Protein AF-0000000074167204 (afdb_homodimer)

Radius of gyration: 28.78 Å; Cα contacts (8 Å, |Δi|>4): 1483; chains: 2; bounding box: 68×88×60 Å

Nearest PDB structures (foldseek):
  7qha-assembly1_B  TM=6.221E-01  e=5.342E-06  Photobacterium profundum SS9
  8ieb-assembly1_B  TM=2.194E-01  e=5.289E-01  Homo sapiens
  4x0j-assembly1_A  TM=1.438E-01  e=1.217E+00  Trypanosoma brucei brucei
  7qha-assembly1_B  TM=6.198E-01  e=5.704E-06  Photobacterium profundum SS9
  4x0j-assembly1_A  TM=1.438E-01  e=1.114E+00  Trypanosoma brucei brucei

InterPro domains:
  IPR004668 Anaerobic c4-dicarboxylate membrane transporter [PF03605] (7-369)
  IPR004668 Anaerobic c4-dicarboxylate membrane transporter [PIRSF004539] (3-430)
  IPR004668 Anaerobic c4-dicarboxylate membrane transporter [PTHR36106] (4-429)

Organism: Staphylococcus epidermidis (strain ATCC 35984 / DSM 28319 / BCRC 17069 / CCUG 31568 / BM 3577 / RP62A) (NCBI:txid176279)

Structure (mmCIF, N/CA/C/O backbone):
data_AF-0000000074167204-model_v1
#
loop_
_entity.id
_entity.type
_entity.pdbx_description
1 polymer 'Anaerobic C4-dicarboxylate membrane transporter'
#
loop_
_atom_site.group_PDB
_atom_site.id
_atom_site.type_symbol
_atom_site.label_atom_id
_atom_site.label_alt_id
_atom_site.label_comp_id
_atom_site.label_asym_id
_atom_site.label_entity_id
_atom_site.label_seq_id
_atom_site.pdbx_PDB_ins_code
_atom_site.Cartn_x
_atom_site.Cartn_y
_atom_site.Cartn_z
_atom_site.occupancy
_atom_site.B_iso_or_equiv
_atom_site.auth_seq_id
_atom_site.auth_comp_id
_atom_site.auth_asym_id
_atom_site.auth_atom_id
_atom_site.pdbx_PDB_model_num
ATOM 1 N N . MET A 1 1 ? 27.266 -20.828 12.906 1 82.94 1 MET A N 1
ATOM 2 C CA . MET A 1 1 ? 26.188 -21.703 12.445 1 82.94 1 MET A CA 1
ATOM 3 C C . MET A 1 1 ? 25.016 -21.719 13.438 1 82.94 1 MET A C 1
ATOM 5 O O . MET A 1 1 ? 23.859 -21.578 13.039 1 82.94 1 MET A O 1
ATOM 9 N N . LEU A 1 2 ? 25.25 -21.797 14.672 1 87.38 2 LEU A N 1
ATOM 10 C CA . LEU A 1 2 ? 24.188 -21.828 15.672 1 87.38 2 LEU A CA 1
ATOM 11 C C . LEU A 1 2 ? 23.391 -20.531 15.656 1 87.38 2 LEU A C 1
ATOM 13 O O . LEU A 1 2 ? 22.156 -20.562 15.703 1 87.38 2 LEU A O 1
ATOM 17 N N . LEU A 1 3 ? 24.156 -19.422 15.68 1 91.25 3 LEU A N 1
ATOM 18 C CA . LEU A 1 3 ? 23.484 -18.141 15.656 1 91.25 3 LEU A CA 1
ATOM 19 C C . LEU A 1 3 ? 22.609 -18 14.414 1 91.25 3 LEU A C 1
ATOM 21 O O . LEU A 1 3 ? 21.516 -17.438 14.477 1 91.25 3 LEU A O 1
ATOM 25 N N . PHE A 1 4 ? 23.141 -18.516 13.352 1 91.94 4 PHE A N 1
ATOM 26 C CA . PHE A 1 4 ? 22.422 -18.484 12.086 1 91.94 4 PHE A CA 1
ATOM 27 C C . PHE A 1 4 ? 21.141 -19.312 12.18 1 91.94 4 PHE A C 1
ATOM 29 O O . PHE A 1 4 ? 20.078 -18.875 11.719 1 91.94 4 PHE A O 1
ATOM 36 N N . ILE A 1 5 ? 21.203 -20.391 12.781 1 90.25 5 ILE A N 1
ATOM 37 C CA . ILE A 1 5 ? 20.047 -21.266 12.945 1 90.25 5 ILE A CA 1
ATOM 38 C C . ILE A 1 5 ? 19.016 -20.609 13.852 1 90.25 5 ILE A C 1
ATOM 40 O O . ILE A 1 5 ? 17.812 -20.703 13.602 1 90.25 5 ILE A O 1
ATOM 44 N N . ILE A 1 6 ? 19.453 -19.984 14.914 1 94.88 6 ILE A N 1
ATOM 45 C CA . ILE A 1 6 ? 18.547 -19.281 15.828 1 94.88 6 ILE A CA 1
ATOM 46 C C . ILE A 1 6 ? 17.812 -18.172 15.078 1 94.88 6 ILE A C 1
ATOM 48 O O . ILE A 1 6 ? 16.609 -17.953 15.289 1 94.88 6 ILE A O 1
ATOM 52 N N . GLU A 1 7 ? 18.578 -17.438 14.25 1 95.25 7 GLU A N 1
ATOM 53 C CA . GLU A 1 7 ? 17.984 -16.391 13.445 1 95.25 7 GLU A CA 1
ATOM 54 C C . GLU A 1 7 ? 16.875 -16.938 12.547 1 95.25 7 GLU A C 1
ATOM 56 O O . GLU A 1 7 ? 15.812 -16.328 12.422 1 95.25 7 GLU A O 1
ATOM 61 N N . ILE A 1 8 ? 17.141 -18.062 11.984 1 88.94 8 ILE A N 1
ATOM 62 C CA . ILE A 1 8 ? 16.172 -18.703 11.094 1 88.94 8 ILE A CA 1
ATOM 63 C C . ILE A 1 8 ? 14.953 -19.156 11.883 1 88.94 8 ILE A C 1
ATOM 65 O O . ILE A 1 8 ? 13.82 -19.016 11.43 1 88.94 8 ILE A O 1
ATOM 69 N N . ILE A 1 9 ? 15.117 -19.688 13 1 92.19 9 ILE A N 1
ATOM 70 C CA . ILE A 1 9 ? 14.023 -20.156 13.844 1 92.19 9 ILE A CA 1
ATOM 71 C C . ILE A 1 9 ? 13.141 -18.984 14.242 1 92.19 9 ILE A C 1
ATOM 73 O O . ILE A 1 9 ? 11.914 -19.078 14.219 1 92.19 9 ILE A O 1
ATOM 77 N N . ILE A 1 10 ? 13.766 -17.891 14.625 1 94.75 10 ILE A N 1
ATOM 78 C CA . ILE A 1 10 ? 13.008 -16.703 14.992 1 94.75 10 ILE A CA 1
ATOM 79 C C . ILE A 1 10 ? 12.188 -16.219 13.797 1 94.75 10 ILE A C 1
ATOM 81 O O . ILE A 1 10 ? 11.023 -15.836 13.945 1 94.75 10 ILE A O 1
ATOM 85 N N . MET A 1 11 ? 12.812 -16.25 12.625 1 92.12 11 MET A N 1
ATOM 86 C CA . MET A 1 11 ? 12.109 -15.859 11.406 1 92.12 11 MET A CA 1
ATOM 87 C C . MET A 1 11 ? 10.875 -16.734 11.18 1 92.12 11 MET A C 1
ATOM 89 O O . MET A 1 11 ? 9.773 -16.219 10.969 1 92.12 11 MET A O 1
ATOM 93 N N . ILE A 1 12 ? 11.039 -18.016 11.312 1 87.44 12 ILE A N 1
ATOM 94 C CA . ILE A 1 12 ? 9.961 -18.969 11.062 1 87.44 12 ILE A CA 1
ATOM 95 C C . ILE A 1 12 ? 8.867 -18.797 12.117 1 87.44 12 ILE A C 1
ATOM 97 O O . ILE A 1 12 ? 7.68 -18.766 11.781 1 87.44 12 ILE A O 1
ATOM 101 N N . LEU A 1 13 ? 9.203 -18.656 13.297 1 92.06 13 LEU A N 1
ATOM 102 C CA . LEU A 1 13 ? 8.242 -18.484 14.383 1 92.06 13 LEU A CA 1
ATOM 103 C C . LEU A 1 13 ? 7.453 -17.188 14.219 1 92.06 13 LEU A C 1
ATOM 105 O O . LEU A 1 13 ? 6.246 -17.156 14.477 1 92.06 13 LEU A O 1
ATOM 109 N N . ALA A 1 14 ? 8.172 -16.156 13.836 1 94 14 ALA A N 1
ATOM 110 C CA . ALA A 1 14 ? 7.496 -14.883 13.625 1 94 14 ALA A CA 1
ATOM 111 C C . ALA A 1 14 ? 6.473 -14.977 12.5 1 94 14 ALA A C 1
ATOM 113 O O . ALA A 1 14 ? 5.359 -14.461 12.617 1 94 14 ALA A O 1
ATOM 114 N N . ILE A 1 15 ? 6.844 -15.625 11.453 1 89.62 15 ILE A N 1
ATOM 115 C CA . ILE A 1 15 ? 5.973 -15.773 10.289 1 89.62 15 ILE A CA 1
ATOM 116 C C . ILE A 1 15 ? 4.762 -16.625 10.656 1 89.62 15 ILE A C 1
ATOM 118 O O . ILE A 1 15 ? 3.621 -16.25 10.367 1 89.62 15 ILE A O 1
ATOM 122 N N . LEU A 1 16 ? 4.961 -17.703 11.359 1 88.25 16 LEU A N 1
ATOM 123 C CA . LEU A 1 16 ? 3.879 -18.594 11.727 1 88.25 16 LEU A CA 1
ATOM 124 C C . LEU A 1 16 ? 2.939 -17.938 12.734 1 88.25 16 LEU A C 1
ATOM 126 O O . LEU A 1 16 ? 1.718 -18.062 12.625 1 88.25 16 LEU A O 1
ATOM 130 N N . LEU A 1 17 ? 3.492 -17.266 13.672 1 92.5 17 LEU A N 1
ATOM 131 C CA . LEU A 1 17 ? 2.67 -16.547 14.648 1 92.5 17 LEU A CA 1
ATOM 132 C C . LEU A 1 17 ? 1.839 -15.469 13.961 1 92.5 17 LEU A C 1
ATOM 134 O O . LEU A 1 17 ? 0.677 -15.258 14.312 1 92.5 17 LEU A O 1
ATOM 138 N N . GLY A 1 18 ? 2.492 -14.781 13.039 1 93.44 18 GLY A N 1
ATOM 139 C CA . GLY A 1 18 ? 1.769 -13.773 12.273 1 93.44 18 GLY A CA 1
ATOM 140 C C . GLY A 1 18 ? 0.617 -14.352 11.469 1 93.44 18 GLY A C 1
ATOM 141 O O . GLY A 1 18 ? -0.484 -13.797 11.469 1 93.44 18 GLY A O 1
ATOM 142 N N . LEU A 1 19 ? 0.89 -15.453 10.836 1 87.06 19 LEU A N 1
ATOM 143 C CA . LEU A 1 19 ? -0.135 -16.109 10.031 1 87.06 19 LEU A CA 1
ATOM 144 C C . LEU A 1 19 ? -1.322 -16.516 10.898 1 87.06 19 LEU A C 1
ATOM 146 O O . LEU A 1 19 ? -2.477 -16.359 10.492 1 87.06 19 LEU A O 1
ATOM 150 N N . ARG A 1 20 ? -1.044 -16.969 12.031 1 88.69 20 ARG A N 1
ATOM 151 C CA . ARG A 1 20 ? -2.088 -17.438 12.938 1 88.69 20 ARG A CA 1
ATOM 152 C C . ARG A 1 20 ? -2.881 -16.25 13.5 1 88.69 20 ARG A C 1
ATOM 154 O O . ARG A 1 20 ? -4.094 -16.359 13.703 1 88.69 20 ARG A O 1
ATOM 161 N N . THR A 1 21 ? -2.209 -15.203 13.703 1 91.31 21 THR A N 1
ATOM 162 C CA . THR A 1 21 ? -2.824 -14.07 14.383 1 91.31 21 THR A CA 1
ATOM 163 C C . THR A 1 21 ? -3.656 -13.242 13.414 1 91.31 21 THR A C 1
ATOM 165 O O . THR A 1 21 ? -4.758 -12.797 13.742 1 91.31 21 THR A O 1
ATOM 168 N N . ALA A 1 22 ? -3.107 -13.023 12.266 1 92.38 22 ALA A N 1
ATOM 169 C CA . ALA A 1 22 ? -3.789 -12.086 11.375 1 92.38 22 ALA A CA 1
ATOM 170 C C . ALA A 1 22 ? -3.57 -12.453 9.914 1 92.38 22 ALA A C 1
ATOM 172 O O . ALA A 1 22 ? -3.471 -11.578 9.047 1 92.38 22 ALA A O 1
ATOM 173 N N . GLY A 1 23 ? -3.404 -13.727 9.57 1 88.12 23 GLY A N 1
ATOM 174 C CA . GLY A 1 23 ? -3.27 -14.164 8.195 1 88.12 23 GLY A CA 1
ATOM 175 C C . GLY A 1 23 ? -2.062 -13.578 7.492 1 88.12 23 GLY A C 1
ATOM 176 O O . GLY A 1 23 ? -0.988 -13.461 8.086 1 88.12 23 GLY A O 1
ATOM 177 N N . ALA A 1 24 ? -2.271 -13.25 6.23 1 87.56 24 ALA A N 1
ATOM 178 C CA . ALA A 1 24 ? -1.168 -12.75 5.41 1 87.56 24 ALA A CA 1
ATOM 179 C C . ALA A 1 24 ? -0.664 -11.406 5.93 1 87.56 24 ALA A C 1
ATOM 181 O O . ALA A 1 24 ? 0.542 -11.148 5.922 1 87.56 24 ALA A O 1
ATOM 182 N N . LEU A 1 25 ? -1.574 -10.547 6.312 1 93.06 25 LEU A N 1
ATOM 183 C CA . LEU A 1 25 ? -1.188 -9.266 6.883 1 93.06 25 LEU A CA 1
ATOM 184 C C . LEU A 1 25 ? -0.322 -9.461 8.125 1 93.06 25 LEU A C 1
ATOM 186 O O . LEU A 1 25 ? 0.717 -8.805 8.266 1 93.06 25 LEU A O 1
ATOM 190 N N . GLY A 1 26 ? -0.737 -10.367 8.961 1 93.94 26 GLY A N 1
ATOM 191 C CA . GLY A 1 26 ? 0.017 -10.656 10.164 1 93.94 26 GLY A CA 1
ATOM 192 C C . GLY A 1 26 ? 1.396 -11.227 9.891 1 93.94 26 GLY A C 1
ATOM 193 O O . GLY A 1 26 ? 2.367 -10.867 10.562 1 93.94 26 GLY A O 1
ATOM 194 N N . CYS A 1 27 ? 1.429 -12.07 8.891 1 91.69 27 CYS A N 1
ATOM 195 C CA . CYS A 1 27 ? 2.701 -12.648 8.469 1 91.69 27 CYS A CA 1
ATOM 196 C C . CYS A 1 27 ? 3.721 -11.555 8.164 1 91.69 27 CYS A C 1
ATOM 198 O O . CYS A 1 27 ? 4.863 -11.617 8.617 1 91.69 27 CYS A O 1
ATOM 200 N N . GLY A 1 28 ? 3.334 -10.602 7.5 1 94.38 28 GLY A N 1
ATOM 201 C CA . GLY A 1 28 ? 4.219 -9.508 7.125 1 94.38 28 GLY A CA 1
ATOM 202 C C . GLY A 1 28 ? 4.625 -8.641 8.305 1 94.38 28 GLY A C 1
ATOM 203 O O . GLY A 1 28 ? 5.816 -8.383 8.508 1 94.38 28 GLY A O 1
ATOM 204 N N . ILE A 1 29 ? 3.662 -8.242 9.109 1 96.56 29 ILE A N 1
ATOM 205 C CA . ILE A 1 29 ? 3.891 -7.316 10.219 1 96.56 29 ILE A CA 1
ATOM 206 C C . ILE A 1 29 ? 4.816 -7.965 11.25 1 96.56 29 ILE A C 1
ATOM 208 O O . ILE A 1 29 ? 5.77 -7.336 11.711 1 96.56 29 ILE A O 1
ATOM 212 N N . PHE A 1 30 ? 4.586 -9.203 11.57 1 96.5 30 PHE A N 1
ATOM 213 C CA . PHE A 1 30 ? 5.391 -9.898 12.562 1 96.5 30 PHE A CA 1
ATOM 214 C C . PHE A 1 30 ? 6.809 -10.125 12.055 1 96.5 30 PHE A C 1
ATOM 216 O O . PHE A 1 30 ? 7.77 -10.062 12.82 1 96.5 30 PHE A O 1
ATOM 223 N N . ALA A 1 31 ? 6.891 -10.398 10.805 1 95.12 31 ALA A N 1
ATOM 224 C CA . ALA A 1 31 ? 8.219 -10.562 10.219 1 95.12 31 ALA A CA 1
ATOM 225 C C . ALA A 1 31 ? 9.016 -9.258 10.297 1 95.12 31 ALA A C 1
ATOM 227 O O . ALA A 1 31 ? 10.219 -9.281 10.547 1 95.12 31 ALA A O 1
ATOM 228 N N . ILE A 1 32 ? 8.391 -8.172 10.047 1 96.25 32 ILE A N 1
ATOM 229 C CA . ILE A 1 32 ? 9.062 -6.879 10.102 1 96.25 32 ILE A CA 1
ATOM 230 C C . ILE A 1 32 ? 9.508 -6.586 11.531 1 96.25 32 ILE A C 1
ATOM 232 O O . ILE A 1 32 ? 10.602 -6.062 11.75 1 96.25 32 ILE A O 1
ATOM 236 N N . VAL A 1 33 ? 8.695 -6.922 12.461 1 96.44 33 VAL A N 1
ATOM 237 C CA . VAL A 1 33 ? 9.055 -6.703 13.852 1 96.44 33 VAL A CA 1
ATOM 238 C C . VAL A 1 33 ? 10.227 -7.602 14.234 1 96.44 33 VAL A C 1
ATOM 240 O O . VAL A 1 33 ? 11.086 -7.211 15.023 1 96.44 33 VAL A O 1
ATOM 243 N N . ALA A 1 34 ? 10.18 -8.82 13.719 1 96.06 34 ALA A N 1
ATOM 244 C CA . ALA A 1 34 ? 11.312 -9.711 13.953 1 96.06 34 ALA A CA 1
ATOM 245 C C . ALA A 1 34 ? 12.609 -9.094 13.43 1 96.06 34 ALA A C 1
ATOM 247 O O . ALA A 1 34 ? 13.695 -9.391 13.938 1 96.06 34 ALA A O 1
ATOM 248 N N . GLN A 1 35 ? 12.508 -8.289 12.422 1 94.38 35 GLN A N 1
ATOM 249 C CA . GLN A 1 35 ? 13.672 -7.574 11.906 1 94.38 35 GLN A CA 1
ATOM 250 C C . GLN A 1 35 ? 14.297 -6.691 12.977 1 94.38 35 GLN A C 1
ATOM 252 O O . GLN A 1 35 ? 15.516 -6.52 13.016 1 94.38 35 GLN A O 1
ATOM 257 N N . LEU A 1 36 ? 13.445 -6.102 13.789 1 94.75 36 LEU A N 1
ATOM 258 C CA . LEU A 1 36 ? 13.953 -5.289 14.891 1 94.75 36 LEU A CA 1
ATOM 259 C C . LEU A 1 36 ? 14.836 -6.117 15.812 1 94.75 36 LEU A C 1
ATOM 261 O O . LEU A 1 36 ? 15.875 -5.637 16.281 1 94.75 36 LEU A O 1
ATOM 265 N N . ILE A 1 37 ? 14.406 -7.309 16.047 1 95.12 37 ILE A N 1
ATOM 266 C CA . ILE A 1 37 ? 15.188 -8.211 16.891 1 95.12 37 ILE A CA 1
ATOM 267 C C . ILE A 1 37 ? 16.516 -8.523 16.219 1 95.12 37 ILE A C 1
ATOM 269 O O . ILE A 1 37 ? 17.562 -8.586 16.875 1 95.12 37 ILE A O 1
ATOM 273 N N . MET A 1 38 ? 16.531 -8.688 14.914 1 96.12 38 MET A N 1
ATOM 274 C CA . MET A 1 38 ? 17.75 -9.016 14.172 1 96.12 38 MET A CA 1
ATOM 275 C C . MET A 1 38 ? 18.719 -7.84 14.18 1 96.12 38 MET A C 1
ATOM 277 O O . MET A 1 38 ? 19.922 -8.031 14.312 1 96.12 38 MET A O 1
ATOM 281 N N . ILE A 1 39 ? 18.188 -6.637 14.039 1 94.75 39 ILE A N 1
ATOM 282 C CA . ILE A 1 39 ? 19.031 -5.449 13.898 1 94.75 39 ILE A CA 1
ATOM 283 C C . ILE A 1 39 ? 19.547 -5.016 15.266 1 94.75 39 ILE A C 1
ATOM 285 O O . ILE A 1 39 ? 20.75 -4.793 15.445 1 94.75 39 ILE A O 1
ATOM 289 N N . PHE A 1 40 ? 18.688 -4.957 16.25 1 93.75 40 PHE A N 1
ATOM 290 C CA . PHE A 1 40 ? 19.062 -4.434 17.562 1 93.75 40 PHE A CA 1
ATOM 291 C C . PHE A 1 40 ? 19.594 -5.543 18.453 1 93.75 40 PHE A C 1
ATOM 293 O O . PHE A 1 40 ? 20.438 -5.297 19.328 1 93.75 40 PHE A O 1
ATOM 300 N N . GLY A 1 41 ? 19.156 -6.73 18.312 1 93.44 41 GLY A N 1
ATOM 301 C CA . GLY A 1 41 ? 19.562 -7.855 19.125 1 93.44 41 GLY A CA 1
ATOM 302 C C . GLY A 1 41 ? 20.797 -8.57 18.578 1 93.44 41 GLY A C 1
ATOM 303 O O . GLY A 1 41 ? 21.844 -8.586 19.234 1 93.44 41 GLY A O 1
ATOM 304 N N . PHE A 1 42 ? 20.688 -9.031 17.359 1 94.94 42 PHE A N 1
ATOM 305 C CA . PHE A 1 42 ? 21.75 -9.812 16.75 1 94.94 42 PHE A CA 1
ATOM 306 C C . PHE A 1 42 ? 22.719 -8.914 16 1 94.94 42 PHE A C 1
ATOM 308 O O . PHE A 1 42 ? 23.766 -9.375 15.539 1 94.94 42 PHE A O 1
ATOM 315 N N . GLN A 1 43 ? 22.375 -7.629 15.852 1 93.38 43 GLN A N 1
ATOM 316 C CA . GLN A 1 43 ? 23.234 -6.617 15.242 1 93.38 43 GLN A CA 1
ATOM 317 C C . GLN A 1 43 ? 23.547 -6.969 13.789 1 93.38 43 GLN A C 1
ATOM 319 O O . GLN A 1 43 ? 24.719 -6.938 13.383 1 93.38 43 GLN A O 1
ATOM 324 N N . LEU A 1 44 ? 22.562 -7.383 13.086 1 94.62 44 LEU A N 1
ATOM 325 C CA . LEU A 1 44 ? 22.688 -7.594 11.648 1 94.62 44 LEU A CA 1
ATOM 326 C C . LEU A 1 44 ? 22.375 -6.312 10.883 1 94.62 44 LEU A C 1
ATOM 328 O O . LEU A 1 44 ? 21.469 -5.562 11.25 1 94.62 44 LEU A O 1
ATOM 332 N N . PRO A 1 45 ? 23.203 -6.023 9.938 1 93.12 45 PRO A N 1
ATOM 333 C CA . PRO A 1 45 ? 22.875 -4.871 9.094 1 93.12 45 PRO A CA 1
ATOM 334 C C . PRO A 1 45 ? 21.531 -5.043 8.375 1 93.12 45 PRO A C 1
ATOM 336 O O . PRO A 1 45 ? 21.219 -6.145 7.918 1 93.12 45 PRO A O 1
ATOM 339 N N . PRO A 1 46 ? 20.812 -3.947 8.32 1 91.44 46 PRO A N 1
ATOM 340 C CA . PRO A 1 46 ? 19.516 -4.051 7.668 1 91.44 46 PRO A CA 1
ATOM 341 C C . PRO A 1 46 ? 19.625 -4.363 6.176 1 91.44 46 PRO A C 1
ATOM 343 O O . PRO A 1 46 ? 20.5 -3.82 5.492 1 91.44 46 PRO A O 1
ATOM 346 N N . GLY A 1 47 ? 18.781 -5.32 5.723 1 89.81 47 GLY A N 1
ATOM 347 C CA . GLY A 1 47 ? 18.703 -5.613 4.301 1 89.81 47 GLY A CA 1
ATOM 348 C C . GLY A 1 47 ? 17.781 -4.676 3.553 1 89.81 47 GLY A C 1
ATOM 349 O O . GLY A 1 47 ? 17.203 -3.758 4.145 1 89.81 47 GLY A O 1
ATOM 350 N N . SER A 1 48 ? 17.641 -4.887 2.27 1 88.81 48 SER A N 1
ATOM 351 C CA . SER A 1 48 ? 16.766 -4.066 1.438 1 88.81 48 SER A CA 1
ATOM 352 C C . SER A 1 48 ? 15.367 -4.668 1.35 1 88.81 48 SER A C 1
ATOM 354 O O . SER A 1 48 ? 15.219 -5.879 1.181 1 88.81 48 SER A O 1
ATOM 356 N N . ALA A 1 49 ? 14.375 -3.846 1.511 1 91.38 49 ALA A N 1
ATOM 357 C CA . ALA A 1 49 ? 12.984 -4.277 1.357 1 91.38 49 ALA A CA 1
ATOM 358 C C . ALA A 1 49 ? 12.656 -4.559 -0.106 1 91.38 49 ALA A C 1
ATOM 360 O O . ALA A 1 49 ? 13.188 -3.9 -1.005 1 91.38 49 ALA A O 1
ATOM 361 N N . PRO A 1 50 ? 11.844 -5.559 -0.325 1 91.81 50 PRO A N 1
ATOM 362 C CA . PRO A 1 50 ? 11.414 -5.848 -1.696 1 91.81 50 PRO A CA 1
ATOM 363 C C . PRO A 1 50 ? 10.383 -4.852 -2.215 1 91.81 50 PRO A C 1
ATOM 365 O O . PRO A 1 50 ? 9.266 -5.238 -2.555 1 91.81 50 PRO A O 1
ATOM 368 N N . VAL A 1 51 ? 10.797 -3.695 -2.438 1 92.38 51 VAL A N 1
ATOM 369 C CA . VAL A 1 51 ? 9.945 -2.547 -2.719 1 92.38 51 VAL A CA 1
ATOM 370 C C . VAL A 1 51 ? 9.305 -2.701 -4.098 1 92.38 51 VAL A C 1
ATOM 372 O O . VAL A 1 51 ? 8.133 -2.357 -4.289 1 92.38 51 VAL A O 1
ATOM 375 N N . THR A 1 52 ? 10.07 -3.164 -5.055 1 91.5 52 THR A N 1
ATOM 376 C CA . THR A 1 52 ? 9.57 -3.326 -6.414 1 91.5 52 THR A CA 1
ATOM 377 C C . THR A 1 52 ? 8.367 -4.27 -6.438 1 91.5 52 THR A C 1
ATOM 379 O O . THR A 1 52 ? 7.34 -3.959 -7.047 1 91.5 52 THR A O 1
ATOM 382 N N . ALA A 1 53 ? 8.539 -5.352 -5.754 1 91.56 53 ALA A N 1
ATOM 383 C CA . ALA A 1 53 ? 7.453 -6.32 -5.684 1 91.56 53 ALA A CA 1
ATOM 384 C C . ALA A 1 53 ? 6.227 -5.719 -5.004 1 91.56 53 ALA A C 1
ATOM 386 O O . ALA A 1 53 ? 5.094 -5.941 -5.441 1 91.56 53 ALA A O 1
ATOM 387 N N . VAL A 1 54 ? 6.438 -4.988 -4 1 94.5 54 VAL A N 1
ATOM 388 C CA . VAL A 1 54 ? 5.363 -4.391 -3.215 1 94.5 54 VAL A CA 1
ATOM 389 C C . VAL A 1 54 ? 4.562 -3.43 -4.086 1 94.5 54 VAL A C 1
ATOM 391 O O . VAL A 1 54 ? 3.328 -3.449 -4.07 1 94.5 54 VAL A O 1
ATOM 394 N N . LEU A 1 55 ? 5.223 -2.646 -4.855 1 95.44 55 LEU A N 1
ATOM 395 C CA . LEU A 1 55 ? 4.555 -1.656 -5.691 1 95.44 55 LEU A CA 1
ATOM 396 C C . LEU A 1 55 ? 3.76 -2.332 -6.805 1 95.44 55 LEU A C 1
ATOM 398 O O . LEU A 1 55 ? 2.678 -1.868 -7.168 1 95.44 55 LEU A O 1
ATOM 402 N N . ILE A 1 56 ? 4.273 -3.373 -7.324 1 94.75 56 ILE A N 1
ATOM 403 C CA . ILE A 1 56 ? 3.574 -4.102 -8.375 1 94.75 56 ILE A CA 1
ATOM 404 C C . ILE A 1 56 ? 2.291 -4.715 -7.82 1 94.75 56 ILE A C 1
ATOM 406 O O . ILE A 1 56 ? 1.228 -4.605 -8.438 1 94.75 56 ILE A O 1
ATOM 410 N N . ILE A 1 57 ? 2.43 -5.293 -6.648 1 95 57 ILE A N 1
ATOM 411 C CA . ILE A 1 57 ? 1.274 -5.941 -6.035 1 95 57 ILE A CA 1
ATOM 412 C C . ILE A 1 57 ? 0.204 -4.898 -5.723 1 95 57 ILE A C 1
ATOM 414 O O . ILE A 1 57 ? -0.989 -5.145 -5.922 1 95 57 ILE A O 1
ATOM 418 N N . LEU A 1 58 ? 0.71 -3.797 -5.297 1 96.19 58 LEU A N 1
ATOM 419 C CA . LEU A 1 58 ? -0.212 -2.699 -5.027 1 96.19 58 LEU A CA 1
ATOM 420 C C . LEU A 1 58 ? -0.97 -2.303 -6.289 1 96.19 58 LEU A C 1
ATOM 422 O O . LEU A 1 58 ? -2.188 -2.113 -6.254 1 96.19 58 LEU A O 1
ATOM 426 N N . SER A 1 59 ? -0.327 -2.168 -7.387 1 96.81 59 SER A N 1
ATOM 427 C CA . SER A 1 59 ? -0.947 -1.769 -8.648 1 96.81 59 SER A CA 1
ATOM 428 C C . SER A 1 59 ? -1.944 -2.816 -9.125 1 96.81 59 SER A C 1
ATOM 430 O O . SER A 1 59 ? -3.033 -2.475 -9.594 1 96.81 59 SER A O 1
ATOM 432 N N . ILE A 1 60 ? -1.564 -4.074 -9.008 1 96.06 60 ILE A N 1
ATOM 433 C CA . ILE A 1 60 ? -2.436 -5.172 -9.422 1 96.06 60 ILE A CA 1
ATOM 434 C C . ILE A 1 60 ? -3.688 -5.195 -8.555 1 96.06 60 ILE A C 1
ATOM 436 O O . ILE A 1 60 ? -4.793 -5.414 -9.055 1 96.06 60 ILE A O 1
ATOM 440 N N . GLY A 1 61 ? -3.488 -5 -7.273 1 95.88 61 GLY A N 1
ATOM 441 C CA . GLY A 1 61 ? -4.613 -4.973 -6.352 1 95.88 61 GLY A CA 1
ATOM 442 C C . GLY A 1 61 ? -5.605 -3.871 -6.656 1 95.88 61 GLY A C 1
ATOM 443 O O . GLY A 1 61 ? -6.82 -4.094 -6.629 1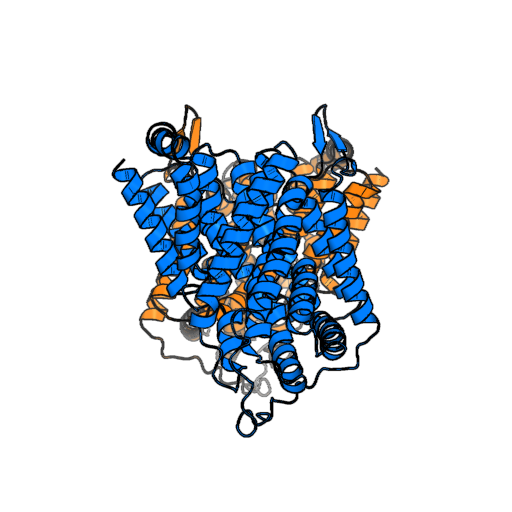 95.88 61 GLY A O 1
ATOM 444 N N . ILE A 1 62 ? -5.078 -2.695 -6.938 1 97.12 62 ILE A N 1
ATOM 445 C CA . ILE A 1 62 ? -5.945 -1.56 -7.23 1 97.12 62 ILE A CA 1
ATOM 446 C C . ILE A 1 62 ? -6.66 -1.787 -8.562 1 97.12 62 ILE A C 1
ATOM 448 O O . ILE A 1 62 ? -7.859 -1.523 -8.68 1 97.12 62 ILE A O 1
ATOM 452 N N . ALA A 1 63 ? -5.934 -2.246 -9.547 1 97.25 63 ALA A N 1
ATOM 453 C CA . ALA A 1 63 ? -6.547 -2.527 -10.844 1 97.25 63 ALA A CA 1
ATOM 454 C C . ALA A 1 63 ? -7.621 -3.604 -10.727 1 97.25 63 ALA A C 1
ATOM 456 O O . ALA A 1 63 ? -8.727 -3.445 -11.242 1 97.25 63 ALA A O 1
ATOM 457 N N . GLY A 1 64 ? -7.262 -4.672 -10.07 1 96.06 64 GLY A N 1
ATOM 458 C CA . GLY A 1 64 ? -8.219 -5.746 -9.859 1 96.06 64 GLY A CA 1
ATOM 459 C C . GLY A 1 64 ? -9.414 -5.324 -9.023 1 96.06 64 GLY A C 1
ATOM 460 O O . GLY A 1 64 ? -10.547 -5.707 -9.312 1 96.06 64 GLY A O 1
ATOM 461 N N . GLY A 1 65 ? -9.117 -4.582 -7.953 1 96.38 65 GLY A N 1
ATOM 462 C CA . GLY A 1 65 ? -10.195 -4.082 -7.117 1 96.38 65 GLY A CA 1
ATOM 463 C C . GLY A 1 65 ? -11.141 -3.156 -7.855 1 96.38 65 GLY A C 1
ATOM 464 O O . GLY A 1 65 ? -12.352 -3.168 -7.613 1 96.38 65 GLY A O 1
ATOM 465 N N . THR A 1 66 ? -10.617 -2.312 -8.711 1 97.25 66 THR A N 1
ATOM 466 C CA . THR A 1 66 ? -11.445 -1.431 -9.523 1 97.25 66 THR A CA 1
ATOM 467 C C . THR A 1 66 ? -12.336 -2.242 -10.461 1 97.25 66 THR A C 1
ATOM 469 O O . THR A 1 66 ? -13.523 -1.941 -10.602 1 97.25 66 THR A O 1
ATOM 472 N N . LEU A 1 67 ? -11.727 -3.223 -11.047 1 96.38 67 LEU A N 1
ATOM 473 C CA . LEU A 1 67 ? -12.492 -4.094 -11.93 1 96.38 67 LEU A CA 1
ATOM 474 C C . LEU A 1 67 ? -13.633 -4.77 -11.172 1 96.38 67 LEU A C 1
ATOM 476 O O . LEU A 1 67 ? -14.742 -4.902 -11.695 1 96.38 67 LEU A O 1
ATOM 480 N N . GLN A 1 68 ? -13.344 -5.184 -9.992 1 95.5 68 GLN A N 1
ATOM 481 C CA . GLN A 1 68 ? -14.375 -5.812 -9.172 1 95.5 68 GLN A CA 1
ATOM 482 C C . GLN A 1 68 ? -15.453 -4.812 -8.781 1 95.5 68 GLN A C 1
ATOM 484 O O . GLN A 1 68 ? -16.641 -5.117 -8.867 1 95.5 68 GLN A O 1
ATOM 489 N N . ALA A 1 69 ? -15.078 -3.656 -8.391 1 95.94 69 ALA A N 1
ATOM 490 C CA . ALA A 1 69 ? -16 -2.645 -7.902 1 95.94 69 ALA A CA 1
ATOM 491 C C . ALA A 1 69 ? -16.906 -2.141 -9.023 1 95.94 69 ALA A C 1
ATOM 493 O O . ALA A 1 69 ? -18.047 -1.747 -8.781 1 95.94 69 ALA A O 1
ATOM 494 N N . THR A 1 70 ? -16.453 -2.18 -10.258 1 96.12 70 THR A N 1
ATOM 495 C CA . THR A 1 70 ? -17.234 -1.67 -11.383 1 96.12 70 THR A CA 1
ATOM 496 C C . THR A 1 70 ? -18.141 -2.756 -11.953 1 96.12 70 THR A C 1
ATOM 498 O O . THR A 1 70 ? -18.938 -2.492 -12.852 1 96.12 70 THR A O 1
ATOM 501 N N . GLY A 1 71 ? -17.969 -3.988 -11.469 1 94.88 71 GLY A N 1
ATOM 502 C CA . GLY A 1 71 ? -18.812 -5.078 -11.938 1 94.88 71 GLY A CA 1
ATOM 503 C C . GLY A 1 71 ? -18.156 -5.902 -13.031 1 94.88 71 GLY A C 1
ATOM 504 O O . GLY A 1 71 ? -18.812 -6.766 -13.633 1 94.88 71 GLY A O 1
ATOM 505 N N . GLY A 1 72 ? -16.969 -5.605 -13.266 1 95.12 72 GLY A N 1
ATOM 506 C CA . GLY A 1 72 ? -16.266 -6.316 -14.328 1 95.12 72 GLY A CA 1
ATOM 507 C C . GLY A 1 72 ? -16.094 -7.793 -14.039 1 95.12 72 GLY A C 1
ATOM 508 O O . GLY A 1 72 ? -16.188 -8.625 -14.945 1 95.12 72 GLY A O 1
ATOM 509 N N . ILE A 1 73 ? -15.812 -8.148 -12.844 1 93.38 73 ILE A N 1
ATOM 510 C CA . ILE A 1 73 ? -15.609 -9.547 -12.469 1 93.38 73 ILE A CA 1
ATOM 511 C C . ILE A 1 73 ? -16.906 -10.336 -12.664 1 93.38 73 ILE A C 1
ATOM 513 O O . ILE A 1 73 ? -16.875 -11.477 -13.125 1 93.38 73 ILE A O 1
ATOM 517 N N . ASP A 1 74 ? -17.984 -9.742 -12.305 1 93.62 74 ASP A N 1
ATOM 518 C CA . ASP A 1 74 ? -19.281 -10.383 -12.508 1 93.62 74 ASP A CA 1
ATOM 519 C C . ASP A 1 74 ? -19.531 -10.672 -13.992 1 93.62 74 ASP A C 1
ATOM 521 O O . ASP A 1 74 ? -20.078 -11.719 -14.336 1 93.62 74 ASP A O 1
ATOM 525 N N . TYR A 1 75 ? -19.172 -9.797 -14.766 1 94.88 75 TYR A N 1
ATOM 526 C CA . TYR A 1 75 ? -19.328 -9.984 -16.203 1 94.88 75 TYR A CA 1
ATOM 527 C C . TYR A 1 75 ? -18.469 -11.148 -16.703 1 94.88 75 TYR A C 1
ATOM 529 O O . TYR A 1 75 ? -18.922 -11.969 -17.5 1 94.88 75 TYR A O 1
ATOM 537 N N . LEU A 1 76 ? -17.297 -11.188 -16.234 1 93.31 76 LEU A N 1
ATOM 538 C CA . LEU A 1 76 ? -16.391 -12.266 -16.625 1 93.31 76 LEU A CA 1
ATOM 539 C C . LEU A 1 76 ? -16.922 -13.617 -16.156 1 93.31 76 LEU A C 1
ATOM 541 O O . LEU A 1 76 ? -16.828 -14.609 -16.891 1 93.31 76 LEU A O 1
ATOM 545 N N . VAL A 1 77 ? -17.438 -13.664 -14.984 1 91.31 77 VAL A N 1
ATOM 546 C CA . VAL A 1 77 ? -18.031 -14.891 -14.453 1 91.31 77 VAL A CA 1
ATOM 547 C C . VAL A 1 77 ? -19.219 -15.312 -15.32 1 91.31 77 VAL A C 1
ATOM 549 O O . VAL A 1 77 ? -19.406 -16.5 -15.578 1 91.31 77 VAL A O 1
ATOM 552 N N . TYR A 1 78 ? -19.938 -14.344 -15.734 1 93.19 78 TYR A N 1
ATOM 553 C CA . TYR A 1 78 ? -21.062 -14.617 -16.625 1 93.19 78 TYR A CA 1
ATOM 554 C C . TYR A 1 78 ? -20.609 -15.258 -17.922 1 93.19 78 TYR A C 1
ATOM 556 O O . TYR A 1 78 ? -21.156 -16.281 -18.344 1 93.19 78 TYR A O 1
ATOM 564 N N . ILE A 1 79 ? -19.641 -14.703 -18.5 1 93 79 ILE A N 1
ATOM 565 C CA . ILE A 1 79 ? -19.109 -15.234 -19.75 1 93 79 ILE A CA 1
ATOM 566 C C . ILE A 1 79 ? -18.609 -16.656 -19.531 1 93 79 ILE A C 1
ATOM 568 O O . ILE A 1 79 ? -18.875 -17.562 -20.328 1 93 79 ILE A O 1
ATOM 572 N N . ALA A 1 80 ? -17.891 -16.891 -18.422 1 92.69 80 ALA A N 1
ATOM 573 C CA . ALA A 1 80 ? -17.328 -18.203 -18.094 1 92.69 80 ALA A CA 1
ATOM 574 C C . ALA A 1 80 ? -18.438 -19.234 -17.906 1 92.69 80 ALA A C 1
ATOM 576 O O . ALA A 1 80 ? -18.312 -20.375 -18.344 1 92.69 80 ALA A O 1
ATOM 577 N N . SER A 1 81 ? -19.453 -18.797 -17.219 1 90.75 81 SER A N 1
ATOM 578 C CA . SER A 1 81 ? -20.562 -19.703 -16.953 1 90.75 81 SER A CA 1
ATOM 579 C C . SER A 1 81 ? -21.219 -20.156 -18.25 1 90.75 81 SER A C 1
ATOM 581 O O . SER A 1 81 ? -21.578 -21.328 -18.391 1 90.75 81 SER A O 1
ATOM 583 N N . ARG A 1 82 ? -21.312 -19.297 -19.141 1 92.25 82 ARG A N 1
ATOM 584 C CA . ARG A 1 82 ? -21.938 -19.625 -20.422 1 92.25 82 ARG A CA 1
ATOM 585 C C . ARG A 1 82 ? -21.109 -20.641 -21.188 1 92.25 82 ARG A C 1
ATOM 587 O O . ARG A 1 82 ? -21.656 -21.562 -21.812 1 92.25 82 ARG A O 1
ATOM 594 N N . VAL A 1 83 ? -19.891 -20.516 -21.125 1 93.12 83 VAL A N 1
ATOM 595 C CA . VAL A 1 83 ? -19.016 -21.422 -21.859 1 93.12 83 VAL A CA 1
ATOM 596 C C . VAL A 1 83 ? -19.016 -22.797 -21.188 1 93.12 83 VAL A C 1
ATOM 598 O O . VAL A 1 83 ? -19.094 -23.828 -21.859 1 93.12 83 VAL A O 1
ATOM 601 N N . ILE A 1 84 ? -18.953 -22.859 -19.906 1 92.56 84 ILE A N 1
ATOM 602 C CA . ILE A 1 84 ? -18.906 -24.109 -19.156 1 92.56 84 ILE A CA 1
ATOM 603 C C . ILE A 1 84 ? -20.203 -24.875 -19.375 1 92.56 84 ILE A C 1
ATOM 605 O O . ILE A 1 84 ? -20.188 -26.094 -19.594 1 92.56 84 ILE A O 1
ATOM 609 N N . GLU A 1 85 ? -21.281 -24.156 -19.359 1 91.75 85 GLU A N 1
ATOM 610 C CA . GLU A 1 85 ? -22.594 -24.781 -19.484 1 91.75 85 GLU A CA 1
ATOM 611 C C . GLU A 1 85 ? -22.828 -25.266 -20.922 1 91.75 85 GLU A C 1
ATOM 613 O O . GLU A 1 85 ? -23.688 -26.125 -21.156 1 91.75 85 GLU A O 1
ATOM 618 N N . ARG A 1 86 ? -22.109 -24.734 -21.766 1 93.31 86 ARG A N 1
ATOM 619 C CA . ARG A 1 86 ? -22.266 -25.125 -23.172 1 93.31 86 ARG A CA 1
ATOM 620 C C . ARG A 1 86 ? -21.656 -26.5 -23.438 1 93.31 86 ARG A C 1
ATOM 622 O O . ARG A 1 86 ? -22.047 -27.188 -24.375 1 93.31 86 ARG A O 1
ATOM 629 N N . PHE A 1 87 ? -20.672 -26.953 -22.609 1 92.38 87 PHE A N 1
ATOM 630 C CA . PHE A 1 87 ? -20 -28.234 -22.828 1 92.38 87 PHE A CA 1
ATOM 631 C C . PHE A 1 87 ? -20.031 -29.078 -21.562 1 92.38 87 PHE A C 1
ATOM 633 O O . PHE A 1 87 ? -18.969 -29.469 -21.047 1 92.38 87 PHE A O 1
ATOM 640 N N . PRO A 1 88 ? -21.172 -29.531 -21.188 1 90.38 88 PRO A N 1
ATOM 641 C CA . PRO A 1 88 ? -21.297 -30.234 -19.922 1 90.38 88 PRO A CA 1
ATOM 642 C C . PRO A 1 88 ? -20.609 -31.609 -19.938 1 90.38 88 PRO A C 1
ATOM 644 O O . PRO A 1 88 ? -20.078 -32.062 -18.922 1 90.38 88 PRO A O 1
ATOM 647 N N . LYS A 1 89 ? -20.5 -32.25 -21.047 1 90.94 89 LYS A N 1
ATOM 648 C CA . LYS A 1 89 ? -19.938 -33.594 -21.141 1 90.94 89 LYS A CA 1
ATOM 649 C C . LYS A 1 89 ? -18.422 -33.562 -21.016 1 90.94 89 LYS A C 1
ATOM 651 O O . LYS A 1 89 ? -17.812 -34.562 -20.625 1 90.94 89 LYS A O 1
ATOM 656 N N . SER A 1 90 ? -17.875 -32.5 -21.391 1 93.94 90 SER A N 1
ATOM 657 C CA . SER A 1 90 ? -16.422 -32.375 -21.312 1 93.94 90 SER A CA 1
ATOM 658 C C . SER A 1 90 ? -16.016 -31.453 -20.156 1 93.94 90 SER A C 1
ATOM 660 O O . SER A 1 90 ? -15.008 -30.75 -20.234 1 93.94 90 SER A O 1
ATOM 662 N N . ILE A 1 91 ? -16.781 -31.469 -19.141 1 94.62 91 ILE A N 1
ATOM 663 C CA . ILE A 1 91 ? -16.641 -30.5 -18.062 1 94.62 91 ILE A CA 1
ATOM 664 C C . ILE A 1 91 ? -15.305 -30.703 -17.359 1 94.62 91 ILE A C 1
ATOM 666 O O . ILE A 1 91 ? -14.703 -29.734 -16.875 1 94.62 91 ILE A O 1
ATOM 670 N N . ILE A 1 92 ? -14.773 -31.906 -17.281 1 95.44 92 ILE A N 1
ATOM 671 C CA . ILE A 1 92 ? -13.531 -32.188 -16.562 1 95.44 92 ILE A CA 1
ATOM 672 C C . ILE A 1 92 ? -12.359 -31.5 -17.281 1 95.44 92 ILE A C 1
ATOM 674 O O . ILE A 1 92 ? -11.352 -31.172 -16.641 1 95.44 92 ILE A O 1
ATOM 678 N N . PHE A 1 93 ? -12.469 -31.25 -18.594 1 96.62 93 PHE A N 1
ATOM 679 C CA . PHE A 1 93 ? -11.438 -30.578 -19.375 1 96.62 93 PHE A CA 1
ATOM 680 C C . PHE A 1 93 ? -11.758 -29.109 -19.562 1 96.62 93 PHE A C 1
ATOM 682 O O . PHE A 1 93 ? -10.875 -28.25 -19.453 1 96.62 93 PHE A O 1
ATOM 689 N N . ILE A 1 94 ? -12.992 -28.797 -19.75 1 96.38 94 ILE A N 1
ATOM 690 C CA . ILE A 1 94 ? -13.398 -27.453 -20.109 1 96.38 94 ILE A CA 1
ATOM 691 C C . ILE A 1 94 ? -13.328 -26.547 -18.875 1 96.38 94 ILE A C 1
ATOM 693 O O . ILE A 1 94 ? -12.883 -25.406 -18.969 1 96.38 94 ILE A O 1
ATOM 697 N N . ALA A 1 95 ? -13.852 -27.047 -17.75 1 96.69 95 ALA A N 1
ATOM 698 C CA . ALA A 1 95 ? -13.891 -26.234 -16.547 1 96.69 95 ALA A CA 1
ATOM 699 C C . ALA A 1 95 ? -12.5 -25.766 -16.141 1 96.69 95 ALA A C 1
ATOM 701 O O . ALA A 1 95 ? -12.266 -24.562 -15.961 1 96.69 95 ALA A O 1
ATOM 702 N N . PRO A 1 96 ? -11.508 -26.656 -16.062 1 97.38 96 PRO A N 1
ATOM 703 C CA . PRO A 1 96 ? -10.156 -26.203 -15.734 1 97.38 96 PRO A CA 1
ATOM 704 C C . PRO A 1 96 ? -9.562 -25.266 -16.781 1 97.38 96 PRO A C 1
ATOM 706 O O . PRO A 1 96 ? -8.828 -24.344 -16.453 1 97.38 96 PRO A O 1
ATOM 709 N N . MET A 1 97 ? -9.852 -25.453 -18 1 97.88 97 MET A N 1
ATOM 710 C CA . MET A 1 97 ? -9.344 -24.594 -19.062 1 97.88 97 MET A CA 1
ATOM 711 C C . MET A 1 97 ? -9.891 -23.172 -18.922 1 97.88 97 MET A C 1
ATOM 713 O O . MET A 1 97 ? -9.148 -22.203 -19.078 1 97.88 97 MET A O 1
ATOM 717 N N . ILE A 1 98 ? -11.117 -23.109 -18.641 1 96.69 98 ILE A N 1
ATOM 718 C CA . ILE A 1 98 ? -11.75 -21.797 -18.453 1 96.69 98 ILE A CA 1
ATOM 719 C C . ILE A 1 98 ? -11.195 -21.141 -17.188 1 96.69 98 ILE A C 1
ATOM 721 O O . ILE A 1 98 ? -10.883 -19.953 -17.188 1 96.69 98 ILE A O 1
ATOM 725 N N . VAL A 1 99 ? -11.094 -21.922 -16.141 1 96.94 99 VAL A N 1
ATOM 726 C CA . VAL A 1 99 ? -10.508 -21.406 -14.914 1 96.94 99 VAL A CA 1
ATOM 727 C C . VAL A 1 99 ? -9.094 -20.891 -15.18 1 96.94 99 VAL A C 1
ATOM 729 O O . VAL A 1 99 ? -8.711 -19.828 -14.711 1 96.94 99 VAL A O 1
ATOM 732 N N . PHE A 1 100 ? -8.328 -21.641 -15.961 1 97.81 100 PHE A N 1
ATOM 733 C CA . PHE A 1 100 ? -6.957 -21.266 -16.281 1 97.81 100 PHE A CA 1
ATOM 734 C C . PHE A 1 100 ? -6.914 -19.922 -17 1 97.81 100 PHE A C 1
ATOM 736 O O . PHE A 1 100 ? -6.16 -19.031 -16.594 1 97.81 100 PHE A O 1
ATOM 743 N N . VAL A 1 101 ? -7.688 -19.734 -17.969 1 96.56 101 VAL A N 1
ATOM 744 C CA . VAL A 1 101 ? -7.672 -18.531 -18.797 1 96.56 101 VAL A CA 1
ATOM 745 C C . VAL A 1 101 ? -8.086 -17.328 -17.938 1 96.56 101 VAL A C 1
ATOM 747 O O . VAL A 1 101 ? -7.477 -16.266 -18.047 1 96.56 101 VAL A O 1
ATOM 750 N N . PHE A 1 102 ? -9.031 -17.516 -17.141 1 95.12 102 PHE A N 1
ATOM 751 C CA . PHE A 1 102 ? -9.547 -16.406 -16.344 1 95.12 102 PHE A CA 1
ATOM 752 C C . PHE A 1 102 ? -8.57 -16.047 -15.227 1 95.12 102 PHE A C 1
ATOM 754 O O . PHE A 1 102 ? -8.328 -14.867 -14.969 1 95.12 102 PHE A O 1
ATOM 761 N N . VAL A 1 103 ? -8.016 -17.047 -14.586 1 95.88 103 VAL A N 1
ATOM 762 C CA . VAL A 1 103 ? -7.023 -16.766 -13.547 1 95.88 103 VAL A CA 1
ATOM 763 C C . VAL A 1 103 ? -5.777 -16.141 -14.18 1 95.88 103 VAL A C 1
ATOM 765 O O . VAL A 1 103 ? -5.199 -15.211 -13.625 1 95.88 103 VAL A O 1
ATOM 768 N N . PHE A 1 104 ? -5.371 -16.656 -15.305 1 96.12 104 PHE A N 1
ATOM 769 C CA . PHE A 1 104 ? -4.227 -16.125 -16.031 1 96.12 104 PHE A CA 1
ATOM 770 C C . PHE A 1 104 ? -4.438 -14.656 -16.359 1 96.12 104 PHE A C 1
ATOM 772 O O . PHE A 1 104 ? -3.514 -13.852 -16.234 1 96.12 104 PHE A O 1
ATOM 779 N N . GLY A 1 105 ? -5.594 -14.297 -16.719 1 93.44 105 GLY A N 1
ATOM 780 C CA . GLY A 1 105 ? -5.906 -12.93 -17.125 1 93.44 105 GLY A CA 1
ATOM 781 C C . GLY A 1 105 ? -6.105 -12 -15.945 1 93.44 105 GLY A C 1
ATOM 782 O O . GLY A 1 105 ? -5.652 -10.852 -15.969 1 93.44 105 GLY A O 1
ATOM 783 N N . ILE A 1 106 ? -6.738 -12.484 -14.914 1 91.88 106 ILE A N 1
ATOM 784 C CA . ILE A 1 106 ? -7.156 -11.617 -13.82 1 91.88 106 ILE A CA 1
ATOM 785 C C . ILE A 1 106 ? -6.094 -11.617 -12.727 1 91.88 106 ILE A C 1
ATOM 787 O O . ILE A 1 106 ? -5.961 -10.641 -11.984 1 91.88 106 ILE A O 1
ATOM 791 N N . GLY A 1 107 ? -5.402 -12.703 -12.531 1 93 107 GLY A N 1
ATOM 792 C CA . GLY A 1 107 ? -4.293 -12.75 -11.594 1 93 107 GLY A CA 1
ATOM 793 C C . GLY A 1 107 ? -4.715 -13.117 -10.188 1 93 107 GLY A C 1
ATOM 794 O O . GLY A 1 107 ? -4.066 -12.727 -9.219 1 93 107 GLY A O 1
ATOM 795 N N . THR A 1 108 ? -5.844 -13.664 -10.047 1 90.81 108 THR A N 1
ATOM 796 C CA . THR A 1 108 ? -6.273 -14.141 -8.734 1 90.81 108 THR A CA 1
ATOM 797 C C . THR A 1 108 ? -6.984 -15.492 -8.859 1 90.81 108 THR A C 1
ATOM 799 O O . THR A 1 108 ? -7.746 -15.711 -9.805 1 90.81 108 THR A O 1
ATOM 802 N N . ALA A 1 109 ? -6.676 -16.297 -7.906 1 91.19 109 ALA A N 1
ATOM 803 C CA . ALA A 1 109 ? -7.305 -17.609 -7.898 1 91.19 109 ALA A CA 1
ATOM 804 C C . ALA A 1 109 ? -8.727 -17.547 -7.352 1 91.19 109 ALA A C 1
ATOM 806 O O . ALA A 1 109 ? -9.523 -18.469 -7.543 1 91.19 109 ALA A O 1
ATOM 807 N N . ASN A 1 110 ? -9.148 -16.5 -6.785 1 86.38 110 ASN A N 1
ATOM 808 C CA . ASN A 1 110 ? -10.438 -16.359 -6.121 1 86.38 110 ASN A CA 1
ATOM 809 C C . ASN A 1 110 ? -11.586 -16.297 -7.133 1 86.38 110 ASN A C 1
ATOM 811 O O . ASN A 1 110 ? -12.742 -16.5 -6.773 1 86.38 110 ASN A O 1
ATOM 815 N N . ILE A 1 111 ? -11.211 -16 -8.305 1 87.56 111 ILE A N 1
ATOM 816 C CA . ILE A 1 111 ? -12.258 -16 -9.32 1 87.56 111 ILE A CA 1
ATOM 817 C C . ILE A 1 111 ? -12.836 -17.406 -9.453 1 87.56 111 ILE A C 1
ATOM 819 O O . ILE A 1 111 ? -13.992 -17.578 -9.836 1 87.56 111 ILE A O 1
ATOM 823 N N . ALA A 1 112 ? -11.992 -18.375 -9.094 1 91.75 112 ALA A N 1
ATOM 824 C CA . ALA A 1 112 ? -12.453 -19.766 -9.156 1 91.75 112 ALA A CA 1
ATOM 825 C C . ALA A 1 112 ? -13.602 -20 -8.18 1 91.75 112 ALA A C 1
ATOM 827 O O . ALA A 1 112 ? -14.477 -20.844 -8.438 1 91.75 112 ALA A O 1
ATOM 828 N N . LEU A 1 113 ? -13.695 -19.266 -7.137 1 90.44 113 LEU A N 1
ATOM 829 C CA . LEU A 1 113 ? -14.758 -19.406 -6.148 1 90.44 113 LEU A CA 1
ATOM 830 C C . LEU A 1 113 ? -16.125 -19.125 -6.781 1 90.44 113 LEU A C 1
ATOM 832 O O . LEU A 1 113 ? -17.109 -19.766 -6.43 1 90.44 113 LEU A O 1
ATOM 836 N N . SER A 1 114 ? -16.078 -18.234 -7.688 1 89.12 114 SER A N 1
ATOM 837 C CA . SER A 1 114 ? -17.328 -17.844 -8.336 1 89.12 114 SER A CA 1
ATOM 838 C C . SER A 1 114 ? -17.734 -18.844 -9.406 1 89.12 114 SER A C 1
ATOM 840 O O . SER A 1 114 ? -18.906 -18.938 -9.766 1 89.12 114 SER A O 1
ATOM 842 N N . LEU A 1 115 ? -16.844 -19.594 -9.844 1 93.38 115 LEU A N 1
ATOM 843 C CA . LEU A 1 115 ? -17.109 -20.516 -10.938 1 93.38 115 LEU A CA 1
ATOM 844 C C . LEU A 1 115 ? -17.438 -21.906 -10.398 1 93.38 115 LEU A C 1
ATOM 846 O O . LEU A 1 115 ? -18.047 -22.719 -11.094 1 93.38 115 LEU A O 1
ATOM 850 N N . GLU A 1 116 ? -17.016 -22.156 -9.188 1 93.69 116 GLU A N 1
ATOM 851 C CA . GLU A 1 116 ? -17.125 -23.5 -8.617 1 93.69 116 GLU A CA 1
ATOM 852 C C . GLU A 1 116 ? -18.578 -23.953 -8.555 1 93.69 116 GLU A C 1
ATOM 854 O O . GLU A 1 116 ? -18.891 -25.094 -8.898 1 93.69 116 GLU A O 1
ATOM 859 N N . PRO A 1 117 ? -19.516 -23.047 -8.109 1 91.19 117 PRO A N 1
ATOM 860 C CA . PRO A 1 117 ? -20.922 -23.484 -8.102 1 91.19 117 PRO A CA 1
ATOM 861 C C . PRO A 1 117 ? -21.438 -23.844 -9.5 1 91.19 117 PRO A C 1
ATOM 863 O O . PRO A 1 117 ? -22.203 -24.797 -9.648 1 91.19 117 PRO A O 1
ATOM 866 N N . ILE A 1 118 ? -21.016 -23.172 -10.406 1 91.62 118 ILE A N 1
ATOM 867 C CA . ILE A 1 118 ? -21.406 -23.422 -11.789 1 91.62 118 ILE A CA 1
ATOM 868 C C . ILE A 1 118 ? -20.812 -24.734 -12.273 1 91.62 118 ILE A C 1
ATOM 870 O O . ILE A 1 118 ? -21.5 -25.516 -12.945 1 91.62 118 ILE A O 1
ATOM 874 N N . ILE A 1 119 ? -19.609 -24.969 -11.922 1 93.5 119 ILE A N 1
ATOM 875 C CA . ILE A 1 119 ? -18.922 -26.203 -12.312 1 93.5 119 ILE A CA 1
ATOM 876 C C . ILE A 1 119 ? -19.609 -27.391 -11.664 1 93.5 119 ILE A C 1
ATOM 878 O O . ILE A 1 119 ? -19.875 -28.406 -12.328 1 93.5 119 ILE A O 1
ATOM 882 N N . ALA A 1 120 ? -19.953 -27.281 -10.422 1 91.25 120 ALA A N 1
ATOM 883 C CA . ALA A 1 120 ? -20.609 -28.359 -9.695 1 91.25 120 ALA A CA 1
ATOM 884 C C . ALA A 1 120 ? -21.969 -28.672 -10.297 1 91.25 120 ALA A C 1
ATOM 886 O O . ALA A 1 120 ? -22.312 -29.828 -10.531 1 91.25 120 ALA A O 1
ATOM 887 N N . LYS A 1 121 ? -22.719 -27.609 -10.539 1 88.44 121 LYS A N 1
ATOM 888 C CA . LYS A 1 121 ? -24.047 -27.766 -11.094 1 88.44 121 LYS A CA 1
ATOM 889 C C . LYS A 1 121 ? -24 -28.375 -12.484 1 88.44 121 LYS A C 1
ATOM 891 O O . LYS A 1 121 ? -24.797 -29.266 -12.812 1 88.44 121 LYS A O 1
ATOM 896 N N . THR A 1 122 ? -23.125 -27.875 -13.25 1 90.38 122 THR A N 1
ATOM 897 C CA . THR A 1 122 ? -23.016 -28.359 -14.617 1 90.38 122 THR A CA 1
ATOM 898 C C . THR A 1 122 ? -22.531 -29.812 -14.641 1 90.38 122 THR A C 1
ATOM 900 O O . THR A 1 122 ? -22.984 -30.609 -15.469 1 90.38 122 THR A O 1
ATOM 903 N N . ALA A 1 123 ? -21.625 -30.172 -13.766 1 90.38 123 ALA A N 1
ATOM 904 C CA . ALA A 1 123 ? -21.172 -31.562 -13.656 1 90.38 123 ALA A CA 1
ATOM 905 C C . ALA A 1 123 ? -22.312 -32.5 -13.258 1 90.38 123 ALA A C 1
ATOM 907 O O . ALA A 1 123 ? -22.453 -33.562 -13.828 1 90.38 123 ALA A O 1
ATOM 908 N N . GLN A 1 124 ? -23.047 -32.062 -12.406 1 86.12 124 GLN A N 1
ATOM 909 C CA . GLN A 1 124 ? -24.172 -32.844 -11.961 1 86.12 124 GLN A CA 1
ATOM 910 C C . GLN A 1 124 ? -25.188 -33.062 -13.094 1 86.12 124 GLN A C 1
ATOM 912 O O . GLN A 1 124 ? -25.703 -34.156 -13.266 1 86.12 124 GLN A O 1
ATOM 917 N N . LYS A 1 125 ? -25.406 -31.969 -13.727 1 84.81 125 LYS A N 1
ATOM 918 C CA . LYS A 1 125 ? -26.344 -32.031 -14.844 1 84.81 125 LYS A CA 1
ATOM 919 C C . LYS A 1 125 ? -25.844 -33 -15.914 1 84.81 125 LYS A C 1
ATOM 921 O O . LYS A 1 125 ? -26.656 -33.656 -16.578 1 84.81 125 LYS A O 1
ATOM 926 N N . ALA A 1 126 ? -24.594 -33.125 -16.062 1 88.88 126 ALA A N 1
ATOM 927 C CA . ALA A 1 126 ? -24 -34 -17.062 1 88.88 126 ALA A CA 1
ATOM 928 C C . ALA A 1 126 ? -23.781 -35.406 -16.516 1 88.88 126 ALA A C 1
ATOM 930 O O . ALA A 1 126 ? -23.203 -36.281 -17.172 1 88.88 126 ALA A O 1
ATOM 931 N N . ARG A 1 127 ? -24.141 -35.656 -15.266 1 85.69 127 ARG A N 1
ATOM 932 C CA . ARG A 1 127 ? -24.016 -36.938 -14.586 1 85.69 127 ARG A CA 1
ATOM 933 C C . ARG A 1 127 ? -22.547 -37.312 -14.406 1 85.69 127 ARG A C 1
ATOM 935 O O . ARG A 1 127 ? -22.156 -38.469 -14.625 1 85.69 127 ARG A O 1
ATOM 942 N N . ILE A 1 128 ? -21.828 -36.375 -14.227 1 88.06 128 ILE A N 1
ATOM 943 C CA . ILE A 1 128 ? -20.422 -36.531 -13.867 1 88.06 128 ILE A CA 1
ATOM 944 C C . ILE A 1 128 ? -20.219 -36.188 -12.391 1 88.06 128 ILE A C 1
ATOM 946 O O . ILE A 1 128 ? -20.859 -35.281 -11.875 1 88.06 128 ILE A O 1
ATOM 950 N N . GLN A 1 129 ? -19.422 -36.969 -11.719 1 88.12 129 GLN A N 1
ATOM 951 C CA . GLN A 1 129 ? -19.125 -36.656 -10.328 1 88.12 129 GLN A CA 1
ATOM 952 C C . GLN A 1 129 ? -18.5 -35.25 -10.195 1 88.12 129 GLN A C 1
ATOM 954 O O . GLN A 1 129 ? -17.438 -35 -10.766 1 88.12 129 GLN A O 1
ATOM 959 N N . PRO A 1 130 ? -19.078 -34.438 -9.477 1 89.94 130 PRO A N 1
ATOM 960 C CA . PRO A 1 130 ? -18.547 -33.062 -9.336 1 89.94 130 PRO A CA 1
ATOM 961 C C . PRO A 1 130 ? -17.125 -33.031 -8.773 1 89.94 130 PRO A C 1
ATOM 963 O O . PRO A 1 130 ? -16.359 -32.125 -9.078 1 89.94 130 PRO A O 1
ATOM 966 N N . LYS A 1 131 ? -16.812 -34 -7.969 1 91.94 131 LYS A N 1
ATOM 967 C CA . LYS A 1 131 ? -15.492 -34.094 -7.355 1 91.94 131 LYS A CA 1
ATOM 968 C C . LYS A 1 131 ? -14.391 -33.969 -8.406 1 91.94 131 LYS A C 1
ATOM 970 O O . LYS A 1 131 ? -13.375 -33.312 -8.188 1 91.94 131 LYS A O 1
ATOM 975 N N . ARG A 1 132 ? -14.562 -34.562 -9.508 1 93.5 132 ARG A N 1
ATOM 976 C CA . ARG A 1 132 ? -13.539 -34.625 -10.547 1 93.5 132 ARG A CA 1
ATOM 977 C C . ARG A 1 132 ? -13.312 -33.25 -11.18 1 93.5 132 ARG A C 1
ATOM 979 O O . ARG A 1 132 ? -12.18 -32.812 -11.273 1 93.5 132 ARG A O 1
ATOM 986 N N . ALA A 1 133 ? -14.391 -32.656 -11.539 1 93.25 133 ALA A N 1
ATOM 987 C CA . ALA A 1 133 ? -14.305 -31.344 -12.195 1 93.25 133 ALA A CA 1
ATOM 988 C C . ALA A 1 133 ? -13.82 -30.281 -11.211 1 93.25 133 ALA A C 1
ATOM 990 O O . ALA A 1 133 ? -13.031 -29.406 -11.578 1 93.25 133 ALA A O 1
ATOM 991 N N . LEU A 1 134 ? -14.258 -30.344 -10.039 1 93.94 134 LEU A N 1
ATOM 992 C CA . LEU A 1 134 ? -13.891 -29.359 -9.023 1 93.94 134 LEU A CA 1
ATOM 993 C C . LEU A 1 134 ? -12.422 -29.484 -8.656 1 93.94 134 LEU A C 1
ATOM 995 O O . LEU A 1 134 ? -11.711 -28.484 -8.555 1 93.94 134 LEU A O 1
ATOM 999 N N . THR A 1 135 ? -11.969 -30.672 -8.438 1 94.69 135 THR A N 1
ATOM 1000 C CA . THR A 1 135 ? -10.578 -30.906 -8.086 1 94.69 135 THR A CA 1
ATOM 1001 C C . THR A 1 135 ? -9.648 -30.391 -9.18 1 94.69 135 THR A C 1
ATOM 1003 O O . THR A 1 135 ? -8.672 -29.688 -8.898 1 94.69 135 THR A O 1
ATOM 1006 N N . ALA A 1 136 ? -9.984 -30.734 -10.406 1 96.31 136 ALA A N 1
ATOM 1007 C CA . ALA A 1 136 ? -9.172 -30.297 -11.539 1 96.31 136 ALA A CA 1
ATOM 1008 C C . ALA A 1 136 ? -9.164 -28.781 -11.648 1 96.31 136 ALA A C 1
ATOM 1010 O O . ALA A 1 136 ? -8.117 -28.172 -11.93 1 96.31 136 ALA A O 1
ATOM 1011 N N . SER A 1 137 ? -10.25 -28.156 -11.375 1 96.38 137 SER A N 1
ATOM 1012 C CA . SER A 1 137 ? -10.375 -26.719 -11.539 1 96.38 137 SER A CA 1
ATOM 1013 C C . SER A 1 137 ? -9.641 -25.969 -10.43 1 96.38 137 SER A C 1
ATOM 1015 O O . SER A 1 137 ? -8.938 -24.984 -10.695 1 96.38 137 SER A O 1
ATOM 1017 N N . VAL A 1 138 ? -9.781 -26.422 -9.211 1 95.5 138 VAL A N 1
ATOM 1018 C CA . VAL A 1 138 ? -9.164 -25.766 -8.062 1 95.5 138 VAL A CA 1
ATOM 1019 C C . VAL A 1 138 ? -7.645 -25.828 -8.188 1 95.5 138 VAL A C 1
ATOM 1021 O O . VAL A 1 138 ? -6.957 -24.828 -8.008 1 95.5 138 VAL A O 1
ATOM 1024 N N . LEU A 1 139 ? -7.129 -26.969 -8.531 1 96.88 139 LEU A N 1
ATOM 1025 C CA . LEU A 1 139 ? -5.684 -27.141 -8.656 1 96.88 139 LEU A CA 1
ATOM 1026 C C . LEU A 1 139 ? -5.148 -26.375 -9.859 1 96.88 139 LEU A C 1
ATOM 1028 O O . LEU A 1 139 ? -4.039 -25.844 -9.82 1 96.88 139 LEU A O 1
ATOM 1032 N N . THR A 1 140 ? -5.941 -26.297 -10.898 1 97.62 140 THR A N 1
ATOM 1033 C CA . THR A 1 140 ? -5.555 -25.562 -12.094 1 97.62 140 THR A CA 1
ATOM 1034 C C . THR A 1 140 ? -5.488 -24.062 -11.812 1 97.62 140 THR A C 1
ATOM 1036 O O . THR A 1 140 ? -4.633 -23.359 -12.359 1 97.62 140 THR A O 1
ATOM 1039 N N . ALA A 1 141 ? -6.352 -23.609 -11 1 96.62 141 ALA A N 1
ATOM 1040 C CA . ALA A 1 141 ? -6.34 -22.188 -10.633 1 96.62 141 ALA A CA 1
ATOM 1041 C C . ALA A 1 141 ? -4.98 -21.781 -10.07 1 96.62 141 ALA A C 1
ATOM 1043 O O . ALA A 1 141 ? -4.465 -20.719 -10.398 1 96.62 141 ALA A O 1
ATOM 1044 N N . ASN A 1 142 ? -4.375 -22.594 -9.32 1 95.81 142 ASN A N 1
ATOM 1045 C CA . ASN A 1 142 ? -3.066 -22.312 -8.727 1 95.81 142 ASN A CA 1
ATOM 1046 C C . ASN A 1 142 ? -1.957 -22.375 -9.773 1 95.81 142 ASN A C 1
ATOM 1048 O O . ASN A 1 142 ? -1.018 -21.578 -9.734 1 95.81 142 ASN A O 1
ATOM 1052 N N . LEU A 1 143 ? -2.076 -23.344 -10.656 1 97.44 143 LEU A N 1
ATOM 1053 C CA . LEU A 1 143 ? -1.109 -23.422 -11.75 1 97.44 143 LEU A CA 1
ATOM 1054 C C . LEU A 1 143 ? -1.103 -22.141 -12.57 1 97.44 143 LEU A C 1
ATOM 1056 O O . LEU A 1 143 ? -0.037 -21.641 -12.922 1 97.44 143 LEU A O 1
ATOM 1060 N N . ALA A 1 144 ? -2.299 -21.688 -12.82 1 97.31 144 ALA A N 1
ATOM 1061 C CA . ALA A 1 144 ? -2.475 -20.531 -13.688 1 97.31 144 ALA A CA 1
ATOM 1062 C C . ALA A 1 144 ? -1.941 -19.266 -13.023 1 97.31 144 ALA A C 1
ATOM 1064 O O . ALA A 1 144 ? -1.453 -18.359 -13.703 1 97.31 144 ALA A O 1
ATOM 1065 N N . LEU A 1 145 ? -2.008 -19.234 -11.766 1 96.06 145 LEU A N 1
ATOM 1066 C CA . LEU A 1 145 ? -1.599 -18.047 -11.008 1 96.06 145 LEU A CA 1
ATOM 1067 C C . LEU A 1 145 ? -0.118 -17.766 -11.219 1 96.06 145 LEU A C 1
ATOM 1069 O O . LEU A 1 145 ? 0.271 -16.594 -11.383 1 96.06 145 LEU A O 1
ATOM 1073 N N . LEU A 1 146 ? 0.721 -18.734 -11.289 1 97.12 146 LEU A N 1
ATOM 1074 C CA . LEU A 1 146 ? 2.164 -18.578 -11.43 1 97.12 146 LEU A CA 1
ATOM 1075 C C . LEU A 1 146 ? 2.543 -18.234 -12.867 1 97.12 146 LEU A C 1
ATOM 1077 O O . LEU A 1 146 ? 3.709 -17.969 -13.156 1 97.12 146 LEU A O 1
ATOM 1081 N N . CYS A 1 147 ? 1.52 -18.188 -13.711 1 95.62 147 CYS A N 1
ATOM 1082 C CA . CYS A 1 147 ? 1.725 -17.812 -15.109 1 95.62 147 CYS A CA 1
ATOM 1083 C C . CYS A 1 147 ? 1.188 -16.422 -15.391 1 95.62 147 CYS A C 1
ATOM 1085 O O . CYS A 1 147 ? 1.462 -15.844 -16.453 1 95.62 147 CYS A O 1
ATOM 1087 N N . SER A 1 148 ? 0.48 -15.891 -14.438 1 95.5 148 SER A N 1
ATOM 1088 C CA . SER A 1 148 ? -0.24 -14.648 -14.695 1 95.5 148 SER A CA 1
ATOM 1089 C C . SER A 1 148 ? 0.638 -13.43 -14.406 1 95.5 148 SER A C 1
ATOM 1091 O O . SER A 1 148 ? 1.146 -13.273 -13.297 1 95.5 148 SER A O 1
ATOM 1093 N N . PRO A 1 149 ? 0.828 -12.555 -15.336 1 91.88 149 PRO A N 1
ATOM 1094 C CA . PRO A 1 149 ? 1.578 -11.32 -15.086 1 91.88 149 PRO A CA 1
ATOM 1095 C C . PRO A 1 149 ? 0.864 -10.383 -14.109 1 91.88 149 PRO A C 1
ATOM 1097 O O . PRO A 1 149 ? 1.47 -9.438 -13.602 1 91.88 149 PRO A O 1
ATOM 1100 N N . ALA A 1 150 ? -0.39 -10.695 -13.844 1 92.31 150 ALA A N 1
ATOM 1101 C CA . ALA A 1 150 ? -1.206 -9.859 -12.961 1 92.31 150 ALA A CA 1
ATOM 1102 C C . ALA A 1 150 ? -1.318 -10.477 -11.57 1 92.31 150 ALA A C 1
ATOM 1104 O O . ALA A 1 150 ? -2.064 -9.984 -10.727 1 92.31 150 ALA A O 1
ATOM 1105 N N . ALA A 1 151 ? -0.602 -11.508 -11.359 1 94.69 151 ALA A N 1
ATOM 1106 C CA . ALA A 1 151 ? -0.656 -12.18 -10.062 1 94.69 151 ALA A CA 1
ATOM 1107 C C . ALA A 1 151 ? 0.494 -11.727 -9.164 1 94.69 151 ALA A C 1
ATOM 1109 O O . ALA A 1 151 ? 1.617 -11.531 -9.633 1 94.69 151 ALA A O 1
ATOM 1110 N N . SER A 1 152 ? 0.209 -11.586 -7.922 1 92.5 152 SER A N 1
ATOM 1111 C CA . SER A 1 152 ? 1.181 -11.086 -6.953 1 92.5 152 SER A CA 1
ATOM 1112 C C . SER A 1 152 ? 2.395 -12 -6.867 1 92.5 152 SER A C 1
ATOM 1114 O O . SER A 1 152 ? 3.533 -11.531 -6.809 1 92.5 152 SER A O 1
ATOM 1116 N N . ALA A 1 153 ? 2.146 -13.312 -6.859 1 93.88 153 ALA A N 1
ATOM 1117 C CA . ALA A 1 153 ? 3.252 -14.258 -6.754 1 93.88 153 ALA A CA 1
ATOM 1118 C C . ALA A 1 153 ? 4.176 -14.164 -7.965 1 93.88 153 ALA A C 1
ATOM 1120 O O . ALA A 1 153 ? 5.398 -14.117 -7.82 1 93.88 153 ALA A O 1
ATOM 1121 N N . THR A 1 154 ? 3.594 -14.125 -9.109 1 94.31 154 THR A N 1
ATOM 1122 C CA . THR A 1 154 ? 4.355 -14.016 -10.344 1 94.31 154 THR A CA 1
ATOM 1123 C C . THR A 1 154 ? 5.113 -12.688 -10.398 1 94.31 154 THR A C 1
ATOM 1125 O O . THR A 1 154 ? 6.285 -12.656 -10.781 1 94.31 154 THR A O 1
ATOM 1128 N N . ALA A 1 155 ? 4.414 -11.727 -10.016 1 89.81 155 ALA A N 1
ATOM 1129 C CA . ALA A 1 155 ? 5.035 -10.406 -10.016 1 89.81 155 ALA A CA 1
ATOM 1130 C C . ALA A 1 155 ? 6.262 -10.375 -9.109 1 89.81 155 ALA A C 1
ATOM 1132 O O . ALA A 1 155 ? 7.289 -9.789 -9.461 1 89.81 155 ALA A O 1
ATOM 1133 N N . TYR A 1 156 ? 6.152 -10.938 -7.988 1 92 156 TYR A N 1
ATOM 1134 C CA . TYR A 1 156 ? 7.27 -10.984 -7.055 1 92 156 TYR A CA 1
ATOM 1135 C C . TYR A 1 156 ? 8.438 -11.766 -7.645 1 92 156 TYR A C 1
ATOM 1137 O O . TYR A 1 156 ? 9.578 -11.297 -7.621 1 92 156 TYR A O 1
ATOM 1145 N N . ILE A 1 157 ? 8.164 -12.906 -8.188 1 94.44 157 ILE A N 1
ATOM 1146 C CA . ILE A 1 157 ? 9.203 -13.781 -8.711 1 94.44 157 ILE A CA 1
ATOM 1147 C C . ILE A 1 157 ? 9.922 -13.102 -9.867 1 94.44 157 ILE A C 1
ATOM 1149 O O . ILE A 1 157 ? 11.148 -13.086 -9.93 1 94.44 157 ILE A O 1
ATOM 1153 N N . ILE A 1 158 ? 9.141 -12.477 -10.664 1 90.75 158 ILE A N 1
ATOM 1154 C CA . ILE A 1 158 ? 9.719 -11.812 -11.828 1 90.75 158 ILE A CA 1
ATOM 1155 C C . ILE A 1 158 ? 10.578 -10.633 -11.367 1 90.75 158 ILE A C 1
ATOM 1157 O O . ILE A 1 158 ? 11.633 -10.367 -11.953 1 90.75 158 ILE A O 1
ATOM 1161 N N . SER A 1 159 ? 10.133 -9.938 -10.391 1 89.38 159 SER A N 1
ATOM 1162 C CA . SER A 1 159 ? 10.891 -8.805 -9.883 1 89.38 159 SER A CA 1
ATOM 1163 C C . SER A 1 159 ? 12.25 -9.242 -9.344 1 89.38 159 SER A C 1
ATOM 1165 O O . SER A 1 159 ? 13.25 -8.547 -9.531 1 89.38 159 SER A O 1
ATOM 1167 N N . VAL A 1 160 ? 12.305 -10.352 -8.68 1 89.56 160 VAL A N 1
ATOM 1168 C CA . VAL A 1 160 ? 13.57 -10.844 -8.141 1 89.56 160 VAL A CA 1
ATOM 1169 C C . VAL A 1 160 ? 14.445 -11.375 -9.273 1 89.56 160 VAL A C 1
ATOM 1171 O O . VAL A 1 160 ? 15.648 -11.109 -9.312 1 89.56 160 VAL A O 1
ATOM 1174 N N . LEU A 1 161 ? 13.852 -12.008 -10.211 1 92 161 LEU A N 1
ATOM 1175 C CA . LEU A 1 161 ? 14.586 -12.648 -11.289 1 92 161 LEU A CA 1
ATOM 1176 C C . LEU A 1 161 ? 15.133 -11.609 -12.266 1 92 161 LEU A C 1
ATOM 1178 O O . LEU A 1 161 ? 16.094 -11.883 -13 1 92 161 LEU A O 1
ATOM 1182 N N . ALA A 1 162 ? 14.453 -10.516 -12.297 1 87.12 162 ALA A N 1
ATOM 1183 C CA . ALA A 1 162 ? 14.961 -9.43 -13.133 1 87.12 162 ALA A CA 1
ATOM 1184 C C . ALA A 1 162 ? 16.391 -9.062 -12.75 1 87.12 162 ALA A C 1
ATOM 1186 O O . ALA A 1 162 ? 17.203 -8.695 -13.602 1 87.12 162 ALA A O 1
ATOM 1187 N N . GLY A 1 163 ? 16.75 -9.25 -11.516 1 86.5 163 GLY A N 1
ATOM 1188 C CA . GLY A 1 163 ? 18.094 -9 -11.039 1 86.5 163 GLY A CA 1
ATOM 1189 C C . GLY A 1 163 ? 19.094 -10.039 -11.523 1 86.5 163 GLY A C 1
ATOM 1190 O O . GLY A 1 163 ? 20.312 -9.797 -11.492 1 86.5 163 GLY A O 1
ATOM 1191 N N . TYR A 1 164 ? 18.562 -11.117 -11.969 1 90.12 164 TYR A N 1
ATOM 1192 C CA . TYR A 1 164 ? 19.406 -12.195 -12.477 1 90.12 164 TYR A CA 1
ATOM 1193 C C . TYR A 1 164 ? 19.297 -12.305 -13.992 1 90.12 164 TYR A C 1
ATOM 1195 O O . TYR A 1 164 ? 19.547 -13.367 -14.562 1 90.12 164 TYR A O 1
ATOM 1203 N N . GLU A 1 165 ? 18.75 -11.281 -14.578 1 87.88 165 GLU A N 1
ATOM 1204 C CA . GLU A 1 165 ? 18.672 -11.117 -16.031 1 87.88 165 GLU A CA 1
ATOM 1205 C C . GLU A 1 165 ? 17.719 -12.148 -16.641 1 87.88 165 GLU A C 1
ATOM 1207 O O . GLU A 1 165 ? 17.969 -12.672 -17.719 1 87.88 165 GLU A O 1
ATOM 1212 N N . ILE A 1 166 ? 16.781 -12.586 -15.93 1 91.94 166 ILE A N 1
ATOM 1213 C CA . ILE A 1 166 ? 15.719 -13.43 -16.469 1 91.94 166 ILE A CA 1
ATOM 1214 C C . ILE A 1 166 ? 14.484 -12.578 -16.766 1 91.94 166 ILE A C 1
ATOM 1216 O O . ILE A 1 166 ? 13.867 -12.023 -15.844 1 91.94 166 ILE A O 1
ATOM 1220 N N . SER A 1 167 ? 14.195 -12.5 -17.969 1 90.5 167 SER A N 1
ATOM 1221 C CA . SER A 1 167 ? 13.055 -11.703 -18.391 1 90.5 167 SER A CA 1
ATOM 1222 C C . SER A 1 167 ? 11.742 -12.445 -18.141 1 90.5 167 SER A C 1
ATOM 1224 O O . SER A 1 167 ? 11.742 -13.656 -17.906 1 90.5 167 SER A O 1
ATOM 1226 N N . MET A 1 168 ? 10.695 -11.68 -18.156 1 92.5 168 MET A N 1
ATOM 1227 C CA . MET A 1 168 ? 9.367 -12.273 -18.031 1 92.5 168 MET A CA 1
ATOM 1228 C C . MET A 1 168 ? 9.117 -13.273 -19.156 1 92.5 168 MET A C 1
ATOM 1230 O O . MET A 1 168 ? 8.523 -14.336 -18.922 1 92.5 168 MET A O 1
ATOM 1234 N N . GLY A 1 169 ? 9.594 -12.898 -20.328 1 93.12 169 GLY A N 1
ATOM 1235 C CA . GLY A 1 169 ? 9.445 -13.805 -21.453 1 93.12 169 GLY A CA 1
ATOM 1236 C C . GLY A 1 169 ? 10.141 -15.141 -21.234 1 93.12 169 GLY A C 1
ATOM 1237 O O . GLY A 1 169 ? 9.578 -16.188 -21.547 1 93.12 169 GLY A O 1
ATOM 1238 N N . LYS A 1 170 ? 11.32 -15.039 -20.75 1 94.31 170 LYS A N 1
ATOM 1239 C CA . LYS A 1 170 ? 12.07 -16.266 -20.469 1 94.31 170 LYS A CA 1
ATOM 1240 C C . LYS A 1 170 ? 11.383 -17.078 -19.391 1 94.31 170 LYS A C 1
ATOM 1242 O O . LYS A 1 170 ? 11.297 -18.312 -19.484 1 94.31 170 LYS A O 1
ATOM 1247 N N . TYR A 1 171 ? 10.914 -16.438 -18.406 1 96.06 171 TYR A N 1
ATOM 1248 C CA . TYR A 1 171 ? 10.172 -17.094 -17.328 1 96.06 171 TYR A CA 1
ATOM 1249 C C . TYR A 1 171 ? 8.945 -17.812 -17.875 1 96.06 171 TYR A C 1
ATOM 1251 O O . TYR A 1 171 ? 8.742 -19 -17.609 1 96.06 171 TYR A O 1
ATOM 1259 N N . LEU A 1 172 ? 8.195 -17.141 -18.688 1 96.25 172 LEU A N 1
ATOM 1260 C CA . LEU A 1 172 ? 6.93 -17.672 -19.188 1 96.25 172 LEU A CA 1
ATOM 1261 C C . LEU A 1 172 ? 7.172 -18.75 -20.234 1 96.25 172 LEU A C 1
ATOM 1263 O O . LEU A 1 172 ? 6.32 -19.609 -20.453 1 96.25 172 LEU A O 1
ATOM 1267 N N . SER A 1 173 ? 8.312 -18.641 -20.891 1 96.38 173 SER A N 1
ATOM 1268 C CA . SER A 1 173 ? 8.609 -19.641 -21.906 1 96.38 173 SER A CA 1
ATOM 1269 C C . SER A 1 173 ? 8.68 -21.047 -21.297 1 96.38 173 SER A C 1
ATOM 1271 O O . SER A 1 173 ? 8.43 -22.031 -21.984 1 96.38 173 SER A O 1
ATOM 1273 N N . ILE A 1 174 ? 8.93 -21.094 -20.016 1 97.75 174 ILE A N 1
ATOM 1274 C CA . ILE A 1 174 ? 9.016 -22.391 -19.344 1 97.75 174 ILE A CA 1
ATOM 1275 C C . ILE A 1 174 ? 7.73 -22.641 -18.547 1 97.75 174 ILE A C 1
ATOM 1277 O O . ILE A 1 174 ? 7.105 -23.703 -18.703 1 97.75 174 ILE A O 1
ATOM 1281 N N . VAL A 1 175 ? 7.301 -21.672 -17.781 1 97.94 175 VAL A N 1
ATOM 1282 C CA . VAL A 1 175 ? 6.27 -21.875 -16.781 1 97.94 175 VAL A CA 1
ATOM 1283 C C . VAL A 1 175 ? 4.91 -22.047 -17.453 1 97.94 175 VAL A C 1
ATOM 1285 O O . VAL A 1 175 ? 4.086 -22.844 -17.016 1 97.94 175 VAL A O 1
ATOM 1288 N N . LEU A 1 176 ? 4.656 -21.297 -18.516 1 97.69 176 LEU A N 1
ATOM 1289 C CA . LEU A 1 176 ? 3.352 -21.328 -19.172 1 97.69 176 LEU A CA 1
ATOM 1290 C C . LEU A 1 176 ? 3.098 -22.672 -19.828 1 97.69 176 LEU A C 1
ATOM 1292 O O . LEU A 1 176 ? 2.094 -23.328 -19.547 1 97.69 176 LEU A O 1
ATOM 1296 N N . PRO A 1 177 ? 4 -23.125 -20.672 1 98.06 177 PRO A N 1
ATOM 1297 C CA . PRO A 1 177 ? 3.764 -24.453 -21.234 1 98.06 177 PRO A CA 1
ATOM 1298 C C . PRO A 1 177 ? 3.713 -25.547 -20.172 1 98.06 177 PRO A C 1
ATOM 1300 O O . PRO A 1 177 ? 2.955 -26.516 -20.312 1 98.06 177 PRO A O 1
ATOM 1303 N N . THR A 1 178 ? 4.504 -25.438 -19.172 1 98.5 178 THR A N 1
ATOM 1304 C CA . THR A 1 178 ? 4.48 -26.391 -18.078 1 98.5 178 THR A CA 1
ATOM 1305 C C . THR A 1 178 ? 3.098 -26.438 -17.438 1 98.5 178 THR A C 1
ATOM 1307 O O . THR A 1 178 ? 2.559 -27.531 -17.203 1 98.5 178 THR A O 1
ATOM 1310 N N . ALA A 1 179 ? 2.551 -25.281 -17.172 1 98.38 179 ALA A N 1
ATOM 1311 C CA . ALA A 1 179 ? 1.241 -25.219 -16.531 1 98.38 179 ALA A CA 1
ATOM 1312 C C . ALA A 1 179 ? 0.155 -25.781 -17.438 1 98.38 179 ALA A C 1
ATOM 1314 O O . ALA A 1 179 ? -0.747 -26.484 -16.969 1 98.38 179 ALA A O 1
ATOM 1315 N N . LEU A 1 180 ? 0.235 -25.516 -18.719 1 98.38 180 LEU A N 1
ATOM 1316 C CA . LEU A 1 180 ? -0.765 -25.984 -19.672 1 98.38 180 LEU A CA 1
ATOM 1317 C C . LEU A 1 180 ? -0.717 -27.5 -19.797 1 98.38 180 LEU A C 1
ATOM 1319 O O . LEU A 1 180 ? -1.758 -28.172 -19.781 1 98.38 180 LEU A O 1
ATOM 1323 N N . ILE A 1 181 ? 0.447 -28.016 -19.922 1 98.5 181 ILE A N 1
ATOM 1324 C CA . ILE A 1 181 ? 0.605 -29.453 -20.016 1 98.5 181 ILE A CA 1
ATOM 1325 C C . ILE A 1 181 ? 0.153 -30.125 -18.719 1 98.5 181 ILE A C 1
ATOM 1327 O O . ILE A 1 181 ? -0.54 -31.141 -18.75 1 98.5 181 ILE A O 1
ATOM 1331 N N . SER A 1 182 ? 0.549 -29.516 -17.594 1 98.56 182 SER A N 1
ATOM 1332 C CA . SER A 1 182 ? 0.162 -30.062 -16.297 1 98.56 182 SER A CA 1
ATOM 1333 C C . SER A 1 182 ? -1.354 -30.047 -16.125 1 98.56 182 SER A C 1
ATOM 1335 O O . SER A 1 182 ? -1.928 -31 -15.586 1 98.56 182 SER A O 1
ATOM 1337 N N . MET A 1 183 ? -1.981 -28.984 -16.562 1 98.12 183 MET A N 1
ATOM 1338 C CA . MET A 1 183 ? -3.436 -28.875 -16.469 1 98.12 183 MET A CA 1
ATOM 1339 C C . MET A 1 183 ? -4.109 -29.984 -17.281 1 98.12 183 MET A C 1
ATOM 1341 O O . MET A 1 183 ? -5.043 -30.625 -16.797 1 98.12 183 MET A O 1
ATOM 1345 N N . LEU A 1 184 ? -3.652 -30.25 -18.469 1 98 184 LEU A N 1
ATOM 1346 C CA . LEU A 1 184 ? -4.227 -31.281 -19.328 1 98 184 LEU A CA 1
ATOM 1347 C C . LEU A 1 184 ? -4.012 -32.656 -18.734 1 98 184 LEU A C 1
ATOM 1349 O O . LEU A 1 184 ? -4.914 -33.5 -18.75 1 98 184 LEU A O 1
ATOM 1353 N N . MET A 1 185 ? -2.844 -32.875 -18.234 1 98.12 185 MET A N 1
ATOM 1354 C CA . MET A 1 185 ? -2.553 -34.188 -17.609 1 98.12 185 MET A CA 1
ATOM 1355 C C . MET A 1 185 ? -3.395 -34.375 -16.359 1 98.12 185 MET A C 1
ATOM 1357 O O . MET A 1 185 ? -3.814 -35.5 -16.047 1 98.12 185 MET A O 1
ATOM 1361 N N . LEU A 1 186 ? -3.561 -33.281 -15.625 1 97.75 186 LEU A N 1
ATOM 1362 C CA . LEU A 1 186 ? -4.391 -33.344 -14.43 1 97.75 186 LEU A CA 1
ATOM 1363 C C . LEU A 1 186 ? -5.832 -33.688 -14.781 1 97.75 186 LEU A C 1
ATOM 1365 O O . LEU A 1 186 ? -6.449 -34.531 -14.117 1 97.75 186 LEU A O 1
ATOM 1369 N N . SER A 1 187 ? -6.363 -33.031 -15.805 1 96.94 187 SER A N 1
ATOM 1370 C CA . SER A 1 187 ? -7.715 -33.344 -16.25 1 96.94 187 SER A CA 1
ATOM 1371 C C . SER A 1 187 ? -7.832 -34.781 -16.719 1 96.94 187 SER A C 1
ATOM 1373 O O . SER A 1 187 ? -8.836 -35.438 -16.438 1 96.94 187 SER A O 1
ATOM 1375 N N . THR A 1 188 ? -6.84 -35.281 -17.406 1 96.31 188 THR A N 1
ATOM 1376 C CA . THR A 1 188 ? -6.82 -36.656 -17.828 1 96.31 188 THR A CA 1
ATOM 1377 C C . THR A 1 188 ? -6.777 -37.594 -16.625 1 96.31 188 THR A C 1
ATOM 1379 O O . THR A 1 188 ? -7.504 -38.594 -16.578 1 96.31 188 THR A O 1
ATOM 1382 N N . PHE A 1 189 ? -5.949 -37.25 -15.711 1 96.31 189 PHE A N 1
ATOM 1383 C CA . PHE A 1 189 ? -5.836 -38.031 -14.492 1 96.31 189 PHE A CA 1
ATOM 1384 C C . PHE A 1 189 ? -7.172 -38.094 -13.758 1 96.31 189 PHE A C 1
ATOM 1386 O O . PHE A 1 189 ? -7.594 -39.188 -13.32 1 96.31 189 PHE A O 1
ATOM 1393 N N . CYS A 1 190 ? -7.887 -36.969 -13.625 1 93.94 190 CYS A N 1
ATOM 1394 C CA . CYS A 1 190 ? -9.156 -36.875 -12.906 1 93.94 190 CYS A CA 1
ATOM 1395 C C . CYS A 1 190 ? -10.258 -37.594 -13.664 1 93.94 190 CYS A C 1
ATOM 1397 O O . CYS A 1 190 ? -11.273 -37.969 -13.078 1 93.94 190 CYS A O 1
ATOM 1399 N N . THR A 1 191 ? -10.055 -37.75 -14.945 1 90.75 191 THR A N 1
ATOM 1400 C CA . THR A 1 191 ? -11.023 -38.5 -15.758 1 90.75 191 THR A CA 1
ATOM 1401 C C . THR A 1 191 ? -10.922 -39.969 -15.477 1 90.75 191 THR A C 1
ATOM 1403 O O . THR A 1 191 ? -11.938 -40.688 -15.414 1 90.75 191 THR A O 1
ATOM 1406 N N . PHE A 1 192 ? -9.742 -40.438 -15.219 1 88.38 192 PHE A N 1
ATOM 1407 C CA . PHE A 1 192 ? -9.539 -41.875 -15.109 1 88.38 192 PHE A CA 1
ATOM 1408 C C . PHE A 1 192 ? -9.617 -42.312 -13.656 1 88.38 192 PHE A C 1
ATOM 1410 O O . PHE A 1 192 ? -10.094 -43.406 -13.359 1 88.38 192 PHE A O 1
ATOM 1417 N N . VAL A 1 193 ? -8.992 -41.5 -12.75 1 75.75 193 VAL A N 1
ATOM 1418 C CA . VAL A 1 193 ? -8.906 -41.875 -11.344 1 75.75 193 VAL A CA 1
ATOM 1419 C C . VAL A 1 193 ? -10.242 -41.625 -10.656 1 75.75 193 VAL A C 1
ATOM 1421 O O . VAL A 1 193 ? -10.695 -40.469 -10.586 1 75.75 193 VAL A O 1
ATOM 1424 N N . GLY A 1 194 ? -11.336 -42.375 -10.875 1 60.5 194 GLY A N 1
ATOM 1425 C CA . GLY A 1 194 ? -12.641 -42.312 -10.227 1 60.5 194 GLY A CA 1
ATOM 1426 C C . GLY A 1 194 ? -13.766 -42.812 -11.117 1 60.5 194 GLY A C 1
ATOM 1427 O O . GLY A 1 194 ? -14.945 -42.625 -10.797 1 60.5 194 GLY A O 1
ATOM 1428 N N . ARG A 1 195 ? -13.375 -43.156 -12.297 1 59.94 195 ARG A N 1
ATOM 1429 C CA . ARG A 1 195 ? -14.344 -43.594 -13.297 1 59.94 195 ARG A CA 1
ATOM 1430 C C . ARG A 1 195 ? -15.219 -44.719 -12.742 1 59.94 195 ARG A C 1
ATOM 1432 O O . ARG A 1 195 ? -16.406 -44.812 -13.07 1 59.94 195 ARG A O 1
ATOM 1439 N N . LYS A 1 196 ? -14.656 -45.594 -11.891 1 54.59 196 LYS A N 1
ATOM 1440 C CA . LYS A 1 196 ? -15.422 -46.781 -11.508 1 54.59 196 LYS A CA 1
ATOM 1441 C C . LYS A 1 196 ? -16.609 -46.406 -10.609 1 54.59 196 LYS A C 1
ATOM 1443 O O . LYS A 1 196 ? -17.469 -47.25 -10.336 1 54.59 196 LYS A O 1
ATOM 1448 N N . GLU A 1 197 ? -16.562 -45.281 -9.977 1 54.22 197 GLU A N 1
ATOM 1449 C CA . GLU A 1 197 ? -17.656 -45.031 -9.047 1 54.22 197 GLU A CA 1
ATOM 1450 C C . GLU A 1 197 ? -18.875 -44.438 -9.758 1 54.22 197 GLU A C 1
ATOM 1452 O O . GLU A 1 197 ? -18.812 -43.312 -10.234 1 54.22 197 GLU A O 1
ATOM 1457 N N . HIS A 1 198 ? -19.625 -45.312 -10.422 1 51.69 198 HIS A N 1
ATOM 1458 C CA . HIS A 1 198 ? -20.859 -44.938 -11.117 1 51.69 198 HIS A CA 1
ATOM 1459 C C . HIS A 1 198 ? -21.719 -44.031 -10.258 1 51.69 198 HIS A C 1
ATOM 1461 O O . HIS A 1 198 ? -21.766 -44.188 -9.031 1 51.69 198 HIS A O 1
ATOM 1467 N N . VAL A 1 199 ? -21.984 -42.688 -10.758 1 54.12 199 VAL A N 1
ATOM 1468 C CA . VAL A 1 199 ? -22.984 -41.812 -10.156 1 54.12 199 VAL A CA 1
ATOM 1469 C C . VAL A 1 199 ? -24.203 -42.625 -9.75 1 54.12 199 VAL A C 1
ATOM 1471 O O . VAL A 1 199 ? -24.828 -43.281 -10.594 1 54.12 199 VAL A O 1
ATOM 1474 N N . ARG A 1 200 ? -24.328 -43.281 -8.609 1 49.41 200 ARG A N 1
ATOM 1475 C CA . ARG A 1 200 ? -25.516 -44 -8.172 1 49.41 200 ARG A CA 1
ATOM 1476 C C . ARG A 1 200 ? -26.781 -43.219 -8.453 1 49.41 200 ARG A C 1
ATOM 1478 O O . ARG A 1 200 ? -26.797 -42 -8.367 1 49.41 200 ARG A O 1
ATOM 1485 N N . ASP A 1 201 ? -27.844 -43.812 -9.094 1 48.41 201 ASP A N 1
ATOM 1486 C CA . ASP A 1 201 ? -29.172 -43.344 -9.516 1 48.41 201 ASP A CA 1
ATOM 1487 C C . ASP A 1 201 ? -29.688 -42.25 -8.586 1 48.41 201 ASP A C 1
ATOM 1489 O O . ASP A 1 201 ? -30.141 -41.188 -9.055 1 48.41 201 ASP A O 1
ATOM 1493 N N . GLU A 1 202 ? -30.469 -42.719 -7.434 1 45.25 202 GLU A N 1
ATOM 1494 C CA . GLU A 1 202 ? -31.469 -42.031 -6.605 1 45.25 202 GLU A CA 1
ATOM 1495 C C . GLU A 1 202 ? -30.859 -40.875 -5.852 1 45.25 202 GLU A C 1
ATOM 1497 O O . GLU A 1 202 ? -31.562 -39.906 -5.512 1 45.25 202 GLU A O 1
ATOM 1502 N N . SER A 1 203 ? -29.938 -41.094 -5.133 1 42.75 203 SER A N 1
ATOM 1503 C CA . SER A 1 203 ? -29.484 -40.219 -4.066 1 42.75 203 SER A CA 1
ATOM 1504 C C . SER A 1 203 ? -28.875 -38.938 -4.629 1 42.75 203 SER A C 1
ATOM 1506 O O . SER A 1 203 ? -28.562 -38 -3.879 1 42.75 203 SER A O 1
ATOM 1508 N N . GLU A 1 204 ? -28.094 -39.062 -5.691 1 42.75 204 GLU A N 1
ATOM 1509 C CA . GLU A 1 204 ? -27.469 -37.781 -5.961 1 42.75 204 GLU A CA 1
ATOM 1510 C C . GLU A 1 204 ? -28.516 -36.75 -6.359 1 42.75 204 GLU A C 1
ATOM 1512 O O . GLU A 1 204 ? -28.844 -36.594 -7.539 1 42.75 204 GLU A O 1
ATOM 1517 N N . ARG A 1 205 ? -29.688 -36.875 -5.797 1 42.91 205 ARG A N 1
ATOM 1518 C CA . ARG A 1 205 ? -30.656 -35.781 -5.719 1 42.91 205 ARG A CA 1
ATOM 1519 C C . ARG A 1 205 ? -29.969 -34.438 -5.957 1 42.91 205 ARG A C 1
ATOM 1521 O O . ARG A 1 205 ? -28.922 -34.156 -5.383 1 42.91 205 ARG A O 1
ATOM 1528 N N . LEU A 1 206 ? -30.188 -33.969 -7.133 1 45.53 206 LEU A N 1
ATOM 1529 C CA . LEU A 1 206 ? -29.984 -32.562 -7.461 1 45.53 206 LEU A CA 1
ATOM 1530 C C . LEU A 1 206 ? -30.109 -31.672 -6.219 1 45.53 206 LEU A C 1
ATOM 1532 O O . LEU A 1 206 ? -31.219 -31.422 -5.738 1 45.53 206 LEU A O 1
ATOM 1536 N N . VAL A 1 207 ? -29.406 -31.953 -5.293 1 47.41 207 VAL A N 1
ATOM 1537 C CA . VAL A 1 207 ? -29.484 -30.969 -4.211 1 47.41 207 VAL A CA 1
ATOM 1538 C C . VAL A 1 207 ? -29.719 -29.578 -4.793 1 47.41 207 VAL A C 1
ATOM 1540 O O . VAL A 1 207 ? -29.172 -29.234 -5.836 1 47.41 207 VAL A O 1
ATOM 1543 N N . GLN A 1 208 ? -30.922 -29.031 -4.621 1 48.56 208 GLN A N 1
ATOM 1544 C CA . GLN A 1 208 ? -31.328 -27.688 -4.992 1 48.56 208 GLN A CA 1
ATOM 1545 C C . GLN A 1 208 ? -30.156 -26.703 -4.852 1 48.56 208 GLN A C 1
ATOM 1547 O O . GLN A 1 208 ? -29.766 -26.359 -3.736 1 48.56 208 GLN A O 1
ATOM 1552 N N . MET A 1 209 ? -29.156 -26.844 -5.641 1 49.16 209 MET A N 1
ATOM 1553 C CA . MET A 1 209 ? -28.109 -25.844 -5.617 1 49.16 209 MET A CA 1
ATOM 1554 C C . MET A 1 209 ? -28.688 -24.438 -5.68 1 49.16 209 MET A C 1
ATOM 1556 O O . MET A 1 209 ? -29.672 -24.203 -6.387 1 49.16 209 MET A O 1
ATOM 1560 N N . PRO A 1 210 ? -28.328 -23.641 -4.75 1 52.12 210 PRO A N 1
ATOM 1561 C CA . PRO A 1 210 ? -28.844 -22.281 -4.816 1 52.12 210 PRO A CA 1
ATOM 1562 C C . PRO A 1 210 ? -28.734 -21.672 -6.215 1 52.12 210 PRO A C 1
ATOM 1564 O O . PRO A 1 210 ? -27.734 -21.891 -6.914 1 52.12 210 PRO A O 1
ATOM 1567 N N . GLU A 1 211 ? -29.844 -21.453 -6.789 1 54.12 211 GLU A N 1
ATOM 1568 C CA . GLU A 1 211 ? -29.875 -20.75 -8.062 1 54.12 211 GLU A CA 1
ATOM 1569 C C . GLU A 1 211 ? -28.906 -19.578 -8.07 1 54.12 211 GLU A C 1
ATOM 1571 O O . GLU A 1 211 ? -28.938 -18.719 -7.176 1 54.12 211 GLU A O 1
ATOM 1576 N N . VAL A 1 212 ? -27.781 -19.875 -8.555 1 60 212 VAL A N 1
ATOM 1577 C CA . VAL A 1 212 ? -26.859 -18.75 -8.719 1 60 212 VAL A CA 1
ATOM 1578 C C . VAL A 1 212 ? -27.438 -17.75 -9.719 1 60 212 VAL A C 1
ATOM 1580 O O . VAL A 1 212 ? -27.656 -18.094 -10.883 1 60 212 VAL A O 1
ATOM 1583 N N . GLU A 1 213 ? -28.172 -16.766 -9.242 1 62.97 213 GLU A N 1
ATOM 1584 C CA . GLU A 1 213 ? -28.672 -15.727 -10.141 1 62.97 213 GLU A CA 1
ATOM 1585 C C . GLU A 1 213 ? -27.531 -14.883 -10.711 1 62.97 213 GLU A C 1
ATOM 1587 O O . GLU A 1 213 ? -26.891 -14.125 -9.984 1 62.97 213 GLU A O 1
ATOM 1592 N N . ILE A 1 214 ? -27.062 -15.391 -11.867 1 69.75 214 ILE A N 1
ATOM 1593 C CA . ILE A 1 214 ? -26.062 -14.602 -12.578 1 69.75 214 ILE A CA 1
ATOM 1594 C C . ILE A 1 214 ? -26.734 -13.43 -13.289 1 69.75 214 ILE A C 1
ATOM 1596 O O . ILE A 1 214 ? -27.672 -13.625 -14.07 1 69.75 214 ILE A O 1
ATOM 1600 N N . LYS A 1 215 ? -26.25 -12.336 -12.938 1 70.25 215 LYS A N 1
ATOM 1601 C CA . LYS A 1 215 ? -26.734 -11.141 -13.625 1 70.25 215 LYS A CA 1
ATOM 1602 C C . LYS A 1 215 ? -26.469 -11.234 -15.125 1 70.25 215 LYS A C 1
ATOM 1604 O O . LYS A 1 215 ? -25.391 -11.672 -15.547 1 70.25 215 LYS A O 1
ATOM 1609 N N . ASN A 1 216 ? -27.5 -11 -15.781 1 77.62 216 ASN A N 1
ATOM 1610 C CA . ASN A 1 216 ? -27.328 -11.172 -17.219 1 77.62 216 ASN A CA 1
ATOM 1611 C C . ASN A 1 216 ? -27.312 -9.828 -17.938 1 77.62 216 ASN A C 1
ATOM 1613 O O . ASN A 1 216 ? -27.078 -9.766 -19.141 1 77.62 216 ASN A O 1
ATOM 1617 N N . ASP A 1 217 ? -27.438 -8.812 -17.219 1 86.38 217 ASP A N 1
ATOM 1618 C CA . ASP A 1 217 ? -27.438 -7.512 -17.875 1 86.38 217 ASP A CA 1
ATOM 1619 C C . ASP A 1 217 ? -26.281 -6.648 -17.391 1 86.38 217 ASP A C 1
ATOM 1621 O O . ASP A 1 217 ? -26.156 -6.363 -16.203 1 86.38 217 ASP A O 1
ATOM 1625 N N . PHE A 1 218 ? -25.422 -6.465 -18.406 1 92.44 218 PHE A N 1
ATOM 1626 C CA . PHE A 1 218 ? -24.266 -5.625 -18.109 1 92.44 218 PHE A CA 1
ATOM 1627 C C . PHE A 1 218 ? -24.203 -4.438 -19.062 1 92.44 218 PHE A C 1
ATOM 1629 O O . PHE A 1 218 ? -24.516 -4.566 -20.25 1 92.44 218 PHE A O 1
ATOM 1636 N N . SER A 1 219 ? -23.922 -3.291 -18.531 1 94.19 219 SER A N 1
ATOM 1637 C CA . SER A 1 219 ? -23.797 -2.084 -19.344 1 94.19 219 SER A CA 1
ATOM 1638 C C . SER A 1 219 ? -22.594 -2.164 -20.266 1 94.19 219 SER A C 1
ATOM 1640 O O . SER A 1 219 ? -21.656 -2.93 -20.031 1 94.19 219 SER A O 1
ATOM 1642 N N . LEU A 1 220 ? -22.625 -1.424 -21.328 1 96.06 220 LEU A N 1
ATOM 1643 C CA . LEU A 1 220 ? -21.531 -1.351 -22.281 1 96.06 220 LEU A CA 1
ATOM 1644 C C . LEU A 1 220 ? -20.25 -0.839 -21.594 1 96.06 220 LEU A C 1
ATOM 1646 O O . LEU A 1 220 ? -19.156 -1.263 -21.953 1 96.06 220 LEU A O 1
ATOM 1650 N N . LYS A 1 221 ? -20.422 0.008 -20.656 1 97.06 221 LYS A N 1
ATOM 1651 C CA . LYS A 1 221 ? -19.281 0.576 -19.938 1 97.06 221 LYS A CA 1
ATOM 1652 C C . LYS A 1 221 ? -18.516 -0.503 -19.172 1 97.06 221 LYS A C 1
ATOM 1654 O O . LYS A 1 221 ? -17.281 -0.491 -19.141 1 97.06 221 LYS A O 1
ATOM 1659 N N . VAL A 1 222 ? -19.25 -1.412 -18.609 1 97.06 222 VAL A N 1
ATOM 1660 C CA . VAL A 1 222 ? -18.641 -2.512 -17.875 1 97.06 222 VAL A CA 1
ATOM 1661 C C . VAL A 1 222 ? -17.859 -3.406 -18.828 1 97.06 222 VAL A C 1
ATOM 1663 O O . VAL A 1 222 ? -16.734 -3.816 -18.531 1 97.06 222 VAL A O 1
ATOM 1666 N N . LYS A 1 223 ? -18.438 -3.678 -20 1 97.12 223 LYS A N 1
ATOM 1667 C CA . LYS A 1 223 ? -17.797 -4.523 -21 1 97.12 223 LYS A CA 1
ATOM 1668 C C . LYS A 1 223 ? -16.516 -3.885 -21.516 1 97.12 223 LYS A C 1
ATOM 1670 O O . LYS A 1 223 ? -15.492 -4.562 -21.672 1 97.12 223 LYS A O 1
ATOM 1675 N N . ILE A 1 224 ? -16.578 -2.623 -21.719 1 97.75 224 ILE A N 1
ATOM 1676 C CA . ILE A 1 224 ? -15.406 -1.901 -22.203 1 97.75 224 ILE A CA 1
ATOM 1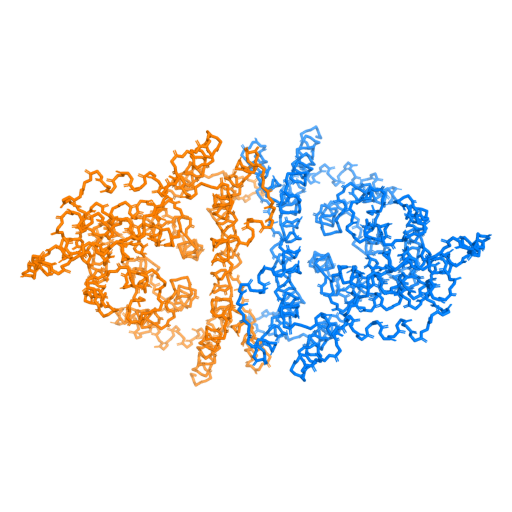677 C C . ILE A 1 224 ? -14.328 -1.901 -21.125 1 97.75 224 ILE A C 1
ATOM 1679 O O . ILE A 1 224 ? -13.141 -2.004 -21.422 1 97.75 224 ILE A O 1
ATOM 1683 N N . GLY A 1 225 ? -14.75 -1.742 -19.859 1 97.62 225 GLY A N 1
ATOM 1684 C CA . GLY A 1 225 ? -13.805 -1.796 -18.75 1 97.62 225 GLY A CA 1
ATOM 1685 C C . GLY A 1 225 ? -13.047 -3.109 -18.672 1 97.62 225 GLY A C 1
ATOM 1686 O O . GLY A 1 225 ? -11.836 -3.125 -18.453 1 97.62 225 GLY A O 1
ATOM 1687 N N . VAL A 1 226 ? -13.797 -4.16 -18.875 1 96.94 226 VAL A N 1
ATOM 1688 C CA . VAL A 1 226 ? -13.188 -5.488 -18.844 1 96.94 226 VAL A CA 1
ATOM 1689 C C . VAL A 1 226 ? -12.211 -5.641 -20 1 96.94 226 VAL A C 1
ATOM 1691 O O . VAL A 1 226 ? -11.094 -6.129 -19.812 1 96.94 226 VAL A O 1
ATOM 1694 N N . ILE A 1 227 ? -12.562 -5.203 -21.141 1 97.5 227 ILE A N 1
ATOM 1695 C CA . ILE A 1 227 ? -11.711 -5.305 -22.328 1 97.5 227 ILE A CA 1
ATOM 1696 C C . ILE A 1 227 ? -10.445 -4.473 -22.125 1 97.5 227 ILE A C 1
ATOM 1698 O O . ILE A 1 227 ? -9.359 -4.883 -22.516 1 97.5 227 ILE A O 1
ATOM 1702 N N . SER A 1 228 ? -10.648 -3.326 -21.578 1 97.69 228 SER A N 1
ATOM 1703 C CA . SER A 1 228 ? -9.492 -2.471 -21.297 1 97.69 228 SER A CA 1
ATOM 1704 C C . SER A 1 228 ? -8.516 -3.145 -20.344 1 97.69 228 SER A C 1
ATOM 1706 O O . SER A 1 228 ? -7.301 -3.061 -20.531 1 97.69 228 SER A O 1
ATOM 1708 N N . PHE A 1 229 ? -9.047 -3.77 -19.359 1 97.56 229 PHE A N 1
ATOM 1709 C CA . PHE A 1 229 ? -8.203 -4.48 -18.406 1 97.56 229 PHE A CA 1
ATOM 1710 C C . PHE A 1 229 ? -7.414 -5.586 -19.109 1 97.56 229 PHE A C 1
ATOM 1712 O O . PHE A 1 229 ? -6.199 -5.695 -18.922 1 97.56 229 PHE A O 1
ATOM 1719 N N . LEU A 1 230 ? -8.086 -6.344 -19.875 1 97 230 LEU A N 1
ATOM 1720 C CA . LEU A 1 230 ? -7.453 -7.461 -20.562 1 97 230 LEU A CA 1
ATOM 1721 C C . LEU A 1 230 ? -6.434 -6.965 -21.578 1 97 230 LEU A C 1
ATOM 1723 O O . LEU A 1 230 ? -5.395 -7.594 -21.781 1 97 230 LEU A O 1
ATOM 1727 N N . LEU A 1 231 ? -6.711 -5.891 -22.188 1 97.56 231 LEU A N 1
ATOM 1728 C CA . LEU A 1 231 ? -5.77 -5.309 -23.141 1 97.56 231 LEU A CA 1
ATOM 1729 C C . LEU A 1 231 ? -4.504 -4.836 -22.422 1 97.56 231 LEU A C 1
ATOM 1731 O O . LEU A 1 231 ? -3.406 -4.934 -22.984 1 97.56 231 LEU A O 1
ATOM 1735 N N . CYS A 1 232 ? -4.676 -4.262 -21.266 1 97.38 232 CYS A N 1
ATOM 1736 C CA . CYS A 1 232 ? -3.518 -3.838 -20.484 1 97.38 232 CYS A CA 1
ATOM 1737 C C . CYS A 1 232 ? -2.67 -5.035 -20.078 1 97.38 232 CYS A C 1
ATOM 1739 O O . CYS A 1 232 ? -1.44 -4.973 -20.109 1 97.38 232 CYS A O 1
ATOM 1741 N N . VAL A 1 233 ? -3.35 -6.109 -19.688 1 95.81 233 VAL A N 1
ATOM 1742 C CA . VAL A 1 233 ? -2.625 -7.332 -19.359 1 95.81 233 VAL A CA 1
ATOM 1743 C C . VAL A 1 233 ? -1.869 -7.832 -20.578 1 95.81 233 VAL A C 1
ATOM 1745 O O . VAL A 1 233 ? -0.703 -8.219 -20.484 1 95.81 233 VAL A O 1
ATOM 1748 N N . MET A 1 234 ? -2.463 -7.773 -21.719 1 96.25 234 MET A N 1
ATOM 1749 C CA . MET A 1 234 ? -1.817 -8.172 -22.969 1 96.25 234 MET A CA 1
ATOM 1750 C C . MET A 1 234 ? -0.636 -7.262 -23.281 1 96.25 234 MET A C 1
ATOM 1752 O O . MET A 1 234 ? 0.372 -7.711 -23.828 1 96.25 234 MET A O 1
ATOM 1756 N N . GLY A 1 235 ? -0.84 -6.012 -23.016 1 95.94 235 GLY A N 1
ATOM 1757 C CA . GLY A 1 235 ? 0.266 -5.082 -23.172 1 95.94 235 GLY A CA 1
ATOM 1758 C C . GLY A 1 235 ? 1.472 -5.438 -22.328 1 95.94 235 GLY A C 1
ATOM 1759 O O . GLY A 1 235 ? 2.607 -5.402 -22.812 1 95.94 235 GLY A O 1
ATOM 1760 N N . ILE A 1 236 ? 1.206 -5.805 -21.078 1 94.81 236 ILE A N 1
ATOM 1761 C CA . ILE A 1 236 ? 2.277 -6.215 -20.172 1 94.81 236 ILE A CA 1
ATOM 1762 C C . ILE A 1 236 ? 3.008 -7.422 -20.75 1 94.81 236 ILE A C 1
ATOM 1764 O O . ILE A 1 236 ? 4.242 -7.457 -20.781 1 94.81 236 ILE A O 1
ATOM 1768 N N . LEU A 1 237 ? 2.25 -8.375 -21.266 1 94 237 LEU A N 1
ATOM 1769 C CA . LEU A 1 237 ? 2.822 -9.586 -21.859 1 94 237 LEU A CA 1
ATOM 1770 C C . LEU A 1 237 ? 3.646 -9.258 -23.094 1 94 237 LEU A C 1
ATOM 1772 O O . LEU A 1 237 ? 4.711 -9.844 -23.312 1 94 237 LEU A O 1
ATOM 1776 N N . THR A 1 238 ? 3.178 -8.344 -23.812 1 95.06 238 THR A N 1
ATOM 1777 C CA . THR A 1 238 ? 3.869 -7.965 -25.047 1 95.06 238 THR A CA 1
ATOM 1778 C C . THR A 1 238 ? 5.238 -7.363 -24.734 1 95.06 238 THR A C 1
ATOM 1780 O O . THR A 1 238 ? 6.246 -7.762 -25.328 1 95.06 238 THR A O 1
ATOM 1783 N N . PHE A 1 239 ? 5.277 -6.465 -23.781 1 92.69 239 PHE A N 1
ATOM 1784 C CA . PHE A 1 239 ? 6.547 -5.852 -23.406 1 92.69 239 PHE A CA 1
ATOM 1785 C C . PHE A 1 239 ? 7.457 -6.863 -22.719 1 92.69 239 PHE A C 1
ATOM 1787 O O . PHE A 1 239 ? 8.68 -6.762 -22.812 1 92.69 239 PHE A O 1
ATOM 1794 N N . GLY A 1 240 ? 6.848 -7.824 -22.047 1 88.94 240 GLY A N 1
ATOM 1795 C CA . GLY A 1 240 ? 7.625 -8.844 -21.359 1 88.94 240 GLY A CA 1
ATOM 1796 C C . GLY A 1 240 ? 8.273 -9.836 -22.312 1 88.94 240 GLY A C 1
ATOM 1797 O O . GLY A 1 240 ? 9.398 -10.281 -22.094 1 88.94 240 GLY A O 1
ATOM 1798 N N . ILE A 1 241 ? 7.609 -10.164 -23.344 1 88.69 241 ILE A N 1
ATOM 1799 C CA . ILE A 1 241 ? 8.086 -11.141 -24.328 1 88.69 241 ILE A CA 1
ATOM 1800 C C . ILE A 1 241 ? 9.062 -10.477 -25.297 1 88.69 241 ILE A C 1
ATOM 1802 O O . ILE A 1 241 ? 10.031 -11.102 -25.719 1 88.69 241 ILE A O 1
ATOM 1806 N N . PHE A 1 242 ? 8.812 -9.188 -25.562 1 91.25 242 PHE A N 1
ATOM 1807 C CA . PHE A 1 242 ? 9.664 -8.438 -26.484 1 91.25 242 PHE A CA 1
ATOM 1808 C C . PHE A 1 242 ? 10.32 -7.262 -25.766 1 91.25 242 PHE A C 1
ATOM 1810 O O . PHE A 1 242 ? 9.953 -6.105 -26 1 91.25 242 PHE A O 1
ATOM 1817 N N . PRO A 1 243 ? 11.406 -7.559 -25.125 1 85.62 243 PRO A N 1
ATOM 1818 C CA . PRO A 1 243 ? 12.062 -6.504 -24.344 1 85.62 243 PRO A CA 1
ATOM 1819 C C . PRO A 1 243 ? 12.617 -5.383 -25.234 1 85.62 243 PRO A C 1
ATOM 1821 O O . PRO A 1 243 ? 12.852 -4.273 -24.75 1 85.62 243 PRO A O 1
ATOM 1824 N N . ASN A 1 244 ? 12.781 -5.629 -26.5 1 86.75 244 ASN A N 1
ATOM 1825 C CA . ASN A 1 244 ? 13.312 -4.625 -27.406 1 86.75 244 ASN A CA 1
ATOM 1826 C C . ASN A 1 244 ? 12.328 -3.475 -27.609 1 86.75 244 ASN A C 1
ATOM 1828 O O . ASN A 1 244 ? 12.719 -2.398 -28.062 1 86.75 244 ASN A O 1
ATOM 1832 N N . LEU A 1 245 ? 11.102 -3.662 -27.203 1 89.19 245 LEU A N 1
ATOM 1833 C CA . LEU A 1 245 ? 10.086 -2.629 -27.359 1 89.19 245 LEU A CA 1
ATOM 1834 C C . LEU A 1 245 ? 10.156 -1.621 -26.219 1 89.19 245 LEU A C 1
ATOM 1836 O O . LEU A 1 245 ? 9.547 -0.553 -26.297 1 89.19 245 LEU A O 1
ATOM 1840 N N . MET A 1 246 ? 10.969 -1.875 -25.25 1 89.81 246 MET A N 1
ATOM 1841 C CA . MET A 1 246 ? 11.078 -0.993 -24.094 1 89.81 246 MET A CA 1
ATOM 1842 C C . MET A 1 246 ? 11.797 0.301 -24.469 1 89.81 246 MET A C 1
ATOM 1844 O O . MET A 1 246 ? 12.828 0.274 -25.125 1 89.81 246 MET A O 1
ATOM 1848 N N . PRO A 1 247 ? 11.156 1.451 -24.062 1 90.12 247 PRO A N 1
ATOM 1849 C CA . PRO A 1 247 ? 11.82 2.723 -24.359 1 90.12 247 PRO A CA 1
ATOM 1850 C C . PRO A 1 247 ? 13.188 2.836 -23.672 1 90.12 247 PRO A C 1
ATOM 1852 O O . PRO A 1 247 ? 13.352 2.4 -22.531 1 90.12 247 PRO A O 1
ATOM 1855 N N . GLN A 1 248 ? 14.125 3.379 -24.453 1 91.25 248 GLN A N 1
ATOM 1856 C CA . GLN A 1 248 ? 15.484 3.611 -23.969 1 91.25 248 GLN A CA 1
ATOM 1857 C C . GLN A 1 248 ? 15.867 5.082 -24.094 1 91.25 248 GLN A C 1
ATOM 1859 O O . GLN A 1 248 ? 15.516 5.742 -25.062 1 91.25 248 GLN A O 1
ATOM 1864 N N . PHE A 1 249 ? 16.484 5.574 -23.062 1 91.75 249 PHE A N 1
ATOM 1865 C CA . PHE A 1 249 ? 16.875 6.98 -23.016 1 91.75 249 PHE A CA 1
ATOM 1866 C C . PHE A 1 249 ? 18.359 7.121 -22.703 1 91.75 249 PHE A C 1
ATOM 1868 O O . PHE A 1 249 ? 18.922 6.324 -21.953 1 91.75 249 PHE A O 1
ATOM 1875 N N . ASN A 1 250 ? 19 8.039 -23.344 1 88.19 250 ASN A N 1
ATOM 1876 C CA . ASN A 1 250 ? 20.391 8.367 -23.031 1 88.19 250 ASN A CA 1
ATOM 1877 C C . ASN A 1 250 ? 20.484 9.539 -22.062 1 88.19 250 ASN A C 1
ATOM 1879 O O . ASN A 1 250 ? 20.125 10.672 -22.406 1 88.19 250 ASN A O 1
ATOM 1883 N N . VAL A 1 251 ? 20.812 9.227 -20.875 1 87.12 251 VAL A N 1
ATOM 1884 C CA . VAL A 1 251 ? 20.938 10.266 -19.859 1 87.12 251 VAL A CA 1
ATOM 1885 C C . VAL A 1 251 ? 22.406 10.414 -19.469 1 87.12 251 VAL A C 1
ATOM 1887 O O . VAL A 1 251 ? 22.953 9.57 -18.75 1 87.12 251 VAL A O 1
ATOM 1890 N N . ASN A 1 252 ? 23 11.5 -19.797 1 83.75 252 ASN A N 1
ATOM 1891 C CA . ASN A 1 252 ? 24.391 11.812 -19.453 1 83.75 252 ASN A CA 1
ATOM 1892 C C . ASN A 1 252 ? 25.328 10.664 -19.828 1 83.75 252 ASN A C 1
ATOM 1894 O O . ASN A 1 252 ? 26.188 10.273 -19.031 1 83.75 252 ASN A O 1
ATOM 1898 N N . GLY A 1 253 ? 25.078 9.938 -20.844 1 83.69 253 GLY A N 1
ATOM 1899 C CA . GLY A 1 253 ? 25.969 8.898 -21.328 1 83.69 253 GLY A CA 1
ATOM 1900 C C . GLY A 1 253 ? 25.531 7.504 -20.938 1 83.69 253 GLY A C 1
ATOM 1901 O O . GLY A 1 253 ? 26.047 6.512 -21.438 1 83.69 253 GLY A O 1
ATOM 1902 N N . ASP A 1 254 ? 24.656 7.441 -20.016 1 87.31 254 ASP A N 1
ATOM 1903 C CA . ASP A 1 254 ? 24.172 6.137 -19.578 1 87.31 254 ASP A CA 1
ATOM 1904 C C . ASP A 1 254 ? 22.812 5.828 -20.188 1 87.31 254 ASP A C 1
ATOM 1906 O O . ASP A 1 254 ? 21.969 6.723 -20.328 1 87.31 254 ASP A O 1
ATOM 1910 N N . VAL A 1 255 ? 22.703 4.594 -20.562 1 87.94 255 VAL A N 1
ATOM 1911 C CA . VAL A 1 255 ? 21.438 4.168 -21.141 1 87.94 255 VAL A CA 1
ATOM 1912 C C . VAL A 1 255 ? 20.484 3.754 -20.016 1 87.94 255 VAL A C 1
ATOM 1914 O O . VAL A 1 255 ? 20.781 2.852 -19.234 1 87.94 255 VAL A O 1
ATOM 1917 N N . VAL A 1 256 ? 19.484 4.492 -19.953 1 87.81 256 VAL A N 1
ATOM 1918 C CA . VAL A 1 256 ? 18.438 4.188 -18.984 1 87.81 256 VAL A CA 1
ATOM 1919 C C . VAL A 1 256 ? 17.219 3.609 -19.688 1 87.81 256 VAL A C 1
ATOM 1921 O O . VAL A 1 256 ? 16.734 4.176 -20.672 1 87.81 256 VAL A O 1
ATOM 1924 N N . LYS A 1 257 ? 16.797 2.404 -19.234 1 87.19 257 LYS A N 1
ATOM 1925 C CA . LYS A 1 257 ? 15.633 1.752 -19.812 1 87.19 257 LYS A CA 1
ATOM 1926 C C . LYS A 1 257 ? 14.492 1.65 -18.797 1 87.19 257 LYS A C 1
ATOM 1928 O O . LYS A 1 257 ? 14.734 1.604 -17.594 1 87.19 257 LYS A O 1
ATOM 1933 N N . VAL A 1 258 ? 13.305 1.698 -19.359 1 90.69 258 VAL A N 1
ATOM 1934 C CA . VAL A 1 258 ? 12.148 1.409 -18.531 1 90.69 258 VAL A CA 1
ATOM 1935 C C . VAL A 1 258 ? 12.133 -0.073 -18.156 1 90.69 258 VAL A C 1
ATOM 1937 O O . VAL A 1 258 ? 12.344 -0.934 -19.016 1 90.69 258 VAL A O 1
ATOM 1940 N N . GLU A 1 259 ? 11.992 -0.301 -16.906 1 88.5 259 GLU A N 1
ATOM 1941 C CA . GLU A 1 259 ? 12 -1.68 -16.422 1 88.5 259 GLU A CA 1
ATOM 1942 C C . GLU A 1 259 ? 10.625 -2.324 -16.562 1 88.5 259 GLU A C 1
ATOM 1944 O O . GLU A 1 259 ? 9.609 -1.633 -16.562 1 88.5 259 GLU A O 1
ATOM 1949 N N . MET A 1 260 ? 10.609 -3.639 -16.703 1 88.12 260 MET A N 1
ATOM 1950 C CA . MET A 1 260 ? 9.359 -4.387 -16.812 1 88.12 260 MET A CA 1
ATOM 1951 C C . MET A 1 260 ? 8.484 -4.176 -15.586 1 88.12 260 MET A C 1
ATOM 1953 O O . MET A 1 260 ? 7.258 -4.18 -15.688 1 88.12 260 MET A O 1
ATOM 1957 N N . THR A 1 261 ? 9.133 -4.039 -14.492 1 88.06 261 THR A N 1
ATOM 1958 C CA . THR A 1 261 ? 8.422 -3.859 -13.227 1 88.06 261 THR A CA 1
ATOM 1959 C C . THR A 1 261 ? 7.648 -2.545 -13.227 1 88.06 261 THR A C 1
ATOM 1961 O O . THR A 1 261 ? 6.57 -2.453 -12.641 1 88.06 261 THR A O 1
ATOM 1964 N N . GLU A 1 262 ? 8.117 -1.574 -13.914 1 92.75 262 GLU A N 1
ATOM 1965 C CA . GLU A 1 262 ? 7.414 -0.302 -14.047 1 92.75 262 GLU A CA 1
ATOM 1966 C C . GLU A 1 262 ? 6.258 -0.416 -15.039 1 92.75 262 GLU A C 1
ATOM 1968 O O . GLU A 1 262 ? 5.184 0.147 -14.812 1 92.75 262 GLU A O 1
ATOM 1973 N N . ILE A 1 263 ? 6.523 -1.182 -16.07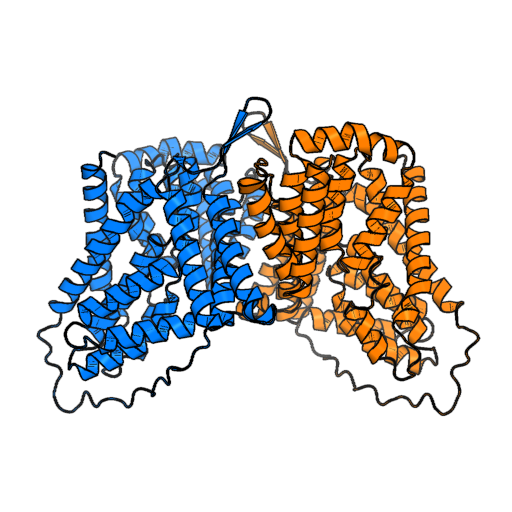8 1 93.31 263 ILE A N 1
ATOM 1974 C CA . ILE A 1 263 ? 5.512 -1.354 -17.125 1 93.31 263 ILE A CA 1
ATOM 1975 C C . ILE A 1 263 ? 4.262 -1.997 -16.516 1 93.31 263 ILE A C 1
ATOM 1977 O O . ILE A 1 263 ? 3.139 -1.587 -16.828 1 93.31 263 ILE A O 1
ATOM 1981 N N . VAL A 1 264 ? 4.457 -2.984 -15.703 1 93.75 264 VAL A N 1
ATOM 1982 C CA . VAL A 1 264 ? 3.328 -3.666 -15.078 1 93.75 264 VAL A CA 1
ATOM 1983 C C . VAL A 1 264 ? 2.496 -2.666 -14.273 1 93.75 264 VAL A C 1
ATOM 1985 O O . VAL A 1 264 ? 1.267 -2.65 -14.375 1 93.75 264 VAL A O 1
ATOM 1988 N N . GLN A 1 265 ? 3.18 -1.828 -13.555 1 95.75 265 GLN A N 1
ATOM 1989 C CA . GLN A 1 265 ? 2.48 -0.842 -12.742 1 95.75 265 GLN A CA 1
ATOM 1990 C C . GLN A 1 265 ? 1.719 0.154 -13.609 1 95.75 265 GLN A C 1
ATOM 1992 O O . GLN A 1 265 ? 0.548 0.442 -13.352 1 95.75 265 GLN A O 1
ATOM 1997 N N . PHE A 1 266 ? 2.355 0.647 -14.664 1 96.44 266 PHE A N 1
ATOM 1998 C CA . PHE A 1 266 ? 1.756 1.646 -15.539 1 96.44 266 PHE A CA 1
ATOM 1999 C C . PHE A 1 266 ? 0.482 1.11 -16.172 1 96.44 266 PHE A C 1
ATOM 2001 O O . PHE A 1 266 ? -0.554 1.779 -16.172 1 96.44 266 PHE A O 1
ATOM 2008 N N . PHE A 1 267 ? 0.556 -0.073 -16.641 1 97 267 PHE A N 1
ATOM 2009 C CA . PHE A 1 267 ? -0.574 -0.625 -17.391 1 97 267 PHE A CA 1
ATOM 2010 C C . PHE A 1 267 ? -1.708 -0.999 -16.438 1 97 267 PHE A C 1
ATOM 2012 O O . PHE A 1 267 ? -2.883 -0.892 -16.797 1 97 267 PHE A O 1
ATOM 2019 N N . MET A 1 268 ? -1.382 -1.468 -15.266 1 97.25 268 MET A N 1
ATOM 2020 C CA . MET A 1 268 ? -2.426 -1.773 -14.289 1 97.25 268 MET A CA 1
ATOM 2021 C C . MET A 1 268 ? -3.156 -0.505 -13.859 1 97.25 268 MET A C 1
ATOM 2023 O O . MET A 1 268 ? -4.387 -0.476 -13.82 1 97.25 268 MET A O 1
ATOM 2027 N N . TYR A 1 269 ? -2.395 0.57 -13.617 1 97.88 269 TYR A N 1
ATOM 2028 C CA . TYR A 1 269 ? -3.033 1.825 -13.234 1 97.88 269 TYR A CA 1
ATOM 2029 C C . TYR A 1 269 ? -3.801 2.426 -14.406 1 97.88 269 TYR A C 1
ATOM 2031 O O . TYR A 1 269 ? -4.836 3.066 -14.211 1 97.88 269 TYR A O 1
ATOM 2039 N N . LEU A 1 270 ? -3.287 2.199 -15.602 1 97.94 270 LEU A N 1
ATOM 2040 C CA . LEU A 1 270 ? -4.02 2.639 -16.781 1 97.94 270 LEU A CA 1
ATOM 2041 C C . LEU A 1 270 ? -5.387 1.973 -16.859 1 97.94 270 LEU A C 1
ATOM 2043 O O . LEU A 1 270 ? -6.395 2.635 -17.125 1 97.94 270 LEU A O 1
ATOM 2047 N N . SER A 1 271 ? -5.371 0.692 -16.625 1 97.81 271 SER A N 1
ATOM 2048 C CA . SER A 1 271 ? -6.637 -0.032 -16.609 1 97.81 271 SER A CA 1
ATOM 2049 C C . SER A 1 271 ? -7.59 0.529 -15.562 1 97.81 271 SER A C 1
ATOM 2051 O O . SER A 1 271 ? -8.781 0.704 -15.828 1 97.81 271 SER A O 1
ATOM 2053 N N . ALA A 1 272 ? -7.109 0.811 -14.406 1 97.69 272 ALA A N 1
ATOM 2054 C CA . ALA A 1 272 ? -7.926 1.376 -13.336 1 97.69 272 ALA A CA 1
ATOM 2055 C C . ALA A 1 272 ? -8.484 2.738 -13.734 1 97.69 272 ALA A C 1
ATOM 2057 O O . ALA A 1 272 ? -9.656 3.033 -13.484 1 97.69 272 ALA A O 1
ATOM 2058 N N . THR A 1 273 ? -7.664 3.549 -14.359 1 97.62 273 THR A N 1
ATOM 2059 C CA . THR A 1 273 ? -8.062 4.891 -14.773 1 97.62 273 THR A CA 1
ATOM 2060 C C . THR A 1 273 ? -9.195 4.828 -15.789 1 97.62 273 THR A C 1
ATOM 2062 O O . THR A 1 273 ? -10.18 5.566 -15.688 1 97.62 273 THR A O 1
ATOM 2065 N N . ILE A 1 274 ? -9.055 3.967 -16.75 1 97.69 274 ILE A N 1
ATOM 2066 C CA . ILE A 1 274 ? -10.078 3.832 -17.781 1 97.69 274 ILE A CA 1
ATOM 2067 C C . ILE A 1 274 ? -11.398 3.408 -17.141 1 97.69 274 ILE A C 1
ATOM 2069 O O . ILE A 1 274 ? -12.453 3.963 -17.469 1 97.69 274 ILE A O 1
ATOM 2073 N N . ASN A 1 275 ? -11.352 2.467 -16.266 1 97.81 275 ASN A N 1
ATOM 2074 C CA . ASN A 1 275 ? -12.562 2.014 -15.586 1 97.81 275 ASN A CA 1
ATOM 2075 C C . ASN A 1 275 ? -13.195 3.127 -14.758 1 97.81 275 ASN A C 1
ATOM 2077 O O . ASN A 1 275 ? -14.422 3.279 -14.734 1 97.81 275 ASN A O 1
ATOM 2081 N N . LEU A 1 276 ? -12.367 3.916 -14.102 1 96.5 276 LEU A N 1
ATOM 2082 C CA . LEU A 1 276 ? -12.859 4.984 -13.25 1 96.5 276 LEU A CA 1
ATOM 2083 C C . LEU A 1 276 ? -13.484 6.105 -14.078 1 96.5 276 LEU A C 1
ATOM 2085 O O . LEU A 1 276 ? -14.391 6.797 -13.617 1 96.5 276 LEU A O 1
ATOM 2089 N N . LEU A 1 277 ? -12.984 6.285 -15.266 1 96.25 277 LEU A N 1
ATOM 2090 C CA . LEU A 1 277 ? -13.523 7.312 -16.141 1 96.25 277 LEU A CA 1
ATOM 2091 C C . LEU A 1 277 ? -14.859 6.871 -16.734 1 96.25 277 LEU A C 1
ATOM 2093 O O . LEU A 1 277 ? -15.711 7.707 -17.047 1 96.25 277 LEU A O 1
ATOM 2097 N N . LEU A 1 278 ? -15.07 5.555 -16.875 1 96.38 278 LEU A N 1
ATOM 2098 C CA . LEU A 1 278 ? -16.281 5.012 -17.5 1 96.38 278 LEU A CA 1
ATOM 2099 C C . LEU A 1 278 ? -17.406 4.871 -16.469 1 96.38 278 LEU A C 1
ATOM 2101 O O . LEU A 1 278 ? -18.562 5.086 -16.781 1 96.38 278 LEU A O 1
ATOM 2105 N N . ILE A 1 279 ? -17.047 4.445 -15.273 1 94.44 279 ILE A N 1
ATOM 2106 C CA . ILE A 1 279 ? -18.047 4.141 -14.258 1 94.44 279 ILE A CA 1
ATOM 2107 C C . ILE A 1 279 ? -17.719 4.891 -12.969 1 94.44 279 ILE A C 1
ATOM 2109 O O . ILE A 1 279 ? -16.625 4.734 -12.414 1 94.44 279 ILE A O 1
ATOM 2113 N N . LYS A 1 280 ? -18.594 5.621 -12.453 1 92.62 280 LYS A N 1
ATOM 2114 C CA . LYS A 1 280 ? -18.406 6.375 -11.219 1 92.62 280 LYS A CA 1
ATOM 2115 C C . LYS A 1 280 ? -18.594 5.48 -9.992 1 92.62 280 LYS A C 1
ATOM 2117 O O . LYS A 1 280 ? -19.672 4.91 -9.805 1 92.62 280 LYS A O 1
ATOM 2122 N N . ILE A 1 281 ? -17.547 5.367 -9.289 1 92.56 281 ILE A N 1
ATOM 2123 C CA . ILE A 1 281 ? -17.625 4.586 -8.062 1 92.56 281 ILE A CA 1
ATOM 2124 C C . ILE A 1 281 ? -16.875 5.301 -6.941 1 92.56 281 ILE A C 1
ATOM 2126 O O . ILE A 1 281 ? -16.141 6.254 -7.191 1 92.56 281 ILE A O 1
ATOM 2130 N N . ASN A 1 282 ? -17.172 4.855 -5.711 1 90.69 282 ASN A N 1
ATOM 2131 C CA . ASN A 1 282 ? -16.453 5.398 -4.559 1 90.69 282 ASN A CA 1
ATOM 2132 C C . ASN A 1 282 ? -15.117 4.703 -4.355 1 90.69 282 ASN A C 1
ATOM 2134 O O . ASN A 1 282 ? -15.008 3.488 -4.539 1 90.69 282 ASN A O 1
ATOM 2138 N N . THR A 1 283 ? -14.195 5.5 -3.934 1 89.69 283 THR A N 1
ATOM 2139 C CA . THR A 1 283 ? -12.852 4.98 -3.697 1 89.69 283 THR A CA 1
ATOM 2140 C C . THR A 1 283 ? -12.867 3.9 -2.621 1 89.69 283 THR A C 1
ATOM 2142 O O . THR A 1 283 ? -12.109 2.936 -2.691 1 89.69 283 THR A O 1
ATOM 2145 N N . SER A 1 284 ? -13.641 4.082 -1.716 1 90.31 284 SER A N 1
ATOM 2146 C CA . SER A 1 284 ? -13.734 3.123 -0.62 1 90.31 284 SER A CA 1
ATOM 2147 C C . SER A 1 284 ? -14.148 1.745 -1.124 1 90.31 284 SER A C 1
ATOM 2149 O O . SER A 1 284 ? -13.75 0.726 -0.554 1 90.31 284 SER A O 1
ATOM 2151 N N . ASP A 1 285 ? -14.891 1.712 -2.209 1 94.31 285 ASP A N 1
ATOM 2152 C CA . ASP A 1 285 ? -15.336 0.441 -2.775 1 94.31 285 ASP A CA 1
ATOM 2153 C C . ASP A 1 285 ? -14.164 -0.311 -3.41 1 94.31 285 ASP A C 1
ATOM 2155 O O . ASP A 1 285 ? -14.141 -1.543 -3.402 1 94.31 285 ASP A O 1
ATOM 2159 N N . ILE A 1 286 ? -13.297 0.404 -3.906 1 96 286 ILE A N 1
ATOM 2160 C CA . ILE A 1 286 ? -12.117 -0.203 -4.508 1 96 286 ILE A CA 1
ATOM 2161 C C . ILE A 1 286 ? -11.227 -0.795 -3.412 1 96 286 ILE A C 1
ATOM 2163 O O . ILE A 1 286 ? -10.844 -1.963 -3.486 1 96 286 ILE A O 1
ATOM 2167 N N . LEU A 1 287 ? -11 -0.04 -2.41 1 94.38 287 LEU A N 1
ATOM 2168 C CA . LEU A 1 287 ? -10.07 -0.421 -1.354 1 94.38 287 LEU A CA 1
ATOM 2169 C C . LEU A 1 287 ? -10.648 -1.539 -0.495 1 94.38 287 LEU A C 1
ATOM 2171 O O . LEU A 1 287 ? -9.906 -2.35 0.061 1 94.38 287 LEU A O 1
ATOM 2175 N N . SER A 1 288 ? -11.992 -1.628 -0.477 1 93 288 SER A N 1
ATOM 2176 C CA . SER A 1 288 ? -12.641 -2.633 0.362 1 93 288 SER A CA 1
ATOM 2177 C C . SER A 1 288 ? -12.992 -3.877 -0.443 1 93 288 SER A C 1
ATOM 2179 O O . SER A 1 288 ? -13.578 -4.824 0.093 1 93 288 SER A O 1
ATOM 2181 N N . SER A 1 289 ? -12.688 -3.805 -1.731 1 93.44 289 SER A N 1
ATOM 2182 C CA . SER A 1 289 ? -12.961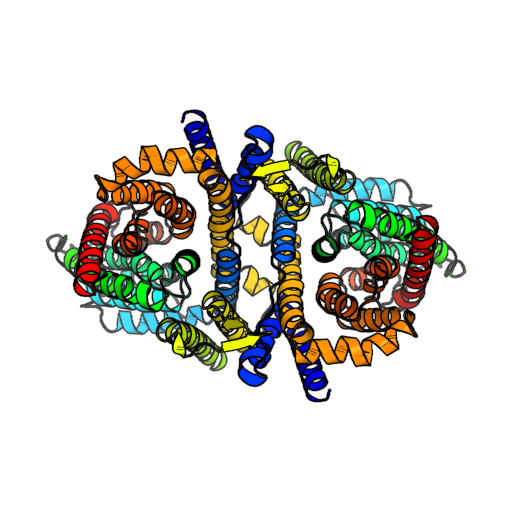 -4.984 -2.543 1 93.44 289 SER A CA 1
ATOM 2183 C C . SER A 1 289 ? -12.141 -6.184 -2.076 1 93.44 289 SER A C 1
ATOM 2185 O O . SER A 1 289 ? -11.055 -6.02 -1.516 1 93.44 289 SER A O 1
ATOM 2187 N N . ASN A 1 290 ? -12.648 -7.395 -2.307 1 91.19 290 ASN A N 1
ATOM 2188 C CA . ASN A 1 290 ? -11.945 -8.609 -1.908 1 91.19 290 ASN A CA 1
ATOM 2189 C C . ASN A 1 290 ? -10.602 -8.742 -2.609 1 91.19 290 ASN A C 1
ATOM 2191 O O . ASN A 1 290 ? -9.633 -9.219 -2.02 1 91.19 290 ASN A O 1
ATOM 2195 N N . ILE A 1 291 ? -10.562 -8.352 -3.803 1 92.81 291 ILE A N 1
ATOM 2196 C CA . ILE A 1 291 ? -9.336 -8.469 -4.59 1 92.81 291 ILE A CA 1
ATOM 2197 C C . ILE A 1 291 ? -8.266 -7.539 -4.02 1 92.81 291 ILE A C 1
ATOM 2199 O O . ILE A 1 291 ? -7.121 -7.945 -3.826 1 92.81 291 ILE A O 1
ATOM 2203 N N . THR A 1 292 ? -8.68 -6.277 -3.738 1 94.56 292 THR A N 1
ATOM 2204 C CA . THR A 1 292 ? -7.715 -5.332 -3.184 1 94.56 292 THR A CA 1
ATOM 2205 C C . THR A 1 292 ? -7.262 -5.773 -1.796 1 94.56 292 THR A C 1
ATOM 2207 O O . THR A 1 292 ? -6.082 -5.676 -1.463 1 94.56 292 THR A O 1
ATOM 2210 N N . GLN A 1 293 ? -8.18 -6.293 -1.01 1 92.62 293 GLN A N 1
ATOM 2211 C CA . GLN A 1 293 ? -7.836 -6.773 0.325 1 92.62 293 GLN A CA 1
ATOM 2212 C C . GLN A 1 293 ? -6.863 -7.945 0.257 1 92.62 293 GLN A C 1
ATOM 2214 O O . GLN A 1 293 ? -5.91 -8.016 1.038 1 92.62 293 GLN A O 1
ATOM 2219 N N . SER A 1 294 ? -7.145 -8.797 -0.66 1 90.38 294 SER A N 1
ATOM 2220 C CA . SER A 1 294 ? -6.246 -9.93 -0.855 1 90.38 294 SER A CA 1
ATOM 2221 C C . SER A 1 294 ? -4.863 -9.469 -1.31 1 90.38 294 SER A C 1
ATOM 2223 O O . SER A 1 294 ? -3.85 -10.039 -0.908 1 90.38 294 SER A O 1
ATOM 2225 N N . ALA A 1 295 ? -4.879 -8.539 -2.164 1 93.25 295 ALA A N 1
ATOM 2226 C CA . ALA A 1 295 ? -3.609 -8 -2.643 1 93.25 295 ALA A CA 1
ATOM 2227 C C . ALA A 1 295 ? -2.824 -7.348 -1.507 1 93.25 295 ALA A C 1
ATOM 2229 O O . ALA A 1 295 ? -1.598 -7.457 -1.451 1 93.25 295 ALA A O 1
ATOM 2230 N N . MET A 1 296 ? -3.496 -6.656 -0.622 1 94.25 296 MET A N 1
ATOM 2231 C CA . MET A 1 296 ? -2.832 -6.043 0.525 1 94.25 296 MET A CA 1
ATOM 2232 C C . MET A 1 296 ? -2.205 -7.102 1.423 1 94.25 296 MET A C 1
ATOM 2234 O O . MET A 1 296 ? -1.085 -6.93 1.907 1 94.25 296 MET A O 1
ATOM 2238 N N . GLY A 1 297 ? -2.975 -8.164 1.612 1 92 297 GLY A N 1
ATOM 2239 C CA . GLY A 1 297 ? -2.402 -9.273 2.355 1 92 297 GLY A CA 1
ATOM 2240 C C . GLY A 1 297 ? -1.146 -9.836 1.714 1 92 297 GLY A C 1
ATOM 2241 O O . GLY A 1 297 ? -0.147 -10.078 2.395 1 92 297 GLY A O 1
ATOM 2242 N N . ALA A 1 298 ? -1.23 -9.984 0.437 1 91.5 298 ALA A N 1
ATOM 2243 C CA . ALA A 1 298 ? -0.096 -10.516 -0.31 1 91.5 298 ALA A CA 1
ATOM 2244 C C . ALA A 1 298 ? 1.101 -9.578 -0.244 1 91.5 298 ALA A C 1
ATOM 2246 O O . ALA A 1 298 ? 2.248 -10.023 -0.157 1 91.5 298 ALA A O 1
ATOM 2247 N N . LEU A 1 299 ? 0.798 -8.32 -0.344 1 95.12 299 LEU A N 1
ATOM 2248 C CA . LEU A 1 299 ? 1.834 -7.297 -0.275 1 95.12 299 LEU A CA 1
ATOM 2249 C C . LEU A 1 299 ? 2.627 -7.414 1.021 1 95.12 299 LEU A C 1
ATOM 2251 O O . LEU A 1 299 ? 3.859 -7.363 1.008 1 95.12 299 LEU A O 1
ATOM 2255 N N . PHE A 1 300 ? 1.982 -7.617 2.066 1 95.38 300 PHE A N 1
ATOM 2256 C CA . PHE A 1 300 ? 2.648 -7.719 3.359 1 95.38 300 PHE A CA 1
ATOM 2257 C C . PHE A 1 300 ? 3.365 -9.055 3.5 1 95.38 300 PHE A C 1
ATOM 2259 O O . PHE A 1 300 ? 4.418 -9.141 4.133 1 95.38 300 PHE A O 1
ATOM 2266 N N . ALA A 1 301 ? 2.779 -10.055 2.898 1 92.12 301 ALA A N 1
ATOM 2267 C CA . ALA A 1 301 ? 3.418 -11.367 2.932 1 92.12 301 ALA A CA 1
ATOM 2268 C C . ALA A 1 301 ? 4.742 -11.352 2.174 1 92.12 301 ALA A C 1
ATOM 2270 O O . ALA A 1 301 ? 5.621 -12.18 2.428 1 92.12 301 ALA A O 1
ATOM 2271 N N . VAL A 1 302 ? 4.84 -10.414 1.304 1 92.94 302 VAL A N 1
ATOM 2272 C CA . VAL A 1 302 ? 6.086 -10.266 0.557 1 92.94 302 VAL A CA 1
ATOM 2273 C C . VAL A 1 302 ? 7.004 -9.281 1.271 1 92.94 302 VAL A C 1
ATOM 2275 O O . VAL A 1 302 ? 8.203 -9.539 1.425 1 92.94 302 VAL A O 1
ATOM 2278 N N . LEU A 1 303 ? 6.492 -8.211 1.725 1 95.12 303 LEU A N 1
ATOM 2279 C CA . LEU A 1 303 ? 7.27 -7.133 2.33 1 95.12 303 LEU A CA 1
ATOM 2280 C C . LEU A 1 303 ? 7.98 -7.617 3.588 1 95.12 303 LEU A C 1
ATOM 2282 O O . LEU A 1 303 ? 9.195 -7.43 3.734 1 95.12 303 LEU A O 1
ATOM 2286 N N . GLY A 1 304 ? 7.293 -8.266 4.449 1 94.88 304 GLY A N 1
ATOM 2287 C CA . GLY A 1 304 ? 7.844 -8.68 5.73 1 94.88 304 GLY A CA 1
ATOM 2288 C C . GLY A 1 304 ? 8.906 -9.75 5.609 1 94.88 304 GLY A C 1
ATOM 2289 O O . GLY A 1 304 ? 10.086 -9.492 5.875 1 94.88 304 GLY A O 1
ATOM 2290 N N . PRO A 1 305 ? 8.484 -10.914 5.199 1 91.69 305 PRO A N 1
ATOM 2291 C CA . PRO A 1 305 ? 9.445 -12.016 5.078 1 91.69 305 PRO A CA 1
ATOM 2292 C C . PRO A 1 305 ? 10.578 -11.703 4.098 1 91.69 305 PRO A C 1
ATOM 2294 O O . PRO A 1 305 ? 11.719 -12.109 4.32 1 91.69 305 PRO A O 1
ATOM 2297 N N . GLY A 1 306 ? 10.234 -11.023 3.016 1 90.69 306 GLY A N 1
ATOM 2298 C CA . GLY A 1 306 ? 11.273 -10.641 2.08 1 90.69 306 GLY A CA 1
ATOM 2299 C C . GLY A 1 306 ? 12.32 -9.719 2.691 1 90.69 306 GLY A C 1
ATOM 2300 O O . GLY A 1 306 ? 13.516 -9.906 2.475 1 90.69 306 GLY A O 1
ATOM 2301 N N . TRP A 1 307 ? 11.812 -8.734 3.375 1 93.69 307 TRP A N 1
ATOM 2302 C CA . TRP A 1 307 ? 12.703 -7.793 4.047 1 93.69 307 TRP A CA 1
ATOM 2303 C C . TRP A 1 307 ? 13.531 -8.492 5.117 1 93.69 307 TRP A C 1
ATOM 2305 O O . TRP A 1 307 ? 14.75 -8.32 5.18 1 93.69 307 TRP A O 1
ATOM 2315 N N . LEU A 1 308 ? 12.891 -9.305 5.941 1 93.94 308 LEU A N 1
ATOM 2316 C CA . LEU A 1 308 ? 13.562 -10.047 6.996 1 93.94 308 LEU A CA 1
ATOM 2317 C C . LEU A 1 308 ? 14.586 -11.016 6.41 1 93.94 308 LEU A C 1
ATOM 2319 O O . LEU A 1 308 ? 15.695 -11.141 6.93 1 93.94 308 LEU A O 1
ATOM 2323 N N . GLY A 1 309 ? 14.219 -11.711 5.363 1 89.94 309 GLY A N 1
ATOM 2324 C CA . GLY A 1 309 ? 15.148 -12.609 4.691 1 89.94 309 GLY A CA 1
ATOM 2325 C C . GLY A 1 309 ? 16.391 -11.914 4.184 1 89.94 309 GLY A C 1
ATOM 2326 O O . GLY A 1 309 ? 17.5 -12.414 4.352 1 89.94 309 GLY A O 1
ATOM 2327 N N . ALA A 1 310 ? 16.188 -10.758 3.562 1 89.56 310 ALA A N 1
ATOM 2328 C CA . ALA A 1 310 ? 17.328 -10 3.064 1 89.56 310 ALA A CA 1
ATOM 2329 C C . ALA A 1 310 ? 18.281 -9.617 4.203 1 89.56 310 ALA A C 1
ATOM 2331 O O . ALA A 1 310 ? 19.5 -9.57 4.02 1 89.56 310 ALA A O 1
ATOM 2332 N N . THR A 1 311 ? 17.734 -9.32 5.316 1 92.62 311 THR A N 1
ATOM 2333 C CA . THR A 1 311 ? 18.547 -8.953 6.48 1 92.62 311 THR A CA 1
ATOM 2334 C C . THR A 1 311 ? 19.344 -10.148 6.992 1 92.62 311 THR A C 1
ATOM 2336 O O . THR A 1 311 ? 20.531 -10.031 7.281 1 92.62 311 THR A O 1
ATOM 2339 N N . ILE A 1 312 ? 18.719 -11.281 7.02 1 92.88 312 ILE A N 1
ATOM 2340 C CA . ILE A 1 312 ? 19.344 -12.469 7.605 1 92.88 312 ILE A CA 1
ATOM 2341 C C . ILE A 1 312 ? 20.312 -13.086 6.609 1 92.88 312 ILE A C 1
ATOM 2343 O O . ILE A 1 312 ? 21.469 -13.367 6.953 1 92.88 312 ILE A O 1
ATOM 2347 N N . PHE A 1 313 ? 19.969 -13.172 5.371 1 88.44 313 PHE A N 1
ATOM 2348 C CA . PHE A 1 313 ? 20.734 -13.992 4.426 1 88.44 313 PHE A CA 1
ATOM 2349 C C . PHE A 1 313 ? 21.812 -13.164 3.736 1 88.44 313 PHE A C 1
ATOM 2351 O O . PHE A 1 313 ? 22.766 -13.719 3.207 1 88.44 313 PHE A O 1
ATOM 2358 N N . ASN A 1 314 ? 21.625 -11.859 3.758 1 86.25 314 ASN A N 1
ATOM 2359 C CA . ASN A 1 314 ? 22.656 -11.016 3.145 1 86.25 314 ASN A CA 1
ATOM 2360 C C . ASN A 1 314 ? 23.672 -10.539 4.172 1 86.25 314 ASN A C 1
ATOM 2362 O O . ASN A 1 314 ? 24.672 -9.898 3.814 1 86.25 314 ASN A O 1
ATOM 2366 N N . ALA A 1 315 ? 23.422 -10.891 5.398 1 90 315 ALA A N 1
ATOM 2367 C CA . ALA A 1 315 ? 24.438 -10.555 6.402 1 90 315 ALA A CA 1
ATOM 2368 C C . ALA A 1 315 ? 25.766 -11.234 6.098 1 90 315 ALA A C 1
ATOM 2370 O O . ALA A 1 315 ? 25.797 -12.422 5.762 1 90 315 ALA A O 1
ATOM 2371 N N . PRO A 1 316 ? 26.859 -10.492 6.203 1 87.5 316 PRO A N 1
ATOM 2372 C CA . PRO A 1 316 ? 28.172 -11.008 5.773 1 87.5 316 PRO A CA 1
ATOM 2373 C C . PRO A 1 316 ? 28.5 -12.359 6.402 1 87.5 316 PRO A C 1
ATOM 2375 O O . PRO A 1 316 ? 28.938 -13.281 5.703 1 87.5 316 PRO A O 1
ATOM 2378 N N . HIS A 1 317 ? 28.281 -12.484 7.672 1 88.75 317 HIS A N 1
ATOM 2379 C CA . HIS A 1 317 ? 28.594 -13.734 8.352 1 88.75 317 HIS A CA 1
ATOM 2380 C C . HIS A 1 317 ? 27.688 -14.859 7.883 1 88.75 317 HIS A C 1
ATOM 2382 O O . HIS A 1 317 ? 28.156 -15.984 7.668 1 88.75 317 HIS A O 1
ATOM 2388 N N . ASN A 1 318 ? 26.422 -14.617 7.695 1 90.31 318 ASN A N 1
ATOM 2389 C CA . ASN A 1 318 ? 25.453 -15.617 7.246 1 90.31 318 ASN A CA 1
ATOM 2390 C C . ASN A 1 318 ? 25.719 -16.031 5.797 1 90.31 318 ASN A C 1
ATOM 2392 O O . ASN A 1 318 ? 25.562 -17.188 5.441 1 90.31 318 ASN A O 1
ATOM 2396 N N . LEU A 1 319 ? 26.094 -15.07 5.055 1 84.62 319 LEU A N 1
ATOM 2397 C CA . LEU A 1 319 ? 26.359 -15.336 3.646 1 84.62 319 LEU A CA 1
ATOM 2398 C C . LEU A 1 319 ? 27.547 -16.281 3.492 1 84.62 319 LEU A C 1
ATOM 2400 O O . LEU A 1 319 ? 27.547 -17.141 2.602 1 84.62 319 LEU A O 1
ATOM 2404 N N . LYS A 1 320 ? 28.531 -16.156 4.301 1 85.19 320 LYS A N 1
ATOM 2405 C CA . LYS A 1 320 ? 29.688 -17.047 4.281 1 85.19 320 LYS A CA 1
ATOM 2406 C C . LYS A 1 320 ? 29.297 -18.469 4.625 1 85.19 320 LYS A C 1
ATOM 2408 O O . LYS A 1 320 ? 29.766 -19.422 4.004 1 85.19 320 LYS A O 1
ATOM 2413 N N . ILE A 1 321 ? 28.422 -18.594 5.598 1 85.44 321 ILE A N 1
ATOM 2414 C CA . ILE A 1 321 ? 27.953 -19.906 6.008 1 85.44 321 ILE A CA 1
ATOM 2415 C C . ILE A 1 321 ? 27.141 -20.547 4.875 1 85.44 321 ILE A C 1
ATOM 2417 O O . ILE A 1 321 ? 27.281 -21.75 4.605 1 85.44 321 ILE A O 1
ATOM 2421 N N . LEU A 1 322 ? 26.312 -19.781 4.242 1 83 322 LEU A N 1
ATOM 2422 C CA . LEU A 1 322 ? 25.438 -20.266 3.17 1 83 322 LEU A CA 1
ATOM 2423 C C . LEU A 1 322 ? 26.266 -20.719 1.971 1 83 322 LEU A C 1
ATOM 2425 O O . LEU A 1 322 ? 26 -21.766 1.383 1 83 322 LEU A O 1
ATOM 2429 N N . LYS A 1 323 ? 27.234 -19.969 1.618 1 77.62 323 LYS A N 1
ATOM 2430 C CA . LYS A 1 323 ? 28.031 -20.25 0.43 1 77.62 323 LYS A CA 1
ATOM 2431 C C . LYS A 1 323 ? 29 -21.406 0.675 1 77.62 323 LYS A C 1
ATOM 2433 O O . LYS A 1 323 ? 29.203 -22.25 -0.204 1 77.62 323 LYS A O 1
ATOM 2438 N N . ASN A 1 324 ? 29.5 -21.5 1.821 1 79.56 324 ASN A N 1
ATOM 2439 C CA . ASN A 1 324 ? 30.547 -22.469 2.084 1 79.56 324 ASN A CA 1
ATOM 2440 C C . ASN A 1 324 ? 29.969 -23.797 2.598 1 79.56 324 ASN A C 1
ATOM 2442 O O . ASN A 1 324 ? 30.406 -24.875 2.188 1 79.56 324 ASN A O 1
ATOM 2446 N N . ASP A 1 325 ? 28.969 -23.75 3.445 1 77.75 325 ASP A N 1
ATOM 2447 C CA . ASP A 1 325 ? 28.484 -24.969 4.109 1 77.75 325 ASP A CA 1
ATOM 2448 C C . ASP A 1 325 ? 27.234 -25.516 3.426 1 77.75 325 ASP A C 1
ATOM 2450 O O . ASP A 1 325 ? 27.188 -26.688 3.066 1 77.75 325 ASP A O 1
ATOM 2454 N N . ILE A 1 326 ? 26.375 -24.766 3.113 1 77.25 326 ILE A N 1
ATOM 2455 C CA . ILE A 1 326 ? 25.094 -25.234 2.621 1 77.25 326 ILE A CA 1
ATOM 2456 C C . ILE A 1 326 ? 25.125 -25.328 1.098 1 77.25 326 ILE A C 1
ATOM 2458 O O . ILE A 1 326 ? 24.562 -26.266 0.516 1 77.25 326 ILE A O 1
ATOM 2462 N N . GLY A 1 327 ? 25.781 -24.359 0.576 1 73.31 327 GLY A N 1
ATOM 2463 C CA . GLY A 1 327 ? 25.906 -24.359 -0.873 1 73.31 327 GLY A CA 1
ATOM 2464 C C . GLY A 1 327 ? 26.531 -25.625 -1.417 1 73.31 327 GLY A C 1
ATOM 2465 O O . GLY A 1 327 ? 26.094 -26.172 -2.434 1 73.31 327 GLY A O 1
ATOM 2466 N N . SER A 1 328 ? 27.406 -26.156 -0.752 1 76.06 328 SER A N 1
ATOM 2467 C CA . SER A 1 328 ? 28.094 -27.375 -1.18 1 76.06 328 SER A CA 1
ATOM 2468 C C . SER A 1 328 ? 27.156 -28.578 -1.123 1 76.06 328 SER A C 1
ATOM 2470 O O . SER A 1 328 ? 27.172 -29.438 -2.006 1 76.06 328 SER A O 1
ATOM 2472 N N . ILE A 1 329 ? 26.281 -28.625 -0.191 1 77.44 329 ILE A N 1
ATOM 2473 C CA . ILE A 1 329 ? 25.344 -29.719 -0.035 1 77.44 329 ILE A CA 1
ATOM 2474 C C . ILE A 1 329 ? 24.297 -29.672 -1.154 1 77.44 329 ILE A C 1
ATOM 2476 O O . ILE A 1 329 ? 23.984 -30.703 -1.76 1 77.44 329 ILE A O 1
ATOM 2480 N N . ILE A 1 330 ? 23.922 -28.516 -1.458 1 77.62 330 ILE A N 1
ATOM 2481 C CA . ILE A 1 330 ? 22.875 -28.344 -2.455 1 77.62 330 ILE A CA 1
ATOM 2482 C C . ILE A 1 330 ? 23.438 -28.609 -3.85 1 77.62 330 ILE A C 1
ATOM 2484 O O . ILE A 1 330 ? 22.734 -29.156 -4.707 1 77.62 330 ILE A O 1
ATOM 2488 N N . SER A 1 331 ? 24.656 -28.188 -4.004 1 75.69 331 SER A N 1
ATOM 2489 C CA . SER A 1 331 ? 25.297 -28.453 -5.289 1 75.69 331 SER A CA 1
ATOM 2490 C C . SER A 1 331 ? 25.406 -29.938 -5.562 1 75.69 331 SER A C 1
ATOM 2492 O O . SER A 1 331 ? 25.359 -30.375 -6.715 1 75.69 331 SER A O 1
ATOM 2494 N N . GLU A 1 332 ? 25.359 -30.625 -4.496 1 77.69 332 GLU A N 1
ATOM 2495 C CA . GLU A 1 332 ? 25.484 -32.094 -4.637 1 77.69 332 GLU A CA 1
ATOM 2496 C C . GLU A 1 332 ? 24.109 -32.719 -4.828 1 77.69 332 GLU A C 1
ATOM 2498 O O . GLU A 1 332 ? 24 -33.75 -5.52 1 77.69 332 GLU A O 1
ATOM 2503 N N . VAL A 1 333 ? 23.125 -32.156 -4.238 1 81 333 VAL A N 1
ATOM 2504 C CA . VAL A 1 333 ? 21.797 -32.719 -4.312 1 81 333 VAL A CA 1
ATOM 2505 C C . VAL A 1 333 ? 20.781 -31.609 -4.609 1 81 333 VAL A C 1
ATOM 2507 O O . VAL A 1 333 ? 19.938 -31.281 -3.766 1 81 333 VAL A O 1
ATOM 2510 N N . PRO A 1 334 ? 20.719 -31.219 -5.84 1 80.19 334 PRO A N 1
ATOM 2511 C CA . PRO A 1 334 ? 19.875 -30.062 -6.176 1 80.19 334 PRO A CA 1
ATOM 2512 C C . PRO A 1 334 ? 18.391 -30.344 -5.953 1 80.19 334 PRO A C 1
ATOM 2514 O O . PRO A 1 334 ? 17.609 -29.422 -5.68 1 80.19 334 PRO A O 1
ATOM 2517 N N . TRP A 1 335 ? 18 -31.672 -5.945 1 86.75 335 TRP A N 1
ATOM 2518 C CA . TRP A 1 335 ? 16.594 -32.031 -5.781 1 86.75 335 TRP A CA 1
ATOM 2519 C C . TRP A 1 335 ? 16.125 -31.734 -4.359 1 86.75 335 TRP A C 1
ATOM 2521 O O . TRP A 1 335 ? 14.922 -31.641 -4.105 1 86.75 335 TRP A O 1
ATOM 2531 N N . LEU A 1 336 ? 17.016 -31.5 -3.488 1 88.12 336 LEU A N 1
ATOM 2532 C CA . LEU A 1 336 ? 16.672 -31.188 -2.105 1 88.12 336 LEU A CA 1
ATOM 2533 C C . LEU A 1 336 ? 15.93 -29.844 -2.02 1 88.12 336 LEU A C 1
ATOM 2535 O O . LEU A 1 336 ? 15.094 -29.656 -1.135 1 88.12 336 LEU A O 1
ATOM 2539 N N . VAL A 1 337 ? 16.234 -29.047 -2.922 1 89.81 337 VAL A N 1
ATOM 2540 C CA . VAL A 1 337 ? 15.594 -27.734 -2.936 1 89.81 337 VAL A CA 1
ATOM 2541 C C . VAL A 1 337 ? 14.109 -27.891 -3.236 1 89.81 337 VAL A C 1
ATOM 2543 O O . VAL A 1 337 ? 13.281 -27.156 -2.693 1 89.81 337 VAL A O 1
ATOM 2546 N N . ILE A 1 338 ? 13.758 -28.828 -4.07 1 93.94 338 ILE A N 1
ATOM 2547 C CA . ILE A 1 338 ? 12.367 -29.094 -4.418 1 93.94 338 ILE A CA 1
ATOM 2548 C C . ILE A 1 338 ? 11.594 -29.516 -3.17 1 93.94 338 ILE A C 1
ATOM 2550 O O . ILE A 1 338 ? 10.484 -29.047 -2.93 1 93.94 338 ILE A O 1
ATOM 2554 N N . ILE A 1 339 ? 12.195 -30.281 -2.391 1 92.44 339 ILE A N 1
ATOM 2555 C CA . ILE A 1 339 ? 11.57 -30.781 -1.173 1 92.44 339 ILE A CA 1
ATOM 2556 C C . ILE A 1 339 ? 11.43 -29.656 -0.159 1 92.44 339 ILE A C 1
ATOM 2558 O O . ILE A 1 339 ? 10.391 -29.5 0.48 1 92.44 339 ILE A O 1
ATOM 2562 N N . LEU A 1 340 ? 12.469 -28.922 -0.043 1 88.94 340 LEU A N 1
ATOM 2563 C CA . LEU A 1 340 ? 12.453 -27.812 0.906 1 88.94 340 LEU A CA 1
ATOM 2564 C C . LEU A 1 340 ? 11.359 -26.812 0.56 1 88.94 340 LEU A C 1
ATOM 2566 O O . LEU A 1 340 ? 10.594 -26.391 1.432 1 88.94 340 LEU A O 1
ATOM 2570 N N . VAL A 1 341 ? 11.273 -26.422 -0.656 1 92.94 341 VAL A N 1
ATOM 2571 C CA . VAL A 1 341 ? 10.258 -25.469 -1.099 1 92.94 341 VAL A CA 1
ATOM 2572 C C . VAL A 1 341 ? 8.867 -26.062 -0.903 1 92.94 341 VAL A C 1
ATOM 2574 O O . VAL A 1 341 ? 7.941 -25.375 -0.472 1 92.94 341 VAL A O 1
ATOM 2577 N N . SER A 1 342 ? 8.719 -27.359 -1.143 1 94.94 342 SER A N 1
ATOM 2578 C CA . SER A 1 342 ? 7.438 -28.031 -1 1 94.94 342 SER A CA 1
ATOM 2579 C C . SER A 1 342 ? 6.969 -28.031 0.451 1 94.94 342 SER A C 1
ATOM 2581 O O . SER A 1 342 ? 5.797 -27.766 0.73 1 94.94 342 SER A O 1
ATOM 2583 N N . VAL A 1 343 ? 7.852 -28.25 1.3 1 91.81 343 VAL A N 1
ATOM 2584 C CA . VAL A 1 343 ? 7.508 -28.328 2.717 1 91.81 343 VAL A CA 1
ATOM 2585 C C . VAL A 1 343 ? 7.078 -26.953 3.213 1 91.81 343 VAL A C 1
ATOM 2587 O O . VAL A 1 343 ? 6.09 -26.828 3.938 1 91.81 343 VAL A O 1
ATOM 2590 N N . VAL A 1 344 ? 7.801 -25.969 2.809 1 89.25 344 VAL A N 1
ATOM 2591 C CA . VAL A 1 344 ? 7.457 -24.625 3.221 1 89.25 344 VAL A CA 1
ATOM 2592 C C . VAL A 1 344 ? 6.113 -24.219 2.617 1 89.25 344 VAL A C 1
ATOM 2594 O O . VAL A 1 344 ? 5.281 -23.609 3.289 1 89.25 344 VAL A O 1
ATOM 2597 N N . ALA A 1 345 ? 5.902 -24.594 1.387 1 93.19 345 ALA A N 1
ATOM 2598 C CA . ALA A 1 345 ? 4.648 -24.266 0.714 1 93.19 345 ALA A CA 1
ATOM 2599 C C . ALA A 1 345 ? 3.467 -24.938 1.413 1 93.19 345 ALA A C 1
ATOM 2601 O O . ALA A 1 345 ? 2.381 -24.359 1.503 1 93.19 345 ALA A O 1
ATOM 2602 N N . MET A 1 346 ? 3.717 -26.141 1.942 1 91.38 346 MET A N 1
ATOM 2603 C CA . MET A 1 346 ? 2.68 -26.906 2.639 1 91.38 346 MET A CA 1
ATOM 2604 C C . MET A 1 346 ? 2.248 -26.188 3.914 1 91.38 346 MET A C 1
ATOM 2606 O O . MET A 1 346 ? 1.068 -26.203 4.27 1 91.38 346 MET A O 1
ATOM 2610 N N . ILE A 1 347 ? 3.141 -25.5 4.465 1 84.06 347 ILE A N 1
ATOM 2611 C CA . ILE A 1 347 ? 2.896 -24.906 5.773 1 84.06 347 ILE A CA 1
ATOM 2612 C C . ILE A 1 347 ? 2.373 -23.484 5.605 1 84.06 347 ILE A C 1
ATOM 2614 O O . ILE A 1 347 ? 1.445 -23.062 6.305 1 84.06 347 ILE A O 1
ATOM 2618 N N . VAL A 1 348 ? 2.91 -22.766 4.703 1 83.69 348 VAL A N 1
ATOM 2619 C CA . VAL A 1 348 ? 2.609 -21.344 4.555 1 83.69 348 VAL A CA 1
ATOM 2620 C C . VAL A 1 348 ? 1.298 -21.172 3.791 1 83.69 348 VAL A C 1
ATOM 2622 O O . VAL A 1 348 ? 0.572 -20.203 4.008 1 83.69 348 VAL A O 1
ATOM 2625 N N . ILE A 1 349 ? 0.933 -22.078 2.945 1 86.75 349 ILE A N 1
ATOM 2626 C CA . ILE A 1 349 ? -0.326 -22.156 2.215 1 86.75 349 ILE A CA 1
ATOM 2627 C C . ILE A 1 349 ? -0.547 -20.875 1.416 1 86.75 349 ILE A C 1
ATOM 2629 O O . ILE A 1 349 ? -1.648 -20.328 1.411 1 86.75 349 ILE A O 1
ATOM 2633 N N . SER A 1 350 ? 0.423 -20.156 0.995 1 87.06 350 SER A N 1
ATOM 2634 C CA . SER A 1 350 ? 0.394 -18.984 0.142 1 87.06 350 SER A CA 1
ATOM 2635 C C . SER A 1 350 ? 1.573 -18.969 -0.826 1 87.06 350 SER A C 1
ATOM 2637 O O . SER A 1 350 ? 2.729 -19.047 -0.405 1 87.06 350 SER A O 1
ATOM 2639 N N . GLN A 1 351 ? 1.242 -18.875 -2.051 1 92.94 351 GLN A N 1
ATOM 2640 C CA . GLN A 1 351 ? 2.285 -18.859 -3.072 1 92.94 351 GLN A CA 1
ATOM 2641 C C . GLN A 1 351 ? 3.188 -17.641 -2.908 1 92.94 351 GLN A C 1
ATOM 2643 O O . GLN A 1 351 ? 4.41 -17.75 -3.018 1 92.94 351 GLN A O 1
ATOM 2648 N N . THR A 1 352 ? 2.564 -16.547 -2.645 1 90.31 352 THR A N 1
ATOM 2649 C CA . THR A 1 352 ? 3.293 -15.281 -2.541 1 90.31 352 THR A CA 1
ATOM 2650 C C . THR A 1 352 ? 4.207 -15.289 -1.318 1 90.31 352 THR A C 1
ATOM 2652 O O . THR A 1 352 ? 5.387 -14.938 -1.417 1 90.31 352 THR A O 1
ATOM 2655 N N . ALA A 1 353 ? 3.684 -15.68 -0.262 1 87 353 ALA A N 1
ATOM 2656 C CA . ALA A 1 353 ? 4.469 -15.727 0.968 1 87 353 ALA A CA 1
ATOM 2657 C C . ALA A 1 353 ? 5.605 -16.734 0.853 1 87 353 ALA A C 1
ATOM 2659 O O . ALA A 1 353 ? 6.73 -16.469 1.277 1 87 353 ALA A O 1
ATOM 2660 N N . THR A 1 354 ? 5.293 -17.859 0.293 1 91.38 354 THR A N 1
ATOM 2661 C CA . THR A 1 354 ? 6.309 -18.891 0.13 1 91.38 354 THR A CA 1
ATOM 2662 C C . THR A 1 354 ? 7.434 -18.406 -0.778 1 91.38 354 THR A C 1
ATOM 2664 O O . THR A 1 354 ? 8.609 -18.609 -0.482 1 91.38 354 THR A O 1
ATOM 2667 N N . ALA A 1 355 ? 7.047 -17.797 -1.846 1 92.94 355 ALA A N 1
ATOM 2668 C CA . ALA A 1 355 ? 8.047 -17.266 -2.771 1 92.94 355 ALA A CA 1
ATOM 2669 C C . ALA A 1 355 ? 8.938 -16.234 -2.084 1 92.94 355 ALA A C 1
ATOM 2671 O O . ALA A 1 355 ? 10.148 -16.219 -2.289 1 92.94 355 ALA A O 1
ATOM 2672 N N . SER A 1 356 ? 8.391 -15.406 -1.297 1 88.12 356 SER A N 1
ATOM 2673 C CA . SER A 1 356 ? 9.141 -14.344 -0.643 1 88.12 356 SER A CA 1
ATOM 2674 C C . SER A 1 356 ? 10.141 -14.906 0.364 1 88.12 356 SER A C 1
ATOM 2676 O O . SER A 1 356 ? 11.164 -14.281 0.646 1 88.12 356 SER A O 1
ATOM 2678 N N . ILE A 1 357 ? 9.828 -16.062 0.859 1 84.06 357 ILE A N 1
ATOM 2679 C CA . ILE A 1 357 ? 10.719 -16.734 1.802 1 84.06 357 ILE A CA 1
ATOM 2680 C C . ILE A 1 357 ? 11.781 -17.531 1.038 1 84.06 357 ILE A C 1
ATOM 2682 O O . ILE A 1 357 ? 12.977 -17.406 1.316 1 84.06 357 ILE A O 1
ATOM 2686 N N . MET A 1 358 ? 11.367 -18.203 0.048 1 87.94 358 MET A N 1
ATOM 2687 C CA . MET A 1 358 ? 12.203 -19.266 -0.523 1 87.94 358 MET A CA 1
ATOM 2688 C C . MET A 1 358 ? 13.078 -18.719 -1.644 1 87.94 358 MET A C 1
ATOM 2690 O O . MET A 1 358 ? 14.195 -19.188 -1.847 1 87.94 358 MET A O 1
ATOM 2694 N N . VAL A 1 359 ? 12.609 -17.766 -2.385 1 89.38 359 VAL A N 1
ATOM 2695 C CA . VAL A 1 359 ? 13.352 -17.297 -3.549 1 89.38 359 VAL A CA 1
ATOM 2696 C C . VAL A 1 359 ? 14.695 -16.719 -3.102 1 89.38 359 VAL A C 1
ATOM 2698 O O . VAL A 1 359 ? 15.742 -17.078 -3.635 1 89.38 359 VAL A O 1
ATOM 2701 N N . PRO A 1 360 ? 14.711 -15.859 -2.117 1 81.88 360 PRO A N 1
ATOM 2702 C CA . PRO A 1 360 ? 16.016 -15.359 -1.66 1 81.88 360 PRO A CA 1
ATOM 2703 C C . PRO A 1 360 ? 16.906 -16.453 -1.115 1 81.88 360 PRO A C 1
ATOM 2705 O O . PRO A 1 360 ? 18.125 -16.422 -1.307 1 81.88 360 PRO A O 1
ATOM 2708 N N . ILE A 1 361 ? 16.312 -17.375 -0.424 1 80.69 361 ILE A N 1
ATOM 2709 C CA . ILE A 1 361 ? 17.062 -18.484 0.127 1 80.69 361 ILE A CA 1
ATOM 2710 C C . ILE A 1 361 ? 17.703 -19.281 -1.007 1 80.69 361 ILE A C 1
ATOM 2712 O O . ILE A 1 361 ? 18.906 -19.531 -1.001 1 80.69 361 ILE A O 1
ATOM 2716 N N . VAL A 1 362 ? 16.953 -19.594 -1.967 1 86.31 362 VAL A N 1
ATOM 2717 C CA . VAL A 1 362 ? 17.422 -20.406 -3.08 1 86.31 362 VAL A CA 1
ATOM 2718 C C . VAL A 1 362 ? 18.484 -19.656 -3.871 1 86.31 362 VAL A C 1
ATOM 2720 O O . VAL A 1 362 ? 19.484 -20.25 -4.285 1 86.31 362 VAL A O 1
ATOM 2723 N N . MET A 1 363 ? 18.328 -18.359 -4.059 1 85.06 363 MET A N 1
ATOM 2724 C CA . MET A 1 363 ? 19.312 -17.562 -4.789 1 85.06 363 MET A CA 1
ATOM 2725 C C . MET A 1 363 ? 20.609 -17.453 -4.004 1 85.06 363 MET A C 1
ATOM 2727 O O . MET A 1 363 ? 21.703 -17.453 -4.59 1 85.06 363 MET A O 1
ATOM 2731 N N . SER A 1 364 ? 20.484 -17.359 -2.744 1 79.94 364 SER A N 1
ATOM 2732 C CA . SER A 1 364 ? 21.656 -17.203 -1.898 1 79.94 364 SER A CA 1
ATOM 2733 C C . SER A 1 364 ? 22.453 -18.5 -1.824 1 79.94 364 SER A C 1
ATOM 2735 O O . SER A 1 364 ? 23.656 -18.484 -1.518 1 79.94 364 SER A O 1
ATOM 2737 N N . LEU A 1 365 ? 21.828 -19.625 -2.094 1 81.19 365 LEU A N 1
ATOM 2738 C CA . LEU A 1 365 ? 22.484 -20.938 -2.061 1 81.19 365 LEU A CA 1
ATOM 2739 C C . LEU A 1 365 ? 23.312 -21.156 -3.324 1 81.19 365 LEU A C 1
ATOM 2741 O O . LEU A 1 365 ? 24.047 -22.141 -3.42 1 81.19 365 LEU A O 1
ATOM 2745 N N . GLY A 1 366 ? 23.172 -20.266 -4.27 1 79.44 366 GLY A N 1
ATOM 2746 C CA . GLY A 1 366 ? 23.938 -20.375 -5.504 1 79.44 366 GLY A CA 1
ATOM 2747 C C . GLY A 1 366 ? 23.234 -21.188 -6.57 1 79.44 366 GLY A C 1
ATOM 2748 O O . GLY A 1 366 ? 23.859 -21.562 -7.574 1 79.44 366 GLY A O 1
ATOM 2749 N N . ILE A 1 367 ? 22.062 -21.5 -6.363 1 84 367 ILE A N 1
ATOM 2750 C CA . ILE A 1 367 ? 21.281 -22.234 -7.359 1 84 367 ILE A CA 1
ATOM 2751 C C . ILE A 1 367 ? 20.984 -21.328 -8.547 1 84 367 ILE A C 1
ATOM 2753 O O . ILE A 1 367 ? 20.547 -20.188 -8.375 1 84 367 ILE A O 1
ATOM 2757 N N . PRO A 1 368 ? 21.297 -21.922 -9.695 1 89.19 368 PRO A N 1
ATOM 2758 C CA . PRO A 1 368 ? 20.953 -21.094 -10.859 1 89.19 368 PRO A CA 1
ATOM 2759 C C . PRO A 1 368 ? 19.484 -20.688 -10.891 1 89.19 368 PRO A C 1
ATOM 2761 O O . PRO A 1 368 ? 18.609 -21.531 -10.68 1 89.19 368 PRO A O 1
ATOM 2764 N N . PRO A 1 369 ? 19.188 -19.484 -11.164 1 93.12 369 PRO A N 1
ATOM 2765 C CA . PRO A 1 369 ? 17.812 -18.984 -11.148 1 93.12 369 PRO A CA 1
ATOM 2766 C C . PRO A 1 369 ? 16.891 -19.734 -12.102 1 93.12 369 PRO A C 1
ATOM 2768 O O . PRO A 1 369 ? 15.711 -19.953 -11.797 1 93.12 369 PRO A O 1
ATOM 2771 N N . ILE A 1 370 ? 17.438 -20.203 -13.219 1 94.44 370 ILE A N 1
ATOM 2772 C CA . ILE A 1 370 ? 16.625 -20.891 -14.211 1 94.44 370 ILE A CA 1
ATOM 2773 C C . ILE A 1 370 ? 16.172 -22.25 -13.648 1 94.44 370 ILE A C 1
ATOM 2775 O O . ILE A 1 370 ? 15.133 -22.781 -14.055 1 94.44 370 ILE A O 1
ATOM 2779 N N . TYR A 1 371 ? 16.984 -22.812 -12.75 1 93.56 371 TYR A N 1
ATOM 2780 C CA . TYR A 1 371 ? 16.609 -24.047 -12.062 1 93.56 371 TYR A CA 1
ATOM 2781 C C . TYR A 1 371 ? 15.352 -23.844 -11.234 1 93.56 371 TYR A C 1
ATOM 2783 O O . TYR A 1 371 ? 14.453 -24.688 -11.227 1 93.56 371 TYR A O 1
ATOM 2791 N N . PHE A 1 372 ? 15.273 -22.75 -10.57 1 94.19 372 PHE A N 1
ATOM 2792 C CA . PHE A 1 372 ? 14.102 -22.438 -9.773 1 94.19 372 PHE A CA 1
ATOM 2793 C C . PHE A 1 372 ? 12.875 -22.25 -10.656 1 94.19 372 PHE A C 1
ATOM 2795 O O . PHE A 1 372 ? 11.773 -22.672 -10.305 1 94.19 372 PHE A O 1
ATOM 2802 N N . VAL A 1 373 ? 13.062 -21.609 -11.797 1 96.5 373 VAL A N 1
ATOM 2803 C CA . VAL A 1 373 ? 11.969 -21.375 -12.734 1 96.5 373 VAL A CA 1
ATOM 2804 C C . VAL A 1 373 ? 11.359 -22.703 -13.164 1 96.5 373 VAL A C 1
ATOM 2806 O O . VAL A 1 373 ? 10.141 -22.828 -13.266 1 96.5 373 VAL A O 1
ATOM 2809 N N . ALA A 1 374 ? 12.227 -23.703 -13.32 1 96.88 374 ALA A N 1
ATOM 2810 C CA . ALA A 1 374 ? 11.781 -25.016 -13.773 1 96.88 374 ALA A CA 1
ATOM 2811 C C . ALA A 1 374 ? 10.945 -25.703 -12.703 1 96.88 374 ALA A C 1
ATOM 2813 O O . ALA A 1 374 ? 10.047 -26.484 -13.023 1 96.88 374 ALA A O 1
ATOM 2814 N N . MET A 1 375 ? 11.188 -25.359 -11.492 1 96.31 375 MET A N 1
ATOM 2815 C CA . MET A 1 375 ? 10.492 -26.047 -10.414 1 96.31 375 MET A CA 1
ATOM 2816 C C . MET A 1 375 ? 9.5 -25.125 -9.719 1 96.31 375 MET A C 1
ATOM 2818 O O . MET A 1 375 ? 9.047 -25.406 -8.609 1 96.31 375 MET A O 1
ATOM 2822 N N . VAL A 1 376 ? 9.141 -24.031 -10.297 1 97.25 376 VAL A N 1
ATOM 2823 C CA . VAL A 1 376 ? 8.414 -22.953 -9.641 1 97.25 376 VAL A CA 1
ATOM 2824 C C . VAL A 1 376 ? 7.047 -23.453 -9.18 1 97.25 376 VAL A C 1
ATOM 2826 O O . VAL A 1 376 ? 6.527 -22.984 -8.164 1 97.25 376 VAL A O 1
ATOM 2829 N N . GLN A 1 377 ? 6.488 -24.453 -9.82 1 97.75 377 GLN A N 1
ATOM 2830 C CA . GLN A 1 377 ? 5.16 -24.969 -9.508 1 97.75 377 GLN A CA 1
ATOM 2831 C C . GLN A 1 377 ? 5.164 -25.734 -8.18 1 97.75 377 GLN A C 1
ATOM 2833 O O . GLN A 1 377 ? 4.105 -26.031 -7.629 1 97.75 377 GLN A O 1
ATOM 2838 N N . THR A 1 378 ? 6.363 -25.953 -7.613 1 96.88 378 THR A N 1
ATOM 2839 C CA . THR A 1 378 ? 6.461 -26.562 -6.293 1 96.88 378 THR A CA 1
ATOM 2840 C C . THR A 1 378 ? 5.84 -25.656 -5.23 1 96.88 378 THR A C 1
ATOM 2842 O O . THR A 1 378 ? 5.445 -26.125 -4.164 1 96.88 378 THR A O 1
ATOM 2845 N N . LEU A 1 379 ? 5.684 -24.391 -5.578 1 96.31 379 LEU A N 1
ATOM 2846 C CA . LEU A 1 379 ? 5.051 -23.438 -4.684 1 96.31 379 LEU A CA 1
ATOM 2847 C C . LEU A 1 379 ? 3.578 -23.766 -4.484 1 96.31 379 LEU A C 1
ATOM 2849 O O . LEU A 1 379 ? 2.936 -23.234 -3.574 1 96.31 379 LEU A O 1
ATOM 2853 N N . ASN A 1 380 ? 3.027 -24.672 -5.281 1 96.12 380 ASN A N 1
ATOM 2854 C CA . ASN A 1 380 ? 1.602 -24.984 -5.277 1 96.12 380 ASN A CA 1
ATOM 2855 C C . ASN A 1 380 ? 1.291 -26.172 -4.375 1 96.12 380 ASN A C 1
ATOM 2857 O O . ASN A 1 380 ? 0.179 -26.703 -4.398 1 96.12 380 ASN A O 1
ATOM 2861 N N . VAL A 1 381 ? 2.303 -26.625 -3.602 1 95.31 381 VAL A N 1
ATOM 2862 C CA . VAL A 1 381 ? 2.025 -27.688 -2.639 1 95.31 381 VAL A CA 1
ATOM 2863 C C . VAL A 1 381 ? 1.299 -27.109 -1.426 1 95.31 381 VAL A C 1
ATOM 2865 O O . VAL A 1 381 ? 1.79 -27.203 -0.298 1 95.31 381 VAL A O 1
ATOM 2868 N N . ASN A 1 382 ? 0.217 -26.531 -1.656 1 89.56 382 ASN A N 1
ATOM 2869 C CA . ASN A 1 382 ? -0.551 -25.891 -0.596 1 89.56 382 ASN A CA 1
ATOM 2870 C C . ASN A 1 382 ? -1.895 -26.578 -0.378 1 89.56 382 ASN A C 1
ATOM 2872 O O . ASN A 1 382 ? -2.805 -26 0.215 1 89.56 382 ASN A O 1
ATOM 2876 N N . PHE A 1 383 ? -2.033 -27.781 -0.854 1 92.06 383 PHE A N 1
ATOM 2877 C CA . PHE A 1 383 ? -3.289 -28.516 -0.761 1 92.06 383 PHE A CA 1
ATOM 2878 C C . PHE A 1 383 ? -3.229 -29.562 0.354 1 92.06 383 PHE A C 1
ATOM 2880 O O . PHE A 1 383 ? -4.23 -30.203 0.655 1 92.06 383 PHE A O 1
ATOM 2887 N N . VAL A 1 384 ? -2.059 -29.719 0.981 1 90.75 384 VAL A N 1
ATOM 2888 C CA . VAL A 1 384 ? -1.884 -30.734 2.01 1 90.75 384 VAL A CA 1
ATOM 2889 C C . VAL A 1 384 ? -2.646 -30.328 3.27 1 90.75 384 VAL A C 1
ATOM 2891 O O . VAL A 1 384 ? -3.34 -31.156 3.873 1 90.75 384 VAL A O 1
ATOM 2894 N N . ILE A 1 385 ? -2.504 -29.141 3.637 1 86.31 385 ILE A N 1
ATOM 2895 C CA . ILE A 1 385 ? -3.334 -28.562 4.691 1 86.31 385 ILE A CA 1
ATOM 2896 C C . ILE A 1 385 ? -4.492 -27.781 4.07 1 86.31 385 ILE A C 1
ATOM 2898 O O . ILE A 1 385 ? -4.289 -26.734 3.463 1 86.31 385 ILE A O 1
ATOM 2902 N N . PRO A 1 386 ? -5.648 -28.391 4.266 1 82.81 386 PRO A N 1
ATOM 2903 C CA . PRO A 1 386 ? -6.789 -27.781 3.57 1 82.81 386 PRO A CA 1
ATOM 2904 C C . PRO A 1 386 ? -7.246 -26.469 4.207 1 82.81 386 PRO A C 1
ATOM 2906 O O . PRO A 1 386 ? -8.234 -26.453 4.949 1 82.81 386 PRO A O 1
ATOM 2909 N N . ALA A 1 387 ? -6.598 -25.406 3.814 1 80.5 387 ALA A N 1
ATOM 2910 C CA . ALA A 1 387 ? -6.93 -24.109 4.398 1 80.5 387 ALA A CA 1
ATOM 2911 C C . ALA A 1 387 ? -7.258 -23.094 3.312 1 80.5 387 ALA A C 1
ATOM 2913 O O . ALA A 1 387 ? -7.812 -22.031 3.6 1 80.5 387 ALA A O 1
ATOM 2914 N N . GLN A 1 388 ? -7.082 -23.484 2.105 1 86.19 388 GLN A N 1
ATOM 2915 C CA . GLN A 1 388 ? -7.371 -22.562 1.007 1 86.19 388 GLN A CA 1
ATOM 2916 C C . GLN A 1 388 ? -8.875 -22.422 0.789 1 86.19 388 GLN A C 1
ATOM 2918 O O . GLN A 1 388 ? -9.602 -23.422 0.76 1 86.19 388 GLN A O 1
ATOM 2923 N N . PRO A 1 389 ? -9.305 -21.281 0.628 1 85.62 389 PRO A N 1
ATOM 2924 C CA . PRO A 1 389 ? -10.742 -21.047 0.454 1 85.62 389 PRO A CA 1
ATOM 2925 C C . PRO A 1 389 ? -11.312 -21.781 -0.756 1 85.62 389 PRO A C 1
ATOM 2927 O O . PRO A 1 389 ? -12.414 -22.328 -0.687 1 85.62 389 PRO A O 1
ATOM 2930 N N . THR A 1 390 ? -10.578 -21.781 -1.775 1 89.94 390 THR A N 1
ATOM 2931 C CA . THR A 1 390 ? -11.078 -22.438 -2.979 1 89.94 390 THR A CA 1
ATOM 2932 C C . THR A 1 390 ? -11.242 -23.938 -2.746 1 89.94 390 THR A C 1
ATOM 2934 O O . THR A 1 390 ? -12.203 -24.547 -3.229 1 89.94 390 THR A O 1
ATOM 2937 N N . LEU A 1 391 ? -10.344 -24.484 -1.956 1 91.25 391 LEU A N 1
ATOM 2938 C CA . LEU A 1 391 ? -10.406 -25.906 -1.647 1 91.25 391 LEU A CA 1
ATOM 2939 C C . LEU A 1 391 ? -11.562 -26.219 -0.705 1 91.25 391 LEU A C 1
ATOM 2941 O O . LEU A 1 391 ? -12.344 -27.141 -0.952 1 91.25 391 LEU A O 1
ATOM 2945 N N . LEU A 1 392 ? -11.75 -25.438 0.269 1 88.88 392 LEU A N 1
ATOM 2946 C CA . LEU A 1 392 ? -12.789 -25.656 1.271 1 88.88 392 LEU A CA 1
ATOM 2947 C C . LEU A 1 392 ? -14.172 -25.422 0.675 1 88.88 392 LEU A C 1
ATOM 2949 O O . LEU A 1 392 ? -15.125 -26.125 1.014 1 88.88 392 LEU A O 1
ATOM 2953 N N . PHE A 1 393 ? -14.25 -24.516 -0.19 1 90.19 393 PHE A N 1
ATOM 2954 C CA . PHE A 1 393 ? -15.531 -24.219 -0.811 1 90.19 393 PHE A CA 1
ATOM 2955 C C . PHE A 1 393 ? -15.945 -25.328 -1.762 1 90.19 393 PHE A C 1
ATOM 2957 O O . PHE A 1 393 ? -17.125 -25.688 -1.847 1 90.19 393 PHE A O 1
ATOM 2964 N N . ALA A 1 394 ? -15.016 -25.797 -2.439 1 90.62 394 ALA A N 1
ATOM 2965 C CA . ALA A 1 394 ? -15.297 -26.938 -3.316 1 90.62 394 ALA A CA 1
ATOM 2966 C C . ALA A 1 394 ? -15.859 -28.109 -2.523 1 90.62 394 ALA A C 1
ATOM 2968 O O . ALA A 1 394 ? -16.766 -28.812 -2.988 1 90.62 394 ALA A O 1
ATOM 2969 N N . VAL A 1 395 ? -15.352 -28.328 -1.335 1 89.19 395 VAL A N 1
ATOM 2970 C CA . VAL A 1 395 ? -15.812 -29.406 -0.464 1 89.19 395 VAL A CA 1
ATOM 2971 C C . VAL A 1 395 ? -17.25 -29.141 -0.018 1 89.19 395 VAL A C 1
ATOM 2973 O O . VAL A 1 395 ? -18.078 -30.062 0.006 1 89.19 395 VAL A O 1
ATOM 2976 N N . GLU A 1 396 ? -17.516 -27.906 0.18 1 87.12 396 GLU A N 1
ATOM 2977 C CA . GLU A 1 396 ? -18.828 -27.531 0.662 1 87.12 396 GLU A CA 1
ATOM 2978 C C . GLU A 1 396 ? -19.875 -27.609 -0.455 1 87.12 396 GLU A C 1
ATOM 2980 O O . GLU A 1 396 ? -21.047 -27.906 -0.203 1 87.12 396 GLU A O 1
ATOM 2985 N N . LEU A 1 397 ? -19.469 -27.375 -1.597 1 85.44 397 LEU A N 1
ATOM 2986 C CA . LEU A 1 397 ? -20.391 -27.266 -2.725 1 85.44 397 LEU A CA 1
ATOM 2987 C C . LEU A 1 397 ? -20.812 -28.656 -3.203 1 85.44 397 LEU A C 1
ATOM 2989 O O . LEU A 1 397 ? -21.875 -28.797 -3.803 1 85.44 397 LEU A O 1
ATOM 2993 N N . ASP A 1 398 ? -19.969 -29.562 -2.957 1 83.38 398 ASP A N 1
ATOM 2994 C CA . ASP A 1 398 ? -20.297 -30.906 -3.416 1 83.38 398 ASP A CA 1
ATOM 2995 C C . ASP A 1 398 ? -21.328 -31.562 -2.498 1 83.38 398 ASP A C 1
ATOM 2997 O O . ASP A 1 398 ? -20.969 -32.188 -1.497 1 83.38 398 ASP A O 1
ATOM 3001 N N . GLU A 1 399 ? -22.422 -31.547 -2.953 1 74.38 399 GLU A N 1
ATOM 3002 C CA . GLU A 1 399 ? -23.531 -32.062 -2.152 1 74.38 399 GLU A CA 1
ATOM 3003 C C . GLU A 1 399 ? -23.484 -33.562 -2.059 1 74.38 399 GLU A C 1
ATOM 3005 O O . GLU A 1 399 ? -24.109 -34.156 -1.174 1 74.38 399 GLU A O 1
ATOM 3010 N N . THR A 1 400 ? -22.812 -34.188 -2.875 1 74.38 400 THR A N 1
ATOM 3011 C CA . THR A 1 400 ? -22.719 -35.625 -2.832 1 74.38 400 THR A CA 1
ATOM 3012 C C . THR A 1 400 ? -21.859 -36.094 -1.659 1 74.38 400 THR A C 1
ATOM 3014 O O . THR A 1 400 ? -21.875 -37.25 -1.276 1 74.38 400 THR A O 1
ATOM 3017 N N . GLY A 1 401 ? -21.109 -35.062 -1.1 1 75.88 401 GLY A N 1
ATOM 3018 C CA . GLY A 1 401 ? -20.25 -35.344 0.034 1 75.88 401 GLY A CA 1
ATOM 3019 C C . GLY A 1 401 ? -18.984 -36.125 -0.351 1 75.88 401 GLY A C 1
ATOM 3020 O O . GLY A 1 401 ? -18.219 -36.531 0.516 1 75.88 401 GLY A O 1
ATOM 3021 N N . ARG A 1 402 ? -18.766 -36.281 -1.587 1 80.19 402 ARG A N 1
ATOM 3022 C CA . ARG A 1 402 ? -17.625 -37.094 -2.029 1 80.19 402 ARG A CA 1
ATOM 3023 C C . ARG A 1 402 ? -16.359 -36.25 -2.078 1 80.19 402 ARG A C 1
ATOM 3025 O O . ARG A 1 402 ? -15.242 -36.781 -2.043 1 80.19 402 ARG A O 1
ATOM 3032 N N . THR A 1 403 ? -16.516 -35.031 -2.236 1 84.75 403 THR A N 1
ATOM 3033 C CA . THR A 1 403 ? -15.359 -34.156 -2.229 1 84.75 403 THR A CA 1
ATOM 3034 C C . THR A 1 403 ? -14.906 -33.875 -0.8 1 84.75 403 THR A C 1
ATOM 3036 O O . THR A 1 403 ? -15.602 -33.188 -0.044 1 84.75 403 THR A O 1
ATOM 3039 N N . ARG A 1 404 ? -13.852 -34.469 -0.375 1 86.81 404 ARG A N 1
ATOM 3040 C CA . ARG A 1 404 ? -13.242 -34.25 0.928 1 86.81 404 ARG A CA 1
ATOM 3041 C C . ARG A 1 404 ? -11.922 -33.5 0.785 1 86.81 404 ARG A C 1
ATOM 3043 O O . ARG A 1 404 ? -11.336 -33.438 -0.301 1 86.81 404 ARG A O 1
ATOM 3050 N N . PRO A 1 405 ? -11.445 -32.875 1.799 1 88 405 PRO A N 1
ATOM 3051 C CA . PRO A 1 405 ? -10.156 -32.188 1.728 1 88 405 PRO A CA 1
ATOM 3052 C C . PRO A 1 405 ? -9.016 -33.094 1.289 1 88 405 PRO A C 1
ATOM 3054 O O . PRO A 1 405 ? -8.078 -32.625 0.622 1 88 405 PRO A O 1
ATOM 3057 N N . THR A 1 406 ? -9.086 -34.25 1.575 1 88.75 406 THR A N 1
ATOM 3058 C CA . THR A 1 406 ? -8.031 -35.188 1.233 1 88.75 406 THR A CA 1
ATOM 3059 C C . THR A 1 406 ? -8.109 -35.562 -0.242 1 88.75 406 THR A C 1
ATOM 3061 O O . THR A 1 406 ? -7.16 -36.125 -0.792 1 88.75 406 THR A O 1
ATOM 3064 N N . SER A 1 407 ? -9.234 -35.281 -0.825 1 88.75 407 SER A N 1
ATOM 3065 C CA . SER A 1 407 ? -9.43 -35.625 -2.23 1 88.75 407 SER A CA 1
ATOM 3066 C C . SER A 1 407 ? -8.461 -34.844 -3.125 1 88.75 407 SER A C 1
ATOM 3068 O O . SER A 1 407 ? -8.219 -35.25 -4.266 1 88.75 407 SER A O 1
ATOM 3070 N N . PHE A 1 408 ? -7.836 -33.844 -2.605 1 93.56 408 PHE A N 1
ATOM 3071 C CA . PHE A 1 408 ? -6.961 -33 -3.4 1 93.56 408 PHE A CA 1
ATOM 3072 C C . PHE A 1 408 ? -5.508 -33.438 -3.285 1 93.56 408 PHE A C 1
ATOM 3074 O O . PHE A 1 408 ? -4.652 -33 -4.059 1 93.56 408 PHE A O 1
ATOM 3081 N N . MET A 1 409 ? -5.195 -34.375 -2.43 1 94.06 409 MET A N 1
ATOM 3082 C CA . MET A 1 409 ? -3.814 -34.719 -2.131 1 94.06 409 MET A CA 1
ATOM 3083 C C . MET A 1 409 ? -3.191 -35.5 -3.291 1 94.06 409 MET A C 1
ATOM 3085 O O . MET A 1 409 ? -2.164 -35.094 -3.832 1 94.06 409 MET A O 1
ATOM 3089 N N . ILE A 1 410 ? -3.857 -36.531 -3.691 1 94.62 410 ILE A N 1
ATOM 3090 C CA . ILE A 1 410 ? -3.291 -37.375 -4.727 1 94.62 410 ILE A CA 1
ATOM 3091 C C . ILE A 1 410 ? -3.223 -36.625 -6.047 1 94.62 410 ILE A C 1
ATOM 3093 O O . ILE A 1 410 ? -2.158 -36.531 -6.668 1 94.62 410 ILE A O 1
ATOM 3097 N N . PRO A 1 411 ? -4.359 -36.062 -6.492 1 95.62 411 PRO A N 1
ATOM 3098 C CA . PRO A 1 411 ? -4.258 -35.25 -7.715 1 95.62 411 PRO A CA 1
ATOM 3099 C C . PRO A 1 411 ? -3.264 -34.125 -7.586 1 95.62 411 PRO A C 1
ATOM 3101 O O . PRO A 1 411 ? -2.604 -33.75 -8.562 1 95.62 411 PRO A O 1
ATOM 3104 N N . GLY A 1 412 ? -3.178 -33.5 -6.445 1 96.62 412 GLY A N 1
ATOM 3105 C CA . GLY A 1 412 ? -2.248 -32.406 -6.203 1 96.62 412 GLY A CA 1
ATOM 3106 C C . GLY A 1 412 ? -0.795 -32.812 -6.375 1 96.62 412 GLY A C 1
ATOM 3107 O O . GLY A 1 412 ? -0.042 -32.156 -7.09 1 96.62 412 GLY A O 1
ATOM 3108 N N . PHE A 1 413 ? -0.416 -33.875 -5.707 1 97.06 413 PHE A N 1
ATOM 3109 C CA . PHE A 1 413 ? 0.958 -34.344 -5.832 1 97.06 413 PHE A CA 1
ATOM 3110 C C . PHE A 1 413 ? 1.246 -34.812 -7.258 1 97.06 413 PHE A C 1
ATOM 3112 O O . PHE A 1 413 ? 2.365 -34.656 -7.75 1 97.06 413 PHE A O 1
ATOM 3119 N N . PHE A 1 414 ? 0.268 -35.406 -7.852 1 97.31 414 PHE A N 1
ATOM 3120 C CA . PHE A 1 414 ? 0.421 -35.812 -9.25 1 97.31 414 PHE A CA 1
ATOM 3121 C C . PHE A 1 414 ? 0.754 -34.625 -10.125 1 97.31 414 PHE A C 1
ATOM 3123 O O . PHE A 1 414 ? 1.725 -34.625 -10.883 1 97.31 414 PHE A O 1
ATOM 3130 N N . VAL A 1 415 ? -0.051 -33.594 -10.023 1 97.75 415 VAL A N 1
ATOM 3131 C CA . VAL A 1 415 ? 0.109 -32.438 -10.906 1 97.75 415 VAL A CA 1
ATOM 3132 C C . VAL A 1 415 ? 1.437 -31.734 -10.617 1 97.75 415 VAL A C 1
ATOM 3134 O O . VAL A 1 415 ? 2.086 -31.219 -11.523 1 97.75 415 VAL A O 1
ATOM 3137 N N . ILE A 1 416 ? 1.894 -31.688 -9.367 1 97.75 416 ILE A N 1
ATOM 3138 C CA . ILE A 1 416 ? 3.16 -31.062 -9 1 97.75 416 ILE A CA 1
ATOM 3139 C C . ILE A 1 416 ? 4.32 -31.875 -9.594 1 97.75 416 ILE A C 1
ATOM 3141 O O . ILE A 1 416 ? 5.266 -31.297 -10.141 1 97.75 416 ILE A O 1
ATOM 3145 N N . THR A 1 417 ? 4.227 -33.156 -9.461 1 97.75 417 THR A N 1
ATOM 3146 C CA . THR A 1 417 ? 5.266 -34.031 -10.016 1 97.75 417 THR A CA 1
ATOM 3147 C C . THR A 1 417 ? 5.363 -33.844 -11.523 1 97.75 417 THR A C 1
ATOM 3149 O O . THR A 1 417 ? 6.457 -33.688 -12.07 1 97.75 417 THR A O 1
ATOM 3152 N N . VAL A 1 418 ? 4.215 -33.875 -12.141 1 98.12 418 VAL A N 1
ATOM 3153 C CA . VAL A 1 418 ? 4.168 -33.688 -13.586 1 98.12 418 VAL A CA 1
ATOM 3154 C C . VAL A 1 418 ? 4.734 -32.312 -13.953 1 98.12 418 VAL A C 1
ATOM 3156 O O . VAL A 1 418 ? 5.477 -32.188 -14.93 1 98.12 418 VAL A O 1
ATOM 3159 N N . SER A 1 419 ? 4.398 -31.312 -13.203 1 98.31 419 SER A N 1
ATOM 3160 C CA . SER A 1 419 ? 4.844 -29.953 -13.477 1 98.31 419 SER A CA 1
ATOM 3161 C C . SER A 1 419 ? 6.355 -29.828 -13.344 1 98.31 419 SER A C 1
ATOM 3163 O O . SER A 1 419 ? 7.004 -29.188 -14.172 1 98.31 419 SER A O 1
ATOM 3165 N N . VAL A 1 420 ? 6.93 -30.422 -12.305 1 97.56 420 VAL A N 1
ATOM 3166 C CA . VAL A 1 420 ? 8.367 -30.344 -12.086 1 97.56 420 VAL A CA 1
ATOM 3167 C C . VAL A 1 420 ? 9.109 -31.062 -13.211 1 97.56 420 VAL A C 1
ATOM 3169 O O . VAL A 1 420 ? 10.078 -30.531 -13.766 1 97.56 420 VAL A O 1
ATOM 3172 N N . ILE A 1 421 ? 8.641 -32.219 -13.562 1 97.94 421 ILE A N 1
ATOM 3173 C CA . ILE A 1 421 ? 9.266 -33 -14.633 1 97.94 421 ILE A CA 1
ATOM 3174 C C . ILE A 1 421 ? 9.164 -32.219 -15.945 1 97.94 421 ILE A C 1
ATOM 3176 O O . ILE A 1 421 ? 10.156 -32.062 -16.672 1 97.94 421 ILE A O 1
ATOM 3180 N N . THR A 1 422 ? 7.973 -31.781 -16.234 1 98.31 422 THR A N 1
ATOM 3181 C CA . THR A 1 422 ? 7.75 -31.031 -17.469 1 98.31 422 THR A CA 1
ATOM 3182 C C . THR A 1 422 ? 8.602 -29.766 -17.484 1 98.31 422 THR A C 1
ATOM 3184 O O . THR A 1 422 ? 9.164 -29.406 -18.531 1 98.31 422 THR A O 1
ATOM 3187 N N . GLY A 1 423 ? 8.688 -29.062 -16.359 1 97.94 423 GLY A N 1
ATOM 3188 C CA . GLY A 1 423 ? 9.5 -27.844 -16.266 1 97.94 423 GLY A CA 1
ATOM 3189 C C . GLY A 1 423 ? 10.961 -28.078 -16.594 1 97.94 423 GLY A C 1
ATOM 3190 O O . GLY A 1 423 ? 11.555 -27.328 -17.375 1 97.94 423 GLY A O 1
ATOM 3191 N N . PHE A 1 424 ? 11.531 -29.125 -16.062 1 97.12 424 PHE A N 1
ATOM 3192 C CA . PHE A 1 424 ? 12.938 -29.422 -16.312 1 97.12 424 PHE A CA 1
ATOM 3193 C C . PHE A 1 424 ? 13.148 -29.906 -17.734 1 97.12 424 PHE A C 1
ATOM 3195 O O . PHE A 1 424 ? 14.188 -29.625 -18.344 1 97.12 424 PHE A O 1
ATOM 3202 N N . VAL A 1 425 ? 12.18 -30.594 -18.281 1 98 425 VAL A N 1
ATOM 3203 C CA . VAL A 1 425 ? 12.273 -31.047 -19.672 1 98 425 VAL A CA 1
ATOM 3204 C C . VAL A 1 425 ? 12.273 -29.859 -20.609 1 98 425 VAL A C 1
ATOM 3206 O O . VAL A 1 425 ? 13.086 -29.781 -21.531 1 98 425 VAL A O 1
ATOM 3209 N N . ILE A 1 426 ? 11.383 -28.938 -20.344 1 98 426 ILE A N 1
ATOM 3210 C CA . ILE A 1 426 ? 11.297 -27.75 -21.188 1 98 426 ILE A CA 1
ATOM 3211 C C . ILE A 1 426 ? 12.57 -26.922 -21.047 1 98 426 ILE A C 1
ATOM 3213 O O . ILE A 1 426 ? 13.078 -26.391 -22.047 1 98 426 ILE A O 1
ATOM 3217 N N . LYS A 1 427 ? 13.016 -26.781 -19.828 1 96.44 427 LYS A N 1
ATOM 3218 C CA . LYS A 1 427 ? 14.281 -26.078 -19.594 1 96.44 427 LYS A CA 1
ATOM 3219 C C . LYS A 1 427 ? 15.398 -26.672 -20.453 1 96.44 427 LYS A C 1
ATOM 3221 O O . LYS A 1 427 ? 16.172 -25.938 -21.062 1 96.44 427 LYS A O 1
ATOM 3226 N N . THR A 1 428 ? 15.516 -27.984 -20.547 1 96.19 428 THR A N 1
ATOM 3227 C CA . THR A 1 428 ? 16.547 -28.688 -21.297 1 96.19 428 THR A CA 1
ATOM 3228 C C . THR A 1 428 ? 16.328 -28.5 -22.797 1 96.19 428 THR A C 1
ATOM 3230 O O . THR A 1 428 ? 17.281 -28.281 -23.547 1 96.19 428 THR A O 1
ATOM 3233 N N . ILE A 1 429 ? 15.086 -28.578 -23.219 1 97.06 429 ILE A N 1
ATOM 3234 C CA . ILE A 1 429 ? 14.742 -28.453 -24.641 1 97.06 429 ILE A CA 1
ATOM 3235 C C . ILE A 1 429 ? 15.109 -27.047 -25.125 1 97.06 429 ILE A C 1
ATOM 3237 O O . ILE A 1 429 ? 15.594 -26.891 -26.25 1 97.06 429 ILE A O 1
ATOM 3241 N N . LEU A 1 430 ? 14.898 -26.047 -24.25 1 95.38 430 LEU A N 1
ATOM 3242 C CA . LEU A 1 430 ? 15.164 -24.656 -24.641 1 95.38 430 LEU A CA 1
ATOM 3243 C C . LEU A 1 430 ? 16.641 -24.328 -24.484 1 95.38 430 LEU A C 1
ATOM 3245 O O . LEU A 1 430 ? 17.078 -23.234 -24.875 1 95.38 430 LEU A O 1
ATOM 3249 N N . GLY A 1 431 ? 17.484 -25.094 -23.875 1 89.75 431 GLY A N 1
ATOM 3250 C CA . GLY A 1 431 ? 18.922 -24.922 -23.781 1 89.75 431 GLY A CA 1
ATOM 3251 C C . GLY A 1 431 ? 19.344 -24.047 -22.625 1 89.75 431 GLY A C 1
ATOM 3252 O O . GLY A 1 431 ? 20.391 -23.375 -22.688 1 89.75 431 GLY A O 1
ATOM 3253 N N . TYR A 1 432 ? 18.453 -23.969 -21.797 1 86.38 432 TYR A N 1
ATOM 3254 C CA . TYR A 1 432 ? 18.828 -23.172 -20.641 1 86.38 432 TYR A CA 1
ATOM 3255 C C . TYR A 1 432 ? 19.656 -23.984 -19.656 1 86.38 432 TYR A C 1
ATOM 3257 O O . TYR A 1 432 ? 19.391 -25.172 -19.438 1 86.38 432 TYR A O 1
ATOM 3265 N N . MET B 1 1 ? 11.266 25.453 -23.25 1 83.06 1 MET B N 1
ATOM 3266 C CA . MET B 1 1 ? 10.383 26.062 -22.266 1 83.06 1 MET B CA 1
ATOM 3267 C C . MET B 1 1 ? 8.922 25.719 -22.547 1 83.06 1 MET B C 1
ATOM 3269 O O . MET B 1 1 ? 8.18 25.344 -21.641 1 83.06 1 MET B O 1
ATOM 3273 N N . LEU B 1 2 ? 8.477 25.781 -23.734 1 87.12 2 LEU B N 1
ATOM 3274 C CA . LEU B 1 2 ? 7.09 25.484 -24.078 1 87.12 2 LEU B CA 1
ATOM 3275 C C . LEU B 1 2 ? 6.746 24.031 -23.75 1 87.12 2 LEU B C 1
ATOM 3277 O O . LEU B 1 2 ? 5.691 23.75 -23.172 1 87.12 2 LEU B O 1
ATOM 3281 N N . LEU B 1 3 ? 7.652 23.141 -24.219 1 91.25 3 LEU B N 1
ATOM 3282 C CA . LEU B 1 3 ? 7.41 21.734 -23.953 1 91.25 3 LEU B CA 1
ATOM 3283 C C . LEU B 1 3 ? 7.34 21.469 -22.453 1 91.25 3 LEU B C 1
ATOM 3285 O O . LEU B 1 3 ? 6.531 20.656 -22 1 91.25 3 LEU B O 1
ATOM 3289 N N . PHE B 1 4 ? 8.188 22.172 -21.766 1 91.94 4 PHE B N 1
ATOM 3290 C CA . PHE B 1 4 ? 8.219 22.047 -20.312 1 91.94 4 PHE B CA 1
ATOM 3291 C C . PHE B 1 4 ? 6.906 22.531 -19.703 1 91.94 4 PHE B C 1
ATOM 3293 O O . PHE B 1 4 ? 6.355 21.875 -18.812 1 91.94 4 PHE B O 1
ATOM 3300 N N . ILE B 1 5 ? 6.395 23.531 -20.188 1 90.25 5 ILE B N 1
ATOM 3301 C CA . ILE B 1 5 ? 5.141 24.094 -19.703 1 90.25 5 ILE B CA 1
ATOM 3302 C C . ILE B 1 5 ? 3.99 23.141 -20.016 1 90.25 5 ILE B C 1
ATOM 3304 O O . ILE B 1 5 ? 3.084 22.969 -19.203 1 90.25 5 ILE B O 1
ATOM 3308 N N . ILE B 1 6 ? 3.977 22.562 -21.188 1 94.88 6 ILE B N 1
ATOM 3309 C CA . ILE B 1 6 ? 2.939 21.609 -21.578 1 94.88 6 ILE B CA 1
ATOM 3310 C C . ILE B 1 6 ? 2.979 20.406 -20.641 1 94.88 6 ILE B C 1
ATOM 3312 O O . ILE B 1 6 ? 1.931 19.891 -20.25 1 94.88 6 ILE B O 1
ATOM 3316 N N . GLU B 1 7 ? 4.215 19.953 -20.359 1 95.25 7 GLU B N 1
ATOM 3317 C CA . GLU B 1 7 ? 4.367 18.828 -19.438 1 95.25 7 GLU B CA 1
ATOM 3318 C C . GLU B 1 7 ? 3.764 19.156 -18.062 1 95.25 7 GLU B C 1
ATOM 3320 O O . GLU B 1 7 ? 3.082 18.312 -17.469 1 95.25 7 GLU B O 1
ATOM 3325 N N . ILE B 1 8 ? 3.971 20.344 -17.641 1 88.94 8 ILE B N 1
ATOM 3326 C CA . ILE B 1 8 ? 3.457 20.781 -16.344 1 88.94 8 ILE B CA 1
ATOM 3327 C C . ILE B 1 8 ? 1.934 20.859 -16.406 1 88.94 8 ILE B C 1
ATOM 3329 O O . ILE B 1 8 ? 1.249 20.484 -15.445 1 88.94 8 ILE B O 1
ATOM 3333 N N . ILE B 1 9 ? 1.392 21.344 -17.406 1 92.12 9 ILE B N 1
ATOM 3334 C CA . ILE B 1 9 ? -0.053 21.484 -17.562 1 92.12 9 ILE B CA 1
ATOM 3335 C C . ILE B 1 9 ? -0.698 20.094 -17.562 1 92.12 9 ILE B C 1
ATOM 3337 O O . ILE B 1 9 ? -1.733 19.891 -16.922 1 92.12 9 ILE B O 1
ATOM 3341 N N . ILE B 1 10 ? -0.098 19.172 -18.266 1 94.69 10 ILE B N 1
ATOM 3342 C CA . ILE B 1 10 ? -0.612 17.797 -18.297 1 94.69 10 ILE B CA 1
ATOM 3343 C C . ILE B 1 10 ? -0.587 17.219 -16.875 1 94.69 10 ILE B C 1
ATOM 3345 O O . ILE B 1 10 ? -1.534 16.547 -16.453 1 94.69 10 ILE B O 1
ATOM 3349 N N . MET B 1 11 ? 0.502 17.484 -16.172 1 92.12 11 MET B N 1
ATOM 3350 C CA . MET B 1 11 ? 0.618 17.016 -14.797 1 92.12 11 MET B CA 1
ATOM 3351 C C . MET B 1 11 ? -0.513 17.562 -13.938 1 92.12 11 MET B C 1
ATOM 3353 O O . MET B 1 11 ? -1.197 16.812 -13.242 1 92.12 11 MET B O 1
ATOM 3357 N N . ILE B 1 12 ? -0.764 18.844 -14.047 1 87.5 12 ILE B N 1
ATOM 3358 C CA . ILE B 1 12 ? -1.775 19.516 -13.234 1 87.5 12 ILE B CA 1
ATOM 3359 C C . ILE B 1 12 ? -3.162 19 -13.609 1 87.5 12 ILE B C 1
ATOM 3361 O O . ILE B 1 12 ? -3.982 18.703 -12.742 1 87.5 12 ILE B O 1
ATOM 3365 N N . LEU B 1 13 ? -3.428 18.859 -14.82 1 92.06 13 LEU B N 1
ATOM 3366 C CA . LEU B 1 13 ? -4.727 18.391 -15.289 1 92.06 13 LEU B CA 1
ATOM 3367 C C . LEU B 1 13 ? -4.984 16.953 -14.844 1 92.06 13 LEU B C 1
ATOM 3369 O O . LEU B 1 13 ? -6.105 16.609 -14.484 1 92.06 13 LEU B O 1
ATOM 3373 N N . ALA B 1 14 ? -3.943 16.156 -14.938 1 93.94 14 ALA B N 1
ATOM 3374 C CA . ALA B 1 14 ? -4.086 14.773 -14.508 1 93.94 14 ALA B CA 1
ATOM 3375 C C . ALA B 1 14 ? -4.402 14.688 -13.016 1 93.94 14 ALA B C 1
ATOM 3377 O O . ALA B 1 14 ? -5.266 13.906 -12.602 1 93.94 14 ALA B O 1
ATOM 3378 N N . ILE B 1 15 ? -3.74 15.477 -12.25 1 89.62 15 ILE B N 1
ATOM 3379 C CA . ILE B 1 15 ? -3.926 15.484 -10.805 1 89.62 15 ILE B CA 1
ATOM 3380 C C . ILE B 1 15 ? -5.328 15.984 -10.469 1 89.62 15 ILE B C 1
ATOM 3382 O O . ILE B 1 15 ? -6.039 15.367 -9.672 1 89.62 15 ILE B O 1
ATOM 3386 N N . LEU B 1 16 ? -5.773 17.016 -11.102 1 88.19 16 LEU B N 1
ATOM 3387 C CA . LEU B 1 16 ? -7.086 17.594 -10.828 1 88.19 16 LEU B CA 1
ATOM 3388 C C . LEU B 1 16 ? -8.195 16.656 -11.273 1 88.19 16 LEU B C 1
ATOM 3390 O O . LEU B 1 16 ? -9.195 16.5 -10.57 1 88.19 16 LEU B O 1
ATOM 3394 N N . LEU B 1 17 ? -8.039 16.078 -12.414 1 92.44 17 LEU B N 1
ATOM 3395 C CA . LEU B 1 17 ? -9.023 15.125 -12.898 1 92.44 17 LEU B CA 1
ATOM 3396 C C . LEU B 1 17 ? -9.109 13.922 -11.969 1 92.44 17 LEU B C 1
ATOM 3398 O O . LEU B 1 17 ? -10.203 13.406 -11.711 1 92.44 17 LEU B O 1
ATOM 3402 N N . GLY B 1 18 ? -7.938 13.477 -11.523 1 93.44 18 GLY B N 1
ATOM 3403 C CA . GLY B 1 18 ? -7.914 12.383 -10.57 1 93.44 18 GLY B CA 1
ATOM 3404 C C . GLY B 1 18 ? -8.625 12.703 -9.266 1 93.44 18 GLY B C 1
ATOM 3405 O O . GLY B 1 18 ? -9.398 11.898 -8.758 1 93.44 18 GLY B O 1
ATOM 3406 N N . LEU B 1 19 ? -8.344 13.875 -8.781 1 87.06 19 LEU B N 1
ATOM 3407 C CA . LEU B 1 19 ? -8.969 14.312 -7.535 1 87.06 19 LEU B CA 1
ATOM 3408 C C . LEU B 1 19 ? -10.484 14.359 -7.668 1 87.06 19 LEU B C 1
ATOM 3410 O O . LEU B 1 19 ? -11.211 13.945 -6.762 1 87.06 19 LEU B O 1
ATOM 3414 N N . ARG B 1 20 ? -10.922 14.789 -8.758 1 88.62 20 ARG B N 1
ATOM 3415 C CA . ARG B 1 20 ? -12.359 14.922 -9 1 88.62 20 ARG B CA 1
ATOM 3416 C C . ARG B 1 20 ? -13.008 13.547 -9.172 1 88.62 20 ARG B C 1
ATOM 3418 O O . ARG B 1 20 ? -14.141 13.336 -8.734 1 88.62 20 ARG B O 1
ATOM 3425 N N . THR B 1 21 ? -12.297 12.68 -9.758 1 91.38 21 THR B N 1
ATOM 3426 C CA . THR B 1 21 ? -12.867 11.383 -10.117 1 91.38 21 THR B CA 1
ATOM 3427 C C . THR B 1 21 ? -12.867 10.445 -8.914 1 91.38 21 THR B C 1
ATOM 3429 O O . THR B 1 21 ? -13.844 9.719 -8.688 1 91.38 21 THR B O 1
ATOM 3432 N N . ALA B 1 22 ? -11.789 10.438 -8.203 1 92.44 22 ALA B N 1
ATOM 3433 C CA . ALA B 1 22 ? -11.68 9.422 -7.16 1 92.44 22 ALA B CA 1
ATOM 3434 C C . ALA B 1 22 ? -10.867 9.938 -5.977 1 92.44 22 ALA B C 1
ATOM 3436 O O . ALA B 1 22 ? -10.141 9.18 -5.336 1 92.44 22 ALA B O 1
ATOM 3437 N N . GLY B 1 23 ? -10.875 11.227 -5.684 1 88.19 23 GLY B N 1
ATOM 3438 C CA . GLY B 1 23 ? -10.188 11.781 -4.523 1 88.19 23 GLY B CA 1
ATOM 3439 C C . GLY B 1 23 ? -8.688 11.555 -4.555 1 88.19 23 GLY B C 1
ATOM 3440 O O . GLY B 1 23 ? -8.055 11.664 -5.605 1 88.19 23 GLY B O 1
ATOM 3441 N N . ALA B 1 24 ? -8.164 11.273 -3.375 1 87.5 24 ALA B N 1
ATOM 3442 C CA . ALA B 1 24 ? -6.719 11.117 -3.242 1 87.5 24 ALA B CA 1
ATOM 3443 C C . ALA B 1 24 ? -6.219 9.906 -4.027 1 87.5 24 ALA B C 1
ATOM 3445 O O . ALA B 1 24 ? -5.148 9.953 -4.637 1 87.5 24 ALA B O 1
ATOM 3446 N N . LEU B 1 25 ? -6.961 8.836 -3.973 1 93.06 25 LEU B N 1
ATOM 3447 C CA . LEU B 1 25 ? -6.602 7.648 -4.742 1 93.06 25 LEU B CA 1
ATOM 3448 C C . LEU B 1 25 ? -6.535 7.965 -6.234 1 93.06 25 LEU B C 1
ATOM 3450 O O . LEU B 1 25 ? -5.582 7.586 -6.914 1 93.06 25 LEU B O 1
ATOM 3454 N N . GLY B 1 26 ? -7.52 8.68 -6.691 1 93.94 26 GLY B N 1
ATOM 3455 C CA . GLY B 1 26 ? -7.562 9.07 -8.094 1 93.94 26 GLY B CA 1
ATOM 3456 C C . GLY B 1 26 ? -6.414 9.977 -8.492 1 93.94 26 GLY B C 1
ATOM 3457 O O . GLY B 1 26 ? -5.852 9.828 -9.578 1 93.94 26 GLY B O 1
ATOM 3458 N N . CYS B 1 27 ? -6.102 10.867 -7.586 1 91.69 27 CYS B N 1
ATOM 3459 C CA . CYS B 1 27 ? -4.977 11.766 -7.809 1 91.69 27 CYS B CA 1
ATOM 3460 C C . CYS B 1 27 ? -3.707 10.984 -8.125 1 91.69 27 CYS B C 1
ATOM 3462 O O . CYS B 1 27 ? -3 11.297 -9.086 1 91.69 27 CYS B O 1
ATOM 3464 N N . GLY B 1 28 ? -3.467 10.008 -7.422 1 94.44 28 GLY B N 1
ATOM 3465 C CA . GLY B 1 28 ? -2.277 9.195 -7.609 1 94.44 28 GLY B CA 1
ATOM 3466 C C . GLY B 1 28 ? -2.307 8.383 -8.891 1 94.44 28 GLY B C 1
ATOM 3467 O O . GLY B 1 28 ? -1.354 8.414 -9.672 1 94.44 28 GLY B O 1
ATOM 3468 N N . ILE B 1 29 ? -3.408 7.711 -9.141 1 96.56 29 ILE B N 1
ATOM 3469 C CA . ILE B 1 29 ? -3.535 6.801 -10.273 1 96.56 29 ILE B CA 1
ATOM 3470 C C . ILE B 1 29 ? -3.438 7.582 -11.578 1 96.56 29 ILE B C 1
ATOM 3472 O O . ILE B 1 29 ? -2.717 7.184 -12.5 1 96.56 29 ILE B O 1
ATOM 3476 N N . PHE B 1 30 ? -4.09 8.703 -11.664 1 96.56 30 PHE B N 1
ATOM 3477 C CA . PHE B 1 30 ? -4.082 9.508 -12.883 1 96.56 30 PHE B CA 1
ATOM 3478 C C . PHE B 1 30 ? -2.701 10.109 -13.125 1 96.56 30 PHE B C 1
ATOM 3480 O O . PHE B 1 30 ? -2.266 10.234 -14.266 1 96.56 30 PHE B O 1
ATOM 3487 N N . ALA B 1 31 ? -2.088 10.477 -12.062 1 95.12 31 ALA B N 1
ATOM 3488 C CA . ALA B 1 31 ? -0.73 11 -12.195 1 95.12 31 ALA B CA 1
ATOM 3489 C C . ALA B 1 31 ? 0.216 9.93 -12.742 1 95.12 31 ALA B C 1
ATOM 3491 O O . ALA B 1 31 ? 1.091 10.227 -13.562 1 95.12 31 ALA B O 1
ATOM 3492 N N . ILE B 1 32 ? 0.085 8.75 -12.297 1 96.31 32 ILE B N 1
ATOM 3493 C CA . ILE B 1 32 ? 0.938 7.66 -12.766 1 96.31 32 ILE B CA 1
ATOM 3494 C C . ILE B 1 32 ? 0.675 7.395 -14.242 1 96.31 32 ILE B C 1
ATOM 3496 O O . ILE B 1 32 ? 1.607 7.145 -15.016 1 96.31 32 ILE B O 1
ATOM 3500 N N . VAL B 1 33 ? -0.544 7.453 -14.625 1 96.44 33 VAL B N 1
ATOM 3501 C CA . VAL B 1 33 ? -0.885 7.238 -16.031 1 96.44 33 VAL B CA 1
ATOM 3502 C C . VAL B 1 33 ? -0.319 8.375 -16.875 1 96.44 33 VAL B C 1
ATOM 3504 O O . VAL B 1 33 ? 0.108 8.156 -18.016 1 96.44 33 VAL B O 1
ATOM 3507 N N . ALA B 1 34 ? -0.395 9.578 -16.328 1 96.12 34 ALA B N 1
ATOM 3508 C CA . ALA B 1 34 ? 0.216 10.703 -17.016 1 96.12 34 ALA B CA 1
ATOM 3509 C C . ALA B 1 34 ? 1.706 10.469 -17.25 1 96.12 34 ALA B C 1
ATOM 3511 O O . ALA B 1 34 ? 2.285 10.984 -18.203 1 96.12 34 ALA B O 1
ATOM 3512 N N . GLN B 1 35 ? 2.316 9.727 -16.375 1 94.44 35 GLN B N 1
ATOM 3513 C CA . GLN B 1 35 ? 3.717 9.359 -16.547 1 94.44 35 GLN B CA 1
ATOM 3514 C C . GLN B 1 35 ? 3.926 8.578 -17.844 1 94.44 35 GLN B C 1
ATOM 3516 O O . GLN B 1 35 ? 4.965 8.719 -18.5 1 94.44 35 GLN B O 1
ATOM 3521 N N . LEU B 1 36 ? 2.965 7.754 -18.172 1 94.75 36 LEU B N 1
ATOM 3522 C CA . LEU B 1 36 ? 3.047 7.02 -19.422 1 94.75 36 LEU B CA 1
ATOM 3523 C C . LEU B 1 36 ? 3.123 7.98 -20.609 1 94.75 36 LEU B C 1
ATOM 3525 O O . LEU B 1 36 ? 3.877 7.742 -21.562 1 94.75 36 LEU B O 1
ATOM 3529 N N . ILE B 1 37 ? 2.352 9 -20.531 1 95.12 37 ILE B N 1
ATOM 3530 C CA . ILE B 1 37 ? 2.359 10.008 -21.578 1 95.12 37 ILE B CA 1
ATOM 3531 C C . ILE B 1 37 ? 3.727 10.688 -21.625 1 95.12 37 ILE B C 1
ATOM 3533 O O . ILE B 1 37 ? 4.25 10.953 -22.719 1 95.12 37 ILE B O 1
ATOM 3537 N N . MET B 1 38 ? 4.34 10.938 -20.5 1 96.12 38 MET B N 1
ATOM 3538 C CA . MET B 1 38 ? 5.641 11.602 -20.438 1 96.12 38 MET B CA 1
ATOM 3539 C C . MET B 1 38 ? 6.738 10.703 -21 1 96.12 38 MET B C 1
ATOM 3541 O O . MET B 1 38 ? 7.633 11.18 -21.703 1 96.12 38 MET B O 1
ATOM 3545 N N . ILE B 1 39 ? 6.668 9.422 -20.703 1 94.81 39 ILE B N 1
ATOM 3546 C CA . ILE B 1 39 ? 7.727 8.492 -21.078 1 94.81 39 ILE B CA 1
ATOM 3547 C C . ILE B 1 39 ? 7.586 8.109 -22.547 1 94.81 39 ILE B C 1
ATOM 3549 O O . ILE B 1 39 ? 8.555 8.18 -23.312 1 94.81 39 ILE B O 1
ATOM 3553 N N . PHE B 1 40 ? 6.391 7.777 -22.969 1 93.75 40 PHE B N 1
ATOM 3554 C CA . PHE B 1 40 ? 6.188 7.277 -24.328 1 93.75 40 PHE B CA 1
ATOM 3555 C C . PHE B 1 40 ? 5.914 8.422 -25.297 1 93.75 40 PHE B C 1
ATOM 3557 O O . PHE B 1 40 ? 6.246 8.336 -26.484 1 93.75 40 PHE B O 1
ATOM 3564 N N . GLY B 1 41 ? 5.328 9.461 -24.859 1 93.5 41 GLY B N 1
ATOM 3565 C CA . GLY B 1 41 ? 4.996 10.602 -25.703 1 93.5 41 GLY B CA 1
ATOM 3566 C C . GLY B 1 41 ? 6.113 11.625 -25.797 1 93.5 41 GLY B C 1
ATOM 3567 O O . GLY B 1 41 ? 6.672 11.852 -26.875 1 93.5 41 GLY B O 1
ATOM 3568 N N . PHE B 1 42 ? 6.504 12.133 -24.656 1 94.94 42 PHE B N 1
ATOM 3569 C CA . PHE B 1 42 ? 7.504 13.188 -24.594 1 94.94 42 PHE B CA 1
ATOM 3570 C C . PHE B 1 42 ? 8.906 12.602 -24.484 1 94.94 42 PHE B C 1
ATOM 3572 O O . PHE B 1 42 ? 9.898 13.336 -24.578 1 94.94 42 PHE B O 1
ATOM 3579 N N . GLN B 1 43 ? 9.008 11.289 -24.281 1 93.38 43 GLN B N 1
ATOM 3580 C CA . GLN B 1 43 ? 10.273 10.562 -24.25 1 93.38 43 GLN B CA 1
ATOM 3581 C C . GLN B 1 43 ? 11.172 11.07 -23.125 1 93.38 43 GLN B C 1
ATOM 3583 O O . GLN B 1 43 ? 12.344 11.359 -23.344 1 93.38 43 GLN B O 1
ATOM 3588 N N . LEU B 1 44 ? 10.602 11.273 -22 1 94.62 44 LEU B N 1
ATOM 3589 C CA . LEU B 1 44 ? 11.359 11.602 -20.797 1 94.62 44 LEU B CA 1
ATOM 3590 C C . LEU B 1 44 ? 11.805 10.336 -20.062 1 94.62 44 LEU B C 1
ATOM 3592 O O . LEU B 1 44 ? 11.047 9.367 -19.984 1 94.62 44 LEU B O 1
ATOM 3596 N N . PRO B 1 45 ? 13.023 10.328 -19.672 1 93.19 45 PRO B N 1
ATOM 3597 C CA . PRO B 1 45 ? 13.438 9.195 -18.844 1 93.19 45 PRO B CA 1
ATOM 3598 C C . PRO B 1 45 ? 12.641 9.078 -17.547 1 93.19 45 PRO B C 1
ATOM 3600 O O . PRO B 1 45 ? 12.32 10.094 -16.922 1 93.19 45 PRO B O 1
ATOM 3603 N N . PRO B 1 46 ? 12.336 7.836 -17.219 1 91.44 46 PRO B N 1
ATOM 3604 C CA . PRO B 1 46 ? 11.547 7.66 -16 1 91.44 46 PRO B CA 1
ATOM 3605 C C . PRO B 1 46 ? 12.297 8.094 -14.742 1 91.44 46 PRO B C 1
ATOM 3607 O O . PRO B 1 46 ? 13.5 7.828 -14.617 1 91.44 46 PRO B O 1
ATOM 3610 N N . GLY B 1 47 ? 11.594 8.844 -13.883 1 89.88 47 GLY B N 1
ATOM 3611 C CA . GLY B 1 47 ? 12.148 9.203 -12.586 1 89.88 47 GLY B CA 1
ATOM 3612 C C . GLY B 1 47 ? 11.977 8.117 -11.539 1 89.88 47 GLY B C 1
ATOM 3613 O O . GLY B 1 47 ? 11.43 7.051 -11.828 1 89.88 47 GLY B O 1
ATOM 3614 N N . SER B 1 48 ? 12.461 8.375 -10.352 1 88.94 48 SER B N 1
ATOM 3615 C CA . SER B 1 48 ? 12.344 7.426 -9.25 1 88.94 48 SER B CA 1
ATOM 3616 C C . SER B 1 48 ? 11.07 7.664 -8.445 1 88.94 48 SER B C 1
ATOM 3618 O O . SER B 1 48 ? 10.719 8.812 -8.148 1 88.94 48 SER B O 1
ATOM 3620 N N . ALA B 1 49 ? 10.359 6.613 -8.141 1 91.38 49 ALA B N 1
ATOM 3621 C CA . ALA B 1 49 ? 9.172 6.695 -7.293 1 91.38 49 ALA B CA 1
ATOM 3622 C C . ALA B 1 49 ? 9.555 6.984 -5.844 1 91.38 49 ALA B C 1
ATOM 3624 O O . ALA B 1 49 ? 10.602 6.539 -5.371 1 91.38 49 ALA B O 1
ATOM 3625 N N . PRO B 1 50 ? 8.734 7.77 -5.188 1 91.81 50 PRO B N 1
ATOM 3626 C CA . PRO B 1 50 ? 8.992 8.031 -3.77 1 91.81 50 PRO B CA 1
ATOM 3627 C C . PRO B 1 50 ? 8.633 6.848 -2.875 1 91.81 50 PRO B C 1
ATOM 3629 O O . PRO B 1 50 ? 7.77 6.969 -2.002 1 91.81 50 PRO B O 1
ATOM 3632 N N . VAL B 1 51 ? 9.375 5.848 -2.963 1 92.44 51 VAL B N 1
ATOM 3633 C CA . VAL B 1 51 ? 9.078 4.543 -2.377 1 92.44 51 VAL B CA 1
ATOM 3634 C C . VAL B 1 51 ? 9.195 4.621 -0.856 1 92.44 51 VAL B C 1
ATOM 3636 O O . VAL B 1 51 ? 8.406 4.012 -0.135 1 92.44 51 VAL B O 1
ATOM 3639 N N . THR B 1 52 ? 10.203 5.32 -0.373 1 91.56 52 THR B N 1
ATOM 3640 C CA . THR B 1 52 ? 10.422 5.438 1.064 1 91.56 52 THR B CA 1
ATOM 3641 C C . THR B 1 52 ? 9.203 6.059 1.744 1 91.56 52 THR B C 1
ATOM 3643 O O . THR B 1 52 ? 8.719 5.543 2.758 1 91.56 52 THR B O 1
ATOM 3646 N N . ALA B 1 53 ? 8.742 7.109 1.134 1 91.62 53 ALA B N 1
ATOM 3647 C CA . ALA B 1 53 ? 7.562 7.773 1.678 1 91.62 53 ALA B CA 1
ATOM 3648 C C . ALA B 1 53 ? 6.352 6.848 1.653 1 91.62 53 ALA B C 1
ATOM 3650 O O . ALA B 1 53 ? 5.57 6.812 2.607 1 91.62 53 ALA B O 1
ATOM 3651 N N . VAL B 1 54 ? 6.211 6.125 0.63 1 94.56 54 VAL B N 1
ATOM 3652 C CA . VAL B 1 54 ? 5.07 5.234 0.438 1 94.56 54 VAL B CA 1
ATOM 3653 C C . VAL B 1 54 ? 5.066 4.16 1.523 1 94.56 54 VAL B C 1
ATOM 3655 O O . VAL B 1 54 ? 4.023 3.875 2.119 1 94.56 54 VAL B O 1
ATOM 3658 N N . LEU B 1 55 ? 6.188 3.619 1.809 1 95.44 55 LEU B N 1
ATOM 3659 C CA . LEU B 1 55 ? 6.289 2.553 2.799 1 95.44 55 LEU B CA 1
ATOM 3660 C C . LEU B 1 55 ? 6.008 3.084 4.199 1 95.44 55 LEU B C 1
ATOM 3662 O O . LEU B 1 55 ? 5.398 2.391 5.02 1 95.44 55 LEU B O 1
ATOM 3666 N N . ILE B 1 56 ? 6.441 4.254 4.465 1 94.81 56 ILE B N 1
ATOM 3667 C CA . ILE B 1 56 ? 6.199 4.855 5.773 1 94.81 56 ILE B CA 1
ATOM 3668 C C . ILE B 1 56 ? 4.703 5.09 5.965 1 94.81 56 ILE B C 1
ATOM 3670 O O . ILE B 1 56 ? 4.148 4.766 7.016 1 94.81 56 ILE B O 1
ATOM 3674 N N . ILE B 1 57 ? 4.09 5.605 4.918 1 95.06 57 ILE B N 1
ATOM 3675 C CA . ILE B 1 57 ? 2.662 5.902 5 1 95.06 57 ILE B CA 1
ATOM 3676 C C . ILE B 1 57 ? 1.875 4.605 5.191 1 95.06 57 ILE B C 1
ATOM 3678 O O . ILE B 1 57 ? 0.915 4.562 5.961 1 95.06 57 ILE B O 1
ATOM 3682 N N . LEU B 1 58 ? 2.365 3.639 4.504 1 96.19 58 LEU B N 1
ATOM 3683 C CA . LEU B 1 58 ? 1.735 2.332 4.652 1 96.19 58 LEU B CA 1
ATOM 3684 C C . LEU B 1 58 ? 1.825 1.846 6.094 1 96.19 58 LEU B C 1
ATOM 3686 O O . LEU B 1 58 ? 0.841 1.355 6.652 1 96.19 58 LEU B O 1
ATOM 3690 N N . SER B 1 59 ? 2.934 1.952 6.719 1 96.81 59 SER B N 1
ATOM 3691 C CA . SER B 1 59 ? 3.139 1.497 8.086 1 96.81 59 SER B CA 1
ATOM 3692 C C . SER B 1 59 ? 2.285 2.295 9.07 1 96.81 59 SER B C 1
ATOM 3694 O O . SER B 1 59 ? 1.694 1.726 9.992 1 96.81 59 SER B O 1
ATOM 3696 N N . ILE B 1 60 ? 2.225 3.596 8.859 1 96.06 60 ILE B N 1
ATOM 3697 C CA . ILE B 1 60 ? 1.436 4.465 9.727 1 96.06 60 ILE B CA 1
ATOM 3698 C C . ILE B 1 60 ? -0.046 4.121 9.594 1 96.06 60 ILE B C 1
ATOM 3700 O O . ILE B 1 60 ? -0.777 4.094 10.586 1 96.06 60 ILE B O 1
ATOM 3704 N N . GLY B 1 61 ? -0.464 3.895 8.367 1 95.94 61 GLY B N 1
ATOM 3705 C CA . GLY B 1 61 ? -1.85 3.527 8.117 1 95.94 61 GLY B CA 1
ATOM 3706 C C . GLY B 1 61 ? -2.254 2.234 8.805 1 95.94 61 GLY B C 1
ATOM 3707 O O . GLY B 1 61 ? -3.332 2.148 9.391 1 95.94 61 GLY B O 1
ATOM 3708 N N . ILE B 1 62 ? -1.378 1.251 8.711 1 97.12 62 ILE B N 1
ATOM 3709 C CA . ILE B 1 62 ? -1.672 -0.042 9.32 1 97.12 62 ILE B CA 1
ATOM 3710 C C . ILE B 1 62 ? -1.669 0.089 10.836 1 97.12 62 ILE B C 1
ATOM 3712 O O . ILE B 1 62 ? -2.545 -0.454 11.516 1 97.12 62 ILE B O 1
ATOM 3716 N N . ALA B 1 63 ? -0.692 0.782 11.367 1 97.31 63 ALA B N 1
ATOM 3717 C CA . ALA B 1 63 ? -0.632 0.991 12.812 1 97.31 63 ALA B CA 1
ATOM 3718 C C . ALA B 1 63 ? -1.855 1.756 13.312 1 97.31 63 ALA B C 1
ATOM 3720 O O . ALA B 1 63 ? -2.486 1.362 14.297 1 97.31 63 ALA B O 1
ATOM 3721 N N . GLY B 1 64 ? -2.143 2.834 12.641 1 96.06 64 GLY B N 1
ATOM 3722 C CA . GLY B 1 64 ? -3.311 3.619 13 1 96.06 64 GLY B CA 1
ATOM 3723 C C . GLY B 1 64 ? -4.613 2.861 12.836 1 96.06 64 GLY B C 1
ATOM 3724 O O . GLY B 1 64 ? -5.512 2.971 13.672 1 96.06 64 GLY B O 1
ATOM 3725 N N . GLY B 1 65 ? -4.711 2.143 11.711 1 96.44 65 GLY B N 1
ATOM 3726 C CA . GLY B 1 65 ? -5.902 1.337 11.492 1 96.44 65 GLY B CA 1
ATOM 3727 C C . GLY B 1 65 ? -6.094 0.256 12.539 1 96.44 65 GLY B C 1
ATOM 3728 O O . GLY B 1 65 ? -7.227 -0.047 12.922 1 96.44 65 GLY B O 1
ATOM 3729 N N . THR B 1 66 ? -5.023 -0.372 12.961 1 97.25 66 THR B N 1
ATOM 3730 C CA . THR B 1 66 ? -5.09 -1.374 14.023 1 97.25 66 THR B CA 1
ATOM 3731 C C . THR B 1 66 ? -5.578 -0.75 15.328 1 97.25 66 THR B C 1
ATOM 3733 O O . THR B 1 66 ? -6.418 -1.324 16.016 1 97.25 66 THR B O 1
ATOM 3736 N N . LEU B 1 67 ? -5.02 0.386 15.594 1 96.44 67 LEU B N 1
ATOM 3737 C CA . LEU B 1 67 ? -5.434 1.097 16.797 1 96.44 67 LEU B CA 1
ATOM 3738 C C . LEU B 1 67 ? -6.922 1.42 16.75 1 96.44 67 LEU B C 1
ATOM 3740 O O . LEU B 1 67 ? -7.621 1.309 17.766 1 96.44 67 LEU B O 1
ATOM 3744 N N . GLN B 1 68 ? -7.375 1.816 15.617 1 95.5 68 GLN B N 1
ATOM 3745 C CA . GLN B 1 68 ? -8.797 2.117 15.453 1 95.5 68 GLN B CA 1
ATOM 3746 C C . GLN B 1 68 ? -9.641 0.856 15.586 1 95.5 68 GLN B C 1
ATOM 3748 O O . GLN B 1 68 ? -10.664 0.859 16.266 1 95.5 68 GLN B O 1
ATOM 3753 N N . ALA B 1 69 ? -9.227 -0.195 14.977 1 95.94 69 ALA B N 1
ATOM 3754 C CA . ALA B 1 69 ? -10 -1.437 14.945 1 95.94 69 ALA B CA 1
ATOM 3755 C C . ALA B 1 69 ? -10.07 -2.072 16.328 1 95.94 69 ALA B C 1
ATOM 3757 O O . ALA B 1 69 ? -11.039 -2.75 16.656 1 95.94 69 ALA B O 1
ATOM 3758 N N . THR B 1 70 ? -9.094 -1.847 17.172 1 96.12 70 THR B N 1
ATOM 3759 C CA . THR B 1 70 ? -9.055 -2.457 18.5 1 96.12 70 THR B CA 1
ATOM 3760 C C . THR B 1 70 ? -9.797 -1.591 19.516 1 96.12 70 THR B C 1
ATOM 3762 O O . THR B 1 70 ? -9.961 -1.984 20.672 1 96.12 70 THR B O 1
ATOM 3765 N N . GLY B 1 71 ? -10.211 -0.392 19.094 1 94.88 71 GLY B N 1
ATOM 3766 C CA . GLY B 1 71 ? -10.945 0.487 19.984 1 94.88 71 GLY B CA 1
ATOM 3767 C C . GLY B 1 71 ? -10.07 1.519 20.672 1 94.88 71 GLY B C 1
ATOM 3768 O O . GLY B 1 71 ? -10.523 2.234 21.562 1 94.88 71 GLY B O 1
ATOM 3769 N N . GLY B 1 72 ? -8.883 1.545 20.266 1 95.19 72 GLY B N 1
ATOM 3770 C CA . GLY B 1 72 ? -7.953 2.473 20.891 1 95.19 72 GLY B CA 1
ATOM 3771 C C . GLY B 1 72 ? -8.312 3.928 20.656 1 95.19 72 GLY B C 1
ATOM 3772 O O . GLY B 1 72 ? -8.141 4.77 21.531 1 95.19 72 GLY B O 1
ATOM 3773 N N . ILE B 1 73 ? -8.758 4.254 19.5 1 93.44 73 ILE B N 1
ATOM 3774 C CA . ILE B 1 73 ? -9.117 5.629 19.172 1 93.44 73 ILE B CA 1
ATOM 3775 C C . ILE B 1 73 ? -10.297 6.082 20.031 1 93.44 73 ILE B C 1
ATOM 3777 O O . ILE B 1 73 ? -10.328 7.223 20.5 1 93.44 73 ILE B O 1
ATOM 3781 N N . ASP B 1 74 ? -11.234 5.227 20.219 1 93.69 74 ASP B N 1
ATOM 3782 C CA . ASP B 1 74 ? -12.375 5.535 21.078 1 93.69 74 ASP B CA 1
ATOM 3783 C C . ASP B 1 74 ? -11.914 5.859 22.5 1 93.69 74 ASP B C 1
ATOM 3785 O O . ASP B 1 74 ? -12.461 6.754 23.141 1 93.69 74 ASP B O 1
ATOM 3789 N N . TYR B 1 75 ? -11.023 5.141 22.938 1 95 75 TYR B N 1
ATOM 3790 C CA . TYR B 1 75 ? -10.484 5.379 24.266 1 95 75 TYR B CA 1
ATOM 3791 C C . TYR B 1 75 ? -9.812 6.746 24.344 1 95 75 TYR B C 1
ATOM 3793 O O . TYR B 1 75 ? -10.008 7.48 25.328 1 95 75 TYR B O 1
ATOM 3801 N N . LEU B 1 76 ? -9.07 7.051 23.375 1 93.5 76 LEU B N 1
ATOM 3802 C CA . LEU B 1 76 ? -8.391 8.344 23.344 1 93.5 76 LEU B CA 1
ATOM 3803 C C . LEU B 1 76 ? -9.406 9.484 23.297 1 93.5 76 LEU B C 1
ATOM 3805 O O . LEU B 1 76 ? -9.203 10.516 23.938 1 93.5 76 LEU B O 1
ATOM 3809 N N . VAL B 1 77 ? -10.43 9.32 22.547 1 91.44 77 VAL B N 1
ATOM 3810 C CA . VAL B 1 77 ? -11.484 10.328 22.453 1 91.44 77 VAL B CA 1
ATOM 3811 C C . VAL B 1 77 ? -12.148 10.5 23.812 1 91.44 77 VAL B C 1
ATOM 3813 O O . VAL B 1 77 ? -12.469 11.625 24.219 1 91.44 77 VAL B O 1
ATOM 3816 N N . TYR B 1 78 ? -12.305 9.422 24.469 1 93.25 78 TYR B N 1
ATOM 3817 C CA . TYR B 1 78 ? -12.875 9.453 25.797 1 93.25 78 TYR B CA 1
ATOM 3818 C C . TYR B 1 78 ? -12.008 10.281 26.75 1 93.25 78 TYR B C 1
ATOM 3820 O O . TYR B 1 78 ? -12.516 11.148 27.469 1 93.25 78 TYR B O 1
ATOM 3828 N N . ILE B 1 79 ? -10.781 10.016 26.75 1 93.06 79 ILE B N 1
ATOM 3829 C CA . ILE B 1 79 ? -9.859 10.75 27.594 1 93.06 79 ILE B CA 1
ATOM 3830 C C . ILE B 1 79 ? -9.898 12.234 27.25 1 93.06 79 ILE B C 1
ATOM 3832 O O . ILE B 1 79 ? -9.938 13.086 28.141 1 93.06 79 ILE B O 1
ATOM 3836 N N . ALA B 1 80 ? -9.898 12.562 25.953 1 92.75 80 ALA B N 1
ATOM 3837 C CA . ALA B 1 80 ? -9.922 13.945 25.484 1 92.75 80 ALA B CA 1
ATOM 3838 C C . ALA B 1 80 ? -11.203 14.648 25.922 1 92.75 80 ALA B C 1
ATOM 3840 O O . ALA B 1 80 ? -11.164 15.82 26.328 1 92.75 80 ALA B O 1
ATOM 3841 N N . SER B 1 81 ? -12.273 13.93 25.812 1 90.81 81 SER B N 1
ATOM 3842 C CA . SER B 1 81 ? -13.555 14.508 26.188 1 90.81 81 SER B CA 1
ATOM 3843 C C . SER B 1 81 ? -13.578 14.875 27.672 1 90.81 81 SER B C 1
ATOM 3845 O O . SER B 1 81 ? -14.102 15.922 28.047 1 90.81 81 SER B O 1
ATOM 3847 N N . ARG B 1 82 ? -12.992 14.086 28.438 1 92.31 82 ARG B N 1
ATOM 3848 C CA . ARG B 1 82 ? -12.961 14.336 29.875 1 92.31 82 ARG B CA 1
ATOM 3849 C C . ARG B 1 82 ? -12.148 15.578 30.203 1 92.31 82 ARG B C 1
ATOM 3851 O O . ARG B 1 82 ? -12.523 16.359 31.078 1 92.31 82 ARG B O 1
ATOM 3858 N N . VAL B 1 83 ? -11.133 15.758 29.531 1 93.19 83 VAL B N 1
ATOM 3859 C CA . VAL B 1 83 ? -10.266 16.906 29.797 1 93.19 83 VAL B CA 1
ATOM 3860 C C . VAL B 1 83 ? -10.938 18.188 29.297 1 93.19 83 VAL B C 1
ATOM 3862 O O . VAL B 1 83 ? -10.922 19.203 29.984 1 93.19 83 VAL B O 1
ATOM 3865 N N . ILE B 1 84 ? -11.539 18.156 28.156 1 92.56 84 ILE B N 1
ATOM 3866 C CA . ILE B 1 84 ? -12.188 19.328 27.562 1 92.56 84 ILE B CA 1
ATOM 3867 C C . ILE B 1 84 ? -13.352 19.766 28.453 1 92.56 84 ILE B C 1
ATOM 3869 O O . ILE B 1 84 ? -13.531 20.953 28.703 1 92.56 84 ILE B O 1
ATOM 3873 N N . GLU B 1 85 ? -14.07 18.781 28.922 1 91.81 85 GLU B N 1
ATOM 3874 C CA . GLU B 1 85 ? -15.25 19.078 29.719 1 91.81 85 GLU B CA 1
ATOM 3875 C C . GLU B 1 85 ? -14.859 19.594 31.109 1 91.81 85 GLU B C 1
ATOM 3877 O O . GLU B 1 85 ? -15.672 20.219 31.797 1 91.81 85 GLU B O 1
ATOM 3882 N N . ARG B 1 86 ? -13.711 19.328 31.453 1 93.31 86 ARG B N 1
ATOM 3883 C CA . ARG B 1 86 ? -13.242 19.75 32.781 1 93.31 86 ARG B CA 1
ATOM 3884 C C . ARG B 1 86 ? -12.953 21.25 32.781 1 93.31 86 ARG B C 1
ATOM 3886 O O . ARG B 1 86 ? -12.984 21.891 33.844 1 93.31 86 ARG B O 1
ATOM 3893 N N . PHE B 1 87 ? -12.641 21.875 31.625 1 92.44 87 PHE B N 1
ATOM 3894 C CA . PHE B 1 87 ? -12.297 23.297 31.562 1 92.44 87 PHE B CA 1
ATOM 3895 C C . PHE B 1 87 ? -13.148 24.016 30.531 1 92.44 87 PHE B C 1
ATOM 3897 O O . PHE B 1 87 ? -12.625 24.625 29.594 1 92.44 87 PHE B O 1
ATOM 3904 N N . PRO B 1 88 ? -14.398 24.141 30.797 1 90.38 88 PRO B N 1
ATOM 3905 C CA . PRO B 1 88 ? -15.312 24.719 29.812 1 90.38 88 PRO B CA 1
ATOM 3906 C C . PRO B 1 88 ? -15.078 26.203 29.594 1 90.38 88 PRO B C 1
ATOM 3908 O O . PRO B 1 88 ? -15.25 26.703 28.469 1 90.38 88 PRO B O 1
ATOM 3911 N N . LYS B 1 89 ? -14.594 26.922 30.531 1 90.94 89 LYS B N 1
ATOM 3912 C CA . LYS B 1 89 ? -14.422 28.359 30.422 1 90.94 89 LYS B CA 1
ATOM 3913 C C . LYS B 1 89 ? -13.211 28.719 29.562 1 90.94 89 LYS B C 1
ATOM 3915 O O . LYS B 1 89 ? -13.141 29.812 29 1 90.94 89 LYS B O 1
ATOM 3920 N N . SER B 1 90 ? -12.305 27.844 29.547 1 93.88 90 SER B N 1
ATOM 3921 C CA . SER B 1 90 ? -11.094 28.062 28.766 1 93.88 90 SER B CA 1
ATOM 3922 C C . SER B 1 90 ? -11.102 27.203 27.5 1 93.88 90 SER B C 1
ATOM 3924 O O . SER B 1 90 ? -10.047 26.781 27.016 1 93.88 90 SER B O 1
ATOM 3926 N N . ILE B 1 91 ? -12.234 26.969 26.984 1 94.56 91 ILE B N 1
ATOM 3927 C CA . ILE B 1 91 ? -12.422 26 25.922 1 94.56 91 ILE B CA 1
ATOM 3928 C C . ILE B 1 91 ? -11.703 26.469 24.656 1 94.56 91 ILE B C 1
ATOM 3930 O O . ILE B 1 91 ? -11.195 25.656 23.891 1 94.56 91 ILE B O 1
ATOM 3934 N N . ILE B 1 92 ? -11.586 27.75 24.422 1 95.5 92 ILE B N 1
ATOM 3935 C CA . ILE B 1 92 ? -10.977 28.297 23.203 1 95.5 92 ILE B CA 1
ATOM 3936 C C . ILE B 1 92 ? -9.484 27.969 23.203 1 95.5 92 ILE B C 1
ATOM 3938 O O . ILE B 1 92 ? -8.867 27.859 22.141 1 95.5 92 ILE B O 1
ATOM 3942 N N . PHE B 1 93 ? -8.859 27.781 24.391 1 96.62 93 PHE B N 1
ATOM 3943 C CA . PHE B 1 93 ? -7.441 27.453 24.516 1 96.62 93 PHE B CA 1
ATOM 3944 C C . PHE B 1 93 ? -7.258 25.953 24.734 1 96.62 93 PHE B C 1
ATOM 3946 O O . PHE B 1 93 ? -6.363 25.344 24.141 1 96.62 93 PHE B O 1
ATOM 3953 N N . ILE B 1 94 ? -8.117 25.375 25.484 1 96.38 94 ILE B N 1
ATOM 3954 C CA . ILE B 1 94 ? -7.941 23.984 25.906 1 96.38 94 ILE B CA 1
ATOM 3955 C C . ILE B 1 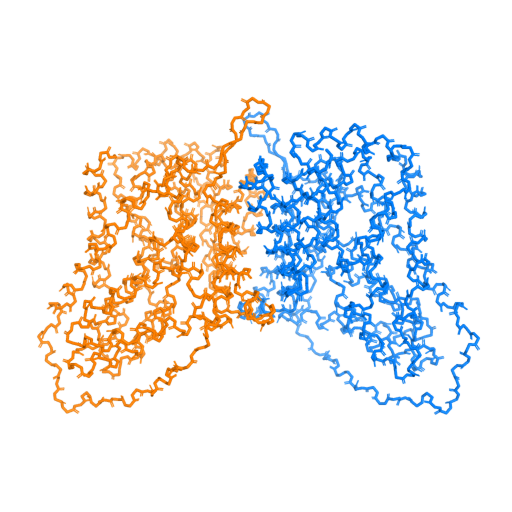94 ? -8.273 23.047 24.75 1 96.38 94 ILE B C 1
ATOM 3957 O O . ILE B 1 94 ? -7.574 22.047 24.516 1 96.38 94 ILE B O 1
ATOM 3961 N N . ALA B 1 95 ? -9.383 23.328 24.047 1 96.75 95 ALA B N 1
ATOM 3962 C CA . ALA B 1 95 ? -9.812 22.438 22.969 1 96.75 95 ALA B CA 1
ATOM 3963 C C . ALA B 1 95 ? -8.734 22.312 21.906 1 96.75 95 ALA B C 1
ATOM 3965 O O . ALA B 1 95 ? -8.328 21.203 21.547 1 96.75 95 ALA B O 1
ATOM 3966 N N . PRO B 1 96 ? -8.164 23.406 21.422 1 97.38 96 PRO B N 1
ATOM 3967 C CA . PRO B 1 96 ? -7.086 23.297 20.422 1 97.38 96 PRO B CA 1
ATOM 3968 C C . PRO B 1 96 ? -5.844 22.609 20.984 1 97.38 96 PRO B C 1
ATOM 3970 O O . PRO B 1 96 ? -5.168 21.859 20.266 1 97.38 96 PRO B O 1
ATOM 3973 N N . MET B 1 97 ? -5.535 22.797 22.188 1 97.88 97 MET B N 1
ATOM 3974 C CA . MET B 1 97 ? -4.371 22.156 22.797 1 97.88 97 MET B CA 1
ATOM 3975 C C . MET B 1 97 ? -4.547 20.656 22.859 1 97.88 97 MET B C 1
ATOM 3977 O O . MET B 1 97 ? -3.611 19.906 22.562 1 97.88 97 MET B O 1
ATOM 3981 N N . ILE B 1 98 ? -5.695 20.25 23.219 1 96.75 98 ILE B N 1
ATOM 3982 C CA . ILE B 1 98 ? -5.988 18.828 23.266 1 96.75 98 ILE B CA 1
ATOM 3983 C C . ILE B 1 98 ? -5.984 18.234 21.859 1 96.75 98 ILE B C 1
ATOM 3985 O O . ILE B 1 98 ? -5.426 17.172 21.625 1 96.75 98 ILE B O 1
ATOM 3989 N N . VAL B 1 99 ? -6.605 18.953 20.953 1 97 99 VAL B N 1
ATOM 3990 C CA . VAL B 1 99 ? -6.598 18.516 19.562 1 97 99 VAL B CA 1
ATOM 3991 C C . VAL B 1 99 ? -5.16 18.391 19.062 1 97 99 VAL B C 1
ATOM 3993 O O . VAL B 1 99 ? -4.809 17.406 18.391 1 97 99 VAL B O 1
ATOM 3996 N N . PHE B 1 100 ? -4.324 19.344 19.406 1 97.81 100 PHE B N 1
ATOM 3997 C CA . PHE B 1 100 ? -2.93 19.344 18.984 1 97.81 100 PHE B CA 1
ATOM 3998 C C . PHE B 1 100 ? -2.209 18.109 19.5 1 97.81 100 PHE B C 1
ATOM 4000 O O . PHE B 1 100 ? -1.555 17.406 18.719 1 97.81 100 PHE B O 1
ATOM 4007 N N . VAL B 1 101 ? -2.326 17.812 20.719 1 96.56 101 VAL B N 1
ATOM 4008 C CA . VAL B 1 101 ? -1.611 16.703 21.328 1 96.56 101 VAL B CA 1
ATOM 4009 C C . VAL B 1 101 ? -2.076 15.383 20.719 1 96.56 101 VAL B C 1
ATOM 4011 O O . VAL B 1 101 ? -1.259 14.508 20.438 1 96.56 101 VAL B O 1
ATOM 4014 N N . PHE B 1 102 ? -3.309 15.281 20.5 1 95.19 102 PHE B N 1
ATOM 4015 C CA . PHE B 1 102 ? -3.855 14.031 19.984 1 95.19 102 PHE B CA 1
ATOM 4016 C C . PHE B 1 102 ? -3.5 13.844 18.516 1 95.19 102 PHE B C 1
ATOM 4018 O O . PHE B 1 102 ? -3.135 12.742 18.094 1 95.19 102 PHE B O 1
ATOM 4025 N N . VAL B 1 103 ? -3.598 14.891 17.75 1 95.94 103 VAL B N 1
ATOM 4026 C CA . VAL B 1 103 ? -3.213 14.797 16.344 1 95.94 103 VAL B CA 1
ATOM 4027 C C . VAL B 1 103 ? -1.711 14.547 16.234 1 95.94 103 VAL B C 1
ATOM 4029 O O . VAL B 1 103 ? -1.269 13.75 15.414 1 95.94 103 VAL B O 1
ATOM 4032 N N . PHE B 1 104 ? -0.944 15.234 17.047 1 96.25 104 PHE B N 1
ATOM 4033 C CA . PHE B 1 104 ? 0.501 15.047 17.078 1 96.25 104 PHE B CA 1
ATOM 4034 C C . PHE B 1 104 ? 0.855 13.594 17.375 1 96.25 104 PHE B C 1
ATOM 4036 O O . PHE B 1 104 ? 1.762 13.031 16.75 1 96.25 104 PHE B O 1
ATOM 4043 N N . GLY B 1 105 ? 0.147 12.984 18.219 1 93.56 105 GLY B N 1
ATOM 4044 C CA . GLY B 1 105 ? 0.423 11.617 18.641 1 93.56 105 GLY B CA 1
ATOM 4045 C C . GLY B 1 105 ? -0.095 10.586 17.656 1 93.56 105 GLY B C 1
ATOM 4046 O O . GLY B 1 105 ? 0.581 9.594 17.375 1 93.56 105 GLY B O 1
ATOM 4047 N N . ILE B 1 106 ? -1.259 10.828 17.109 1 91.94 106 ILE B N 1
ATOM 4048 C CA . ILE B 1 106 ? -1.933 9.812 16.312 1 91.94 106 ILE B CA 1
ATOM 4049 C C . ILE B 1 106 ? -1.581 10.008 14.836 1 91.94 106 ILE B C 1
ATOM 4051 O O . ILE B 1 106 ? -1.594 9.047 14.055 1 91.94 106 ILE B O 1
ATOM 4055 N N . GLY B 1 107 ? -1.378 11.219 14.391 1 93.12 107 GLY B N 1
ATOM 4056 C CA . GLY B 1 107 ? -0.922 11.477 13.039 1 93.12 107 GLY B CA 1
ATOM 4057 C C . GLY B 1 107 ? -2.061 11.641 12.047 1 93.12 107 GLY B C 1
ATOM 4058 O O . GLY B 1 107 ? -1.897 11.367 10.859 1 93.12 107 GLY B O 1
ATOM 4059 N N . THR B 1 108 ? -3.219 11.875 12.523 1 90.88 108 THR B N 1
ATOM 4060 C CA . THR B 1 108 ? -4.34 12.148 11.625 1 90.88 108 THR B CA 1
ATOM 4061 C C . THR B 1 108 ? -5.207 13.281 12.172 1 90.88 108 THR B C 1
ATOM 4063 O O . THR B 1 108 ? -5.434 13.367 13.383 1 90.88 108 THR B O 1
ATOM 4066 N N . ALA B 1 109 ? -5.605 14.078 11.25 1 91.38 109 ALA B N 1
ATOM 4067 C CA . ALA B 1 109 ? -6.461 15.195 11.641 1 91.38 109 ALA B CA 1
ATOM 4068 C C . ALA B 1 109 ? -7.898 14.734 11.859 1 91.38 109 ALA B C 1
ATOM 4070 O O . ALA B 1 109 ? -8.695 15.438 12.484 1 91.38 109 ALA B O 1
ATOM 4071 N N . ASN B 1 110 ? -8.266 13.578 11.508 1 86.5 110 ASN B N 1
ATOM 4072 C CA . ASN B 1 110 ? -9.633 13.078 11.57 1 86.5 110 ASN B CA 1
ATOM 4073 C C . ASN B 1 110 ? -10.07 12.797 13 1 86.5 110 ASN B C 1
ATOM 4075 O O . ASN B 1 110 ? -11.266 12.672 13.281 1 86.5 110 ASN B O 1
ATOM 4079 N N . ILE B 1 111 ? -9.109 12.688 13.82 1 87.88 111 ILE B N 1
ATOM 4080 C CA . ILE B 1 111 ? -9.484 12.5 15.219 1 87.88 111 ILE B CA 1
ATOM 4081 C C . ILE B 1 111 ? -10.25 13.719 15.711 1 87.88 111 ILE B C 1
ATOM 4083 O O . ILE B 1 111 ? -11.07 13.617 16.625 1 87.88 111 ILE B O 1
ATOM 4087 N N . ALA B 1 112 ? -9.961 14.844 15.055 1 91.88 112 ALA B N 1
ATOM 4088 C CA . ALA B 1 112 ? -10.664 16.078 15.422 1 91.88 112 ALA B CA 1
ATOM 4089 C C . ALA B 1 112 ? -12.164 15.945 15.164 1 91.88 112 ALA B C 1
ATOM 4091 O O . ALA B 1 112 ? -12.977 16.547 15.867 1 91.88 112 ALA B O 1
ATOM 4092 N N . LEU B 1 113 ? -12.57 15.133 14.258 1 90.5 113 LEU B N 1
ATOM 4093 C CA . LEU B 1 113 ? -13.984 14.922 13.938 1 90.5 113 LEU B CA 1
ATOM 4094 C C . LEU B 1 113 ? -14.734 14.367 15.141 1 90.5 113 LEU B C 1
ATOM 4096 O O . LEU B 1 113 ? -15.891 14.711 15.367 1 90.5 113 LEU B O 1
ATOM 4100 N N . SER B 1 114 ? -14.031 13.578 15.844 1 89.19 114 SER B N 1
ATOM 4101 C CA . SER B 1 114 ? -14.656 12.938 17 1 89.19 114 SER B CA 1
ATOM 4102 C C . SER B 1 114 ? -14.711 13.875 18.203 1 89.19 114 SER B C 1
ATOM 4104 O O . SER B 1 114 ? -15.539 13.703 19.094 1 89.19 114 SER B O 1
ATOM 4106 N N . LEU B 1 115 ? -13.938 14.859 18.172 1 93.5 115 LEU B N 1
ATOM 4107 C CA . LEU B 1 115 ? -13.852 15.766 19.312 1 93.5 115 LEU B CA 1
ATOM 4108 C C . LEU B 1 115 ? -14.734 16.984 19.109 1 93.5 115 LEU B C 1
ATOM 4110 O O . LEU B 1 115 ? -15.102 17.672 20.062 1 93.5 115 LEU B O 1
ATOM 4114 N N . GLU B 1 116 ? -15.039 17.25 17.859 1 93.88 116 GLU B N 1
ATOM 4115 C CA . GLU B 1 116 ? -1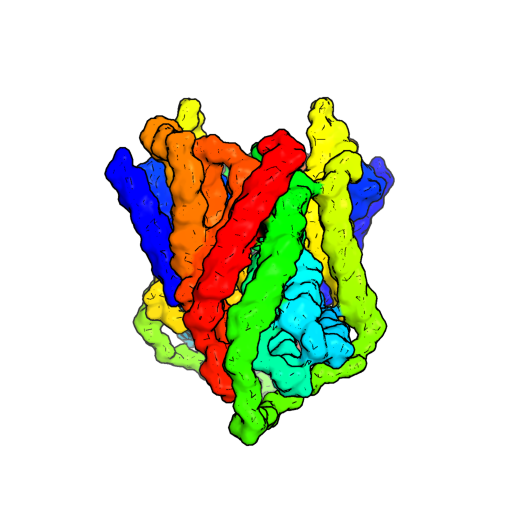5.742 18.469 17.5 1 93.88 116 GLU B CA 1
ATOM 4116 C C . GLU B 1 116 ? -17.094 18.547 18.203 1 93.88 116 GLU B C 1
ATOM 4118 O O . GLU B 1 116 ? -17.469 19.594 18.734 1 93.88 116 GLU B O 1
ATOM 4123 N N . PRO B 1 117 ? -17.891 17.422 18.219 1 91.25 117 PRO B N 1
ATOM 4124 C CA . PRO B 1 117 ? -19.156 17.484 18.938 1 91.25 117 PRO B CA 1
ATOM 4125 C C . PRO B 1 117 ? -18.984 17.812 20.422 1 91.25 117 PRO B C 1
ATOM 4127 O O . PRO B 1 117 ? -19.797 18.547 20.984 1 91.25 117 PRO B O 1
ATOM 4130 N N . ILE B 1 118 ? -18.016 17.328 20.969 1 91.75 118 ILE B N 1
ATOM 4131 C CA . ILE B 1 118 ? -17.734 17.547 22.375 1 91.75 118 ILE B CA 1
ATOM 4132 C C . ILE B 1 118 ? -17.328 19 22.594 1 91.75 118 ILE B C 1
ATOM 4134 O O . ILE B 1 118 ? -17.75 19.641 23.562 1 91.75 118 ILE B O 1
ATOM 4138 N N . ILE B 1 119 ? -16.547 19.5 21.703 1 93.5 119 ILE B N 1
ATOM 4139 C CA . ILE B 1 119 ? -16.094 20.875 21.781 1 93.5 119 ILE B CA 1
ATOM 4140 C C . ILE B 1 119 ? -17.281 21.828 21.641 1 93.5 119 ILE B C 1
ATOM 4142 O O . ILE B 1 119 ? -17.422 22.781 22.406 1 93.5 119 ILE B O 1
ATOM 4146 N N . ALA B 1 120 ? -18.141 21.531 20.719 1 91.25 120 ALA B N 1
ATOM 4147 C CA . ALA B 1 120 ? -19.312 22.375 20.484 1 91.25 120 ALA B CA 1
ATOM 4148 C C . ALA B 1 120 ? -20.234 22.375 21.703 1 91.25 120 ALA B C 1
ATOM 4150 O O . ALA B 1 120 ? -20.688 23.422 22.141 1 91.25 120 ALA B O 1
ATOM 4151 N N . LYS B 1 121 ? -20.469 21.188 22.203 1 88.44 121 LYS B N 1
ATOM 4152 C CA . LYS B 1 121 ? -21.359 21.047 23.344 1 88.44 121 LYS B CA 1
ATOM 4153 C C . LYS B 1 121 ? -20.781 21.734 24.578 1 88.44 121 LYS B C 1
ATOM 4155 O O . LYS B 1 121 ? -21.5 22.422 25.297 1 88.44 121 LYS B O 1
ATOM 4160 N N . THR B 1 122 ? -19.547 21.516 24.781 1 90.5 122 THR B N 1
ATOM 4161 C CA . THR B 1 122 ? -18.891 22.109 25.938 1 90.5 122 THR B CA 1
ATOM 4162 C C . THR B 1 122 ? -18.844 23.625 25.828 1 90.5 122 THR B C 1
ATOM 4164 O O . THR B 1 122 ? -19.016 24.344 26.812 1 90.5 122 THR B O 1
ATOM 4167 N N . ALA B 1 123 ? -18.609 24.156 24.641 1 90.44 123 ALA B N 1
ATOM 4168 C CA . ALA B 1 123 ? -18.625 25.594 24.406 1 90.44 123 ALA B CA 1
ATOM 4169 C C . ALA B 1 123 ? -20 26.188 24.688 1 90.44 123 ALA B C 1
ATOM 4171 O O . ALA B 1 123 ? -20.109 27.234 25.328 1 90.44 123 ALA B O 1
ATOM 4172 N N . GLN B 1 124 ? -20.922 25.516 24.281 1 86.25 124 GLN B N 1
ATOM 4173 C CA . GLN B 1 124 ? -22.297 25.984 24.516 1 86.25 124 GLN B CA 1
ATOM 4174 C C . GLN B 1 124 ? -22.625 26 26 1 86.25 124 GLN B C 1
ATOM 4176 O O . GLN B 1 124 ? -23.25 26.938 26.484 1 86.25 124 GLN B O 1
ATOM 4181 N N . LYS B 1 125 ? -22.234 24.938 26.578 1 84.88 125 LYS B N 1
ATOM 4182 C CA . LYS B 1 125 ? -22.469 24.844 28.016 1 84.88 125 LYS B CA 1
ATOM 4183 C C . LYS B 1 125 ? -21.766 25.984 28.766 1 84.88 125 LYS B C 1
ATOM 4185 O O . LYS B 1 125 ? -22.281 26.469 29.781 1 84.88 125 LYS B O 1
ATOM 4190 N N . ALA B 1 126 ? -20.688 26.422 28.281 1 88.94 126 ALA B N 1
ATOM 4191 C CA . ALA B 1 126 ? -19.906 27.484 28.922 1 88.94 126 ALA B CA 1
ATOM 4192 C C . ALA B 1 126 ? -20.344 28.859 28.422 1 88.94 126 ALA B C 1
ATOM 4194 O O . ALA B 1 126 ? -19.75 29.875 28.781 1 88.94 126 ALA B O 1
ATOM 4195 N N . ARG B 1 127 ? -21.328 28.922 27.547 1 85.81 127 ARG B N 1
ATOM 4196 C CA . ARG B 1 127 ? -21.875 30.141 26.984 1 85.81 127 ARG B CA 1
ATOM 4197 C C . ARG B 1 127 ? -20.828 30.859 26.125 1 85.81 127 ARG B C 1
ATOM 4199 O O . ARG B 1 127 ? -20.688 32.094 26.188 1 85.81 127 ARG B O 1
ATOM 4206 N N . ILE B 1 128 ? -20.094 30.141 25.547 1 88.12 128 ILE B N 1
ATOM 4207 C CA . ILE B 1 128 ? -19.125 30.609 24.547 1 88.12 128 ILE B CA 1
ATOM 4208 C C . ILE B 1 128 ? -19.609 30.219 23.156 1 88.12 128 ILE B C 1
ATOM 4210 O O . ILE B 1 128 ? -20.156 29.141 22.953 1 88.12 128 ILE B O 1
ATOM 4214 N N . GLN B 1 129 ? -19.469 31.109 22.234 1 88.12 129 GLN B N 1
ATOM 4215 C CA . GLN B 1 129 ? -19.844 30.781 20.859 1 88.12 129 GLN B CA 1
ATOM 4216 C C . GLN B 1 129 ? -19.031 29.594 20.344 1 88.12 129 GLN B C 1
ATOM 4218 O O . GLN B 1 129 ? -17.797 29.656 20.281 1 88.12 129 GLN B O 1
ATOM 4223 N N . PRO B 1 130 ? -19.656 28.594 19.938 1 89.94 130 PRO B N 1
ATOM 4224 C CA . PRO B 1 130 ? -18.953 27.391 19.469 1 89.94 130 PRO B CA 1
ATOM 4225 C C . PRO B 1 130 ? -18.047 27.672 18.281 1 89.94 130 PRO B C 1
ATOM 4227 O O . PRO B 1 130 ? -17.031 27 18.109 1 89.94 130 PRO B O 1
ATOM 4230 N N . LYS B 1 131 ? -18.406 28.641 17.484 1 92 131 LYS B N 1
ATOM 4231 C CA . LYS B 1 131 ? -17.625 29.016 16.312 1 92 131 LYS B CA 1
ATOM 4232 C C . LYS B 1 131 ? -16.172 29.266 16.672 1 92 131 LYS B C 1
ATOM 4234 O O . LYS B 1 131 ? -15.266 28.844 15.938 1 92 131 LYS B O 1
ATOM 4239 N N . ARG B 1 132 ? -15.922 29.859 17.75 1 93.5 132 ARG B N 1
ATOM 4240 C CA . ARG B 1 132 ? -14.57 30.25 18.156 1 93.5 132 ARG B CA 1
ATOM 4241 C C . ARG B 1 132 ? -13.727 29.031 18.5 1 93.5 132 ARG B C 1
ATOM 4243 O O . ARG B 1 132 ? -12.617 28.875 17.984 1 93.5 132 ARG B O 1
ATOM 4250 N N . ALA B 1 133 ? -14.297 28.188 19.297 1 93.31 133 ALA B N 1
ATOM 4251 C CA . ALA B 1 133 ? -13.578 26.984 19.734 1 93.31 133 ALA B CA 1
ATOM 4252 C C . ALA B 1 133 ? -13.391 26.016 18.578 1 93.31 133 ALA B C 1
ATOM 4254 O O . ALA B 1 133 ? -12.336 25.391 18.438 1 93.31 133 ALA B O 1
ATOM 4255 N N . LEU B 1 134 ? -14.352 25.891 17.781 1 94 134 LEU B N 1
ATOM 4256 C CA . LEU B 1 134 ? -14.305 24.969 16.656 1 94 134 LEU B CA 1
ATOM 4257 C C . LEU B 1 134 ? -13.289 25.422 15.617 1 94 134 LEU B C 1
ATOM 4259 O O . LEU B 1 134 ? -12.5 24.625 15.117 1 94 134 LEU B O 1
ATOM 4263 N N . THR B 1 135 ? -13.32 26.672 15.281 1 94.81 135 THR B N 1
ATOM 4264 C CA . THR B 1 135 ? -12.391 27.219 14.305 1 94.81 135 THR B CA 1
ATOM 4265 C C . THR B 1 135 ? -10.953 27.031 14.758 1 94.81 135 THR B C 1
ATOM 4267 O O . THR B 1 135 ? -10.102 26.562 13.992 1 94.81 135 THR B O 1
ATOM 4270 N N . ALA B 1 136 ? -10.703 27.344 16.016 1 96.38 136 ALA B N 1
ATOM 4271 C CA . ALA B 1 136 ? -9.359 27.203 16.562 1 96.38 136 ALA B CA 1
ATOM 4272 C C . ALA B 1 136 ? -8.914 25.75 16.562 1 96.38 136 ALA B C 1
ATOM 4274 O O . ALA B 1 136 ? -7.762 25.453 16.234 1 96.38 136 ALA B O 1
ATOM 4275 N N . SER B 1 137 ? -9.805 24.875 16.812 1 96.44 137 SER B N 1
ATOM 4276 C CA . SER B 1 137 ? -9.469 23.453 16.922 1 96.44 137 SER B CA 1
ATOM 4277 C C . SER B 1 137 ? -9.219 22.844 15.547 1 96.44 137 SER B C 1
ATOM 4279 O O . SER B 1 137 ? -8.258 22.094 15.367 1 96.44 137 SER B O 1
ATOM 4281 N N . VAL B 1 138 ? -10.055 23.156 14.594 1 95.62 138 VAL B N 1
ATOM 4282 C CA . VAL B 1 138 ? -9.945 22.609 13.25 1 95.62 138 VAL B CA 1
ATOM 4283 C C . VAL B 1 138 ? -8.633 23.047 12.609 1 95.62 138 VAL B C 1
ATOM 4285 O O . VAL B 1 138 ? -7.898 22.234 12.047 1 95.62 138 VAL B O 1
ATOM 4288 N N . LEU B 1 139 ? -8.312 24.297 12.719 1 96.94 139 LEU B N 1
ATOM 4289 C CA . LEU B 1 139 ? -7.094 24.828 12.125 1 96.94 139 LEU B CA 1
ATOM 4290 C C . LEU B 1 139 ? -5.859 24.312 12.859 1 96.94 139 LEU B C 1
ATOM 4292 O O . LEU B 1 139 ? -4.824 24.062 12.234 1 96.94 139 LEU B O 1
ATOM 4296 N N . THR B 1 140 ? -5.988 24.109 14.141 1 97.69 140 THR B N 1
ATOM 4297 C CA . THR B 1 140 ? -4.891 23.578 14.945 1 97.69 140 THR B CA 1
ATOM 4298 C C . THR B 1 140 ? -4.602 22.125 14.57 1 97.69 140 THR B C 1
ATOM 4300 O O . THR B 1 140 ? -3.447 21.703 14.57 1 97.69 140 THR B O 1
ATOM 4303 N N . ALA B 1 141 ? -5.613 21.406 14.258 1 96.69 141 ALA B N 1
ATOM 4304 C CA . ALA B 1 141 ? -5.43 20.016 13.844 1 96.69 141 ALA B CA 1
ATOM 4305 C C . ALA B 1 141 ? -4.477 19.922 12.656 1 96.69 141 ALA B C 1
ATOM 4307 O O . ALA B 1 141 ? -3.617 19.047 12.609 1 96.69 141 ALA B O 1
ATOM 4308 N N . ASN B 1 142 ? -4.547 20.812 11.758 1 95.88 142 ASN B N 1
ATOM 4309 C CA . ASN B 1 142 ? -3.68 20.828 10.586 1 95.88 142 ASN B CA 1
ATOM 4310 C C . ASN B 1 142 ? -2.252 21.234 10.945 1 95.88 142 ASN B C 1
ATOM 4312 O O . ASN B 1 142 ? -1.292 20.688 10.398 1 95.88 142 ASN B O 1
ATOM 4316 N N . LEU B 1 143 ? -2.152 22.188 11.836 1 97.44 143 LEU B N 1
ATOM 4317 C CA . LEU B 1 143 ? -0.832 22.594 12.305 1 97.44 143 LEU B CA 1
ATOM 4318 C C . LEU B 1 143 ? -0.1 21.406 12.938 1 97.44 143 LEU B C 1
ATOM 4320 O O . LEU B 1 143 ? 1.089 21.203 12.68 1 97.44 143 LEU B O 1
ATOM 4324 N N . ALA B 1 144 ? -0.867 20.703 13.711 1 97.31 144 ALA B N 1
ATOM 4325 C CA . ALA B 1 144 ? -0.297 19.594 14.469 1 97.31 144 ALA B CA 1
ATOM 4326 C C . ALA B 1 144 ? 0.133 18.453 13.547 1 97.31 144 ALA B C 1
ATOM 4328 O O . ALA B 1 144 ? 1.103 17.75 13.836 1 97.31 144 ALA B O 1
ATOM 4329 N N . LEU B 1 145 ? -0.533 18.312 12.492 1 96.12 145 LEU B N 1
ATOM 4330 C CA . LEU B 1 145 ? -0.274 17.234 11.555 1 96.12 145 LEU B CA 1
ATOM 4331 C C . LEU B 1 145 ? 1.14 17.328 10.984 1 96.12 145 LEU B C 1
ATOM 4333 O O . LEU B 1 145 ? 1.828 16.312 10.852 1 96.12 145 LEU B O 1
ATOM 4337 N N . LEU B 1 146 ? 1.628 18.484 10.695 1 97.19 146 LEU B N 1
ATOM 4338 C CA . LEU B 1 146 ? 2.938 18.688 10.086 1 97.19 146 LEU B CA 1
ATOM 4339 C C . LEU B 1 146 ? 4.047 18.562 11.133 1 97.19 146 LEU B C 1
ATOM 4341 O O . LEU B 1 146 ? 5.23 18.625 10.789 1 97.19 146 LEU B O 1
ATOM 4345 N N . CYS B 1 147 ? 3.625 18.312 12.367 1 95.69 147 CYS B N 1
ATOM 4346 C CA . CYS B 1 147 ? 4.578 18.094 13.453 1 95.69 147 CYS B CA 1
ATOM 4347 C C . CYS B 1 147 ? 4.613 16.625 13.867 1 95.69 147 CYS B C 1
ATOM 4349 O O . CYS B 1 147 ? 5.504 16.219 14.609 1 95.69 147 CYS B O 1
ATOM 4351 N N . SER B 1 148 ? 3.693 15.875 13.352 1 95.56 148 SER B N 1
ATOM 4352 C CA . SER B 1 148 ? 3.525 14.508 13.844 1 95.56 148 SER B CA 1
ATOM 4353 C C . SER B 1 148 ? 4.418 13.531 13.078 1 95.56 148 SER B C 1
ATOM 4355 O O . SER B 1 148 ? 4.32 13.43 11.852 1 95.56 148 SER B O 1
ATOM 4357 N N . PRO B 1 149 ? 5.254 12.797 13.727 1 91.88 149 PRO B N 1
ATOM 4358 C CA . PRO B 1 149 ? 6.059 11.773 13.055 1 91.88 149 PRO B CA 1
ATOM 4359 C C . PRO B 1 149 ? 5.211 10.625 12.508 1 91.88 149 PRO B C 1
ATOM 4361 O O . PRO B 1 149 ? 5.695 9.828 11.703 1 91.88 149 PRO B O 1
ATOM 4364 N N . ALA B 1 150 ? 3.953 10.602 12.914 1 92.38 150 ALA B N 1
ATOM 4365 C CA . ALA B 1 150 ? 3.043 9.539 12.508 1 92.38 150 ALA B CA 1
ATOM 4366 C C . ALA B 1 150 ? 2.105 10.016 11.398 1 92.38 150 ALA B C 1
ATOM 4368 O O . ALA B 1 150 ? 1.187 9.297 11 1 92.38 150 ALA B O 1
ATOM 4369 N N . ALA B 1 151 ? 2.348 11.172 10.93 1 94.75 151 ALA B N 1
ATOM 4370 C CA . ALA B 1 151 ? 1.495 11.719 9.875 1 94.75 151 ALA B CA 1
ATOM 4371 C C . ALA B 1 151 ? 2.119 11.508 8.5 1 94.75 151 ALA B C 1
ATOM 4373 O O . ALA B 1 151 ? 3.336 11.633 8.344 1 94.75 151 ALA B O 1
ATOM 4374 N N . SER B 1 152 ? 1.3 11.219 7.559 1 92.5 152 SER B N 1
ATOM 4375 C CA . SER B 1 152 ? 1.753 10.914 6.207 1 92.5 152 SER B CA 1
ATOM 4376 C C . SER B 1 152 ? 2.494 12.094 5.59 1 92.5 152 SER B C 1
ATOM 4378 O O . SER B 1 152 ? 3.533 11.914 4.949 1 92.5 152 SER B O 1
ATOM 4380 N N . ALA B 1 153 ? 1.961 13.297 5.793 1 93.88 153 ALA B N 1
ATOM 4381 C CA . ALA B 1 153 ? 2.594 14.477 5.215 1 93.88 153 ALA B CA 1
ATOM 4382 C C . ALA B 1 153 ? 3.984 14.703 5.805 1 93.88 153 ALA B C 1
ATOM 4384 O O . ALA B 1 153 ? 4.945 14.945 5.07 1 93.88 153 ALA B O 1
ATOM 4385 N N . THR B 1 154 ? 4.074 14.594 7.082 1 94.38 154 THR B N 1
ATOM 4386 C CA . THR B 1 154 ? 5.348 14.766 7.773 1 94.38 154 THR B CA 1
ATOM 4387 C C . THR B 1 154 ? 6.336 13.68 7.359 1 94.38 154 THR B C 1
ATOM 4389 O O . THR B 1 154 ? 7.508 13.961 7.105 1 94.38 154 THR B O 1
ATOM 4392 N N . ALA B 1 155 ? 5.805 12.547 7.309 1 89.88 155 ALA B N 1
ATOM 4393 C CA . ALA B 1 155 ? 6.656 11.422 6.922 1 89.88 155 ALA B CA 1
ATOM 4394 C C . ALA B 1 155 ? 7.23 11.633 5.523 1 89.88 155 ALA B C 1
ATOM 4396 O O . ALA B 1 155 ? 8.406 11.344 5.281 1 89.88 155 ALA B O 1
ATOM 4397 N N . TYR B 1 156 ? 6.445 12.07 4.637 1 92.06 156 TYR B N 1
ATOM 4398 C CA . TYR B 1 156 ? 6.906 12.328 3.275 1 92.06 156 TYR B CA 1
ATOM 4399 C C . TYR B 1 156 ? 7.977 13.414 3.258 1 92.06 156 TYR B C 1
ATOM 4401 O O . TYR B 1 156 ? 9.031 13.234 2.646 1 92.06 156 TYR B O 1
ATOM 4409 N N . ILE B 1 157 ? 7.734 14.492 3.938 1 94.56 157 ILE B N 1
ATOM 4410 C CA . ILE B 1 157 ? 8.641 15.633 3.938 1 94.56 157 ILE B CA 1
ATOM 4411 C C . ILE B 1 157 ? 9.984 15.227 4.543 1 94.56 157 ILE B C 1
ATOM 4413 O O . ILE B 1 157 ? 11.039 15.523 3.982 1 94.56 157 ILE B O 1
ATOM 4417 N N . ILE B 1 158 ? 9.875 14.492 5.574 1 90.94 158 ILE B N 1
ATOM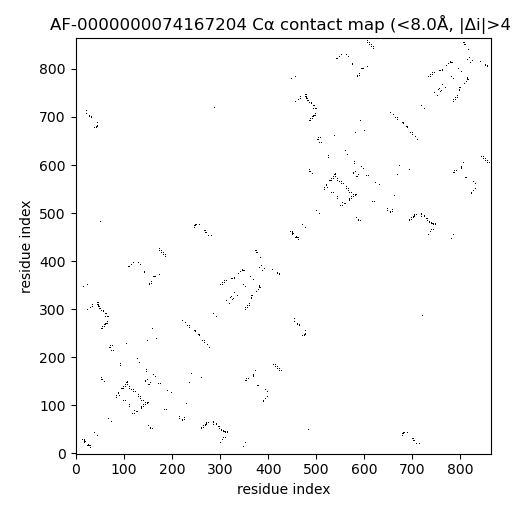 4418 C CA . ILE B 1 158 ? 11.094 14.07 6.254 1 90.94 158 ILE B CA 1
ATOM 4419 C C . ILE B 1 158 ? 11.875 13.109 5.359 1 90.94 158 ILE B C 1
ATOM 4421 O O . ILE B 1 158 ? 13.109 13.156 5.324 1 90.94 158 ILE B O 1
ATOM 4425 N N . SER B 1 159 ? 11.195 12.25 4.691 1 89.5 159 SER B N 1
ATOM 4426 C CA . SER B 1 159 ? 11.859 11.305 3.807 1 89.5 159 SER B CA 1
ATOM 4427 C C . SER B 1 159 ? 12.625 12.023 2.697 1 89.5 159 SER B C 1
ATOM 4429 O O . SER B 1 159 ? 13.719 11.609 2.32 1 89.5 159 SER B O 1
ATOM 4431 N N . VAL B 1 160 ? 12.062 13.062 2.156 1 89.69 160 VAL B N 1
ATOM 4432 C CA . VAL B 1 160 ? 12.719 13.82 1.097 1 89.69 160 VAL B CA 1
ATOM 4433 C C . VAL B 1 160 ? 13.883 14.625 1.681 1 89.69 160 VAL B C 1
ATOM 4435 O O . VAL B 1 160 ? 14.969 14.664 1.104 1 89.69 160 VAL B O 1
ATOM 4438 N N . LEU B 1 161 ? 13.695 15.156 2.836 1 92.12 161 LEU B N 1
ATOM 4439 C CA . LEU B 1 161 ? 14.688 16.031 3.449 1 92.12 161 LEU B CA 1
ATOM 4440 C C . LEU B 1 161 ? 15.875 15.227 3.959 1 92.12 161 LEU B C 1
ATOM 4442 O O . LEU B 1 161 ? 16.969 15.773 4.129 1 92.12 161 LEU B O 1
ATOM 4446 N N . ALA B 1 162 ? 15.594 14 4.25 1 87.25 162 ALA B N 1
ATOM 4447 C CA . ALA B 1 162 ? 16.703 13.125 4.652 1 87.25 162 ALA B CA 1
ATOM 4448 C C . ALA B 1 162 ? 17.781 13.102 3.582 1 87.25 162 ALA B C 1
ATOM 4450 O O . ALA B 1 162 ? 18.969 12.992 3.9 1 87.25 162 ALA B O 1
ATOM 4451 N N . GLY B 1 163 ? 17.422 13.281 2.352 1 86.62 163 GLY B N 1
ATOM 4452 C CA . GLY B 1 163 ? 18.375 13.336 1.253 1 86.62 163 GLY B CA 1
ATOM 4453 C C . GLY B 1 163 ? 19.203 14.609 1.239 1 86.62 163 GLY B C 1
ATOM 4454 O O . GLY B 1 163 ? 20.25 14.68 0.595 1 86.62 163 GLY B O 1
ATOM 4455 N N . TYR B 1 164 ? 18.719 15.562 1.967 1 90.25 164 TYR B N 1
ATOM 4456 C CA . TYR B 1 164 ? 19.406 16.844 2.059 1 90.25 164 TYR B CA 1
ATOM 4457 C C . TYR B 1 164 ? 20.031 17.031 3.438 1 90.25 164 TYR B C 1
ATOM 4459 O O . TYR B 1 164 ? 20.266 18.156 3.875 1 90.25 164 TYR B O 1
ATOM 4467 N N . GLU B 1 165 ? 20.125 15.945 4.145 1 87.94 165 GLU B N 1
ATOM 4468 C CA . GLU B 1 165 ? 20.812 15.867 5.434 1 87.94 165 GLU B CA 1
ATOM 4469 C C . GLU B 1 165 ? 20.062 16.672 6.496 1 87.94 165 GLU B C 1
ATOM 4471 O O . GLU B 1 165 ? 20.688 17.312 7.344 1 87.94 165 GLU B O 1
ATOM 4476 N N . ILE B 1 166 ? 18.812 16.812 6.371 1 92 166 ILE B N 1
ATOM 4477 C CA . ILE B 1 166 ? 17.984 17.391 7.414 1 92 166 ILE B CA 1
ATOM 4478 C C . ILE B 1 166 ? 17.312 16.297 8.227 1 92 166 ILE B C 1
ATOM 4480 O O . ILE B 1 166 ? 16.484 15.539 7.699 1 92 166 ILE B O 1
ATOM 4484 N N . SER B 1 167 ? 17.688 16.234 9.406 1 90.62 167 SER B N 1
ATOM 4485 C CA . SER B 1 167 ? 17.141 15.203 10.281 1 90.62 167 SER B CA 1
ATOM 4486 C C . SER B 1 167 ? 15.742 15.578 10.766 1 90.62 167 SER B C 1
ATOM 4488 O O . SER B 1 167 ? 15.336 16.734 10.656 1 90.62 167 SER B O 1
ATOM 4490 N N . MET B 1 168 ? 15.07 14.578 11.242 1 92.62 168 MET B N 1
ATOM 4491 C CA . MET B 1 168 ? 13.758 14.82 11.836 1 92.62 168 MET B CA 1
ATOM 4492 C C . MET B 1 168 ? 13.859 15.805 13 1 92.62 168 MET B C 1
ATOM 4494 O O . MET B 1 168 ? 12.992 16.656 13.164 1 92.62 168 MET B O 1
ATOM 4498 N N . GLY B 1 169 ? 14.93 15.633 13.758 1 93.19 169 GLY B N 1
ATOM 4499 C CA . GLY B 1 169 ? 15.141 16.547 14.867 1 93.19 169 GLY B CA 1
ATOM 4500 C C . GLY B 1 169 ? 15.281 17.984 14.43 1 93.19 169 GLY B C 1
ATOM 4501 O O . GLY B 1 169 ? 14.703 18.891 15.039 1 93.19 169 GLY B O 1
ATOM 4502 N N . LYS B 1 170 ? 16.047 18.156 13.414 1 94.38 170 LYS B N 1
ATOM 4503 C CA . LYS B 1 170 ? 16.234 19.5 12.883 1 94.38 170 LYS B CA 1
ATOM 4504 C C . LYS B 1 170 ? 14.914 20.062 12.328 1 94.38 170 LYS B C 1
ATOM 4506 O O . LYS B 1 170 ? 14.594 21.234 12.539 1 94.38 170 LYS B O 1
ATOM 4511 N N . TYR B 1 171 ? 14.203 19.25 11.664 1 96.12 171 TYR B N 1
ATOM 4512 C CA . TYR B 1 171 ? 12.891 19.625 11.141 1 96.12 171 TYR B CA 1
ATOM 4513 C C . TYR B 1 171 ? 11.961 20.062 12.273 1 96.12 171 TYR B C 1
ATOM 4515 O O . TYR B 1 171 ? 11.367 21.141 12.219 1 96.12 171 TYR B O 1
ATOM 4523 N N . LEU B 1 172 ? 11.898 19.281 13.297 1 96.31 172 LEU B N 1
ATOM 4524 C CA . LEU B 1 172 ? 10.961 19.516 14.391 1 96.31 172 LEU B CA 1
ATOM 4525 C C . LEU B 1 172 ? 11.422 20.688 15.258 1 96.31 172 LEU B C 1
ATOM 4527 O O . LEU B 1 172 ? 10.609 21.312 15.93 1 96.31 172 LEU B O 1
ATOM 4531 N N . SER B 1 173 ? 12.719 20.906 15.266 1 96.38 173 SER B N 1
ATOM 4532 C CA . SER B 1 173 ? 13.227 22.016 16.062 1 96.38 173 SER B CA 1
ATOM 4533 C C . SER B 1 173 ? 12.641 23.344 15.594 1 96.38 173 SER B C 1
ATOM 4535 O O . SER B 1 173 ? 12.531 24.281 16.375 1 96.38 173 SER B O 1
ATOM 4537 N N . ILE B 1 174 ? 12.188 23.375 14.359 1 97.81 174 ILE B N 1
ATOM 4538 C CA . ILE B 1 174 ? 11.609 24.594 13.812 1 97.81 174 ILE B CA 1
ATOM 4539 C C . ILE B 1 174 ? 10.086 24.484 13.781 1 97.81 174 ILE B C 1
ATOM 4541 O O . ILE B 1 174 ? 9.383 25.359 14.297 1 97.81 174 ILE B O 1
ATOM 4545 N N . VAL B 1 175 ? 9.594 23.375 13.273 1 97.94 175 VAL B N 1
ATOM 4546 C CA . VAL B 1 175 ? 8.18 23.25 12.922 1 97.94 175 VAL B CA 1
ATOM 4547 C C . VAL B 1 175 ? 7.34 23.109 14.188 1 97.94 175 VAL B C 1
ATOM 4549 O O . VAL B 1 175 ? 6.238 23.656 14.273 1 97.94 175 VAL B O 1
ATOM 4552 N N . LEU B 1 176 ? 7.848 22.406 15.188 1 97.69 176 LEU B N 1
ATOM 4553 C CA . LEU B 1 176 ? 7.074 22.156 16.406 1 97.69 176 LEU B CA 1
ATOM 4554 C C . LEU B 1 176 ? 6.852 23.438 17.188 1 97.69 176 LEU B C 1
ATOM 4556 O O . LEU B 1 176 ? 5.707 23.812 17.484 1 97.69 176 LEU B O 1
ATOM 4560 N N . PRO B 1 177 ? 7.906 24.156 17.5 1 98.06 177 PRO B N 1
ATOM 4561 C CA . PRO B 1 177 ? 7.656 25.422 18.203 1 98.06 177 PRO B CA 1
ATOM 4562 C C . PRO B 1 177 ? 6.816 26.391 17.375 1 98.06 177 PRO B C 1
ATOM 4564 O O . PRO B 1 177 ? 6.012 27.141 17.922 1 98.06 177 PRO B O 1
ATOM 4567 N N . THR B 1 178 ? 7.012 26.406 16.109 1 98.5 178 THR B N 1
ATOM 4568 C CA . THR B 1 178 ? 6.215 27.25 15.219 1 98.5 178 THR B CA 1
ATOM 4569 C C . THR B 1 178 ? 4.73 26.922 15.352 1 98.5 178 THR B C 1
ATOM 4571 O O . THR B 1 178 ? 3.896 27.812 15.484 1 98.5 178 THR B O 1
ATOM 4574 N N . ALA B 1 179 ? 4.438 25.641 15.328 1 98.38 179 ALA B N 1
ATOM 4575 C CA . ALA B 1 179 ? 3.049 25.203 15.414 1 98.38 179 ALA B CA 1
ATOM 4576 C C . ALA B 1 179 ? 2.447 25.547 16.766 1 98.38 179 ALA B C 1
ATOM 4578 O O . ALA B 1 179 ? 1.291 25.969 16.859 1 98.38 179 ALA B O 1
ATOM 4579 N N . LEU B 1 180 ? 3.215 25.391 17.828 1 98.38 180 LEU B N 1
ATOM 4580 C CA . LEU B 1 180 ? 2.732 25.672 19.172 1 98.38 180 LEU B CA 1
ATOM 4581 C C . LEU B 1 180 ? 2.459 27.156 19.359 1 98.38 180 LEU B C 1
ATOM 4583 O O . LEU B 1 180 ? 1.416 27.531 19.906 1 98.38 180 LEU B O 1
ATOM 4587 N N . ILE B 1 181 ? 3.352 27.938 18.922 1 98.5 181 ILE B N 1
ATOM 4588 C CA . ILE B 1 181 ? 3.178 29.391 19.031 1 98.5 181 ILE B CA 1
ATOM 4589 C C . ILE B 1 181 ? 1.995 29.828 18.172 1 98.5 181 ILE B C 1
ATOM 4591 O O . ILE B 1 181 ? 1.177 30.641 18.609 1 98.5 181 ILE B O 1
ATOM 4595 N N . SER B 1 182 ? 1.927 29.266 16.969 1 98.56 182 SER B N 1
ATOM 4596 C CA . SER B 1 182 ? 0.828 29.609 16.062 1 98.56 182 SER B CA 1
ATOM 4597 C C . SER B 1 182 ? -0.518 29.219 16.672 1 98.56 182 SER B C 1
ATOM 4599 O O . SER B 1 182 ? -1.5 29.953 16.531 1 98.56 182 SER B O 1
ATOM 4601 N N . MET B 1 183 ? -0.564 28.047 17.281 1 98.12 183 MET B N 1
ATOM 4602 C CA . MET B 1 183 ? -1.792 27.578 17.922 1 98.12 183 MET B CA 1
ATOM 4603 C C . MET B 1 183 ? -2.232 28.547 19.016 1 98.12 183 MET B C 1
ATOM 4605 O O . MET B 1 183 ? -3.41 28.891 19.109 1 98.12 183 MET B O 1
ATOM 4609 N N . LEU B 1 184 ? -1.325 29 19.844 1 98.06 184 LEU B N 1
ATOM 4610 C CA . LEU B 1 184 ? -1.64 29.906 20.938 1 98.06 184 LEU B CA 1
ATOM 4611 C C . LEU B 1 184 ? -2.098 31.266 20.406 1 98.06 184 LEU B C 1
ATOM 4613 O O . LEU B 1 184 ? -3.051 31.844 20.922 1 98.06 184 LEU B O 1
ATOM 4617 N N . MET B 1 185 ? -1.426 31.734 19.422 1 98.12 185 MET B N 1
ATOM 4618 C CA . MET B 1 185 ? -1.81 33 18.812 1 98.12 185 MET B CA 1
ATOM 4619 C C . MET B 1 185 ? -3.18 32.906 18.156 1 98.12 185 MET B C 1
ATOM 4621 O O . MET B 1 185 ? -3.957 33.844 18.172 1 98.12 185 MET B O 1
ATOM 4625 N N . LEU B 1 186 ? -3.408 31.766 17.531 1 97.75 186 LEU B N 1
ATOM 4626 C CA . LEU B 1 186 ? -4.707 31.547 16.906 1 97.75 186 LEU B CA 1
ATOM 4627 C C . LEU B 1 186 ? -5.82 31.547 17.953 1 97.75 186 LEU B C 1
ATOM 4629 O O . LEU B 1 186 ? -6.871 32.156 17.734 1 97.75 186 LEU B O 1
ATOM 4633 N N . SER B 1 187 ? -5.594 30.828 19.062 1 97 187 SER B N 1
ATOM 4634 C CA . SER B 1 187 ? -6.574 30.828 20.141 1 97 187 SER B CA 1
ATOM 4635 C C . SER B 1 187 ? -6.805 32.219 20.688 1 97 187 SER B C 1
ATOM 4637 O O . SER B 1 187 ? -7.938 32.594 21 1 97 187 SER B O 1
ATOM 4639 N N . THR B 1 188 ? -5.758 33 20.828 1 96.38 188 THR B N 1
ATOM 4640 C CA . THR B 1 188 ? -5.875 34.375 21.281 1 96.38 188 THR B CA 1
ATOM 4641 C C . THR B 1 188 ? -6.668 35.219 20.281 1 96.38 188 THR B C 1
ATOM 4643 O O . THR B 1 188 ? -7.543 35.969 20.672 1 96.38 188 THR B O 1
ATOM 4646 N N . PHE B 1 189 ? -6.344 35.031 19.047 1 96.38 189 PHE B N 1
ATOM 4647 C CA . PHE B 1 189 ? -7.047 35.719 17.984 1 96.38 189 PHE B CA 1
ATOM 4648 C C . PHE B 1 189 ? -8.539 35.406 18.016 1 96.38 189 PHE B C 1
ATOM 4650 O O . PHE B 1 189 ? -9.375 36.312 17.922 1 96.38 189 PHE B O 1
ATOM 4657 N N . CYS B 1 190 ? -8.922 34.094 18.188 1 94 190 CYS B N 1
ATOM 4658 C CA . CYS B 1 190 ? -10.312 33.656 18.188 1 94 190 CYS B CA 1
ATOM 4659 C C . CYS B 1 190 ? -11.039 34.125 19.438 1 94 190 CYS B C 1
ATOM 4661 O O . CYS B 1 190 ? -12.266 34.219 19.453 1 94 190 CYS B O 1
ATOM 4663 N N . THR B 1 191 ? -10.258 34.406 20.453 1 90.75 191 THR B N 1
ATOM 4664 C CA . THR B 1 191 ? -10.844 34.938 21.688 1 90.75 191 THR B CA 1
ATOM 4665 C C . THR B 1 191 ? -11.266 36.406 21.5 1 90.75 191 THR B C 1
ATOM 4667 O O . THR B 1 191 ? -12.32 36.812 22 1 90.75 191 THR B O 1
ATOM 4670 N N . PHE B 1 192 ? -10.516 37.094 20.75 1 88.44 192 PHE B N 1
ATOM 4671 C CA . PHE B 1 192 ? -10.758 38.531 20.656 1 88.44 192 PHE B CA 1
ATOM 4672 C C . PHE B 1 192 ? -11.648 38.844 19.453 1 88.44 192 PHE B C 1
ATOM 4674 O O . PHE B 1 192 ? -12.469 39.781 19.516 1 88.44 192 PHE B O 1
ATOM 4681 N N . VAL B 1 193 ? -11.359 38.125 18.344 1 75.94 193 VAL B N 1
ATOM 4682 C CA . VAL B 1 193 ? -12.102 38.406 17.125 1 75.94 193 VAL B CA 1
ATOM 4683 C C . VAL B 1 193 ? -13.484 37.781 17.203 1 75.94 193 VAL B C 1
ATOM 4685 O O . VAL B 1 193 ? -13.594 36.562 17.328 1 75.94 193 VAL B O 1
ATOM 4688 N N . GLY B 1 194 ? -14.531 38.375 17.797 1 60.72 194 GLY B N 1
ATOM 4689 C CA . GLY B 1 194 ? -15.922 37.938 17.891 1 60.72 194 GLY B CA 1
ATOM 4690 C C . GLY B 1 194 ? -16.531 38.156 19.25 1 60.72 194 GLY B C 1
ATOM 4691 O O . GLY B 1 194 ? -17.625 37.656 19.547 1 60.72 194 GLY B O 1
ATOM 4692 N N . ARG B 1 195 ? -15.664 38.625 20.156 1 60 195 ARG B N 1
ATOM 4693 C CA . ARG B 1 195 ? -16.078 38.844 21.531 1 60 195 ARG B CA 1
ATOM 4694 C C . ARG B 1 195 ? -17.375 39.688 21.578 1 60 195 ARG B C 1
ATOM 4696 O O . ARG B 1 195 ? -18.219 39.469 22.453 1 60 195 ARG B O 1
ATOM 4703 N N . LYS B 1 196 ? -17.547 40.625 20.625 1 54.59 196 LYS B N 1
ATOM 4704 C CA . LYS B 1 196 ? -18.672 41.562 20.781 1 54.59 196 LYS B CA 1
ATOM 4705 C C . LYS B 1 196 ? -20 40.844 20.547 1 54.59 196 LYS B C 1
ATOM 4707 O O . LYS B 1 196 ? -21.078 41.406 20.797 1 54.59 196 LYS B O 1
ATOM 4712 N N . GLU B 1 197 ? -20 39.719 19.891 1 54 197 GLU B N 1
ATOM 4713 C CA . GLU B 1 197 ? -21.312 39.156 19.594 1 54 197 GLU B CA 1
ATOM 4714 C C . GLU B 1 197 ? -21.828 38.312 20.766 1 54 197 GLU B C 1
ATOM 4716 O O . GLU B 1 197 ? -21.281 37.25 21.078 1 54 197 GLU B O 1
ATOM 4721 N N . HIS B 1 198 ? -22.328 39 21.766 1 51.16 198 HIS B N 1
ATOM 4722 C CA . HIS B 1 198 ? -22.938 38.406 22.953 1 51.16 198 HIS B CA 1
ATOM 4723 C C . HIS B 1 198 ? -23.859 37.25 22.578 1 51.16 198 HIS B C 1
ATOM 4725 O O . HIS B 1 198 ? -24.531 37.281 21.547 1 51.16 198 HIS B O 1
ATOM 4731 N N . VAL B 1 199 ? -23.469 35.938 23.047 1 53.88 199 VAL B N 1
ATOM 4732 C CA . VAL B 1 199 ? -24.391 34.812 22.984 1 53.88 199 VAL B CA 1
ATOM 4733 C C . VAL B 1 199 ? -25.812 35.281 23.297 1 53.88 199 VAL B C 1
ATOM 4735 O O . VAL B 1 199 ? -26.062 35.812 24.375 1 53.88 199 VAL B O 1
ATOM 4738 N N . ARG B 1 200 ? -26.641 35.781 22.406 1 49.09 200 ARG B N 1
ATOM 4739 C CA . ARG B 1 200 ? -28.031 36.188 22.656 1 49.09 200 ARG B CA 1
ATOM 4740 C C . ARG B 1 200 ? -28.75 35.125 23.5 1 49.09 200 ARG B C 1
ATOM 4742 O O . ARG B 1 200 ? -28.516 33.938 23.344 1 49.09 200 ARG B O 1
ATOM 4749 N N . ASP B 1 201 ? -29.453 35.5 24.625 1 48.06 201 ASP B N 1
ATOM 4750 C CA . ASP B 1 201 ? -30.219 34.75 25.609 1 48.06 201 ASP B CA 1
ATOM 4751 C C . ASP B 1 201 ? -30.828 33.5 25.016 1 48.06 201 ASP B C 1
ATOM 4753 O O . ASP B 1 201 ? -30.703 32.406 25.562 1 48.06 201 ASP B O 1
ATOM 4757 N N . GLU B 1 202 ? -32.219 33.656 24.531 1 45.12 202 GLU B N 1
ATOM 4758 C CA . GLU B 1 202 ? -33.312 32.688 24.312 1 45.12 202 GLU B CA 1
ATOM 4759 C C . GLU B 1 202 ? -32.938 31.672 23.234 1 45.12 202 GLU B C 1
ATOM 4761 O O . GLU B 1 202 ? -33.438 30.562 23.219 1 45.12 202 GLU B O 1
ATOM 4766 N N . SER B 1 203 ? -32.625 32.094 22.172 1 42.25 203 SER B N 1
ATOM 4767 C CA . SER B 1 203 ? -32.625 31.281 20.953 1 42.25 203 SER B CA 1
ATOM 4768 C C . SER B 1 203 ? -31.516 30.234 20.984 1 42.25 203 SER B C 1
ATOM 4770 O O . SER B 1 203 ? -31.406 29.391 20.078 1 42.25 203 SER B O 1
ATOM 4772 N N . GLU B 1 204 ? -30.344 30.625 21.5 1 42.47 204 GLU B N 1
ATOM 4773 C CA . GLU B 1 204 ? -29.375 29.547 21.266 1 42.47 204 GLU B CA 1
ATOM 4774 C C . GLU B 1 204 ? -29.766 28.281 22.031 1 42.47 204 GLU B C 1
ATOM 4776 O O . GLU B 1 204 ? -29.453 28.125 23.203 1 42.47 204 GLU B O 1
ATOM 4781 N N . ARG B 1 205 ? -31.047 28 22.031 1 42.59 205 ARG B N 1
ATOM 4782 C CA . ARG B 1 205 ? -31.578 26.672 22.328 1 42.59 205 ARG B CA 1
ATOM 4783 C C . ARG B 1 205 ? -30.5 25.609 22.172 1 42.59 205 ARG B C 1
ATOM 4785 O O . ARG B 1 205 ? -29.797 25.562 21.156 1 42.59 205 ARG B O 1
ATOM 4792 N N . LEU B 1 206 ? -29.984 25.266 23.297 1 45.16 206 LEU B N 1
ATOM 4793 C CA . LEU B 1 206 ? -29.266 24 23.391 1 45.16 206 LEU B CA 1
ATOM 4794 C C . LEU B 1 206 ? -29.75 23 22.344 1 45.16 206 LEU B C 1
ATOM 4796 O O . LEU B 1 206 ? -30.844 22.438 22.469 1 45.16 206 LEU B O 1
ATOM 4800 N N . VAL B 1 207 ? -29.734 23.359 21.203 1 47 207 VAL B N 1
ATOM 4801 C CA . VAL B 1 207 ? -30.062 22.328 20.234 1 47 207 VAL B CA 1
ATOM 4802 C C . VAL B 1 207 ? -29.609 20.969 20.781 1 47 207 VAL B C 1
ATOM 4804 O O . VAL B 1 207 ? -28.547 20.844 21.375 1 47 207 VAL B O 1
ATOM 4807 N N . GLN B 1 208 ? -30.562 20.156 21.234 1 48.47 208 GLN B N 1
ATOM 4808 C CA . GLN B 1 208 ? -30.375 18.781 21.672 1 48.47 208 GLN B CA 1
ATOM 4809 C C . GLN B 1 208 ? -29.25 18.094 20.906 1 48.47 208 GLN B C 1
ATOM 4811 O O . GLN B 1 208 ? -29.422 17.75 19.734 1 48.47 208 GLN B O 1
ATOM 4816 N N . MET B 1 209 ? -28.047 18.547 21.062 1 49.5 209 MET B N 1
ATOM 4817 C CA . MET B 1 209 ? -26.938 17.812 20.453 1 49.5 209 MET B CA 1
ATOM 4818 C C . MET B 1 209 ? -27.062 16.328 20.719 1 49.5 209 MET B C 1
ATOM 4820 O O . MET B 1 209 ? -27.469 15.914 21.812 1 49.5 209 MET B O 1
ATOM 4824 N N . PRO B 1 210 ? -27.047 15.578 19.703 1 52.06 210 PRO B N 1
ATOM 4825 C CA . PRO B 1 210 ? -27.109 14.133 19.938 1 52.06 210 PRO B CA 1
ATOM 4826 C C . PRO B 1 210 ? -26.156 13.68 21.047 1 52.06 210 PRO B C 1
ATOM 4828 O O . PRO B 1 210 ? -25.047 14.188 21.156 1 52.06 210 PRO B O 1
ATOM 4831 N N . GLU B 1 211 ? -26.766 13.242 22.078 1 54.06 211 GLU B N 1
ATOM 4832 C CA . GLU B 1 211 ? -25.969 12.648 23.156 1 54.06 211 GLU B CA 1
ATOM 4833 C C . GLU B 1 211 ? -24.859 11.75 22.594 1 54.06 211 GLU B C 1
ATOM 4835 O O . GLU B 1 211 ? -25.125 10.867 21.781 1 54.06 211 GLU B O 1
ATOM 4840 N N . VAL B 1 212 ? -23.766 12.352 22.484 1 60.31 212 VAL B N 1
ATOM 4841 C CA . VAL B 1 212 ? -22.641 11.508 22.094 1 60.31 212 VAL B CA 1
ATOM 4842 C C . VAL B 1 212 ? -22.375 10.469 23.188 1 60.31 212 VAL B C 1
ATOM 4844 O O . VAL B 1 212 ? -22.062 10.82 24.328 1 60.31 212 VAL B O 1
ATOM 4847 N N . GLU B 1 213 ? -22.969 9.297 23.062 1 63.28 213 GLU B N 1
ATOM 4848 C CA . GLU B 1 213 ? -22.688 8.227 24.016 1 63.28 213 GLU B CA 1
ATOM 4849 C C . GLU B 1 213 ? -21.25 7.742 23.891 1 63.28 213 GLU B C 1
ATOM 4851 O O . GLU B 1 213 ? -20.891 7.117 22.906 1 63.28 213 GLU B O 1
ATOM 4856 N N . ILE B 1 214 ? -20.422 8.43 24.703 1 70.25 214 ILE B N 1
ATOM 4857 C CA . ILE B 1 214 ? -19.031 7.961 24.766 1 70.25 214 ILE B CA 1
ATOM 4858 C C . ILE B 1 214 ? -18.953 6.715 25.641 1 70.25 214 ILE B C 1
ATOM 4860 O O . ILE B 1 214 ? -19.391 6.723 26.797 1 70.25 214 ILE B O 1
ATOM 4864 N N . LYS B 1 215 ? -18.453 5.742 25.031 1 70.44 215 LYS B N 1
ATOM 4865 C CA . LYS B 1 215 ? -18.219 4.516 25.797 1 70.44 215 LYS B CA 1
ATOM 4866 C C . LYS B 1 215 ? -17.281 4.77 26.969 1 70.44 215 LYS B C 1
ATOM 4868 O O . LYS B 1 215 ? -16.281 5.484 26.828 1 70.44 215 LYS B O 1
ATOM 4873 N N . ASN B 1 216 ? -17.75 4.34 28.016 1 77.75 216 ASN B N 1
ATOM 4874 C CA . ASN B 1 216 ? -16.938 4.637 29.188 1 77.75 216 ASN B CA 1
ATOM 4875 C C . ASN B 1 216 ? -16.25 3.389 29.719 1 77.75 216 ASN B C 1
ATOM 4877 O O . ASN B 1 216 ? -15.43 3.473 30.641 1 77.75 216 ASN B O 1
ATOM 4881 N N . ASP B 1 217 ? -16.453 2.338 29.078 1 86.44 217 ASP B N 1
ATOM 4882 C CA . ASP B 1 217 ? -15.805 1.121 29.578 1 86.44 217 ASP B CA 1
ATOM 4883 C C . ASP B 1 217 ? -14.859 0.54 28.531 1 86.44 217 ASP B C 1
ATOM 4885 O O . ASP B 1 217 ? -15.281 0.217 27.406 1 86.44 217 ASP B O 1
ATOM 4889 N N . PHE B 1 218 ? -13.602 0.624 28.969 1 92.44 218 PHE B N 1
ATOM 4890 C CA . PHE B 1 218 ? -12.578 0.077 28.078 1 92.44 218 PHE B CA 1
ATOM 4891 C C . PHE B 1 218 ? -11.758 -0.993 28.797 1 92.44 218 PHE B C 1
ATOM 4893 O O . PHE B 1 218 ? -11.469 -0.867 29.984 1 92.44 218 PHE B O 1
ATOM 4900 N N . SER B 1 219 ? -11.5 -2.055 28.125 1 94.25 219 SER B N 1
ATOM 4901 C CA . SER B 1 219 ? -10.695 -3.137 28.688 1 94.25 219 SER B CA 1
ATOM 4902 C C . SER B 1 219 ? -9.25 -2.699 28.891 1 94.25 219 SER B C 1
ATOM 4904 O O . SER B 1 219 ? -8.789 -1.746 28.266 1 94.25 219 SER B O 1
ATOM 4906 N N . LEU B 1 220 ? -8.586 -3.359 29.766 1 96.12 220 LEU B N 1
ATOM 4907 C CA . LEU B 1 220 ? -7.176 -3.092 30.047 1 96.12 220 LEU B CA 1
ATOM 4908 C C . LEU B 1 220 ? -6.328 -3.316 28.797 1 96.12 220 LEU B C 1
ATOM 4910 O O . LEU B 1 220 ? -5.34 -2.611 28.578 1 96.12 220 LEU B O 1
ATOM 4914 N N . LYS B 1 221 ? -6.715 -4.234 28.016 1 97.12 221 LYS B N 1
ATOM 4915 C CA . LYS B 1 221 ? -5.984 -4.551 26.797 1 97.12 221 LYS B CA 1
ATOM 4916 C C . LYS B 1 221 ? -5.996 -3.369 25.828 1 97.12 221 LYS B C 1
ATOM 4918 O O . LYS B 1 221 ? -4.984 -3.078 25.188 1 97.12 221 LYS B O 1
ATOM 4923 N N . VAL B 1 222 ? -7.117 -2.717 25.75 1 97.06 222 VAL B N 1
ATOM 4924 C CA . VAL B 1 222 ? -7.242 -1.551 24.875 1 97.06 222 VAL B CA 1
ATOM 4925 C C . VAL B 1 222 ? -6.34 -0.429 25.391 1 97.06 222 VAL B C 1
ATOM 4927 O O . VAL B 1 222 ? -5.648 0.226 24.609 1 97.06 222 VAL B O 1
ATOM 4930 N N . LYS B 1 223 ? -6.305 -0.229 26.719 1 97.19 223 LYS B N 1
ATOM 4931 C CA . LYS B 1 223 ? -5.484 0.816 27.328 1 97.19 223 LYS B CA 1
ATOM 4932 C C . LYS B 1 223 ? -4 0.552 27.094 1 97.19 223 LYS B C 1
ATOM 4934 O O . LYS B 1 223 ? -3.244 1.47 26.766 1 97.19 223 LYS B O 1
ATOM 4939 N N . ILE B 1 224 ? -3.648 -0.681 27.203 1 97.81 224 ILE B N 1
ATOM 4940 C CA . ILE B 1 224 ? -2.256 -1.057 27 1 97.81 224 ILE B CA 1
ATOM 4941 C C . ILE B 1 224 ? -1.886 -0.861 25.531 1 97.81 224 ILE B C 1
ATOM 4943 O O . ILE B 1 224 ? -0.768 -0.446 25.219 1 97.81 224 ILE B O 1
ATOM 4947 N N . GLY B 1 225 ? -2.824 -1.207 24.625 1 97.62 225 GLY B N 1
ATOM 4948 C CA . GLY B 1 225 ? -2.594 -0.994 23.203 1 97.62 225 GLY B CA 1
ATOM 4949 C C . GLY B 1 225 ? -2.33 0.458 22.859 1 97.62 225 GLY B C 1
ATOM 4950 O O . GLY B 1 225 ? -1.431 0.758 22.078 1 97.62 225 GLY B O 1
ATOM 4951 N N . VAL B 1 226 ? -3.115 1.303 23.469 1 96.94 226 VAL B N 1
ATOM 4952 C CA . VAL B 1 226 ? -2.957 2.732 23.219 1 96.94 226 VAL B CA 1
ATOM 4953 C C . VAL B 1 226 ? -1.604 3.201 23.75 1 96.94 226 VAL B C 1
ATOM 4955 O O . VAL B 1 226 ? -0.885 3.938 23.078 1 96.94 226 VAL B O 1
ATOM 4958 N N . ILE B 1 227 ? -1.217 2.77 24.891 1 97.5 227 ILE B N 1
ATOM 4959 C CA . ILE B 1 227 ? 0.05 3.158 25.5 1 97.5 227 ILE B CA 1
ATOM 4960 C C . ILE B 1 227 ? 1.211 2.652 24.656 1 97.5 227 ILE B C 1
ATOM 4962 O O . ILE B 1 227 ? 2.215 3.348 24.484 1 97.5 227 ILE B O 1
ATOM 4966 N N . SER B 1 228 ? 1.053 1.459 24.203 1 97.69 228 SER B N 1
ATOM 4967 C CA . SER B 1 228 ? 2.09 0.899 23.344 1 97.69 228 SER B CA 1
ATOM 4968 C C . SER B 1 228 ? 2.266 1.731 22.078 1 97.69 228 SER B C 1
ATOM 4970 O O . SER B 1 228 ? 3.393 1.963 21.625 1 97.69 228 SER B O 1
ATOM 4972 N N . PHE B 1 229 ? 1.187 2.137 21.516 1 97.62 229 PHE B N 1
ATOM 4973 C CA . PHE B 1 229 ? 1.24 2.971 20.328 1 97.62 229 PHE B CA 1
ATOM 4974 C C . PHE B 1 229 ? 1.966 4.281 20.609 1 97.62 229 PHE B C 1
ATOM 4976 O O . PHE B 1 229 ? 2.861 4.676 19.859 1 97.62 229 PHE B O 1
ATOM 4983 N N . LEU B 1 230 ? 1.598 4.898 21.656 1 97.06 230 LEU B N 1
ATOM 4984 C CA . LEU B 1 230 ? 2.189 6.184 22.016 1 97.06 230 LEU B CA 1
ATOM 4985 C C . LEU B 1 230 ? 3.666 6.02 22.359 1 97.06 230 LEU B C 1
ATOM 4987 O O . LEU B 1 230 ? 4.477 6.902 22.078 1 97.06 230 LEU B O 1
ATOM 4991 N N . LEU B 1 231 ? 3.994 4.957 22.953 1 97.56 231 LEU B N 1
ATOM 4992 C CA . LEU B 1 231 ? 5.395 4.688 23.281 1 97.56 231 LEU B CA 1
ATOM 4993 C C . LEU B 1 231 ? 6.215 4.5 22 1 97.56 231 LEU B C 1
ATOM 4995 O O . LEU B 1 231 ? 7.379 4.902 21.953 1 97.56 231 LEU B O 1
ATOM 4999 N N . CYS B 1 232 ? 5.637 3.822 21.031 1 97.38 232 CYS B N 1
ATOM 5000 C CA . CYS B 1 232 ? 6.324 3.646 19.766 1 97.38 232 CYS B CA 1
ATOM 5001 C C . CYS B 1 232 ? 6.531 4.988 19.062 1 97.38 232 CYS B C 1
ATOM 5003 O O . CYS B 1 232 ? 7.586 5.234 18.484 1 97.38 232 CYS B O 1
ATOM 5005 N N . VAL B 1 233 ? 5.508 5.828 19.141 1 95.88 233 VAL B N 1
ATOM 5006 C CA . VAL B 1 233 ? 5.645 7.168 18.578 1 95.88 233 VAL B CA 1
ATOM 5007 C C . VAL B 1 233 ? 6.758 7.922 19.297 1 95.88 233 VAL B C 1
ATOM 5009 O O . VAL B 1 233 ? 7.586 8.578 18.672 1 95.88 233 VAL B O 1
ATOM 5012 N N . MET B 1 234 ? 6.84 7.793 20.578 1 96.31 234 MET B N 1
ATOM 5013 C CA . MET B 1 234 ? 7.895 8.414 21.359 1 96.31 234 MET B CA 1
ATOM 5014 C C . MET B 1 234 ? 9.266 7.848 21 1 96.31 234 MET B C 1
ATOM 5016 O O . MET B 1 234 ? 10.258 8.57 21 1 96.31 234 MET B O 1
ATOM 5020 N N . GLY B 1 235 ? 9.273 6.574 20.781 1 96 235 GLY B N 1
ATOM 5021 C CA . GLY B 1 235 ? 10.508 5.957 20.312 1 96 235 GLY B CA 1
ATOM 5022 C C . GLY B 1 235 ? 11.008 6.543 19 1 96 235 GLY B C 1
ATOM 5023 O O . GLY B 1 235 ? 12.195 6.816 18.859 1 96 235 GLY B O 1
ATOM 5024 N N . ILE B 1 236 ? 10.07 6.754 18.078 1 94.88 236 ILE B N 1
ATOM 5025 C CA . ILE B 1 236 ? 10.414 7.355 16.797 1 94.88 236 ILE B CA 1
ATOM 5026 C C . ILE B 1 236 ? 11.016 8.742 17.016 1 94.88 236 ILE B C 1
ATOM 5028 O O . ILE B 1 236 ? 12.047 9.078 16.438 1 94.88 236 ILE B O 1
ATOM 5032 N N . LEU B 1 237 ? 10.406 9.508 17.906 1 94.06 237 LEU B N 1
ATOM 5033 C CA . LEU B 1 237 ? 10.867 10.859 18.203 1 94.06 237 LEU B CA 1
ATOM 5034 C C . LEU B 1 237 ? 12.25 10.828 18.844 1 94.06 237 LEU B C 1
ATOM 5036 O O . LEU B 1 237 ? 13.094 11.672 18.547 1 94.06 237 LEU B O 1
ATOM 5040 N N . THR B 1 238 ? 12.445 9.883 19.656 1 95.12 238 THR B N 1
ATOM 5041 C CA . THR B 1 238 ? 13.719 9.766 20.344 1 95.12 238 THR B CA 1
ATOM 5042 C C . THR B 1 238 ? 14.852 9.5 19.359 1 95.12 238 THR B C 1
ATOM 5044 O O . THR B 1 238 ? 15.883 10.172 19.391 1 95.12 238 THR B O 1
ATOM 5047 N N . PHE B 1 239 ? 14.641 8.578 18.453 1 92.81 239 PHE B N 1
ATOM 5048 C CA . PHE B 1 239 ? 15.664 8.273 17.469 1 92.81 239 PHE B CA 1
ATOM 5049 C C . PHE B 1 239 ? 15.836 9.43 16.484 1 92.81 239 PHE B C 1
ATOM 5051 O O . PHE B 1 239 ? 16.922 9.641 15.953 1 92.81 239 PHE B O 1
ATOM 5058 N N . GLY B 1 240 ? 14.766 10.156 16.266 1 89 240 GLY B N 1
ATOM 5059 C CA . GLY B 1 240 ? 14.82 11.297 15.352 1 89 240 GLY B CA 1
ATOM 5060 C C . GLY B 1 240 ? 15.586 12.477 15.93 1 89 240 GLY B C 1
ATOM 5061 O O . GLY B 1 240 ? 16.297 13.172 15.203 1 89 240 GLY B O 1
ATOM 5062 N N . ILE B 1 241 ? 15.461 12.703 17.172 1 88.75 241 ILE B N 1
ATOM 5063 C CA . ILE B 1 241 ? 16.094 13.828 17.859 1 88.75 241 ILE B CA 1
ATOM 5064 C C . ILE B 1 241 ? 17.547 13.492 18.156 1 88.75 241 ILE B C 1
ATOM 5066 O O . ILE B 1 241 ? 18.422 14.359 18.094 1 88.75 241 ILE B O 1
ATOM 5070 N N . PHE B 1 242 ? 17.797 12.188 18.438 1 91.31 242 PHE B N 1
ATOM 5071 C CA . PHE B 1 242 ? 19.141 11.742 18.766 1 91.31 242 PHE B CA 1
ATOM 5072 C C . PHE B 1 242 ? 19.625 10.711 17.75 1 91.31 242 PHE B C 1
ATOM 5074 O O . PHE B 1 242 ? 19.719 9.523 18.047 1 91.31 242 PHE B O 1
ATOM 5081 N N . PRO B 1 243 ? 20.141 11.219 16.672 1 85.75 243 PRO B N 1
ATOM 5082 C CA . PRO B 1 243 ? 20.562 10.305 15.602 1 85.75 243 PRO B CA 1
ATOM 5083 C C . PRO B 1 243 ? 21.734 9.414 16.016 1 85.75 243 PRO B C 1
ATOM 5085 O O . PRO B 1 243 ? 21.953 8.367 15.414 1 85.75 243 PRO B O 1
ATOM 5088 N N . ASN B 1 244 ? 22.438 9.789 17.047 1 86.94 244 ASN B N 1
ATOM 5089 C CA . ASN B 1 244 ? 23.578 9.008 17.516 1 86.94 244 ASN B CA 1
ATOM 5090 C C . ASN B 1 244 ? 23.141 7.668 18.094 1 86.94 244 ASN B C 1
ATOM 5092 O O . ASN B 1 244 ? 23.953 6.754 18.234 1 86.94 244 ASN B O 1
ATOM 5096 N N . LEU B 1 245 ? 21.875 7.523 18.359 1 89.38 245 LEU B N 1
ATOM 5097 C CA . LEU B 1 245 ? 21.359 6.285 18.938 1 89.38 245 LEU B CA 1
ATOM 5098 C C . LEU B 1 245 ? 21.094 5.254 17.844 1 89.38 245 LEU B C 1
ATOM 5100 O O . LEU B 1 245 ? 20.891 4.074 18.141 1 89.38 245 LEU B O 1
ATOM 5104 N N . MET B 1 246 ? 21.234 5.629 16.609 1 90 246 MET B N 1
ATOM 5105 C CA . MET B 1 246 ? 20.969 4.723 15.5 1 90 246 MET B CA 1
ATOM 5106 C C . MET B 1 246 ? 22.062 3.674 15.375 1 90 246 MET B C 1
ATOM 5108 O O . MET B 1 246 ? 23.25 4 15.445 1 90 246 MET B O 1
ATOM 5112 N N . PRO B 1 247 ? 21.625 2.389 15.266 1 90.19 247 PRO B N 1
ATOM 5113 C CA . PRO B 1 247 ? 22.641 1.345 15.102 1 90.19 247 PRO B CA 1
ATOM 5114 C C . PRO B 1 247 ? 23.469 1.529 13.828 1 90.19 247 PRO B C 1
ATOM 5116 O O . PRO B 1 247 ? 22.938 1.919 12.789 1 90.19 247 PRO B O 1
ATOM 5119 N N . GLN B 1 248 ? 24.766 1.285 14.016 1 91.31 248 GLN B N 1
ATOM 5120 C CA . GLN B 1 248 ? 25.719 1.366 12.906 1 91.31 248 GLN B CA 1
ATOM 5121 C C . GLN B 1 248 ? 26.469 0.047 12.719 1 91.31 248 GLN B C 1
ATOM 5123 O O . GLN B 1 248 ? 26.812 -0.616 13.703 1 91.31 248 GLN B O 1
ATOM 5128 N N . PHE B 1 249 ? 26.594 -0.346 11.484 1 91.81 249 PHE B N 1
ATOM 5129 C CA . PHE B 1 249 ? 27.25 -1.609 11.164 1 91.81 249 PHE B CA 1
ATOM 5130 C C . PHE B 1 249 ? 28.359 -1.397 10.148 1 91.81 249 PHE B C 1
ATOM 5132 O O . PHE B 1 249 ? 28.266 -0.531 9.281 1 91.81 249 PHE B O 1
ATOM 5139 N N . ASN B 1 250 ? 29.438 -2.086 10.32 1 88.19 250 ASN B N 1
ATOM 5140 C CA . ASN B 1 250 ? 30.516 -2.082 9.344 1 88.19 250 ASN B CA 1
ATOM 5141 C C . ASN B 1 250 ? 30.406 -3.26 8.375 1 88.19 250 ASN B C 1
ATOM 5143 O O . ASN B 1 250 ? 30.562 -4.414 8.781 1 88.19 250 ASN B O 1
ATOM 5147 N N . VAL B 1 251 ? 30.016 -2.951 7.207 1 87.12 251 VAL B N 1
ATOM 5148 C CA . VAL B 1 251 ? 29.891 -3.99 6.191 1 87.12 251 VAL B CA 1
ATOM 5149 C C . VAL B 1 251 ? 30.953 -3.799 5.113 1 87.12 251 VAL B C 1
ATOM 5151 O O . VAL B 1 251 ? 30.844 -2.891 4.285 1 87.12 251 VAL B O 1
ATOM 5154 N N . ASN B 1 252 ? 31.875 -4.676 5.031 1 83.69 252 ASN B N 1
ATOM 5155 C CA . ASN B 1 252 ? 32.938 -4.652 4.031 1 83.69 252 ASN B CA 1
ATOM 5156 C C . ASN B 1 252 ? 33.625 -3.293 3.975 1 83.69 252 ASN B C 1
ATOM 5158 O O . ASN B 1 252 ? 33.844 -2.752 2.889 1 83.69 252 ASN B O 1
ATOM 5162 N N . GLY B 1 253 ? 33.75 -2.594 5.016 1 83.69 253 GLY B N 1
ATOM 5163 C CA . GLY B 1 253 ? 34.469 -1.337 5.074 1 83.69 253 GLY B CA 1
ATOM 5164 C C . GLY B 1 253 ? 33.562 -0.12 5.043 1 83.69 253 GLY B C 1
ATOM 5165 O O . GLY B 1 253 ? 34.031 1 5.297 1 83.69 253 GLY B O 1
ATOM 5166 N N . ASP B 1 254 ? 32.375 -0.326 4.691 1 87.31 254 ASP B N 1
ATOM 5167 C CA . ASP B 1 254 ? 31.438 0.789 4.637 1 87.31 254 ASP B CA 1
ATOM 5168 C C . ASP B 1 254 ? 30.516 0.791 5.855 1 87.31 254 ASP B C 1
ATOM 5170 O O . ASP B 1 254 ? 30.125 -0.271 6.34 1 87.31 254 ASP B O 1
ATOM 5174 N N . VAL B 1 255 ? 30.328 1.988 6.328 1 88 255 VAL B N 1
ATOM 5175 C CA . VAL B 1 255 ? 29.438 2.125 7.477 1 88 255 VAL B CA 1
ATOM 5176 C C . VAL B 1 255 ? 27.984 2.215 7.004 1 88 255 VAL B C 1
ATOM 5178 O O . VAL B 1 255 ? 27.641 3.107 6.227 1 88 255 VAL B O 1
ATOM 5181 N N . VAL B 1 256 ? 27.297 1.253 7.402 1 87.81 256 VAL B N 1
ATOM 5182 C CA . VAL B 1 256 ? 25.875 1.226 7.094 1 87.81 256 VAL B CA 1
ATOM 5183 C C . VAL B 1 256 ? 25.062 1.525 8.352 1 87.81 256 VAL B C 1
ATOM 5185 O O . VAL B 1 256 ? 25.297 0.922 9.406 1 87.81 256 VAL B O 1
ATOM 5188 N N . LYS B 1 257 ? 24.188 2.561 8.234 1 87.19 257 LYS B N 1
ATOM 5189 C CA . LYS B 1 257 ? 23.344 2.936 9.359 1 87.19 257 LYS B CA 1
ATOM 5190 C C . LYS B 1 257 ? 21.859 2.689 9.047 1 87.19 257 LYS B C 1
ATOM 5192 O O . LYS B 1 257 ? 21.453 2.723 7.883 1 87.19 257 LYS B O 1
ATOM 5197 N N . VAL B 1 258 ? 21.156 2.375 10.125 1 90.75 258 VAL B N 1
ATOM 5198 C CA . VAL B 1 258 ? 19.703 2.312 9.984 1 90.75 258 VAL B CA 1
ATOM 5199 C C . VAL B 1 258 ? 19.156 3.717 9.773 1 90.75 258 VAL B C 1
ATOM 5201 O O . VAL B 1 258 ? 19.531 4.656 10.469 1 90.75 258 VAL B O 1
ATOM 5204 N N . GLU B 1 259 ? 18.359 3.83 8.766 1 88.5 259 GLU B N 1
ATOM 5205 C CA . GLU B 1 259 ? 17.781 5.133 8.438 1 88.5 259 GLU B CA 1
ATOM 5206 C C . GLU B 1 259 ? 16.547 5.426 9.281 1 88.5 259 GLU B C 1
ATOM 5208 O O . GLU B 1 259 ? 15.859 4.504 9.727 1 88.5 259 GLU B O 1
ATOM 5213 N N . MET B 1 260 ? 16.281 6.691 9.508 1 88.19 260 MET B N 1
ATOM 5214 C CA . MET B 1 260 ? 15.109 7.117 10.266 1 88.19 260 MET B CA 1
ATOM 5215 C C . MET B 1 260 ? 13.828 6.613 9.617 1 88.19 260 MET B C 1
ATOM 5217 O O . MET B 1 260 ? 12.852 6.32 10.305 1 88.19 260 MET B O 1
ATOM 5221 N N . THR B 1 261 ? 13.867 6.566 8.336 1 88.19 261 THR B N 1
ATOM 5222 C CA . THR B 1 261 ? 12.703 6.133 7.578 1 88.19 261 THR B CA 1
ATOM 5223 C C . THR B 1 261 ? 12.375 4.672 7.871 1 88.19 261 THR B C 1
ATOM 5225 O O . THR B 1 261 ? 11.211 4.277 7.879 1 88.19 261 THR B O 1
ATOM 5228 N N . GLU B 1 262 ? 13.344 3.895 8.164 1 92.75 262 GLU B N 1
ATOM 5229 C CA . GLU B 1 262 ? 13.141 2.5 8.547 1 92.75 262 GLU B CA 1
ATOM 5230 C C . GLU B 1 262 ? 12.633 2.391 9.984 1 92.75 262 GLU B C 1
ATOM 5232 O O . GLU B 1 262 ? 11.766 1.563 10.281 1 92.75 262 GLU B O 1
ATOM 5237 N N . ILE B 1 263 ? 13.18 3.264 10.812 1 93.38 263 ILE B N 1
ATOM 5238 C CA . ILE B 1 263 ? 12.805 3.25 12.227 1 93.38 263 ILE B CA 1
ATOM 5239 C C . ILE B 1 263 ? 11.305 3.521 12.359 1 93.38 263 ILE B C 1
ATOM 5241 O O . ILE B 1 263 ? 10.625 2.867 13.148 1 93.38 263 ILE B O 1
ATOM 5245 N N . VAL B 1 264 ? 10.82 4.473 11.625 1 93.81 264 VAL B N 1
ATOM 5246 C CA . VAL B 1 264 ? 9.406 4.812 11.688 1 93.81 264 VAL B CA 1
ATOM 5247 C C . VAL B 1 264 ? 8.562 3.586 11.336 1 93.81 264 VAL B C 1
ATOM 5249 O O . VAL B 1 264 ? 7.594 3.275 12.031 1 93.81 264 VAL B O 1
ATOM 5252 N N . GLN B 1 265 ? 8.977 2.896 10.32 1 95.75 265 GLN B N 1
ATOM 5253 C CA . GLN B 1 265 ? 8.234 1.716 9.891 1 95.75 265 GLN B CA 1
ATOM 5254 C C . GLN B 1 265 ? 8.281 0.623 10.953 1 95.75 265 GLN B C 1
ATOM 5256 O O . GLN B 1 265 ? 7.246 0.04 11.297 1 95.75 265 GLN B O 1
ATOM 5261 N N . PHE B 1 266 ? 9.453 0.372 11.516 1 96.44 266 PHE B N 1
ATOM 5262 C CA . PHE B 1 266 ? 9.633 -0.685 12.5 1 96.44 266 PHE B CA 1
ATOM 5263 C C . PHE B 1 266 ? 8.758 -0.438 13.727 1 96.44 266 PHE B C 1
ATOM 5265 O O . PHE B 1 266 ? 8.055 -1.34 14.18 1 96.44 266 PHE B O 1
ATOM 5272 N N . PHE B 1 267 ? 8.758 0.754 14.172 1 97 267 PHE B N 1
ATOM 5273 C CA . PHE B 1 267 ? 8.047 1.059 15.406 1 97 267 PHE B CA 1
ATOM 5274 C C . PHE B 1 267 ? 6.539 1.077 15.172 1 97 267 PHE B C 1
ATOM 5276 O O . PHE B 1 267 ? 5.762 0.708 16.047 1 97 267 PHE B O 1
ATOM 5283 N N . MET B 1 268 ? 6.113 1.527 14.023 1 97.31 268 MET B N 1
ATOM 5284 C CA . MET B 1 268 ? 4.688 1.501 13.719 1 97.31 268 MET B CA 1
ATOM 5285 C C . MET B 1 268 ? 4.176 0.066 13.617 1 97.31 268 MET B C 1
ATOM 5287 O O . MET B 1 268 ? 3.139 -0.269 14.195 1 97.31 268 MET B O 1
ATOM 5291 N N . TYR B 1 269 ? 4.961 -0.794 12.961 1 97.88 269 TYR B N 1
ATOM 5292 C CA . TYR B 1 269 ? 4.551 -2.191 12.859 1 97.88 269 TYR B CA 1
ATOM 5293 C C . TYR B 1 269 ? 4.637 -2.881 14.219 1 97.88 269 TYR B C 1
ATOM 5295 O O . TYR B 1 269 ? 3.836 -3.77 14.516 1 97.88 269 TYR B O 1
ATOM 5303 N N . LEU B 1 270 ? 5.602 -2.455 15.008 1 97.94 270 LEU B N 1
ATOM 5304 C CA . LEU B 1 270 ? 5.688 -2.982 16.359 1 97.94 270 LEU B CA 1
ATOM 5305 C C . LEU B 1 270 ? 4.414 -2.67 17.156 1 97.94 270 LEU B C 1
ATOM 5307 O O . LEU B 1 270 ? 3.877 -3.539 17.844 1 97.94 270 LEU B O 1
ATOM 5311 N N . SER B 1 271 ? 3.998 -1.446 17.031 1 97.81 271 SER B N 1
ATOM 5312 C CA . SER B 1 271 ? 2.76 -1.062 17.703 1 97.81 271 SER B CA 1
ATOM 5313 C C . SER B 1 271 ? 1.585 -1.908 17.219 1 97.81 271 SER B C 1
ATOM 5315 O O . SER B 1 271 ? 0.765 -2.354 18.031 1 97.81 271 SER B O 1
ATOM 5317 N N . ALA B 1 272 ? 1.479 -2.141 15.961 1 97.75 272 ALA B N 1
ATOM 5318 C CA . ALA B 1 272 ? 0.408 -2.961 15.398 1 97.75 272 ALA B CA 1
ATOM 5319 C C . ALA B 1 272 ? 0.477 -4.391 15.93 1 97.75 272 ALA B C 1
ATOM 5321 O O . ALA B 1 272 ? -0.55 -4.98 16.281 1 97.75 272 ALA B O 1
ATOM 5322 N N . THR B 1 273 ? 1.675 -4.926 16.016 1 97.62 273 THR B N 1
ATOM 5323 C CA . THR B 1 273 ? 1.879 -6.293 16.469 1 97.62 273 THR B CA 1
ATOM 5324 C C . THR B 1 273 ? 1.425 -6.445 17.922 1 97.62 273 THR B C 1
ATOM 5326 O O . THR B 1 273 ? 0.74 -7.41 18.266 1 97.62 273 THR B O 1
ATOM 5329 N N . ILE B 1 274 ? 1.799 -5.508 18.734 1 97.75 274 ILE B N 1
ATOM 5330 C CA . ILE B 1 274 ? 1.427 -5.562 20.156 1 97.75 274 ILE B CA 1
ATOM 5331 C C . ILE B 1 274 ? -0.094 -5.523 20.281 1 97.75 274 ILE B C 1
ATOM 5333 O O . ILE B 1 274 ? -0.676 -6.301 21.047 1 97.75 274 ILE B O 1
ATOM 5337 N N . ASN B 1 275 ? -0.731 -4.664 19.562 1 97.88 275 ASN B N 1
ATOM 5338 C CA . ASN B 1 275 ? -2.188 -4.57 19.594 1 97.88 275 ASN B CA 1
ATOM 5339 C C . ASN B 1 275 ? -2.846 -5.859 19.109 1 97.88 275 ASN B C 1
ATOM 5341 O O . ASN B 1 275 ? -3.836 -6.309 19.688 1 97.88 275 ASN B O 1
ATOM 5345 N N . LEU B 1 276 ? -2.281 -6.453 18.094 1 96.56 276 LEU B N 1
ATOM 5346 C CA . LEU B 1 276 ? -2.852 -7.672 17.516 1 96.56 276 LEU B CA 1
ATOM 5347 C C . LEU B 1 276 ? -2.684 -8.852 18.469 1 96.56 276 LEU B C 1
ATOM 5349 O O . LEU B 1 276 ? -3.502 -9.773 18.484 1 96.56 276 LEU B O 1
ATOM 5353 N N . LEU B 1 277 ? -1.625 -8.82 19.25 1 96.31 277 LEU B N 1
ATOM 5354 C CA . LEU B 1 277 ? -1.391 -9.891 20.219 1 96.31 277 LEU B CA 1
ATOM 5355 C C . LEU B 1 277 ? -2.322 -9.758 21.406 1 96.31 277 LEU B C 1
ATOM 5357 O O . LEU B 1 277 ? -2.678 -10.75 22.047 1 96.31 277 LEU B O 1
ATOM 5361 N N . LEU B 1 278 ? -2.764 -8.523 21.719 1 96.44 278 LEU B N 1
ATOM 5362 C CA . LEU B 1 278 ? -3.598 -8.258 22.891 1 96.44 278 LEU B CA 1
ATOM 5363 C C . LEU B 1 278 ? -5.07 -8.461 22.562 1 96.44 278 LEU B C 1
ATOM 5365 O O . LEU B 1 278 ? -5.836 -8.938 23.406 1 96.44 278 LEU B O 1
ATOM 5369 N N . ILE B 1 279 ? -5.477 -8.047 21.391 1 94.5 279 ILE B N 1
ATOM 5370 C CA . ILE B 1 279 ? -6.887 -8.062 21.016 1 94.5 279 ILE B CA 1
ATOM 5371 C C . ILE B 1 279 ? -7.059 -8.797 19.688 1 94.5 279 ILE B C 1
ATOM 5373 O O . ILE B 1 279 ? -6.465 -8.422 18.672 1 94.5 279 ILE B O 1
ATOM 5377 N N . LYS B 1 280 ? -7.875 -9.758 19.625 1 92.62 280 LYS B N 1
ATOM 5378 C CA . LYS B 1 280 ? -8.133 -10.523 18.406 1 92.62 280 LYS B CA 1
ATOM 5379 C C . LYS B 1 280 ? -9.125 -9.789 17.5 1 92.62 280 LYS B C 1
ATOM 5381 O O . LYS B 1 280 ? -10.258 -9.516 17.906 1 92.62 280 LYS B O 1
ATOM 5386 N N . ILE B 1 281 ? -8.617 -9.477 16.391 1 92.56 281 ILE B N 1
ATOM 5387 C CA . ILE B 1 281 ? -9.492 -8.82 15.414 1 92.56 281 ILE B CA 1
ATOM 5388 C C . ILE B 1 281 ? -9.242 -9.398 14.023 1 92.56 281 ILE B C 1
ATOM 5390 O O . ILE B 1 281 ? -8.266 -10.117 13.812 1 92.56 281 ILE B O 1
ATOM 5394 N N . ASN B 1 282 ? -10.211 -9.117 13.125 1 90.56 282 ASN B N 1
ATOM 5395 C CA . ASN B 1 282 ? -10.047 -9.539 11.742 1 90.56 282 ASN B CA 1
ATOM 5396 C C . ASN B 1 282 ? -9.203 -8.547 10.945 1 90.56 282 ASN B C 1
ATOM 5398 O O . ASN B 1 282 ? -9.32 -7.336 11.133 1 90.56 282 ASN B O 1
ATOM 5402 N N . THR B 1 283 ? -8.445 -9.125 10.078 1 89.56 283 THR B N 1
ATOM 5403 C CA . THR B 1 283 ? -7.57 -8.305 9.242 1 89.56 283 THR B CA 1
ATOM 5404 C C . THR B 1 283 ? -8.383 -7.336 8.398 1 89.56 283 THR B C 1
ATOM 5406 O O . THR B 1 283 ? -7.953 -6.211 8.141 1 89.56 283 THR B O 1
ATOM 5409 N N . SER B 1 284 ? -9.43 -7.766 7.973 1 90.25 284 SER B N 1
ATOM 5410 C CA . SER B 1 284 ? -10.289 -6.93 7.129 1 90.25 284 SER B CA 1
ATOM 5411 C C . SER B 1 284 ? -10.719 -5.668 7.863 1 90.25 284 SER B C 1
ATOM 5413 O O . SER B 1 284 ? -10.93 -4.625 7.246 1 90.25 284 SER B O 1
ATOM 5415 N N . ASP B 1 285 ? -10.812 -5.75 9.18 1 94.38 285 ASP B N 1
ATOM 5416 C CA . ASP B 1 285 ? -11.211 -4.594 9.969 1 94.38 285 ASP B CA 1
ATOM 5417 C C . ASP B 1 285 ? -10.117 -3.535 10 1 94.38 285 ASP B C 1
ATOM 5419 O O . ASP B 1 285 ? -10.398 -2.338 10.07 1 94.38 285 ASP B O 1
ATOM 5423 N N . ILE B 1 286 ? -8.969 -3.984 9.945 1 96 286 ILE B N 1
ATOM 5424 C CA . ILE B 1 286 ? -7.836 -3.062 9.922 1 96 286 ILE B CA 1
ATOM 5425 C C . ILE B 1 286 ? -7.785 -2.344 8.578 1 96 286 ILE B C 1
ATOM 5427 O O . ILE B 1 286 ? -7.719 -1.113 8.523 1 96 286 ILE B O 1
ATOM 5431 N N . LEU B 1 287 ? -7.898 -3.084 7.539 1 94.44 287 LEU B N 1
ATOM 5432 C CA . LEU B 1 287 ? -7.742 -2.555 6.188 1 94.44 287 LEU B CA 1
ATOM 5433 C C . LEU B 1 287 ? -8.93 -1.675 5.805 1 94.44 287 LEU B C 1
ATOM 5435 O O . LEU B 1 287 ? -8.781 -0.742 5.012 1 94.44 287 LEU B O 1
ATOM 5439 N N . SER B 1 288 ? -10.07 -1.923 6.457 1 93.06 288 SER B N 1
ATOM 5440 C CA . SER B 1 288 ? -11.273 -1.169 6.117 1 93.06 288 SER B CA 1
ATOM 5441 C C . SER B 1 288 ? -11.484 -0.001 7.074 1 93.06 288 SER B C 1
ATOM 5443 O O . SER B 1 288 ? -12.469 0.734 6.961 1 93.06 288 SER B O 1
ATOM 5445 N N . SER B 1 289 ? -10.578 0.094 8.039 1 93.5 289 SER B N 1
ATOM 5446 C CA . SER B 1 289 ? -10.695 1.22 8.953 1 93.5 289 SER B CA 1
ATOM 5447 C C . SER B 1 289 ? -10.539 2.549 8.227 1 93.5 289 SER B C 1
ATOM 5449 O O . SER B 1 289 ? -9.867 2.623 7.195 1 93.5 289 SER B O 1
ATOM 5451 N N . ASN B 1 290 ? -11.148 3.613 8.758 1 91.19 290 ASN B N 1
ATOM 5452 C CA . ASN B 1 290 ? -11.07 4.934 8.148 1 91.19 290 ASN B CA 1
ATOM 5453 C C . ASN B 1 290 ? -9.625 5.438 8.102 1 91.19 290 ASN B C 1
ATOM 5455 O O . ASN B 1 290 ? -9.234 6.105 7.145 1 91.19 290 ASN B O 1
ATOM 5459 N N . ILE B 1 291 ? -8.906 5.152 9.086 1 92.88 291 ILE B N 1
ATOM 5460 C CA . ILE B 1 291 ? -7.531 5.621 9.172 1 92.88 291 ILE B CA 1
ATOM 5461 C C . ILE B 1 291 ? -6.688 4.945 8.086 1 92.88 291 ILE B C 1
ATOM 5463 O O . ILE B 1 291 ? -5.926 5.609 7.383 1 92.88 291 ILE B O 1
ATOM 5467 N N . THR B 1 292 ? -6.855 3.605 7.961 1 94.62 292 THR B N 1
ATOM 5468 C CA . THR B 1 292 ? -6.09 2.895 6.945 1 94.62 292 THR B CA 1
ATOM 5469 C C . THR B 1 292 ? -6.508 3.336 5.547 1 94.62 292 THR B C 1
ATOM 5471 O O . THR B 1 292 ? -5.664 3.51 4.664 1 94.62 292 THR B O 1
ATOM 5474 N N . GLN B 1 293 ? -7.793 3.562 5.352 1 92.69 293 GLN B N 1
ATOM 5475 C CA . GLN B 1 293 ? -8.289 4.02 4.055 1 92.69 293 GLN B CA 1
ATOM 5476 C C . GLN B 1 293 ? -7.73 5.395 3.709 1 92.69 293 GLN B C 1
ATOM 5478 O O . GLN B 1 293 ? -7.34 5.645 2.566 1 92.69 293 GLN B O 1
ATOM 5483 N N . SER B 1 294 ? -7.715 6.211 4.695 1 90.44 294 SER B N 1
ATOM 5484 C CA . SER B 1 294 ? -7.152 7.543 4.496 1 90.44 294 SER B CA 1
ATOM 5485 C C . SER B 1 294 ? -5.664 7.469 4.18 1 90.44 294 SER B C 1
ATOM 5487 O O . SER B 1 294 ? -5.16 8.242 3.363 1 90.44 294 SER B O 1
ATOM 5489 N N . ALA B 1 295 ? -5.027 6.625 4.867 1 93.25 295 ALA B N 1
ATOM 5490 C CA . ALA B 1 295 ? -3.598 6.449 4.621 1 93.25 295 ALA B CA 1
ATOM 5491 C C . ALA B 1 295 ? -3.344 5.938 3.207 1 93.25 295 ALA B C 1
ATOM 5493 O O . ALA B 1 295 ? -2.375 6.34 2.559 1 93.25 295 ALA B O 1
ATOM 5494 N N . MET B 1 296 ? -4.168 5.039 2.725 1 94.25 296 MET B N 1
ATOM 5495 C CA . MET B 1 296 ? -4.027 4.531 1.362 1 94.25 296 MET B CA 1
ATOM 5496 C C . MET B 1 296 ? -4.215 5.648 0.343 1 94.25 296 MET B C 1
ATOM 5498 O O . MET B 1 296 ? -3.479 5.727 -0.643 1 94.25 296 MET B O 1
ATOM 5502 N N . GLY B 1 297 ? -5.215 6.477 0.623 1 92.06 297 GLY B N 1
ATOM 5503 C CA . GLY B 1 297 ? -5.379 7.641 -0.231 1 92.06 297 GLY B CA 1
ATOM 5504 C C . GLY B 1 297 ? -4.156 8.539 -0.257 1 92.06 297 GLY B C 1
ATOM 5505 O O . GLY B 1 297 ? -3.719 8.969 -1.326 1 92.06 297 GLY B O 1
ATOM 5506 N N . ALA B 1 298 ? -3.629 8.742 0.901 1 91.56 298 ALA B N 1
ATOM 5507 C CA . ALA B 1 298 ? -2.449 9.594 1.024 1 91.56 298 ALA B CA 1
ATOM 5508 C C . ALA B 1 298 ? -1.249 8.977 0.314 1 91.56 298 ALA B C 1
ATOM 5510 O O . ALA B 1 298 ? -0.447 9.688 -0.296 1 91.56 298 ALA B O 1
ATOM 5511 N N . LEU B 1 299 ? -1.148 7.699 0.465 1 95.19 299 LEU B N 1
ATOM 5512 C CA . LEU B 1 299 ? -0.063 6.961 -0.174 1 95.19 299 LEU B CA 1
ATOM 5513 C C . LEU B 1 299 ? -0.069 7.184 -1.683 1 95.19 299 LEU B C 1
ATOM 5515 O O . LEU B 1 299 ? 0.979 7.441 -2.279 1 95.19 299 LEU B O 1
ATOM 5519 N N . PHE B 1 300 ? -1.174 7.152 -2.258 1 95.44 300 PHE B N 1
ATOM 5520 C CA . PHE B 1 300 ? -1.281 7.332 -3.701 1 95.44 300 PHE B CA 1
ATOM 5521 C C . PHE B 1 300 ? -1.084 8.797 -4.082 1 95.44 300 PHE B C 1
ATOM 5523 O O . PHE B 1 300 ? -0.539 9.094 -5.145 1 95.44 300 PHE B O 1
ATOM 5530 N N . ALA B 1 301 ? -1.524 9.656 -3.205 1 92.12 301 ALA B N 1
ATOM 5531 C CA . ALA B 1 301 ? -1.334 11.078 -3.457 1 92.12 301 ALA B CA 1
ATOM 5532 C C . ALA B 1 301 ? 0.148 11.445 -3.455 1 92.12 301 ALA B C 1
ATOM 5534 O O . ALA B 1 301 ? 0.548 12.445 -4.051 1 92.12 301 ALA B O 1
ATOM 5535 N N . VAL B 1 302 ? 0.89 10.609 -2.816 1 93 302 VAL B N 1
ATOM 5536 C CA . VAL B 1 302 ? 2.332 10.828 -2.791 1 93 302 VAL B CA 1
ATOM 5537 C C . VAL B 1 302 ? 2.992 10.055 -3.932 1 93 302 VAL B C 1
ATOM 5539 O O . VAL B 1 302 ? 3.85 10.594 -4.637 1 93 302 VAL B O 1
ATOM 5542 N N . LEU B 1 303 ? 2.611 8.867 -4.148 1 95.06 303 LEU B N 1
ATOM 5543 C CA . LEU B 1 303 ? 3.232 7.984 -5.129 1 95.06 303 LEU B CA 1
ATOM 5544 C C . LEU B 1 303 ? 3.084 8.539 -6.539 1 95.06 303 LEU B C 1
ATOM 5546 O O . LEU B 1 303 ? 4.066 8.656 -7.273 1 95.06 303 LEU B O 1
ATOM 5550 N N . GLY B 1 304 ? 1.919 8.93 -6.906 1 94.88 304 GLY B N 1
ATOM 5551 C CA . GLY B 1 304 ? 1.641 9.375 -8.266 1 94.88 304 GLY B CA 1
ATOM 5552 C C . GLY B 1 304 ? 2.324 10.688 -8.617 1 94.88 304 GLY B C 1
ATOM 5553 O O . GLY B 1 304 ? 3.23 10.711 -9.453 1 94.88 304 GLY B O 1
ATOM 5554 N N . PRO B 1 305 ? 1.892 11.734 -7.965 1 91.69 305 PRO B N 1
ATOM 5555 C CA . PRO B 1 305 ? 2.48 13.047 -8.266 1 91.69 305 PRO B CA 1
ATOM 5556 C C . PRO B 1 305 ? 3.982 13.094 -7.996 1 91.69 305 PRO B C 1
ATOM 5558 O O . PRO B 1 305 ? 4.723 13.75 -8.727 1 91.69 305 PRO B O 1
ATOM 5561 N N . GLY B 1 306 ? 4.406 12.414 -6.934 1 90.75 306 GLY B N 1
ATOM 5562 C CA . GLY B 1 306 ? 5.836 12.367 -6.664 1 90.75 306 GLY B CA 1
ATOM 5563 C C . GLY B 1 306 ? 6.625 11.695 -7.773 1 90.75 306 GLY B C 1
ATOM 5564 O O . GLY B 1 306 ? 7.684 12.188 -8.172 1 90.75 306 GLY B O 1
ATOM 5565 N N . TRP B 1 307 ? 6.105 10.578 -8.18 1 93.75 307 TRP B N 1
ATOM 5566 C CA . TRP B 1 307 ? 6.746 9.844 -9.266 1 93.75 307 TRP B CA 1
ATOM 5567 C C . TRP B 1 307 ? 6.734 10.656 -10.555 1 93.75 307 TRP B C 1
ATOM 5569 O O . TRP B 1 307 ? 7.762 10.781 -11.227 1 93.75 307 TRP B O 1
ATOM 5579 N N . LEU B 1 308 ? 5.594 11.219 -10.898 1 93.94 308 LEU B N 1
ATOM 5580 C CA . LEU B 1 308 ? 5.445 12.039 -12.102 1 93.94 308 LEU B CA 1
ATOM 5581 C C . LEU B 1 308 ? 6.348 13.273 -12.031 1 93.94 308 LEU B C 1
ATOM 5583 O O . LEU B 1 308 ? 6.984 13.633 -13.023 1 93.94 308 LEU B O 1
ATOM 5587 N N . GLY B 1 309 ? 6.395 13.914 -10.891 1 89.94 309 GLY B N 1
ATOM 5588 C CA . GLY B 1 309 ? 7.273 15.055 -10.711 1 89.94 309 GLY B CA 1
ATOM 5589 C C . GLY B 1 309 ? 8.734 14.727 -10.93 1 89.94 309 GLY B C 1
ATOM 5590 O O . GLY B 1 309 ? 9.453 15.484 -11.594 1 89.94 309 GLY B O 1
ATOM 5591 N N . ALA B 1 310 ? 9.156 13.609 -10.367 1 89.62 310 ALA B N 1
ATOM 5592 C CA . ALA B 1 310 ? 10.547 13.188 -10.555 1 89.62 310 ALA B CA 1
ATOM 5593 C C . ALA B 1 310 ? 10.859 12.977 -12.031 1 89.62 310 ALA B C 1
ATOM 5595 O O . ALA B 1 310 ? 11.977 13.25 -12.477 1 89.62 310 ALA B O 1
ATOM 5596 N N . THR B 1 311 ? 9.938 12.484 -12.75 1 92.69 311 THR B N 1
ATOM 5597 C CA . THR B 1 311 ? 10.117 12.25 -14.18 1 92.69 311 THR B CA 1
ATOM 5598 C C . THR B 1 311 ? 10.227 13.57 -14.938 1 92.69 311 THR B C 1
ATOM 5600 O O . THR B 1 311 ? 11.109 13.727 -15.789 1 92.69 311 THR B O 1
ATOM 5603 N N . ILE B 1 312 ? 9.422 14.508 -14.578 1 92.88 312 ILE B N 1
ATOM 5604 C CA . ILE B 1 312 ? 9.352 15.766 -15.32 1 92.88 312 ILE B CA 1
ATOM 5605 C C . ILE B 1 312 ? 10.508 16.672 -14.898 1 92.88 312 ILE B C 1
ATOM 5607 O O . ILE B 1 312 ? 11.227 17.203 -15.742 1 92.88 312 ILE B O 1
ATOM 5611 N N . PHE B 1 313 ? 10.812 16.766 -13.648 1 88.44 313 PHE B N 1
ATOM 5612 C CA . PHE B 1 313 ? 11.711 17.797 -13.141 1 88.44 313 PHE B CA 1
ATOM 5613 C C . PHE B 1 313 ? 13.156 17.312 -13.133 1 88.44 313 PHE B C 1
ATOM 5615 O O . PHE B 1 313 ? 14.086 18.109 -13.117 1 88.44 313 PHE B O 1
ATOM 5622 N N . ASN B 1 314 ? 13.312 16 -13.148 1 86.44 314 ASN B N 1
ATOM 5623 C CA . ASN B 1 314 ? 14.68 15.477 -13.18 1 86.44 314 ASN B CA 1
ATOM 5624 C C . ASN B 1 314 ? 15.141 15.203 -14.602 1 86.44 314 ASN B C 1
ATOM 5626 O O . ASN B 1 314 ? 16.297 14.844 -14.828 1 86.44 314 ASN B O 1
ATOM 5630 N N . ALA B 1 315 ? 14.234 15.398 -15.516 1 90 315 ALA B N 1
ATOM 5631 C CA . ALA B 1 315 ? 14.656 15.25 -16.906 1 90 315 ALA B CA 1
ATOM 5632 C C . ALA B 1 315 ? 15.75 16.25 -17.266 1 90 315 ALA B C 1
ATOM 5634 O O . ALA B 1 315 ? 15.656 17.438 -16.906 1 90 315 ALA B O 1
ATOM 5635 N N . PRO B 1 316 ? 16.797 15.812 -17.953 1 87.56 316 PRO B N 1
ATOM 5636 C CA . PRO B 1 316 ? 17.969 16.656 -18.188 1 87.56 316 PRO B CA 1
ATOM 5637 C C . PRO B 1 316 ? 17.609 18.016 -18.812 1 87.56 316 PRO B C 1
ATOM 5639 O O . PRO B 1 316 ? 18.094 19.047 -18.359 1 87.56 316 PRO B O 1
ATOM 5642 N N . HIS B 1 317 ? 16.766 17.984 -19.797 1 88.75 317 HIS B N 1
ATOM 5643 C CA . HIS B 1 317 ? 16.391 19.234 -20.453 1 88.75 317 HIS B CA 1
ATOM 5644 C C . HIS B 1 317 ? 15.586 20.125 -19.531 1 88.75 317 HIS B C 1
ATOM 5646 O O . HIS B 1 317 ? 15.797 21.344 -19.5 1 88.75 317 HIS B O 1
ATOM 5652 N N . ASN B 1 318 ? 14.68 19.594 -18.75 1 90.31 318 ASN B N 1
ATOM 5653 C CA . ASN B 1 318 ? 13.852 20.344 -17.812 1 90.31 318 ASN B CA 1
ATOM 5654 C C . ASN B 1 318 ? 14.68 20.906 -16.656 1 90.31 318 ASN B C 1
ATOM 5656 O O . ASN B 1 318 ? 14.438 22.016 -16.203 1 90.31 318 ASN B O 1
ATOM 5660 N N . LEU B 1 319 ? 15.594 20.125 -16.266 1 84.69 319 LEU B N 1
ATOM 5661 C CA . LEU B 1 319 ? 16.453 20.531 -15.164 1 84.69 319 LEU B CA 1
ATOM 5662 C C . LEU B 1 319 ? 17.281 21.766 -15.547 1 84.69 319 LEU B C 1
ATOM 5664 O O . LEU B 1 319 ? 17.5 22.641 -14.711 1 84.69 319 LEU B O 1
ATOM 5668 N N . LYS B 1 320 ? 17.734 21.828 -16.734 1 85.12 320 LYS B N 1
ATOM 5669 C CA . LYS B 1 320 ? 18.484 22.969 -17.234 1 85.12 320 LYS B CA 1
ATOM 5670 C C . LYS B 1 320 ? 17.625 24.234 -17.234 1 85.12 320 LYS B C 1
ATOM 5672 O O . LYS B 1 320 ? 18.094 25.312 -16.875 1 85.12 320 LYS B O 1
ATOM 5677 N N . ILE B 1 321 ? 16.391 24.062 -17.641 1 85.44 321 ILE B N 1
ATOM 5678 C CA . ILE B 1 321 ? 15.477 25.203 -17.672 1 85.44 321 ILE B CA 1
ATOM 5679 C C . ILE B 1 321 ? 15.211 25.688 -16.25 1 85.44 321 ILE B C 1
ATOM 5681 O O . ILE B 1 321 ? 15.164 26.906 -16.016 1 85.44 321 ILE B O 1
ATOM 5685 N N . LEU B 1 322 ? 15.016 24.781 -15.336 1 83.19 322 LEU B N 1
ATOM 5686 C CA . LEU B 1 322 ? 14.703 25.109 -13.953 1 83.19 322 LEU B CA 1
ATOM 5687 C C . LEU B 1 322 ? 15.875 25.828 -13.289 1 83.19 322 LEU B C 1
ATOM 5689 O O . LEU B 1 322 ? 15.68 26.812 -12.57 1 83.19 322 LEU B O 1
ATOM 5693 N N . LYS B 1 323 ? 17.031 25.375 -13.508 1 77.94 323 LYS B N 1
ATOM 5694 C CA . LYS B 1 323 ? 18.219 25.922 -12.859 1 77.94 323 LYS B CA 1
ATOM 5695 C C . LYS B 1 323 ? 18.609 27.266 -13.469 1 77.94 323 LYS B C 1
ATOM 5697 O O . LYS B 1 323 ? 19.016 28.188 -12.75 1 77.94 323 LYS B O 1
ATOM 5702 N N . ASN B 1 324 ? 18.453 27.375 -14.695 1 79.56 324 ASN B N 1
ATOM 5703 C CA . ASN B 1 324 ? 18.969 28.562 -15.375 1 79.56 324 ASN B CA 1
ATOM 5704 C C . ASN B 1 324 ? 17.906 29.672 -15.453 1 79.56 324 ASN B C 1
ATOM 5706 O O . ASN B 1 324 ? 18.203 30.844 -15.242 1 79.56 324 ASN B O 1
ATOM 5710 N N . ASP B 1 325 ? 16.656 29.328 -15.695 1 77.81 325 ASP B N 1
ATOM 5711 C CA . ASP B 1 325 ? 15.633 30.344 -15.961 1 77.81 325 ASP B CA 1
ATOM 5712 C C . ASP B 1 325 ? 14.797 30.609 -14.711 1 77.81 325 ASP B C 1
ATOM 5714 O O . ASP B 1 325 ? 14.633 31.766 -14.297 1 77.81 325 ASP B O 1
ATOM 5718 N N . ILE B 1 326 ? 14.414 29.688 -14.07 1 77.44 326 ILE B N 1
ATOM 5719 C CA . ILE B 1 326 ? 13.469 29.859 -12.969 1 77.44 326 ILE B CA 1
ATOM 5720 C C . ILE B 1 326 ? 14.227 30.062 -11.656 1 77.44 326 ILE B C 1
ATOM 5722 O O . ILE B 1 326 ? 13.82 30.859 -10.82 1 77.44 326 ILE B O 1
ATOM 5726 N N . GLY B 1 327 ? 15.281 29.328 -11.602 1 73.44 327 GLY B N 1
ATOM 5727 C CA . GLY B 1 327 ? 16.094 29.453 -10.398 1 73.44 327 GLY B CA 1
ATOM 5728 C C . GLY B 1 327 ? 16.578 30.875 -10.148 1 73.44 327 GLY B C 1
ATOM 5729 O O . GLY B 1 327 ? 16.578 31.344 -9.008 1 73.44 327 GLY B O 1
ATOM 5730 N N . SER B 1 328 ? 16.844 31.547 -11.117 1 76.44 328 SER B N 1
ATOM 5731 C CA . SER B 1 328 ? 17.328 32.906 -10.992 1 76.44 328 SER B CA 1
ATOM 5732 C C . SER B 1 328 ? 16.219 33.844 -10.5 1 76.44 328 SER B C 1
ATOM 5734 O O . SER B 1 328 ? 16.469 34.75 -9.688 1 76.44 328 SER B O 1
ATOM 5736 N N . ILE B 1 329 ? 15.031 33.625 -10.883 1 78 329 ILE B N 1
ATOM 5737 C CA . ILE B 1 329 ? 13.898 34.438 -10.477 1 78 329 ILE B CA 1
ATOM 5738 C C . ILE B 1 329 ? 13.594 34.219 -9 1 78 329 ILE B C 1
ATOM 5740 O O . ILE B 1 329 ? 13.367 35.156 -8.25 1 78 329 ILE B O 1
ATOM 5744 N N . ILE B 1 330 ? 13.703 33 -8.633 1 78.06 330 ILE B N 1
ATOM 5745 C CA . ILE B 1 330 ? 13.359 32.656 -7.262 1 78.06 330 ILE B CA 1
ATOM 5746 C C . ILE B 1 330 ? 14.445 33.125 -6.309 1 78.06 330 ILE B C 1
ATOM 5748 O O . ILE B 1 330 ? 14.156 33.531 -5.184 1 78.06 330 ILE B O 1
ATOM 5752 N N . SER B 1 331 ? 15.648 33.031 -6.805 1 76.06 331 SER B N 1
ATOM 5753 C CA . SER B 1 331 ? 16.75 33.5 -5.977 1 76.06 331 SER B CA 1
ATOM 5754 C C . SER B 1 331 ? 16.609 35 -5.691 1 76.06 331 SER B C 1
ATOM 5756 O O . SER B 1 331 ? 17.031 35.469 -4.637 1 76.06 331 SER B O 1
ATOM 5758 N N . GLU B 1 332 ? 15.891 35.594 -6.551 1 78.12 332 GLU B N 1
ATOM 5759 C CA . GLU B 1 332 ? 15.703 37.031 -6.387 1 78.12 332 GLU B CA 1
ATOM 5760 C C . GLU B 1 332 ? 14.5 37.344 -5.5 1 78.12 332 GLU B C 1
ATOM 5762 O O . GLU B 1 332 ? 14.492 38.344 -4.773 1 78.12 332 GLU B O 1
ATOM 5767 N N . VAL B 1 333 ? 13.531 36.5 -5.574 1 81.25 333 VAL B N 1
ATOM 5768 C CA . VAL B 1 333 ? 12.305 36.719 -4.809 1 81.25 333 VAL B CA 1
ATOM 5769 C C . VAL B 1 333 ? 11.875 35.438 -4.137 1 81.25 333 VAL B C 1
ATOM 5771 O O . VAL B 1 333 ? 10.836 34.844 -4.484 1 81.25 333 VAL B O 1
ATOM 5774 N N . PRO B 1 334 ? 12.523 35.094 -3.061 1 80.94 334 PRO B N 1
ATOM 5775 C CA . PRO B 1 334 ? 12.258 33.812 -2.438 1 80.94 334 PRO B CA 1
ATOM 5776 C C . PRO B 1 334 ? 10.836 33.688 -1.883 1 80.94 334 PRO B C 1
ATOM 5778 O O . PRO B 1 334 ? 10.281 32.594 -1.812 1 80.94 334 PRO B O 1
ATOM 5781 N N . TRP B 1 335 ? 10.195 34.875 -1.61 1 86.88 335 TRP B N 1
ATOM 5782 C CA . TRP B 1 335 ? 8.852 34.875 -1.037 1 86.88 335 TRP B CA 1
ATOM 5783 C C . TRP B 1 335 ? 7.832 34.375 -2.061 1 86.88 335 TRP B C 1
ATOM 5785 O O . TRP B 1 335 ? 6.723 33.969 -1.696 1 86.88 335 TRP B O 1
ATOM 5795 N N . LEU B 1 336 ? 8.211 34.312 -3.277 1 88.31 336 LEU B N 1
ATOM 5796 C CA . LEU B 1 336 ? 7.32 33.812 -4.328 1 88.31 336 LEU B CA 1
ATOM 5797 C C . LEU B 1 336 ? 6.992 32.344 -4.125 1 88.31 336 LEU B C 1
ATOM 5799 O O . LEU B 1 336 ? 5.91 31.891 -4.496 1 88.31 336 LEU B O 1
ATOM 5803 N N . VAL B 1 337 ? 7.891 31.719 -3.539 1 89.94 337 VAL B N 1
ATOM 5804 C CA . VAL B 1 337 ? 7.688 30.281 -3.297 1 89.94 337 VAL B CA 1
ATOM 5805 C C . VAL B 1 337 ? 6.555 30.094 -2.291 1 89.94 337 VAL B C 1
ATOM 5807 O O . VAL B 1 337 ? 5.777 29.141 -2.402 1 89.94 337 VAL B O 1
ATOM 5810 N N . ILE B 1 338 ? 6.441 30.969 -1.333 1 94.06 338 ILE B N 1
ATOM 5811 C CA . ILE B 1 338 ? 5.387 30.906 -0.326 1 94.06 338 ILE B CA 1
ATOM 5812 C C . ILE B 1 338 ? 4.023 31.047 -0.998 1 94.06 338 ILE B C 1
ATOM 5814 O O . ILE B 1 338 ? 3.092 30.297 -0.687 1 94.06 338 ILE B O 1
ATOM 5818 N N . ILE B 1 339 ? 3.951 31.875 -1.918 1 92.56 339 ILE B N 1
ATOM 5819 C CA . ILE B 1 339 ? 2.703 32.125 -2.633 1 92.56 339 ILE B CA 1
ATOM 5820 C C . ILE B 1 339 ? 2.369 30.922 -3.518 1 92.56 339 ILE B C 1
ATOM 5822 O O . ILE B 1 339 ? 1.22 30.469 -3.564 1 92.56 339 ILE B O 1
ATOM 5826 N N . LEU B 1 340 ? 3.355 30.453 -4.184 1 89.12 340 LEU B N 1
ATOM 5827 C CA . LEU B 1 340 ? 3.15 29.312 -5.074 1 89.12 340 LEU B CA 1
ATOM 5828 C C . LEU B 1 340 ? 2.652 28.109 -4.293 1 89.12 340 LEU B C 1
ATOM 5830 O O . LEU B 1 340 ? 1.681 27.453 -4.695 1 89.12 340 LEU B O 1
ATOM 5834 N N . VAL B 1 341 ? 3.273 27.797 -3.223 1 93.06 341 VAL B N 1
ATOM 5835 C CA . VAL B 1 341 ? 2.883 26.656 -2.4 1 93.06 341 VAL B CA 1
ATOM 5836 C C . VAL B 1 341 ? 1.478 26.875 -1.844 1 93.06 341 VAL B C 1
ATOM 5838 O O . VAL B 1 341 ? 0.664 25.953 -1.806 1 93.06 341 VAL B O 1
ATOM 5841 N N . SER B 1 342 ? 1.157 28.094 -1.478 1 94.94 342 SER B N 1
ATOM 5842 C CA . SER B 1 342 ? -0.151 28.422 -0.921 1 94.94 342 SER B CA 1
ATOM 5843 C C . SER B 1 342 ? -1.258 28.219 -1.948 1 94.94 342 SER B C 1
ATOM 5845 O O . SER B 1 342 ? -2.309 27.656 -1.628 1 94.94 342 SER B O 1
ATOM 5847 N N . VAL B 1 343 ? -0.996 28.594 -3.111 1 91.94 343 VAL B N 1
ATOM 5848 C CA . VAL B 1 343 ? -1.997 28.484 -4.168 1 91.94 343 VAL B CA 1
ATOM 5849 C C . VAL B 1 343 ? -2.258 27.016 -4.477 1 91.94 343 VAL B C 1
ATOM 5851 O O . VAL B 1 343 ? -3.41 26.594 -4.629 1 91.94 343 VAL B O 1
ATOM 5854 N N . VAL B 1 344 ? -1.217 26.266 -4.535 1 89.25 344 VAL B N 1
ATOM 5855 C CA . VAL B 1 344 ? -1.369 24.844 -4.812 1 89.25 344 VAL B CA 1
ATOM 5856 C C . VAL B 1 344 ? -2.096 24.172 -3.654 1 89.25 344 VAL B C 1
ATOM 5858 O O . VAL B 1 344 ? -2.967 23.328 -3.869 1 89.25 344 VAL B O 1
ATOM 5861 N N . ALA B 1 345 ? -1.757 24.562 -2.461 1 93.19 345 ALA B N 1
ATOM 5862 C CA . ALA B 1 345 ? -2.396 23.984 -1.277 1 93.19 345 ALA B CA 1
ATOM 5863 C C . ALA B 1 345 ? -3.891 24.297 -1.259 1 93.19 345 ALA B C 1
ATOM 5865 O O . ALA B 1 345 ? -4.699 23.469 -0.84 1 93.19 345 ALA B O 1
ATOM 5866 N N . MET B 1 346 ? -4.246 25.484 -1.756 1 91.25 346 MET B N 1
ATOM 5867 C CA . MET B 1 346 ? -5.645 25.922 -1.799 1 91.25 346 MET B CA 1
ATOM 5868 C C . MET B 1 346 ? -6.453 25.031 -2.742 1 91.25 346 MET B C 1
ATOM 5870 O O . MET B 1 346 ? -7.617 24.734 -2.471 1 91.25 346 MET B O 1
ATOM 5874 N N . ILE B 1 347 ? -5.809 24.562 -3.713 1 84 347 ILE B N 1
ATOM 5875 C CA . ILE B 1 347 ? -6.512 23.844 -4.77 1 84 347 ILE B CA 1
ATOM 5876 C C . ILE B 1 347 ? -6.512 22.344 -4.465 1 84 347 ILE B C 1
ATOM 5878 O O . ILE B 1 347 ? -7.527 21.672 -4.645 1 84 347 ILE B O 1
ATOM 5882 N N . VAL B 1 348 ? -5.449 21.844 -3.996 1 83.69 348 VAL B N 1
ATOM 5883 C CA . VAL B 1 348 ? -5.277 20.406 -3.812 1 83.69 348 VAL B CA 1
ATOM 5884 C C . VAL B 1 348 ? -5.953 19.969 -2.516 1 83.69 348 VAL B C 1
ATOM 5886 O O . VAL B 1 348 ? -6.43 18.844 -2.41 1 83.69 348 VAL B O 1
ATOM 5889 N N . ILE B 1 349 ? -6.062 20.812 -1.535 1 86.5 349 ILE B N 1
ATOM 5890 C CA . ILE B 1 349 ? -6.777 20.625 -0.276 1 86.5 349 ILE B CA 1
ATOM 5891 C C . ILE B 1 349 ? -6.242 19.391 0.451 1 86.5 349 ILE B C 1
ATOM 5893 O O . ILE B 1 349 ? -7.02 18.594 0.979 1 86.5 349 ILE B O 1
ATOM 5897 N N . SER B 1 350 ? -5.051 18.953 0.257 1 87 350 SER B N 1
ATOM 5898 C CA . SER B 1 350 ? -4.359 17.859 0.939 1 87 350 SER B CA 1
ATOM 5899 C C . SER B 1 350 ? -2.898 18.219 1.198 1 87 350 SER B C 1
ATOM 5901 O O . SER B 1 350 ? -2.16 18.547 0.269 1 87 350 SER B O 1
ATOM 5903 N N . GLN B 1 351 ? -2.557 18.125 2.428 1 92.81 351 GLN B N 1
ATOM 5904 C CA . GLN B 1 351 ? -1.179 18.438 2.797 1 92.81 351 GLN B CA 1
ATOM 5905 C C . GLN B 1 351 ? -0.202 17.469 2.133 1 92.81 351 GLN B C 1
ATOM 5907 O O . GLN B 1 351 ? 0.847 17.875 1.636 1 92.81 351 GLN B O 1
ATOM 5912 N N . THR B 1 352 ? -0.581 16.234 2.133 1 90.31 352 THR B N 1
ATOM 5913 C CA . THR B 1 352 ? 0.289 15.195 1.604 1 90.31 352 THR B CA 1
ATOM 5914 C C . THR B 1 352 ? 0.453 15.344 0.095 1 90.31 352 THR B C 1
ATOM 5916 O O . THR B 1 352 ? 1.572 15.305 -0.42 1 90.31 352 THR B O 1
ATOM 5919 N N . ALA B 1 353 ? -0.601 15.516 -0.539 1 87 353 ALA B N 1
ATOM 5920 C CA . ALA B 1 353 ? -0.557 15.672 -1.99 1 87 353 ALA B CA 1
ATOM 5921 C C . ALA B 1 353 ? 0.196 16.938 -2.383 1 87 353 ALA B C 1
ATOM 5923 O O . ALA B 1 353 ? 0.993 16.938 -3.324 1 87 353 ALA B O 1
ATOM 5924 N N . THR B 1 354 ? -0.068 17.984 -1.669 1 91.38 354 THR B N 1
ATOM 5925 C CA . THR B 1 354 ? 0.607 19.25 -1.96 1 91.38 354 THR B CA 1
ATOM 5926 C C . THR B 1 354 ? 2.113 19.109 -1.756 1 91.38 354 THR B C 1
ATOM 5928 O O . THR B 1 354 ? 2.9 19.578 -2.578 1 91.38 354 THR B O 1
ATOM 5931 N N . ALA B 1 355 ? 2.467 18.5 -0.678 1 92.94 355 ALA B N 1
ATOM 5932 C CA . ALA B 1 355 ? 3.885 18.297 -0.401 1 92.94 355 ALA B CA 1
ATOM 5933 C C . ALA B 1 355 ? 4.547 17.469 -1.505 1 92.94 355 ALA B C 1
ATOM 5935 O O . ALA B 1 355 ? 5.664 17.781 -1.929 1 92.94 355 ALA B O 1
ATOM 5936 N N . SER B 1 356 ? 3.91 16.484 -1.974 1 88.06 356 SER B N 1
ATOM 5937 C CA . SER B 1 356 ? 4.48 15.602 -2.982 1 88.06 356 SER B CA 1
ATOM 5938 C C . SER B 1 356 ? 4.672 16.328 -4.309 1 88.06 356 SER B C 1
ATOM 5940 O O . SER B 1 356 ? 5.547 15.961 -5.102 1 88.06 356 SER B O 1
ATOM 5942 N N . ILE B 1 357 ? 3.883 17.328 -4.512 1 84 357 ILE B N 1
ATOM 5943 C CA . ILE B 1 357 ? 3.996 18.141 -5.723 1 84 357 ILE B CA 1
ATOM 5944 C C . ILE B 1 357 ? 5.059 19.219 -5.531 1 84 357 ILE B C 1
ATOM 5946 O O . ILE B 1 357 ? 5.949 19.375 -6.371 1 84 357 ILE B O 1
ATOM 5950 N N . MET B 1 358 ? 5.035 19.844 -4.418 1 87.94 358 MET B N 1
ATOM 5951 C CA . MET B 1 358 ? 5.754 21.109 -4.262 1 87.94 358 MET B CA 1
ATOM 5952 C C . MET B 1 358 ? 7.176 20.859 -3.762 1 87.94 358 MET B C 1
ATOM 5954 O O . MET B 1 358 ? 8.094 21.609 -4.109 1 87.94 358 MET B O 1
ATOM 5958 N N . VAL B 1 359 ? 7.375 19.875 -2.953 1 89.38 359 VAL B N 1
ATOM 5959 C CA . VAL B 1 359 ? 8.688 19.688 -2.346 1 89.38 359 VAL B CA 1
ATOM 5960 C C . VAL B 1 359 ? 9.727 19.422 -3.432 1 89.38 359 VAL B C 1
ATOM 5962 O O . VAL B 1 359 ? 10.781 20.062 -3.465 1 89.38 359 VAL B O 1
ATOM 5965 N N . PRO B 1 360 ? 9.469 18.547 -4.355 1 81.94 360 PRO B N 1
ATOM 5966 C CA . PRO B 1 360 ? 10.453 18.344 -5.426 1 81.94 360 PRO B CA 1
ATOM 5967 C C . PRO B 1 360 ? 10.664 19.594 -6.27 1 81.94 360 PRO B C 1
ATOM 5969 O O . PRO B 1 360 ? 11.781 19.859 -6.711 1 81.94 360 PRO B O 1
ATOM 5972 N N . ILE B 1 361 ? 9.594 20.266 -6.512 1 80.75 361 ILE B N 1
ATOM 5973 C CA . ILE B 1 361 ? 9.68 21.5 -7.293 1 80.75 361 ILE B CA 1
ATOM 5974 C C . ILE B 1 361 ? 10.578 22.516 -6.57 1 80.75 361 ILE B C 1
ATOM 5976 O O . ILE B 1 361 ? 11.516 23.047 -7.16 1 80.75 361 ILE B O 1
ATOM 5980 N N . VAL B 1 362 ? 10.359 22.672 -5.348 1 86.38 362 VAL B N 1
ATOM 5981 C CA . VAL B 1 362 ? 11.094 23.656 -4.559 1 86.38 362 VAL B CA 1
ATOM 5982 C C . VAL B 1 362 ? 12.562 23.25 -4.453 1 86.38 362 VAL B C 1
ATOM 5984 O O . VAL B 1 362 ? 13.453 24.094 -4.551 1 86.38 362 VAL B O 1
ATOM 5987 N N . MET B 1 363 ? 12.836 21.969 -4.301 1 85.12 363 MET B N 1
ATOM 5988 C CA . MET B 1 363 ? 14.211 21.484 -4.207 1 85.12 363 MET B CA 1
ATOM 5989 C C . MET B 1 363 ? 14.93 21.641 -5.543 1 85.12 363 MET B C 1
ATOM 5991 O O . MET B 1 363 ? 16.125 21.969 -5.574 1 85.12 363 MET B O 1
ATOM 5995 N N . SER B 1 364 ? 14.219 21.453 -6.57 1 79.81 364 SER B N 1
ATOM 5996 C CA . SER B 1 364 ? 14.812 21.531 -7.898 1 79.81 364 SER B CA 1
ATOM 5997 C C . SER B 1 364 ? 15.133 22.984 -8.273 1 79.81 364 SER B C 1
ATOM 5999 O O . SER B 1 364 ? 15.977 23.234 -9.133 1 79.81 364 SER B O 1
ATOM 6001 N N . LEU B 1 365 ? 14.461 23.922 -7.656 1 81.25 365 LEU B N 1
ATOM 6002 C CA . LEU B 1 365 ? 14.672 25.344 -7.922 1 81.25 365 LEU B CA 1
ATOM 6003 C C . LEU B 1 365 ? 15.922 25.859 -7.215 1 81.25 365 LEU B C 1
ATOM 6005 O O . LEU B 1 365 ? 16.344 26.984 -7.438 1 81.25 365 LEU B O 1
ATOM 6009 N N . GLY B 1 366 ? 16.5 25.016 -6.387 1 79.56 366 GLY B N 1
ATOM 6010 C CA . GLY B 1 366 ? 17.719 25.391 -5.691 1 79.56 366 GLY B CA 1
ATOM 6011 C C . GLY B 1 366 ? 17.453 26.078 -4.367 1 79.56 366 GLY B C 1
ATOM 6012 O O . GLY B 1 366 ? 18.375 26.656 -3.775 1 79.56 366 GLY B O 1
ATOM 6013 N N . ILE B 1 367 ? 16.297 26.078 -3.947 1 84.38 367 ILE B N 1
ATOM 6014 C CA . ILE B 1 367 ? 15.961 26.672 -2.654 1 84.38 367 ILE B CA 1
ATOM 6015 C C . ILE B 1 367 ? 16.516 25.797 -1.53 1 84.38 367 ILE B C 1
ATOM 6017 O O . ILE B 1 367 ? 16.344 24.578 -1.534 1 84.38 367 ILE B O 1
ATOM 6021 N N . PRO B 1 368 ? 17.188 26.516 -0.644 1 89.31 368 PRO B N 1
ATOM 6022 C CA . PRO B 1 368 ? 17.688 25.719 0.476 1 89.31 368 PRO B CA 1
ATOM 6023 C C . PRO B 1 368 ? 16.578 24.969 1.209 1 89.31 368 PRO B C 1
ATOM 6025 O O . PRO B 1 368 ? 15.539 25.562 1.513 1 89.31 368 PRO B O 1
ATOM 6028 N N . PRO B 1 369 ? 16.766 23.75 1.52 1 93.19 369 PRO B N 1
ATOM 6029 C CA . PRO B 1 369 ? 15.727 22.922 2.152 1 93.19 369 PRO B CA 1
ATOM 6030 C C . PRO B 1 369 ? 15.25 23.5 3.482 1 93.19 369 PRO B C 1
ATOM 6032 O O . PRO B 1 369 ? 14.062 23.391 3.816 1 93.19 369 PRO B O 1
ATOM 6035 N N . ILE B 1 370 ? 16.141 24.156 4.203 1 94.56 370 ILE B N 1
ATOM 6036 C CA . ILE B 1 370 ? 15.781 24.688 5.508 1 94.56 370 ILE B CA 1
ATOM 6037 C C . ILE B 1 370 ? 14.805 25.859 5.332 1 94.56 370 ILE B C 1
ATOM 6039 O O . ILE B 1 370 ? 14 26.141 6.227 1 94.56 370 ILE B O 1
ATOM 6043 N N . TYR B 1 371 ? 14.898 26.531 4.184 1 93.62 371 TYR B N 1
ATOM 6044 C CA . TYR B 1 371 ? 13.945 27.594 3.859 1 93.62 371 TYR B CA 1
ATOM 6045 C C . TYR B 1 371 ? 12.531 27.031 3.742 1 93.62 371 TYR B C 1
ATOM 6047 O O . TYR B 1 371 ? 11.57 27.625 4.234 1 93.62 371 TYR B O 1
ATOM 6055 N N . PHE B 1 372 ? 12.406 25.922 3.143 1 94.25 372 PHE B N 1
ATOM 6056 C CA . PHE B 1 372 ? 11.109 25.266 3.006 1 94.25 372 PHE B CA 1
ATOM 6057 C C . PHE B 1 372 ? 10.57 24.844 4.363 1 94.25 372 PHE B C 1
ATOM 6059 O O . PHE B 1 372 ? 9.375 24.953 4.629 1 94.25 372 PHE B O 1
ATOM 6066 N N . VAL B 1 373 ? 11.445 24.344 5.223 1 96.56 373 VAL B N 1
ATOM 6067 C CA . VAL B 1 373 ? 11.055 23.906 6.555 1 96.56 373 VAL B CA 1
ATOM 6068 C C . VAL B 1 373 ? 10.43 25.078 7.316 1 96.56 373 VAL B C 1
ATOM 6070 O O . VAL B 1 373 ? 9.438 24.906 8.023 1 96.56 373 VAL B O 1
ATOM 6073 N N . ALA B 1 374 ? 10.984 26.266 7.098 1 96.94 374 ALA B N 1
ATOM 6074 C CA . ALA B 1 374 ? 10.508 27.453 7.801 1 96.94 374 ALA B CA 1
ATOM 6075 C C . ALA B 1 374 ? 9.109 27.844 7.336 1 96.94 374 ALA B C 1
ATOM 6077 O O . ALA B 1 374 ? 8.328 28.406 8.109 1 96.94 374 ALA B O 1
ATOM 6078 N N . MET B 1 375 ? 8.805 27.5 6.137 1 96.44 375 MET B N 1
ATOM 6079 C CA . MET B 1 375 ? 7.516 27.922 5.594 1 96.44 375 MET B CA 1
ATOM 6080 C C . MET B 1 375 ? 6.578 26.719 5.418 1 96.44 375 MET B C 1
ATOM 6082 O O . MET B 1 375 ? 5.586 26.812 4.695 1 96.44 375 MET B O 1
ATOM 6086 N N . VAL B 1 376 ? 6.836 25.625 6.031 1 97.25 376 VAL B N 1
ATOM 6087 C CA . VAL B 1 376 ? 6.18 24.359 5.742 1 97.25 376 VAL B CA 1
ATOM 6088 C C . VAL B 1 376 ? 4.688 24.453 6.055 1 97.25 376 VAL B C 1
ATOM 6090 O O . VAL B 1 376 ? 3.863 23.812 5.398 1 97.25 376 VAL B O 1
ATOM 6093 N N . GLN B 1 377 ? 4.285 25.328 6.961 1 97.75 377 GLN B N 1
ATOM 6094 C CA . GLN B 1 377 ? 2.893 25.469 7.375 1 97.75 377 GLN B CA 1
ATOM 6095 C C . GLN B 1 377 ? 2.055 26.125 6.277 1 97.75 377 GLN B C 1
ATOM 6097 O O . GLN B 1 377 ? 0.823 26.109 6.336 1 97.75 377 GLN B O 1
ATOM 6102 N N . THR B 1 378 ? 2.723 26.609 5.207 1 96.88 378 THR B N 1
ATOM 6103 C CA . THR B 1 378 ? 2.002 27.125 4.051 1 96.88 378 THR B CA 1
ATOM 6104 C C . THR B 1 378 ? 1.189 26.031 3.377 1 96.88 378 THR B C 1
ATOM 6106 O O . THR B 1 378 ? 0.215 26.312 2.676 1 96.88 378 THR B O 1
ATOM 6109 N N . LEU B 1 379 ? 1.542 24.781 3.668 1 96.31 379 LEU B N 1
ATOM 6110 C CA . LEU B 1 379 ? 0.813 23.641 3.141 1 96.31 379 LEU B CA 1
ATOM 6111 C C . LEU B 1 379 ? -0.597 23.578 3.719 1 96.31 379 LEU B C 1
ATOM 6113 O O . LEU B 1 379 ? -1.448 22.844 3.213 1 96.31 379 LEU B O 1
ATOM 6117 N N . ASN B 1 380 ? -0.893 24.375 4.734 1 96.06 380 ASN B N 1
ATOM 6118 C CA . ASN B 1 380 ? -2.16 24.328 5.457 1 96.06 380 ASN B CA 1
ATOM 6119 C C . ASN B 1 380 ? -3.164 25.328 4.906 1 96.06 380 ASN B C 1
ATOM 6121 O O . ASN B 1 380 ? -4.215 25.562 5.508 1 96.06 380 ASN B O 1
ATOM 6125 N N . VAL B 1 381 ? -2.805 25.969 3.766 1 95.31 381 VAL B N 1
ATOM 6126 C CA . VAL B 1 381 ? -3.773 26.859 3.141 1 95.31 381 VAL B CA 1
ATOM 6127 C C . VAL B 1 381 ? -4.836 26.031 2.41 1 95.31 381 VAL B C 1
ATOM 6129 O O . VAL B 1 381 ? -5.004 26.172 1.195 1 95.31 381 VAL B O 1
ATOM 6132 N N . ASN B 1 382 ? -5.484 25.234 3.107 1 89.62 382 ASN B N 1
ATOM 6133 C CA . ASN B 1 382 ? -6.488 24.359 2.527 1 89.62 382 ASN B CA 1
ATOM 6134 C C . ASN B 1 382 ? -7.887 24.672 3.053 1 89.62 382 ASN B C 1
ATOM 6136 O O . ASN B 1 382 ? -8.797 23.859 2.945 1 89.62 382 ASN B O 1
ATOM 6140 N N . PHE B 1 383 ? -8.062 25.828 3.625 1 92.12 383 PHE B N 1
ATOM 6141 C CA . PHE B 1 383 ? -9.328 26.219 4.219 1 92.12 383 PHE B CA 1
ATOM 6142 C C . PHE B 1 383 ? -10.094 27.172 3.295 1 92.12 383 PHE B C 1
ATOM 6144 O O . PHE B 1 383 ? -11.234 27.547 3.576 1 92.12 383 PHE B O 1
ATOM 6151 N N . VAL B 1 384 ? -9.461 27.578 2.176 1 90.94 384 VAL B N 1
ATOM 6152 C CA . VAL B 1 384 ? -10.078 28.531 1.27 1 90.94 384 VAL B CA 1
ATOM 6153 C C . VAL B 1 384 ? -11.242 27.875 0.525 1 90.94 384 VAL B C 1
ATOM 6155 O O . VAL B 1 384 ? -12.32 28.469 0.405 1 90.94 384 VAL B O 1
ATOM 6158 N N . ILE B 1 385 ? -11 26.734 0.051 1 86.62 385 ILE B N 1
ATOM 6159 C CA . ILE B 1 385 ? -12.07 25.906 -0.491 1 86.62 385 ILE B CA 1
ATOM 6160 C C . ILE B 1 385 ? -12.539 24.922 0.567 1 86.62 385 ILE B C 1
ATOM 6162 O O . ILE B 1 385 ? -11.805 23.984 0.921 1 86.62 385 ILE B O 1
ATOM 6166 N N . PRO B 1 386 ? -13.75 25.188 1.002 1 83.12 386 PRO B N 1
ATOM 6167 C CA . PRO B 1 386 ? -14.203 24.359 2.129 1 83.12 386 PRO B CA 1
ATOM 6168 C C . PRO B 1 386 ? -14.578 22.938 1.712 1 83.12 386 PRO B C 1
ATOM 6170 O O . PRO B 1 386 ? -15.758 22.625 1.564 1 83.12 386 PRO B O 1
ATOM 6173 N N . ALA B 1 387 ? -13.578 22.109 1.66 1 80.62 387 ALA B N 1
ATOM 6174 C CA . ALA B 1 387 ? -13.82 20.734 1.232 1 80.62 387 ALA B CA 1
ATOM 6175 C C . ALA B 1 387 ? -13.297 19.734 2.266 1 80.62 387 ALA B C 1
ATOM 6177 O O . ALA B 1 387 ? -13.625 18.547 2.215 1 80.62 387 ALA B O 1
ATOM 6178 N N . GLN B 1 388 ? -12.656 20.234 3.248 1 86.5 388 GLN B N 1
ATOM 6179 C CA . GLN B 1 388 ? -12.125 19.359 4.285 1 86.5 388 GLN B CA 1
ATOM 6180 C C . GLN B 1 388 ? -13.234 18.859 5.203 1 86.5 388 GLN B C 1
ATOM 6182 O O . GLN B 1 388 ? -14.078 19.641 5.652 1 86.5 388 GLN B O 1
ATOM 6187 N N . PRO B 1 389 ? -13.234 17.656 5.473 1 85.75 389 PRO B N 1
ATOM 6188 C CA . PRO B 1 389 ? -14.281 17.078 6.316 1 85.75 389 PRO B CA 1
ATOM 6189 C C . PRO B 1 389 ? -14.344 17.734 7.699 1 85.75 389 PRO B C 1
ATOM 6191 O O . PRO B 1 389 ? -15.438 17.969 8.227 1 85.75 389 PRO B O 1
ATOM 6194 N N . THR B 1 390 ? -13.227 17.969 8.227 1 90.12 390 THR B N 1
ATOM 6195 C CA . THR B 1 390 ? -13.219 18.562 9.562 1 90.12 390 THR B CA 1
ATOM 6196 C C . THR B 1 390 ? -13.844 19.953 9.547 1 90.12 390 THR B C 1
ATOM 6198 O O . THR B 1 390 ? -14.555 20.328 10.484 1 90.12 390 THR B O 1
ATOM 6201 N N . LEU B 1 391 ? -13.617 20.656 8.453 1 91.44 391 LEU B N 1
ATOM 6202 C CA . LEU B 1 391 ? -14.172 22 8.32 1 91.44 391 LEU B CA 1
ATOM 6203 C C . LEU B 1 391 ? -15.68 21.938 8.094 1 91.44 391 LEU B C 1
ATOM 6205 O O . LEU B 1 391 ? -16.438 22.656 8.75 1 91.44 391 LEU B O 1
ATOM 6209 N N . LEU B 1 392 ? -16.141 21.094 7.281 1 89.12 392 LEU B N 1
ATOM 6210 C CA . LEU B 1 392 ? -17.547 20.969 6.941 1 89.12 392 LEU B CA 1
ATOM 6211 C C . LEU B 1 392 ? -18.344 20.438 8.125 1 89.12 392 LEU B C 1
ATOM 6213 O O . LEU B 1 392 ? -19.484 20.859 8.344 1 89.12 392 LEU B O 1
ATOM 6217 N N . PHE B 1 393 ? -17.75 19.578 8.844 1 90.25 393 PHE B N 1
ATOM 6218 C CA . PHE B 1 393 ? -18.438 19.016 9.992 1 90.25 393 PHE B CA 1
ATOM 6219 C C . PHE B 1 393 ? -18.594 20.062 11.102 1 90.25 393 PHE B C 1
ATOM 6221 O O . PHE B 1 393 ? -19.625 20.109 11.773 1 90.25 393 PHE B O 1
ATOM 6228 N N . ALA B 1 394 ? -17.594 20.797 11.258 1 90.94 394 ALA B N 1
ATOM 6229 C CA . ALA B 1 394 ? -17.688 21.875 12.234 1 90.94 394 ALA B CA 1
ATOM 6230 C C . ALA B 1 394 ? -18.844 22.828 11.906 1 90.94 394 ALA B C 1
ATOM 6232 O O . ALA B 1 394 ? -19.547 23.297 12.797 1 90.94 394 ALA B O 1
ATOM 6233 N N . VAL B 1 395 ? -19.062 23.078 10.641 1 89.5 395 VAL B N 1
ATOM 6234 C CA . VAL B 1 395 ? -20.141 23.953 10.18 1 89.5 395 VAL B CA 1
ATOM 6235 C C . VAL B 1 395 ? -21.484 23.312 10.477 1 89.5 395 VAL B C 1
ATOM 6237 O O . VAL B 1 395 ? -22.422 23.984 10.922 1 89.5 395 VAL B O 1
ATOM 6240 N N . GLU B 1 396 ? -21.5 22.047 10.352 1 87.38 396 GLU B N 1
ATOM 6241 C CA . GLU B 1 396 ? -22.734 21.312 10.562 1 87.38 396 GLU B CA 1
ATOM 6242 C C . GLU B 1 396 ? -23.078 21.203 12.047 1 87.38 396 GLU B C 1
ATOM 6244 O O . GLU B 1 396 ? -24.25 21.188 12.422 1 87.38 396 GLU B O 1
ATOM 6249 N N . LEU B 1 397 ? -22.125 21.156 12.82 1 8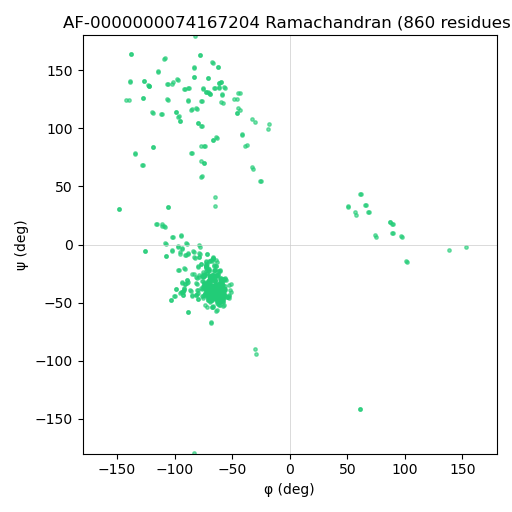5.81 397 LEU B N 1
ATOM 6250 C CA . LEU B 1 397 ? -22.312 20.906 14.242 1 85.81 397 LEU B CA 1
ATOM 6251 C C . LEU B 1 397 ? -22.781 22.172 14.961 1 85.81 397 LEU B C 1
ATOM 6253 O O . LEU B 1 397 ? -23.422 22.078 16.016 1 85.81 397 LEU B O 1
ATOM 6257 N N . ASP B 1 398 ? -22.406 23.234 14.406 1 83.5 398 ASP B N 1
ATOM 6258 C CA . ASP B 1 398 ? -22.797 24.484 15.062 1 83.5 398 ASP B CA 1
ATOM 6259 C C . ASP B 1 398 ? -24.266 24.797 14.812 1 83.5 398 ASP B C 1
ATOM 6261 O O . ASP B 1 398 ? -24.609 25.422 13.805 1 83.5 398 ASP B O 1
ATOM 6265 N N . GLU B 1 399 ? -24.953 24.531 15.75 1 74.38 399 GLU B N 1
ATOM 6266 C CA . GLU B 1 399 ? -26.406 24.703 15.633 1 74.38 399 GLU B CA 1
ATOM 6267 C C . GLU B 1 399 ? -26.781 26.188 15.633 1 74.38 399 GLU B C 1
ATOM 6269 O O . GLU B 1 399 ? -27.891 26.547 15.203 1 74.38 399 GLU B O 1
ATOM 6274 N N . THR B 1 400 ? -25.969 26.984 16.047 1 74.25 400 THR B N 1
ATOM 6275 C CA . THR B 1 400 ? -26.266 28.406 16.062 1 74.25 400 THR B CA 1
ATOM 6276 C C . THR B 1 400 ? -26.234 28.984 14.641 1 74.25 400 THR B C 1
ATOM 6278 O O . THR B 1 400 ? -26.734 30.078 14.398 1 74.25 400 THR B O 1
ATOM 6281 N N . GLY B 1 401 ? -25.625 28.141 13.719 1 75.94 401 GLY B N 1
ATOM 6282 C CA . GLY B 1 401 ? -25.547 28.562 12.336 1 75.94 401 GLY B CA 1
ATOM 6283 C C . GLY B 1 401 ? -24.5 29.641 12.102 1 75.94 401 GLY B C 1
ATOM 6284 O O . GLY B 1 401 ? -24.391 30.172 10.992 1 75.94 401 GLY B O 1
ATOM 6285 N N . ARG B 1 402 ? -23.766 29.938 13.078 1 80.44 402 ARG B N 1
ATOM 6286 C CA . ARG B 1 402 ? -22.781 31.016 12.953 1 80.44 402 ARG B CA 1
ATOM 6287 C C . ARG B 1 402 ? -21.5 30.531 12.32 1 80.44 402 ARG B C 1
ATOM 6289 O O . ARG B 1 402 ? -20.719 31.312 11.773 1 80.44 402 ARG B O 1
ATOM 6296 N N . THR B 1 403 ? -21.25 29.328 12.453 1 84.94 403 THR B N 1
ATOM 6297 C CA . THR B 1 403 ? -20.062 28.766 11.812 1 84.94 403 THR B CA 1
ATOM 6298 C C . THR B 1 403 ? -20.328 28.5 10.328 1 84.94 403 THR B C 1
ATOM 6300 O O . THR B 1 403 ? -21.094 27.625 9.969 1 84.94 403 THR B O 1
ATOM 6303 N N . ARG B 1 404 ? -19.812 29.328 9.477 1 87 404 ARG B N 1
ATOM 6304 C CA . ARG B 1 404 ? -19.891 29.172 8.031 1 87 404 ARG B CA 1
ATOM 6305 C C . ARG B 1 404 ? -18.531 28.781 7.457 1 87 404 ARG B C 1
ATOM 6307 O O . ARG B 1 404 ? -17.5 28.969 8.109 1 87 404 ARG B O 1
ATOM 6314 N N . PRO B 1 405 ? -18.469 28.25 6.301 1 88.25 405 PRO B N 1
ATOM 6315 C CA . PRO B 1 405 ? -17.188 27.891 5.684 1 88.25 405 PRO B CA 1
ATOM 6316 C C . PRO B 1 405 ? -16.25 29.078 5.559 1 88.25 405 PRO B C 1
ATOM 6318 O O . PRO B 1 405 ? -15.023 28.922 5.648 1 88.25 405 PRO B O 1
ATOM 6321 N N . THR B 1 406 ? -16.734 30.172 5.418 1 89 406 THR B N 1
ATOM 6322 C CA . THR B 1 406 ? -15.922 31.375 5.258 1 89 406 THR B CA 1
ATOM 6323 C C . THR B 1 406 ? -15.359 31.828 6.598 1 89 406 THR B C 1
ATOM 6325 O O . THR B 1 406 ? -14.43 32.625 6.645 1 89 406 THR B O 1
ATOM 6328 N N . SER B 1 407 ? -15.938 31.312 7.645 1 88.94 407 SER B N 1
ATOM 6329 C CA . SER B 1 407 ? -15.492 31.672 8.984 1 88.94 407 SER B CA 1
ATOM 6330 C C . SER B 1 407 ? -14.055 31.234 9.234 1 88.94 407 SER B C 1
ATOM 6332 O O . SER B 1 407 ? -13.391 31.75 10.133 1 88.94 407 SER B O 1
ATOM 6334 N N . PHE B 1 408 ? -13.539 30.375 8.398 1 93.69 408 PHE B N 1
ATOM 6335 C CA . PHE B 1 408 ? -12.211 29.812 8.602 1 93.69 408 PHE B CA 1
ATOM 6336 C C . PHE B 1 408 ? -11.172 30.609 7.816 1 93.69 408 PHE B C 1
ATOM 6338 O O . PHE B 1 408 ? -9.969 30.453 8.039 1 93.69 408 PHE B O 1
ATOM 6345 N N . MET B 1 409 ? -11.555 31.516 6.977 1 94.19 409 MET B N 1
ATOM 6346 C CA . MET B 1 409 ? -10.641 32.188 6.059 1 94.19 409 MET B CA 1
ATOM 6347 C C . MET B 1 409 ? -9.742 33.156 6.809 1 94.19 409 MET B C 1
ATOM 6349 O O . MET B 1 409 ? -8.516 33.062 6.738 1 94.19 409 MET B O 1
ATOM 6353 N N . ILE B 1 410 ? -10.352 34.031 7.551 1 94.69 410 ILE B N 1
ATOM 6354 C CA . ILE B 1 410 ? -9.578 35.062 8.227 1 94.69 410 ILE B CA 1
ATOM 6355 C C . ILE B 1 410 ? -8.68 34.438 9.289 1 94.69 410 ILE B C 1
ATOM 6357 O O . ILE B 1 410 ? -7.465 34.656 9.289 1 94.69 410 ILE B O 1
ATOM 6361 N N . PRO B 1 411 ? -9.281 33.625 10.195 1 95.69 411 PRO B N 1
ATOM 6362 C CA . PRO B 1 411 ? -8.391 32.969 11.156 1 95.69 411 PRO B CA 1
ATOM 6363 C C . PRO B 1 411 ? -7.336 32.094 10.477 1 95.69 411 PRO B C 1
ATOM 6365 O O . PRO B 1 411 ? -6.215 31.984 10.969 1 95.69 411 PRO B O 1
ATOM 6368 N N . GLY B 1 412 ? -7.676 31.453 9.406 1 96.69 412 GLY B N 1
ATOM 6369 C CA . GLY B 1 412 ? -6.75 30.609 8.664 1 96.69 412 GLY B CA 1
ATOM 6370 C C . GLY B 1 412 ? -5.555 31.375 8.125 1 96.69 412 GLY B C 1
ATOM 6371 O O . GLY B 1 412 ? -4.406 30.969 8.328 1 96.69 412 GLY B O 1
ATOM 6372 N N . PHE B 1 413 ? -5.828 32.469 7.426 1 97.06 413 PHE B N 1
ATOM 6373 C CA . PHE B 1 413 ? -4.742 33.281 6.887 1 97.06 413 PHE B CA 1
ATOM 6374 C C . PHE B 1 413 ? -3.912 33.875 8.008 1 97.06 413 PHE B C 1
ATOM 6376 O O . PHE B 1 413 ? -2.697 34.031 7.875 1 97.06 413 PHE B O 1
ATOM 6383 N N . PHE B 1 414 ? -4.582 34.25 9.055 1 97.31 414 PHE B N 1
ATOM 6384 C CA . PHE B 1 414 ? -3.869 34.781 10.211 1 97.31 414 PHE B CA 1
ATOM 6385 C C . PHE B 1 414 ? -2.859 33.75 10.727 1 97.31 414 PHE B C 1
ATOM 6387 O O . PHE B 1 414 ? -1.683 34.062 10.906 1 97.31 414 PHE B O 1
ATOM 6394 N N . VAL B 1 415 ? -3.318 32.562 10.977 1 97.81 415 VAL B N 1
ATOM 6395 C CA . VAL B 1 415 ? -2.463 31.547 11.586 1 97.81 415 VAL B CA 1
ATOM 6396 C C . VAL B 1 415 ? -1.33 31.188 10.625 1 97.81 415 VAL B C 1
ATOM 6398 O O . VAL B 1 415 ? -0.208 30.906 11.062 1 97.81 415 VAL B O 1
ATOM 6401 N N . ILE B 1 416 ? -1.564 31.156 9.312 1 97.81 416 ILE B N 1
ATOM 6402 C CA . ILE B 1 416 ? -0.532 30.844 8.336 1 97.81 416 ILE B CA 1
ATOM 6403 C C . ILE B 1 416 ? 0.527 31.938 8.328 1 97.81 416 ILE B C 1
ATOM 6405 O O . ILE B 1 416 ? 1.727 31.656 8.289 1 97.81 416 ILE B O 1
ATOM 6409 N N . THR B 1 417 ? 0.068 33.156 8.344 1 97.81 417 THR B N 1
ATOM 6410 C CA . THR B 1 417 ? 0.996 34.312 8.367 1 97.81 417 THR B CA 1
ATOM 6411 C C . THR B 1 417 ? 1.865 34.25 9.617 1 97.81 417 THR B C 1
ATOM 6413 O O . THR B 1 417 ? 3.086 34.406 9.539 1 97.81 417 THR B O 1
ATOM 6416 N N . VAL B 1 418 ? 1.21 34.031 10.719 1 98.19 418 VAL B N 1
ATOM 6417 C CA . VAL B 1 418 ? 1.935 33.938 11.984 1 98.19 418 VAL B CA 1
ATOM 6418 C C . VAL B 1 418 ? 2.926 32.75 11.93 1 98.19 418 VAL B C 1
ATOM 6420 O O . VAL B 1 418 ? 4.059 32.875 12.398 1 98.19 418 VAL B O 1
ATOM 6423 N N . SER B 1 419 ? 2.52 31.672 11.375 1 98.31 419 SER B N 1
ATOM 6424 C CA . SER B 1 419 ? 3.363 30.484 11.305 1 98.31 419 SER B CA 1
ATOM 6425 C C . SER B 1 419 ? 4.59 30.734 10.438 1 98.31 419 SER B C 1
ATOM 6427 O O . SER B 1 419 ? 5.699 30.312 10.781 1 98.31 419 SER B O 1
ATOM 6429 N N . VAL B 1 420 ? 4.402 31.375 9.289 1 97.62 420 VAL B N 1
ATOM 6430 C CA . VAL B 1 420 ? 5.508 31.641 8.375 1 97.62 420 VAL B CA 1
ATOM 6431 C C . VAL B 1 420 ? 6.504 32.594 9.039 1 97.62 420 VAL B C 1
ATOM 6433 O O . VAL B 1 420 ? 7.715 32.375 9 1 97.62 420 VAL B O 1
ATOM 6436 N N . ILE B 1 421 ? 6.004 33.625 9.656 1 97.94 421 ILE B N 1
ATOM 6437 C CA . ILE B 1 421 ? 6.863 34.594 10.328 1 97.94 421 ILE B CA 1
ATOM 6438 C C . ILE B 1 421 ? 7.621 33.906 11.461 1 97.94 421 ILE B C 1
ATOM 6440 O O . ILE B 1 421 ? 8.836 34.062 11.586 1 97.94 421 ILE B O 1
ATOM 6444 N N . THR B 1 422 ? 6.879 33.219 12.273 1 98.38 422 THR B N 1
ATOM 6445 C CA . THR B 1 422 ? 7.484 32.5 13.398 1 98.38 422 THR B CA 1
ATOM 6446 C C . THR B 1 422 ? 8.516 31.5 12.914 1 98.38 422 THR B C 1
ATOM 6448 O O . THR B 1 422 ? 9.594 31.359 13.508 1 98.38 422 THR B O 1
ATOM 6451 N N . GLY B 1 423 ? 8.219 30.75 11.844 1 97.94 423 GLY B N 1
ATOM 6452 C CA . GLY B 1 423 ? 9.141 29.781 11.281 1 97.94 423 GLY B CA 1
ATOM 6453 C C . GLY B 1 423 ? 10.469 30.391 10.859 1 97.94 423 GLY B C 1
ATOM 6454 O O . GLY B 1 423 ? 11.531 29.859 11.172 1 97.94 423 GLY B O 1
ATOM 6455 N N . PHE B 1 424 ? 10.414 31.5 10.188 1 97.25 424 PHE B N 1
ATOM 6456 C CA . PHE B 1 424 ? 11.625 32.156 9.719 1 97.25 424 PHE B CA 1
ATOM 6457 C C . PHE B 1 424 ? 12.398 32.781 10.891 1 97.25 424 PHE B C 1
ATOM 6459 O O . PHE B 1 424 ? 13.633 32.812 10.875 1 97.25 424 PHE B O 1
ATOM 6466 N N . VAL B 1 425 ? 11.695 33.25 11.891 1 98.06 425 VAL B N 1
ATOM 6467 C CA . VAL B 1 425 ? 12.336 33.781 13.078 1 98.06 425 VAL B CA 1
ATOM 6468 C C . VAL B 1 425 ? 13.102 32.688 13.812 1 98.06 425 VAL B C 1
ATOM 6470 O O . VAL B 1 425 ? 14.258 32.875 14.203 1 98.06 425 VAL B O 1
ATOM 6473 N N . ILE B 1 426 ? 12.461 31.562 13.961 1 98 426 ILE B N 1
ATOM 6474 C CA . ILE B 1 426 ? 13.094 30.453 14.656 1 98 426 ILE B CA 1
ATOM 6475 C C . ILE B 1 426 ? 14.297 29.969 13.852 1 98 426 ILE B C 1
ATOM 6477 O O . ILE B 1 426 ? 15.344 29.641 14.414 1 98 426 ILE B O 1
ATOM 6481 N N . LYS B 1 427 ? 14.094 29.859 12.547 1 96.44 427 LYS B N 1
ATOM 6482 C CA . LYS B 1 427 ? 15.203 29.484 11.672 1 96.44 427 LYS B CA 1
ATOM 6483 C C . LYS B 1 427 ? 16.406 30.391 11.898 1 96.44 427 LYS B C 1
ATOM 6485 O O . LYS B 1 427 ? 17.547 29.906 12 1 96.44 427 LYS B O 1
ATOM 6490 N N . THR B 1 428 ? 16.234 31.688 12.016 1 96.19 428 THR B N 1
ATOM 6491 C CA . THR B 1 428 ? 17.297 32.688 12.219 1 96.19 428 THR B CA 1
ATOM 6492 C C . THR B 1 428 ? 17.906 32.531 13.609 1 96.19 428 THR B C 1
ATOM 6494 O O . THR B 1 428 ? 19.125 32.594 13.766 1 96.19 428 THR B O 1
ATOM 6497 N N . ILE B 1 429 ? 17.047 32.344 14.594 1 97.06 429 ILE B N 1
ATOM 6498 C CA . ILE B 1 429 ? 17.5 32.219 15.977 1 97.06 429 ILE B CA 1
ATOM 6499 C C . ILE B 1 429 ? 18.406 30.984 16.125 1 97.06 429 ILE B C 1
ATOM 6501 O O . ILE B 1 429 ? 19.391 31.016 16.859 1 97.06 429 ILE B O 1
ATOM 6505 N N . LEU B 1 430 ? 18.047 29.906 15.398 1 95.44 430 LEU B N 1
ATOM 6506 C CA . LEU B 1 430 ? 18.797 28.656 15.5 1 95.44 430 LEU B CA 1
ATOM 6507 C C . LEU B 1 430 ? 20.031 28.703 14.617 1 95.44 430 LEU B C 1
ATOM 6509 O O . LEU B 1 430 ? 20.859 27.781 14.664 1 95.44 430 LEU B O 1
ATOM 6513 N N . GLY B 1 431 ? 20.234 29.609 13.734 1 89.81 431 GLY B N 1
ATOM 6514 C CA . GLY B 1 431 ? 21.438 29.812 12.93 1 89.81 431 GLY B CA 1
ATOM 6515 C C . GLY B 1 431 ? 21.438 29 11.648 1 89.81 431 GLY B C 1
ATOM 6516 O O . GLY B 1 431 ? 22.5 28.609 11.148 1 89.81 431 GLY B O 1
ATOM 6517 N N . TYR B 1 432 ? 20.297 28.641 11.359 1 86.38 432 TYR B N 1
ATOM 6518 C CA . TYR B 1 432 ? 20.219 27.891 10.109 1 86.38 432 TYR B CA 1
ATOM 6519 C C . TYR B 1 432 ? 20.203 28.828 8.914 1 86.38 432 TYR B C 1
ATOM 6521 O O . TYR B 1 432 ? 19.578 29.891 8.953 1 86.38 432 TYR B O 1
#

Foldseek 3Di:
DVVLVVLVVLQVVQQQVQCVPPNLLRNQVSLQVSLVCCCVPVVFDFFDFLVLLLLLLLLLLLLLLLLVLLCLLLVLLVVLLVQLLVCLQLLLQSLQVSLLVVCQQSLDLCSLLSCLLSSQLSPVVNQHQSQRNLLLNSLLSLLSNCLHCSHSLVLSLQSVCVVVVQFNQNLNLQSVVLSVVLSVVLSVCSCVVCVPPRSDDPPVPPPPRPPPPRDDDDDPLSVVLNVLSSVLSVVLVVCRNPVVPWDWDQDPNDIDTDDSSVSSSVSSVVSSVSSCVSDPDDPVSSCPGPSSVVSSSLSSLQRSLLRSQRRSCVGPVNLCCLAPPVLVVCVVPVCVLLVVLLVLLQSSLDSSNSCSNSVSSCVSSVDDSLLCSLLSCSSSSNLNPPDDPSLVSSCVSRPVNPRDSCSNVVSNVVSSVSSNVSSVVSVVVVPD/DVVLVVLVVLQVVQQQVQCVPPNLLRNQVSLQVSLVCCCVPVVFDFFDFLVLLLLLLLLLLLLLLLLVLLCLLLVLLVVLLVQLLVCLQLLLQSLQVSLLVVCQQSLDLCSLLSCLLSSQLSPVVNQHQSQNNLLLNSLLSLLSNCLHCSHSLVLSLQSVCVVVVQFNQNLNLQSVVLSVVLSNVLSVCSCVVCVPVRSDPDPVPPPPRPPPPRDDDDDPLSVVLNVLSSVLSVVLVVCRNPVVPWDWDQDPNDIDTDDSSVSSSVSSVVSSVSSCVSDPDDPVSSCPGPSSVVSSSLSSLQRSLLRSQRRSCVGPVNLCCLAPPVLVVCVVPVCVLLVVLLVLLQSSLDLSNSCSNSVSSCVSSVDDSLLCSLLSCSSSSNLNPPDDPSLVSSCVSRPVNPRDSCSNVVSNVVSSVSSNVSSVVSVVVVPD

pLDDT: mean 89.98, std 10.07, range [42.25, 98.56]

Solvent-accessible surface area (backbone atoms only — not comparable to full-atom values): 42448 Å² total; per-residue (Å²): 108,66,68,54,50,52,54,50,50,51,51,51,50,26,31,52,52,12,36,72,62,31,38,44,43,22,19,6,39,32,18,41,37,48,36,51,48,39,39,75,67,69,60,36,54,82,42,64,62,47,56,68,33,35,51,35,21,49,24,36,13,49,24,44,3,36,37,49,61,62,43,27,51,59,52,52,52,42,55,50,49,53,56,44,61,70,39,33,85,48,29,44,56,46,41,22,50,52,35,25,54,50,13,29,63,61,18,43,55,65,62,47,57,71,44,45,62,53,50,40,53,34,20,49,74,50,69,37,68,37,51,38,32,47,50,32,23,54,57,24,18,56,47,20,24,65,56,4,82,43,7,53,43,26,39,37,52,43,52,59,32,46,78,69,73,40,46,55,32,62,50,43,67,34,39,40,57,21,36,53,54,24,43,54,52,36,24,52,47,40,56,58,67,59,58,84,63,65,75,64,84,77,74,65,52,76,62,81,62,76,79,75,82,68,74,83,79,74,59,68,56,35,56,50,34,42,50,44,40,51,49,28,50,50,47,42,51,47,47,35,60,38,61,85,73,47,60,71,34,78,54,95,83,40,78,46,63,65,49,69,68,53,48,47,29,42,33,26,30,38,28,30,46,54,32,51,74,63,46,89,60,60,56,66,46,24,60,61,21,68,52,17,46,50,26,51,20,45,29,25,17,28,37,10,35,22,20,34,45,32,21,54,54,62,22,72,72,43,34,52,47,33,52,63,59,48,16,54,53,39,74,73,39,61,68,53,54,56,52,52,46,26,54,47,6,34,70,61,56,34,52,34,38,34,45,29,51,44,50,60,54,46,52,59,41,65,48,59,67,68,61,49,55,24,42,50,59,37,41,63,37,29,46,76,47,75,71,44,64,58,60,53,48,49,32,67,66,34,78,78,61,74,30,45,66,68,64,38,38,62,61,46,53,49,33,40,53,47,22,36,53,42,10,49,49,44,35,55,75,73,67,102,107,66,69,55,50,52,53,50,50,51,50,51,50,27,31,52,51,11,36,73,61,31,36,44,43,21,19,6,39,32,16,40,36,49,35,50,47,38,38,73,66,70,59,36,54,82,42,64,61,46,56,69,35,36,53,34,23,49,24,36,13,50,23,46,3,36,36,48,62,63,43,25,51,58,52,52,51,42,56,50,48,53,56,44,60,70,40,34,84,46,28,44,57,46,41,21,50,52,36,25,55,49,13,30,62,61,18,43,55,66,62,47,57,72,44,46,63,52,50,39,52,34,20,49,73,49,69,37,66,35,50,40,31,46,49,32,22,54,58,25,17,55,45,20,25,66,56,3,82,43,7,54,42,26,38,36,52,43,53,59,32,46,78,70,74,40,46,56,32,63,51,43,68,36,39,39,58,20,35,54,54,24,42,53,52,38,23,52,47,39,56,60,62,62,57,84,63,63,77,62,83,77,75,64,54,74,62,81,61,74,78,75,82,68,74,82,80,74,57,68,56,35,55,50,35,43,50,43,38,51,49,29,49,49,49,43,50,48,47,35,60,37,61,84,72,47,60,72,35,77,56,94,85,40,79,46,62,65,50,70,67,54,47,48,28,42,33,26,29,39,29,30,47,55,33,53,73,63,44,90,59,60,54,66,47,25,59,62,22,68,51,18,46,49,26,52,20,45,29,26,18,28,38,10,37,22,20,33,43,33,19,54,54,63,23,70,72,43,36,52,48,33,50,63,59,50,17,54,53,39,72,73,40,61,69,52,54,56,52,52,45,26,53,47,8,32,71,60,56,33,50,34,39,33,45,30,51,44,50,60,51,45,51,58,39,65,48,60,68,68,61,49,56,25,40,51,62,37,44,63,38,30,44,76,48,76,69,44,63,56,60,52,48,51,31,66,66,33,77,79,62,73,31,45,65,69,64,38,38,62,60,46,54,50,33,40,51,47,24,37,54,43,11,47,50,44,35,55,75,72,68,102

Sequence (864 aa):
MLLFIIEIIIMILAILLGLRTAGALGCGIFAIVAQLIMIFGFQLPPGSAPVTAVLIILSIGIAGGTLQATGGIDYLVYIASRVIERFPKSIIFIAPMIVFVFVFGIGTANIALSLEPIIAKTAQKARIQPKRALTASVLTANLALLCSPAASATAYIISVLAGYEISMGKYLSIVLPTALISMLMLSTFCTFVGRKEHVRDESERLVQMPEVEIKNDFSLKVKIGVISFLLCVMGILTFGIFPNLMPQFNVNGDVVKVEMTEIVQFFMYLSATINLLLIKINTSDILSSNITQSAMGALFAVLGPGWLGATIFNAPHNLKILKNDIGSIISEVPWLVIILVSVVAMIVISQTATASIMVPIVMSLGIPPIYFVAMVQTLNVNFVIPAQPTLLFAVELDETGRTRPTSFMIPGFFVITVSVITGFVIKTILGYMLLFIIEIIIMILAILLGLRTAGALGCGIFAIVAQLIMIFGFQLPPGSAPVTAVLIILSIGIAGGTLQATGGIDYLVYIASRVIERFPKSIIFIAPMIVFVFVFGIGTANIALSLEPIIAKTAQKARIQPKRALTASVLTANLALLCSPAASATAYIISVLAGYEISMGKYLSIVLPTALISMLMLSTFCTFVGRKEHVRDESERLVQMPEVEIKNDFSLKVKIGVISFLLCVMGILTFGIFPNLMPQFNVNGDVVKVEMTEIVQFFMYLSATINLLLIKINTSDILSSNITQSAMGALFAVLGPGWLGATIFNAPHNLKILKNDIGSIISEVPWLVIILVSVVAMIVISQTATASIMVPIVMSLGIPPIYFVAMVQTLNVNFVIPAQPTLLFAVELDETGRTRPTSFMIPGFFVITVSVITGFVIKTILGY

Secondary structure (DSSP, 8-state):
-HHHHHHHHHHHHHHHHHHHHHHHHHHHHHHHHHHHIIIIIS-PPP----HHHHHHHHHHHHHHHHHHHTTHHHHHHHHHHHHHHH-GGGHHHHHHHHHHHHHHHH--TTHHHHHHHHHHHHHHHTT--HHHHHHHHHHHHHHHHTT-TTSHHHHHHHHHHHTTT--HHHHHHHHHHHHHHHHHHHHHHHHHTTTTS---TTTS---------------HHHHHHHHHHHHHHHHHHHHHH-GGGS-EEEETTEEEE--HHHHHHHHHHHHHHHHHHHS---HHHHHTSHHHHHHHHHHHHHHHHHHHHHHHHSSHHHHHHIIIIIHHHHHH-TTHHHHHHHHHHHHH--HHHHHHHHHHHHHHTT--HHHHHHTGGGGG--SSS---HHHHHHHHH-TTS---GGGGHHHHHHHHHHHHHHHHHHHHHHT-/-HHHHHHHHHHHHHHHHHHHHHHHHHHHHHHHHHHHIIIIIS-PPP----HHHHHHHHHHHHHHHHHHHTTHHHHHHHHHHHHHHH-GGGHHHHHHHHHHHHHHHH--TTHHHHHHHHHHHHHHHTT--HHHHHHHHHHHHHHHHTT-TTSHHHHHHHHHHGGGT--HHHHHHHHHHHHHHHHHHHHHHHHHTTTTS---SSSS---------------HHHHHHHHHHHHHHHHHHHHHH-GGGS-EEEETTEEEE--HHHHHHHHHHHHHHHHHHHS---HHHHHTSHHHHHHHHHHHHHHHHHHHHHHHHSSHHHHHHIIIIIHHHHHH-TTHHHHHHHHHHHHH--HHHHHHHHHHHHHHTT--HHHHHHTGGGGG--SSS---HHHHHHHHH-TTS---GGGGHHHHHHHHHHHHHHHHHHHHHHT-